Protein 2EL5 (pdb70)

GO terms:
  GO:0001934 positive regulation of protein phosphorylation (P, IDA)
  GO:0005634 nucleus (C, IDA)
  GO:0005737 cytoplasm (C, IDA)
  GO:0045732 positive regulation of protein catabolic process (P, IDA)
  GO:0045944 positive regulation of transcription by RNA polymerase II (P, IDA)
  GO:1901224 positive regulation of non-canonical NF-kappaB signal transduction (P, IDA)
  GO:0071356 cellular response to tumor necrosis factor (P, IDA)
  GO:0005515 protein binding (F, IPI)
  GO:0000122 negative regulation of transcription by RNA polymerase II (P, IDA)
  GO:0005737 cytoplasm (C, EXP)
  GO:0043065 positive regulation of apoptotic process (P, IMP)
  GO:0043066 negative regulation of apoptotic process (P, IMP)
  GO:0045597 positive regulation of cell differentiation (P, IMP)
  GO:0045944 positive regulation of transcription by RNA polymerase II (P, IMP)
  GO:0030335 positive regulation of cell migration (P, IMP)
  GO:0051726 regulation of cell cycle (P, IMP)
  GO:0007346 regulation of mitotic cell cycle (P, IMP)
  GO:0008284 positive regulation of cell population proliferation (P, IMP)
  GO:0008285 negative regulation of cell population proliferation (P, IMP)

Organism: Homo sapiens (NCBI:txid9606)

Radius of gyration: 15.39 Å; Cα contacts (8 Å, |Δi|>4): 29; chains: 1; bounding box: 22×54×11 Å

Secondary structure (DSSP, 8-state):
--SSSSS--SEE-SSS--EESSHHHHHHHHGGG----S----

Solvent-accessible surface area: 3841 Å² total; per-residue (Å²): 105,113,120,52,96,108,62,146,85,94,64,118,6,103,105,71,42,115,54,32,92,140,117,108,82,20,85,66,27,77,176,101,78,73,80,173,116,57,129,118,115,121

Nearest PDB structures (foldseek):
  2el5-assembly1_A  TM=7.042E-01  e=4.968E-06  Homo sapiens
  2eoe-assembly1_A  TM=6.084E-01  e=1.693E-03  Homo sapiens
  2emg-assembly1_A  TM=5.871E-01  e=1.956E-03  Homo sapiens
  2epw-assembly1_A  TM=5.918E-01  e=2.259E-03  Homo sapiens
  2eme-assembly1_A  TM=6.074E-01  e=4.317E-03  Homo sapiens

Sequence (42 aa):
GSSGSSGENPYECSECGKAFNRKDQLISHQRTHAGESGPSSGGSSGSSGENPYECSECGKAFNRKDQLISHQRTHAGESGPSSGGSSGSSGENPYECSECGKAFNRKDQLISHQRTHAGESGPSSGGSSGSSGENPYECSECGKAFNRKDQLISHQRTHAGESGPSSGGSSGSSGENPYECSECGKAFNRKDQLISHQRTHAGESGPSSGGSSGSSGENPYECSECGKAFNRKDQLISHQRTHAGESGPSSGGSSGSSGENPYECSECGKAFNRKDQLISHQRTHAGESGPSSGGSSGSSGENPYECSECGKAFNRKDQLISHQRTHAGESGPSSGGSSGSSGENPYECSECGKAFNRKDQLISHQRTHAGESGPSSGGSSGSSGENPYECSECGKAFNRKDQLISHQRTHAGESGPSSGGSSGSSGENPYECSECGKAFNRKDQLISHQRTHAGESGPSSGGSSGSSGENPYECSECGKAFNRKDQLISHQRTHAGESGPSSGGSSGSSGENPYECSECGKAFNRKDQLISHQRTHAGESGPSSGGSSGSSGENPYECSECGKAFNRKDQLISHQRTHAGESGPSSGGSSGSSGENPYECSECGKAFNRKDQLISHQRTHAGESGPSSGGSSGSSGENPYECSECGKAFNRKDQLISHQRTHAGESGPSSGGSSGSSGENPYECSECGKAFNRKDQLISHQRTHAGESGPSSGGSSGSSGENPYECSECGKAFNRKDQLISHQRTHAGESGPSSGGSSGSSGENPYECSECGKAFNRKDQLISHQRTHAGESGPSSGGSSGSSGENPYECSECGKAFNRKDQLISHQRTHAGESGPSSG

Structure (mmCIF, N/CA/C/O backbone):
data_2EL5
#
_entry.id   2EL5
#
loop_
_entity.id
_entity.type
_entity.pdbx_description
1 polymer 'Zinc finger protein 268'
2 non-polymer 'ZINC ION'
#
loop_
_atom_site.group_PDB
_atom_site.id
_atom_site.type_symbol
_atom_site.label_atom_id
_atom_site.label_alt_id
_atom_site.label_comp_id
_atom_site.label_asym_id
_atom_site.label_entity_id
_atom_site.label_seq_id
_atom_site.pdbx_PDB_ins_code
_atom_site.Cartn_x
_atom_site.Cartn_y
_atom_site.Cartn_z
_atom_site.occupancy
_atom_site.B_iso_or_equiv
_atom_site.auth_seq_id
_atom_site.auth_comp_id
_atom_site.auth_asym_id
_atom_site.auth_atom_id
_atom_site.pdbx_PDB_model_num
ATOM 1 N N . GLY A 1 1 ? -11.424 22.862 8.665 1.00 0.00 1 GLY A N 1
ATOM 2 C CA . GLY A 1 1 ? -10.104 22.314 8.413 1.00 0.00 1 GLY A CA 1
ATOM 3 C C . GLY A 1 1 ? -9.222 23.265 7.629 1.00 0.00 1 GLY A C 1
ATOM 4 O O . GLY A 1 1 ? -8.948 23.039 6.450 1.00 0.00 1 GLY A O 1
ATOM 8 N N . SER A 1 2 ? -8.777 24.333 8.284 1.00 0.00 2 SER A N 1
ATOM 9 C CA . SER A 1 2 ? -7.925 25.325 7.639 1.00 0.00 2 SER A CA 1
ATOM 10 C C . SER A 1 2 ? -6.511 24.785 7.448 1.00 0.00 2 SER A C 1
ATOM 11 O O . SER A 1 2 ? -6.070 23.896 8.176 1.00 0.00 2 SER A O 1
ATOM 19 N N . SER A 1 3 ? -5.804 25.330 6.462 1.00 0.00 3 SER A N 1
ATOM 20 C CA . SER A 1 3 ? -4.441 24.901 6.172 1.00 0.00 3 SER A CA 1
ATOM 21 C C . SER A 1 3 ? -4.400 23.415 5.829 1.00 0.00 3 SER A C 1
ATOM 22 O O . SER A 1 3 ? -3.515 22.688 6.277 1.00 0.00 3 SER A O 1
ATOM 30 N N . GLY A 1 4 ? -5.367 22.971 5.031 1.00 0.00 4 GLY A N 1
ATOM 31 C CA . GLY A 1 4 ? -5.424 21.574 4.642 1.00 0.00 4 GLY A CA 1
ATOM 32 C C . GLY A 1 4 ? -6.303 20.751 5.562 1.00 0.00 4 GLY A C 1
ATOM 33 O O . GLY A 1 4 ? -7.173 21.290 6.246 1.00 0.00 4 GLY A O 1
ATOM 37 N N . SER A 1 5 ? -6.076 19.442 5.579 1.00 0.00 5 SER A N 1
ATOM 38 C CA . SER A 1 5 ? -6.858 18.542 6.419 1.00 0.00 5 SER A CA 1
ATOM 39 C C . SER A 1 5 ? -6.092 18.179 7.687 1.00 0.00 5 SER A C 1
ATOM 40 O O . SER A 1 5 ? -4.861 18.200 7.710 1.00 0.00 5 SER A O 1
ATOM 48 N N . SER A 1 6 ? -6.830 17.847 8.742 1.00 0.00 6 SER A N 1
ATOM 49 C CA . SER A 1 6 ? -6.221 17.483 10.017 1.00 0.00 6 SER A CA 1
ATOM 50 C C . SER A 1 6 ? -5.311 16.269 9.857 1.00 0.00 6 SER A C 1
ATOM 51 O O . SER A 1 6 ? -5.657 15.305 9.176 1.00 0.00 6 SER A O 1
ATOM 59 N N . GLY A 1 7 ? -4.143 16.325 10.491 1.00 0.00 7 GLY A N 1
ATOM 60 C CA . GLY A 1 7 ? -3.200 15.225 10.407 1.00 0.00 7 GLY A CA 1
ATOM 61 C C . GLY A 1 7 ? -2.592 15.087 9.026 1.00 0.00 7 GLY A C 1
ATOM 62 O O . GLY A 1 7 ? -3.261 15.323 8.020 1.00 0.00 7 GLY A O 1
ATOM 66 N N . GLU A 1 8 ? -1.320 14.704 8.976 1.00 0.00 8 GLU A N 1
ATOM 67 C CA . GLU A 1 8 ? -0.622 14.538 7.707 1.00 0.00 8 GLU A CA 1
ATOM 68 C C . GLU A 1 8 ? 0.043 13.166 7.628 1.00 0.00 8 GLU A C 1
ATOM 69 O O . GLU A 1 8 ? 1.177 12.989 8.071 1.00 0.00 8 GLU A O 1
ATOM 81 N N . ASN A 1 9 ? -0.672 12.200 7.061 1.00 0.00 9 ASN A N 1
ATOM 82 C CA . ASN A 1 9 ? -0.152 10.844 6.925 1.00 0.00 9 ASN A CA 1
ATOM 83 C C . ASN A 1 9 ? 0.072 10.493 5.457 1.00 0.00 9 ASN A C 1
ATOM 84 O O . ASN A 1 9 ? -0.742 9.821 4.823 1.00 0.00 9 ASN A O 1
ATOM 95 N N . PRO A 1 10 ? 1.202 10.956 4.903 1.00 0.00 10 PRO A N 1
ATOM 96 C CA . PRO A 1 10 ? 1.560 10.702 3.505 1.00 0.00 10 PRO A CA 1
ATOM 97 C C . PRO A 1 10 ? 1.921 9.242 3.255 1.00 0.00 10 PRO A C 1
ATOM 98 O O . PRO A 1 10 ? 2.220 8.851 2.126 1.00 0.00 10 PRO A O 1
ATOM 109 N N . TYR A 1 11 ? 1.890 8.440 4.313 1.00 0.00 11 TYR A N 1
ATOM 110 C CA . TYR A 1 11 ? 2.216 7.023 4.208 1.00 0.00 11 TYR A CA 1
ATOM 111 C C . TYR A 1 11 ? 1.209 6.174 4.979 1.00 0.00 11 TYR A C 1
ATOM 112 O O . TYR A 1 11 ? 1.056 6.322 6.191 1.00 0.00 11 TYR A O 1
ATOM 130 N N . GLU A 1 12 ? 0.526 5.284 4.266 1.00 0.00 12 GLU A N 1
ATOM 131 C CA . GLU A 1 12 ? -0.466 4.411 4.882 1.00 0.00 12 GLU A CA 1
ATOM 132 C C . GLU A 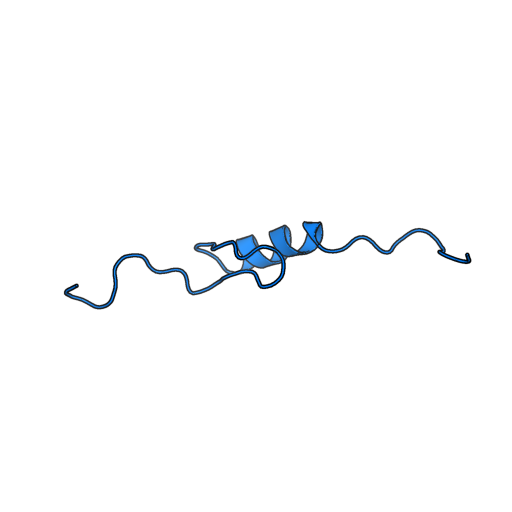1 12 ? -0.365 2.994 4.325 1.00 0.00 12 GLU A C 1
ATOM 133 O O . GLU A 1 12 ? -0.240 2.798 3.116 1.00 0.00 12 GLU A O 1
ATOM 145 N N . CYS A 1 13 ? -0.419 2.010 5.216 1.00 0.00 13 CYS A N 1
ATOM 146 C CA . CYS A 1 13 ? -0.333 0.611 4.816 1.00 0.00 13 CYS A CA 1
ATOM 147 C C . CYS A 1 13 ? -1.592 0.180 4.068 1.00 0.00 13 CYS A C 1
ATOM 148 O O . CYS A 1 13 ? -2.638 0.820 4.172 1.00 0.00 13 CYS A O 1
ATOM 155 N N . SER A 1 14 ? -1.482 -0.909 3.315 1.00 0.00 14 SER A N 1
ATOM 156 C CA . SER A 1 14 ? -2.610 -1.424 2.546 1.00 0.00 14 SER A CA 1
ATOM 157 C C . SER A 1 14 ? -3.107 -2.743 3.129 1.00 0.00 14 SER A C 1
ATOM 158 O O . SER A 1 14 ? -4.268 -3.112 2.954 1.00 0.00 14 SER A O 1
ATOM 166 N N . GLU A 1 15 ? -2.219 -3.449 3.823 1.00 0.00 15 GLU A N 1
ATOM 167 C CA . GLU A 1 15 ? -2.568 -4.728 4.431 1.00 0.00 15 GLU A CA 1
ATOM 168 C C . GLU A 1 15 ? -3.493 -4.527 5.628 1.00 0.00 15 GLU A C 1
ATOM 169 O O . GLU A 1 15 ? -4.613 -5.036 5.654 1.00 0.00 15 GLU A O 1
ATOM 181 N N . CYS A 1 16 ? -3.014 -3.781 6.619 1.00 0.00 16 CYS A N 1
ATOM 182 C CA . CYS A 1 16 ? -3.796 -3.513 7.820 1.00 0.00 16 CYS A CA 1
ATOM 183 C C . CYS A 1 16 ? -4.525 -2.177 7.707 1.00 0.00 16 CYS A C 1
ATOM 184 O O . CYS A 1 16 ? -5.699 -2.067 8.057 1.00 0.00 16 CYS A O 1
ATOM 191 N N . GLY A 1 17 ? -3.818 -1.163 7.216 1.00 0.00 17 GLY A N 1
ATOM 192 C CA . GLY A 1 17 ? -4.414 0.152 7.065 1.00 0.00 17 GLY A CA 1
ATOM 193 C C . GLY A 1 17 ? -3.844 1.162 8.042 1.00 0.00 17 GLY A C 1
ATOM 194 O O . GLY A 1 17 ? -4.500 2.146 8.382 1.00 0.00 17 GLY A O 1
ATOM 198 N N . LYS A 1 18 ? -2.620 0.918 8.495 1.00 0.00 18 LYS A N 1
ATOM 199 C CA . LYS A 1 18 ? -1.960 1.812 9.439 1.00 0.00 18 LYS A CA 1
ATOM 200 C C . LYS A 1 18 ? -1.457 3.069 8.737 1.00 0.00 18 LYS A C 1
ATOM 201 O O . LYS A 1 18 ? -1.440 3.140 7.508 1.00 0.00 18 LYS A O 1
ATOM 220 N N . ALA A 1 19 ? -1.047 4.058 9.524 1.00 0.00 19 ALA A N 1
ATOM 221 C CA . ALA A 1 19 ? -0.540 5.310 8.977 1.00 0.00 19 ALA A CA 1
ATOM 222 C C . ALA A 1 19 ? 0.671 5.802 9.763 1.00 0.00 19 ALA A C 1
ATOM 223 O O . ALA A 1 19 ? 0.627 5.909 10.989 1.00 0.00 19 ALA A O 1
ATOM 230 N N . PHE A 1 20 ? 1.752 6.099 9.050 1.00 0.00 20 PHE A N 1
ATOM 231 C CA . PHE A 1 20 ? 2.977 6.577 9.681 1.00 0.00 20 PHE A CA 1
ATOM 232 C C . PHE A 1 20 ? 3.303 7.997 9.227 1.00 0.00 20 PHE A C 1
ATOM 233 O O . PHE A 1 20 ? 2.748 8.490 8.246 1.00 0.00 20 PHE A O 1
ATOM 250 N N . ASN A 1 21 ? 4.207 8.650 9.950 1.00 0.00 21 ASN A N 1
ATOM 251 C CA . ASN A 1 21 ? 4.607 10.014 9.623 1.00 0.00 21 ASN A CA 1
ATOM 252 C C . ASN A 1 21 ? 5.760 10.018 8.624 1.00 0.00 21 ASN A C 1
ATOM 253 O O . ASN A 1 21 ? 5.837 10.884 7.753 1.00 0.00 21 ASN A O 1
ATOM 264 N N . ARG A 1 22 ? 6.655 9.044 8.757 1.00 0.00 22 ARG A N 1
ATOM 265 C CA . ARG A 1 22 ? 7.804 8.936 7.867 1.00 0.00 22 ARG A CA 1
ATOM 266 C C . ARG A 1 22 ? 7.676 7.715 6.960 1.00 0.00 22 ARG A C 1
ATOM 267 O O . ARG A 1 22 ? 7.004 6.742 7.302 1.00 0.00 22 ARG A O 1
ATOM 288 N N . LYS A 1 23 ? 8.324 7.775 5.802 1.00 0.00 23 LYS A N 1
ATOM 289 C CA . LYS A 1 23 ? 8.285 6.676 4.845 1.00 0.00 23 LYS A CA 1
ATOM 290 C C . LYS A 1 23 ? 8.971 5.437 5.410 1.00 0.00 23 LYS A C 1
ATOM 291 O O . LYS A 1 23 ? 8.371 4.365 5.490 1.00 0.00 23 LYS A O 1
ATOM 310 N N . ASP A 1 24 ? 10.230 5.591 5.804 1.00 0.00 24 ASP A N 1
ATOM 311 C CA . ASP A 1 24 ? 10.997 4.485 6.365 1.00 0.00 24 ASP A CA 1
ATOM 312 C C . ASP A 1 24 ? 10.175 3.724 7.401 1.00 0.00 24 ASP A C 1
ATOM 313 O O . ASP A 1 24 ? 10.168 2.493 7.418 1.00 0.00 24 ASP A O 1
ATOM 322 N N . GLN A 1 25 ? 9.484 4.465 8.261 1.00 0.00 25 GLN A N 1
ATOM 323 C CA . GLN A 1 25 ? 8.661 3.859 9.301 1.00 0.00 25 GLN A CA 1
ATOM 324 C C . GLN A 1 25 ? 7.687 2.848 8.704 1.00 0.00 25 GLN A C 1
ATOM 325 O O . GLN A 1 25 ? 7.585 1.715 9.175 1.00 0.00 25 GLN A O 1
ATOM 339 N N . LEU A 1 26 ? 6.972 3.266 7.665 1.00 0.00 26 LEU A N 1
ATOM 340 C CA . LEU A 1 26 ? 6.005 2.397 7.002 1.00 0.00 26 LEU A CA 1
ATOM 341 C C . LEU A 1 26 ? 6.698 1.197 6.365 1.00 0.00 26 LEU A C 1
ATOM 342 O O . LEU A 1 26 ? 6.238 0.062 6.493 1.00 0.00 26 LEU A O 1
ATOM 358 N N . ILE A 1 27 ? 7.807 1.456 5.680 1.00 0.00 27 ILE A N 1
ATOM 359 C CA . ILE A 1 27 ? 8.565 0.397 5.025 1.00 0.00 27 ILE A CA 1
ATOM 360 C C . ILE A 1 27 ? 8.958 -0.691 6.018 1.00 0.00 27 ILE A C 1
ATOM 361 O O . ILE A 1 27 ? 8.678 -1.871 5.805 1.00 0.00 27 ILE A O 1
ATOM 377 N N . SER A 1 28 ? 9.607 -0.287 7.105 1.00 0.00 28 SER A N 1
ATOM 378 C CA . SER A 1 28 ? 10.041 -1.228 8.131 1.00 0.00 28 SER A CA 1
ATOM 379 C C . SER A 1 28 ? 8.849 -1.980 8.717 1.00 0.00 28 SER A C 1
ATOM 380 O O . SER A 1 28 ? 8.974 -3.129 9.144 1.00 0.00 28 SER A O 1
ATOM 388 N N . HIS A 1 29 ? 7.694 -1.323 8.735 1.00 0.00 29 HIS A N 1
ATOM 389 C CA . HIS A 1 29 ? 6.478 -1.929 9.268 1.00 0.00 29 HIS A CA 1
ATOM 390 C C . HIS A 1 29 ? 5.937 -2.989 8.314 1.00 0.00 29 HIS A C 1
ATOM 391 O O . HIS A 1 29 ? 5.595 -4.096 8.732 1.00 0.00 29 HIS A O 1
ATOM 405 N N . GLN A 1 30 ? 5.860 -2.643 7.033 1.00 0.00 30 GLN A N 1
ATOM 406 C CA . GLN A 1 30 ? 5.359 -3.566 6.021 1.00 0.00 30 GLN A CA 1
ATOM 407 C C . GLN A 1 30 ? 5.976 -4.950 6.193 1.00 0.00 30 GLN A C 1
ATOM 408 O O . GLN A 1 30 ? 5.339 -5.964 5.907 1.00 0.00 30 GLN A O 1
ATOM 422 N N . ARG A 1 31 ? 7.219 -4.984 6.662 1.00 0.00 31 ARG A N 1
ATOM 423 C CA . ARG A 1 31 ? 7.922 -6.244 6.870 1.00 0.00 31 ARG A CA 1
ATOM 424 C C . ARG A 1 31 ? 7.041 -7.242 7.615 1.00 0.00 31 ARG A C 1
ATOM 425 O O . ARG A 1 31 ? 7.080 -8.444 7.348 1.00 0.00 31 ARG A O 1
ATOM 446 N N . THR A 1 32 ? 6.245 -6.737 8.553 1.00 0.00 32 THR A N 1
ATOM 447 C CA . THR A 1 32 ? 5.356 -7.583 9.338 1.00 0.00 32 THR A CA 1
ATOM 448 C C . THR A 1 32 ? 4.445 -8.409 8.437 1.00 0.00 32 THR A C 1
ATOM 449 O O . THR A 1 32 ? 4.171 -9.576 8.716 1.00 0.00 32 THR A O 1
ATOM 460 N N . HIS A 1 33 ? 3.978 -7.795 7.354 1.00 0.00 33 HIS A N 1
ATOM 461 C CA . HIS A 1 33 ? 3.097 -8.475 6.410 1.00 0.00 33 HIS A CA 1
ATOM 462 C C . HIS A 1 33 ? 3.906 -9.270 5.390 1.00 0.00 33 HIS A C 1
ATOM 463 O O . HIS A 1 33 ? 3.455 -9.498 4.268 1.00 0.00 33 HIS A O 1
ATOM 477 N N . ALA A 1 34 ? 5.103 -9.689 5.787 1.00 0.00 34 ALA A N 1
ATOM 478 C CA . ALA A 1 34 ? 5.973 -10.460 4.908 1.00 0.00 34 ALA A CA 1
ATOM 479 C C . ALA A 1 34 ? 6.854 -11.415 5.706 1.00 0.00 34 ALA A C 1
ATOM 480 O O . ALA A 1 34 ? 7.449 -11.031 6.712 1.00 0.00 34 ALA A O 1
ATOM 487 N N . GLY A 1 35 ? 6.932 -12.662 5.251 1.00 0.00 35 GLY A N 1
ATOM 488 C CA . GLY A 1 35 ? 7.742 -13.652 5.936 1.00 0.00 35 GLY A CA 1
ATOM 489 C C . GLY A 1 35 ? 7.922 -14.918 5.122 1.00 0.00 35 GLY A C 1
ATOM 490 O O . GLY A 1 35 ? 7.400 -15.973 5.480 1.00 0.00 35 GLY A O 1
ATOM 494 N N . GLU A 1 36 ? 8.662 -14.812 4.022 1.00 0.00 36 GLU A N 1
ATOM 495 C CA . GLU A 1 36 ? 8.906 -15.958 3.154 1.00 0.00 36 GLU A CA 1
ATOM 496 C C . GLU A 1 36 ? 10.387 -16.328 3.146 1.00 0.00 36 GLU A C 1
ATOM 497 O O . GLU A 1 36 ? 11.140 -15.899 2.273 1.00 0.00 36 GLU A O 1
ATOM 509 N N . SER A 1 37 ? 10.795 -17.128 4.126 1.00 0.00 37 SER A N 1
ATOM 510 C CA . SER A 1 37 ? 12.186 -17.554 4.235 1.00 0.00 37 SER A CA 1
ATOM 511 C C . SER A 1 37 ? 12.307 -19.065 4.064 1.00 0.00 37 SER A C 1
ATOM 512 O O . SER A 1 37 ? 12.947 -19.545 3.129 1.00 0.00 37 SER A O 1
ATOM 520 N N . GLY A 1 38 ? 11.686 -19.809 4.974 1.00 0.00 38 GLY A N 1
ATOM 521 C CA . GLY A 1 38 ? 11.736 -21.258 4.906 1.00 0.00 38 GLY A CA 1
ATOM 522 C C . GLY A 1 38 ? 11.204 -21.796 3.592 1.00 0.00 38 GLY A C 1
ATOM 523 O O . GLY A 1 38 ? 10.286 -21.235 2.994 1.00 0.00 38 GLY A O 1
ATOM 527 N N . PRO A 1 39 ? 11.789 -22.908 3.123 1.00 0.00 39 PRO A N 1
ATOM 528 C CA . PRO A 1 39 ? 11.386 -23.545 1.866 1.00 0.00 39 PRO A CA 1
ATOM 529 C C . PRO A 1 39 ? 10.008 -24.192 1.960 1.00 0.00 39 PRO A C 1
ATOM 530 O O . PRO A 1 39 ? 9.877 -25.333 2.401 1.00 0.00 39 PRO A O 1
ATOM 541 N N . SER A 1 40 ? 8.984 -23.455 1.542 1.00 0.00 40 SER A N 1
ATOM 542 C CA . SER A 1 40 ? 7.615 -23.956 1.583 1.00 0.00 40 SER A CA 1
ATOM 543 C C . SER A 1 40 ? 7.352 -24.912 0.423 1.00 0.00 40 SER A C 1
ATOM 544 O O . SER A 1 40 ? 7.192 -24.487 -0.721 1.00 0.00 40 SER A O 1
ATOM 552 N N . SER A 1 41 ? 7.309 -26.205 0.728 1.00 0.00 41 SER A N 1
ATOM 553 C CA . SER A 1 41 ? 7.069 -27.222 -0.289 1.00 0.00 41 SER A CA 1
ATOM 554 C C . SER A 1 41 ? 5.588 -27.581 -0.360 1.00 0.00 41 SER A C 1
ATOM 555 O O . SER A 1 41 ? 4.964 -27.484 -1.416 1.00 0.00 41 SER A O 1
ATOM 563 N N . GLY A 1 42 ? 5.031 -27.997 0.774 1.00 0.00 42 GLY A N 1
ATOM 564 C CA . GLY A 1 42 ? 3.628 -28.365 0.820 1.00 0.00 42 GLY A CA 1
ATOM 565 C C . GLY A 1 42 ? 3.380 -29.771 0.313 1.00 0.00 42 GLY A C 1
ATOM 566 O O . GLY A 1 42 ? 2.932 -30.617 1.086 1.00 0.00 42 GLY A O 1
ATOM 571 N N . GLY A 1 1 ? -18.142 6.257 14.191 1.00 0.00 1 GLY A N 2
ATOM 572 C CA . GLY A 1 1 ? -17.214 6.225 15.306 1.00 0.00 1 GLY A CA 2
ATOM 573 C C . GLY A 1 1 ? -15.999 7.101 15.075 1.00 0.00 1 GLY A C 2
ATOM 574 O O . GLY A 1 1 ? -15.942 7.850 14.099 1.00 0.00 1 GLY A O 2
ATOM 578 N N . SER A 1 2 ? -15.026 7.011 15.975 1.00 0.00 2 SER A N 2
ATOM 579 C CA . SER A 1 2 ? -13.808 7.806 15.867 1.00 0.00 2 SER A CA 2
ATOM 580 C C . SER A 1 2 ? -13.093 7.528 14.549 1.00 0.00 2 SER A C 2
ATOM 581 O O . SER A 1 2 ? -13.520 6.682 13.764 1.00 0.00 2 SER A O 2
ATOM 589 N N . SER A 1 3 ? -12.000 8.248 14.312 1.00 0.00 3 SER A N 2
ATOM 590 C CA . SER A 1 3 ? -11.226 8.082 13.088 1.00 0.00 3 SER A CA 2
ATOM 591 C C . SER A 1 3 ? -9.731 8.185 13.372 1.00 0.00 3 SER A C 2
ATOM 592 O O . SER A 1 3 ? -9.215 9.264 13.661 1.00 0.00 3 SER A O 2
ATOM 600 N N . GLY A 1 4 ? -9.039 7.052 13.288 1.00 0.00 4 GLY A N 2
ATOM 601 C CA . GLY A 1 4 ? -7.610 7.035 13.539 1.00 0.00 4 GLY A CA 2
ATOM 602 C C . GLY A 1 4 ? -6.833 7.846 12.521 1.00 0.00 4 GLY A C 2
ATOM 603 O O . GLY A 1 4 ? -6.525 7.358 11.433 1.00 0.00 4 GLY A O 2
ATOM 607 N N . SER A 1 5 ? -6.516 9.087 12.873 1.00 0.00 5 SER A N 2
ATOM 608 C CA . SER A 1 5 ? -5.775 9.970 11.979 1.00 0.00 5 SER A CA 2
ATOM 609 C C . SER A 1 5 ? -4.847 10.888 12.769 1.00 0.00 5 SER A C 2
ATOM 610 O O . SER A 1 5 ? -5.301 11.753 13.517 1.00 0.00 5 SER A O 2
ATOM 618 N N . SER A 1 6 ? -3.543 10.691 12.597 1.00 0.00 6 SER A N 2
ATOM 619 C CA . SER A 1 6 ? -2.550 11.498 13.296 1.00 0.00 6 SER A CA 2
ATOM 620 C C . SER A 1 6 ? -1.888 12.490 12.344 1.00 0.00 6 SER A C 2
ATOM 621 O O . SER A 1 6 ? -0.863 12.191 11.732 1.00 0.00 6 SER A O 2
ATOM 629 N N . GLY A 1 7 ? -2.483 13.673 12.223 1.00 0.00 7 GLY A N 2
ATOM 630 C CA . GLY A 1 7 ? -1.939 14.691 11.344 1.00 0.00 7 GLY A CA 2
ATOM 631 C C . GLY A 1 7 ? -1.687 14.173 9.943 1.00 0.00 7 GLY A C 2
ATOM 632 O O . GLY A 1 7 ? -2.198 13.120 9.562 1.00 0.00 7 GLY A O 2
ATOM 636 N N . GLU A 1 8 ? -0.897 14.914 9.172 1.00 0.00 8 GLU A N 2
ATOM 637 C CA . GLU A 1 8 ? -0.581 14.524 7.803 1.00 0.00 8 GLU A CA 2
ATOM 638 C C . GLU A 1 8 ? 0.092 13.155 7.770 1.00 0.00 8 GLU A C 2
ATOM 639 O O . GLU A 1 8 ? 1.103 12.932 8.434 1.00 0.00 8 GLU A O 2
ATOM 651 N N . ASN A 1 9 ? -0.478 12.241 6.991 1.00 0.00 9 ASN A N 2
ATOM 652 C CA . ASN A 1 9 ? 0.066 10.892 6.871 1.00 0.00 9 ASN A CA 2
ATOM 653 C C . ASN A 1 9 ? 0.240 10.504 5.406 1.00 0.00 9 ASN A C 2
ATOM 654 O O . ASN A 1 9 ? -0.588 9.806 4.821 1.00 0.00 9 ASN A O 2
ATOM 665 N N . PRO A 1 10 ? 1.342 10.967 4.798 1.00 0.00 10 PRO A N 2
ATOM 666 C CA . PRO A 1 10 ? 1.652 10.680 3.394 1.00 0.00 10 PRO A CA 2
ATOM 667 C C . PRO A 1 10 ? 2.023 9.218 3.170 1.00 0.00 10 PRO A C 2
ATOM 668 O O . PRO A 1 10 ? 2.345 8.814 2.052 1.00 0.00 10 PRO A O 2
ATOM 679 N N . TYR A 1 11 ? 1.975 8.430 4.238 1.00 0.00 11 TYR A N 2
ATOM 680 C CA . TYR A 1 11 ? 2.308 7.013 4.157 1.00 0.00 11 TYR A CA 2
ATOM 681 C C . TYR A 1 11 ? 1.334 6.176 4.981 1.00 0.00 11 TYR A C 2
ATOM 682 O O . TYR A 1 11 ? 1.226 6.347 6.195 1.00 0.00 11 TYR A O 2
ATOM 700 N N . GLU A 1 12 ? 0.627 5.271 4.311 1.00 0.00 12 GLU A N 2
ATOM 701 C CA . GLU A 1 12 ? -0.338 4.408 4.980 1.00 0.00 12 GLU A CA 2
ATOM 702 C C . GLU A 1 12 ? -0.290 2.993 4.411 1.00 0.00 12 GLU A C 2
ATOM 703 O O . GLU A 1 12 ? -0.139 2.802 3.204 1.00 0.00 12 GLU A O 2
ATOM 715 N N . CYS A 1 13 ? -0.417 2.004 5.289 1.00 0.00 13 CYS A N 2
ATOM 716 C CA . CYS A 1 13 ? -0.387 0.606 4.876 1.00 0.00 13 CYS A CA 2
ATOM 717 C C . CYS A 1 13 ? -1.675 0.225 4.151 1.00 0.00 13 CYS A C 2
ATOM 718 O O . CYS A 1 13 ? -2.694 0.904 4.275 1.00 0.00 13 CYS A O 2
ATOM 725 N N . SER A 1 14 ? -1.620 -0.866 3.393 1.00 0.00 14 SER A N 2
ATOM 726 C CA . SER A 1 14 ? -2.780 -1.336 2.645 1.00 0.00 14 SER A CA 2
ATOM 727 C C . SER A 1 14 ? -3.352 -2.604 3.270 1.00 0.00 14 SER A C 2
ATOM 728 O O . SER A 1 14 ? -4.547 -2.877 3.162 1.00 0.00 14 SER A O 2
ATOM 736 N N . GLU A 1 15 ? -2.489 -3.376 3.924 1.00 0.00 15 GLU A N 2
ATOM 737 C CA . GLU A 1 15 ? -2.909 -4.616 4.566 1.00 0.00 15 GLU A CA 2
ATOM 738 C C . GLU A 1 15 ? -3.767 -4.329 5.795 1.00 0.00 15 GLU A C 2
ATOM 739 O O . GLU A 1 15 ? -4.919 -4.756 5.875 1.00 0.00 15 GLU A O 2
ATOM 751 N N . CYS A 1 16 ? -3.197 -3.604 6.751 1.00 0.00 16 CYS A N 2
ATOM 752 C CA . CYS A 1 16 ? -3.907 -3.261 7.977 1.00 0.00 16 CYS A CA 2
ATOM 753 C C . CYS A 1 16 ? -4.520 -1.866 7.878 1.00 0.00 16 CYS A C 2
ATOM 754 O O . CYS A 1 16 ? -5.655 -1.644 8.298 1.00 0.00 16 CYS A O 2
ATOM 761 N N . GLY A 1 17 ? -3.759 -0.930 7.319 1.00 0.00 17 GLY A N 2
ATOM 762 C CA . GLY A 1 17 ? -4.244 0.430 7.174 1.00 0.00 17 GLY A CA 2
ATOM 763 C C . GLY A 1 17 ? -3.633 1.374 8.191 1.00 0.00 17 GLY A C 2
ATOM 764 O O . GLY A 1 17 ? -4.237 2.384 8.554 1.00 0.00 17 GLY A O 2
ATOM 768 N N . LYS A 1 18 ? -2.432 1.046 8.654 1.00 0.00 18 LYS A N 2
ATOM 769 C CA . LYS A 1 18 ? -1.738 1.871 9.636 1.00 0.00 18 LYS A CA 2
ATOM 770 C C . LYS A 1 18 ? -1.036 3.045 8.961 1.00 0.00 18 LYS A C 2
ATOM 771 O O . LYS A 1 18 ? -0.175 2.855 8.103 1.00 0.00 18 LYS A O 2
ATOM 790 N N . ALA A 1 19 ? -1.410 4.258 9.356 1.00 0.00 19 ALA A N 2
ATOM 791 C CA . ALA A 1 19 ? -0.813 5.462 8.792 1.00 0.00 19 ALA A CA 2
ATOM 792 C C . ALA A 1 19 ? 0.407 5.898 9.595 1.00 0.00 19 ALA A C 2
ATOM 793 O O . ALA A 1 19 ? 0.338 6.051 10.815 1.00 0.00 19 ALA A O 2
ATOM 800 N N . PHE A 1 20 ? 1.525 6.097 8.903 1.00 0.00 20 PHE A N 2
ATOM 801 C CA . PHE A 1 20 ? 2.762 6.514 9.553 1.00 0.00 20 PHE A CA 2
ATOM 802 C C . PHE A 1 20 ? 3.121 7.947 9.170 1.00 0.00 20 PHE A C 2
ATOM 803 O O . PHE A 1 20 ? 2.545 8.516 8.244 1.00 0.00 20 PHE A O 2
ATOM 820 N N . ASN A 1 21 ? 4.078 8.523 9.891 1.00 0.00 21 ASN A N 2
ATOM 821 C CA . ASN A 1 21 ? 4.514 9.890 9.628 1.00 0.00 21 ASN A CA 2
ATOM 822 C C . ASN A 1 21 ? 5.568 9.922 8.526 1.00 0.00 21 ASN A C 2
ATOM 823 O O . ASN A 1 21 ? 5.486 10.727 7.597 1.00 0.00 21 ASN A O 2
ATOM 834 N N . ARG A 1 22 ? 6.557 9.041 8.634 1.00 0.00 22 ARG A N 2
ATOM 835 C CA . ARG A 1 22 ? 7.628 8.969 7.648 1.00 0.00 22 ARG A CA 2
ATOM 836 C C . ARG A 1 22 ? 7.480 7.726 6.775 1.00 0.00 22 ARG A C 2
ATOM 837 O O . ARG A 1 22 ? 6.731 6.807 7.107 1.00 0.00 22 ARG A O 2
ATOM 858 N N . LYS A 1 23 ? 8.200 7.704 5.659 1.00 0.00 23 LYS A N 2
ATOM 859 C CA . LYS A 1 23 ? 8.151 6.575 4.738 1.00 0.00 23 LYS A CA 2
ATOM 860 C C . LYS A 1 23 ? 8.857 5.359 5.330 1.00 0.00 23 LYS A C 2
ATOM 861 O O . LYS A 1 23 ? 8.316 4.254 5.330 1.00 0.00 23 LYS A O 2
ATOM 880 N N . ASP A 1 24 ? 10.067 5.572 5.835 1.00 0.00 24 ASP A N 2
ATOM 881 C CA . ASP A 1 24 ? 10.847 4.494 6.433 1.00 0.00 24 ASP A CA 2
ATOM 882 C C . ASP A 1 24 ? 10.029 3.751 7.485 1.00 0.00 24 ASP A C 2
ATOM 883 O O . ASP A 1 24 ? 10.032 2.522 7.532 1.00 0.00 24 ASP A O 2
ATOM 892 N N . GLN A 1 25 ? 9.332 4.507 8.327 1.00 0.00 25 GLN A N 2
ATOM 893 C CA . GLN A 1 25 ? 8.511 3.919 9.380 1.00 0.00 25 GLN A CA 2
ATOM 894 C C . GLN A 1 25 ? 7.529 2.906 8.802 1.00 0.00 25 GLN A C 2
ATOM 895 O O . GLN A 1 25 ? 7.351 1.816 9.349 1.00 0.00 25 GLN A O 2
ATOM 909 N N . LEU A 1 26 ? 6.893 3.270 7.694 1.00 0.00 26 LEU A N 2
ATOM 910 C CA . LEU A 1 26 ? 5.928 2.392 7.042 1.00 0.00 26 LEU A CA 2
ATOM 911 C C . LEU A 1 26 ? 6.626 1.202 6.393 1.00 0.00 26 LEU A C 2
ATOM 912 O O . LEU A 1 26 ? 6.155 0.068 6.486 1.00 0.00 26 LEU A O 2
ATOM 928 N N . ILE A 1 27 ? 7.752 1.467 5.739 1.00 0.00 27 ILE A N 2
ATOM 929 C CA . ILE A 1 27 ? 8.516 0.417 5.078 1.00 0.00 27 ILE A CA 2
ATOM 930 C C . ILE A 1 27 ? 8.888 -0.691 6.057 1.00 0.00 27 ILE A C 2
ATOM 931 O O . ILE A 1 27 ? 8.598 -1.864 5.823 1.00 0.00 27 ILE A O 2
ATOM 947 N N . SER A 1 28 ? 9.532 -0.311 7.156 1.00 0.00 28 SER A N 2
ATOM 948 C CA . SER A 1 28 ? 9.946 -1.272 8.171 1.00 0.00 28 SER A CA 2
ATOM 949 C C . SER A 1 28 ? 8.750 -2.066 8.687 1.00 0.00 28 SER A C 2
ATOM 950 O O . SER A 1 28 ? 8.858 -3.259 8.974 1.00 0.00 28 SER A O 2
ATOM 958 N N . HIS A 1 29 ? 7.608 -1.395 8.803 1.00 0.00 29 HIS A N 2
ATOM 959 C CA . HIS A 1 29 ? 6.390 -2.037 9.285 1.00 0.00 29 HIS A CA 2
ATOM 960 C C . HIS A 1 29 ? 5.931 -3.125 8.319 1.00 0.00 29 HIS A C 2
ATOM 961 O O . HIS A 1 29 ? 5.610 -4.239 8.732 1.00 0.00 29 HIS A O 2
ATOM 975 N N . GLN A 1 30 ? 5.901 -2.793 7.032 1.00 0.00 30 GLN A N 2
ATOM 976 C CA . GLN A 1 30 ? 5.480 -3.742 6.008 1.00 0.00 30 GLN A CA 2
ATOM 977 C C . GLN A 1 30 ? 6.163 -5.092 6.203 1.00 0.00 30 GLN A C 2
ATOM 978 O O . GLN A 1 30 ? 5.551 -6.142 6.005 1.00 0.00 30 GLN A O 2
ATOM 992 N N . ARG A 1 31 ? 7.433 -5.056 6.591 1.00 0.00 31 ARG A N 2
ATOM 993 C CA . ARG A 1 31 ? 8.199 -6.277 6.811 1.00 0.00 31 ARG A CA 2
ATOM 994 C C . ARG A 1 31 ? 7.335 -7.351 7.465 1.00 0.00 31 ARG A C 2
ATOM 995 O O . ARG A 1 31 ? 7.448 -8.535 7.146 1.00 0.00 31 ARG A O 2
ATOM 1016 N N . THR A 1 32 ? 6.472 -6.930 8.385 1.00 0.00 32 THR A N 2
ATOM 1017 C CA . THR A 1 32 ? 5.591 -7.854 9.086 1.00 0.00 32 THR A CA 2
ATOM 1018 C C . THR A 1 32 ? 4.636 -8.544 8.118 1.00 0.00 32 THR A C 2
ATOM 1019 O O . THR A 1 32 ? 4.549 -9.772 8.086 1.00 0.00 32 THR A O 2
ATOM 1030 N N . HIS A 1 33 ? 3.922 -7.748 7.330 1.00 0.00 33 HIS A N 2
ATOM 1031 C CA . HIS A 1 33 ? 2.974 -8.283 6.359 1.00 0.00 33 HIS A CA 2
ATOM 1032 C C . HIS A 1 33 ? 3.683 -9.165 5.336 1.00 0.00 33 HIS A C 2
ATOM 1033 O O . HIS A 1 33 ? 3.221 -10.260 5.020 1.00 0.00 33 HIS A O 2
ATOM 1047 N N . ALA A 1 34 ? 4.808 -8.678 4.822 1.00 0.00 34 ALA A N 2
ATOM 1048 C CA . ALA A 1 34 ? 5.582 -9.423 3.835 1.00 0.00 34 ALA A CA 2
ATOM 1049 C C . ALA A 1 34 ? 5.515 -10.922 4.104 1.00 0.00 34 ALA A C 2
ATOM 1050 O O . ALA A 1 34 ? 5.192 -11.708 3.214 1.00 0.00 34 ALA A O 2
ATOM 1057 N N . GLY A 1 35 ? 5.824 -11.313 5.337 1.00 0.00 35 GLY A N 2
ATOM 1058 C CA . GLY A 1 35 ? 5.795 -12.718 5.699 1.00 0.00 35 GLY A CA 2
ATOM 1059 C C . GLY A 1 35 ? 7.123 -13.204 6.243 1.00 0.00 35 GLY A C 2
ATOM 1060 O O . GLY A 1 35 ? 8.173 -12.650 5.920 1.00 0.00 35 GLY A O 2
ATOM 1064 N N . GLU A 1 36 ? 7.077 -14.243 7.071 1.00 0.00 36 GLU A N 2
ATOM 1065 C CA . GLU A 1 36 ? 8.287 -14.802 7.662 1.00 0.00 36 GLU A CA 2
ATOM 1066 C C . GLU A 1 36 ? 8.554 -16.207 7.130 1.00 0.00 36 GLU A C 2
ATOM 1067 O O . GLU A 1 36 ? 7.624 -16.954 6.825 1.00 0.00 36 GLU A O 2
ATOM 1079 N N . SER A 1 37 ? 9.831 -16.560 7.021 1.00 0.00 37 SER A N 2
ATOM 1080 C CA . SER A 1 37 ? 10.221 -17.873 6.521 1.00 0.00 37 SER A CA 2
ATOM 1081 C C . SER A 1 37 ? 10.255 -18.896 7.652 1.00 0.00 37 SER A C 2
ATOM 1082 O O . SER A 1 37 ? 11.009 -18.752 8.613 1.00 0.00 37 SER A O 2
ATOM 1090 N N . GLY A 1 38 ? 9.430 -19.932 7.529 1.00 0.00 38 GLY A N 2
ATOM 1091 C CA . GLY A 1 38 ? 9.380 -20.966 8.547 1.00 0.00 38 GLY A CA 2
ATOM 1092 C C . GLY A 1 38 ? 8.138 -21.82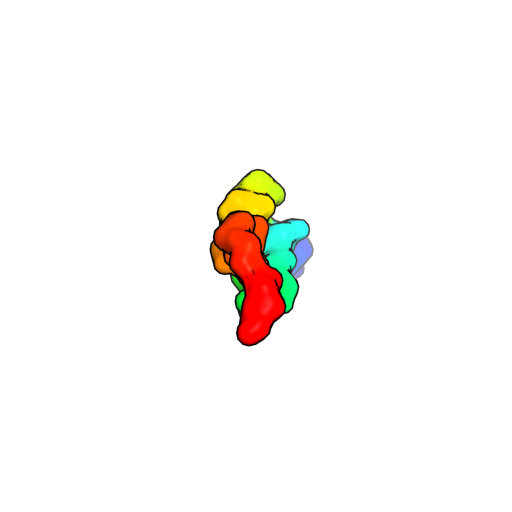7 8.437 1.00 0.00 38 GLY A C 2
ATOM 1093 O O . GLY A 1 38 ? 7.214 -21.530 7.679 1.00 0.00 38 GLY A O 2
ATOM 1097 N N . PRO A 1 39 ? 8.105 -22.926 9.207 1.00 0.00 39 PRO A N 2
ATOM 1098 C CA . PRO A 1 39 ? 6.973 -23.857 9.210 1.00 0.00 39 PRO A CA 2
ATOM 1099 C C . PRO A 1 39 ? 5.727 -23.253 9.849 1.00 0.00 39 PRO A C 2
ATOM 1100 O O . PRO A 1 39 ? 5.559 -23.298 11.067 1.00 0.00 39 PRO A O 2
ATOM 1111 N N . SER A 1 40 ? 4.856 -22.688 9.019 1.00 0.00 40 SER A N 2
ATOM 1112 C CA . SER A 1 40 ? 3.627 -22.072 9.503 1.00 0.00 40 SER A CA 2
ATOM 1113 C C . SER A 1 40 ? 2.410 -22.656 8.793 1.00 0.00 40 SER A C 2
ATOM 1114 O O . SER A 1 40 ? 2.477 -23.020 7.620 1.00 0.00 40 SER A O 2
ATOM 1122 N N . SER A 1 41 ? 1.296 -22.742 9.515 1.00 0.00 41 SER A N 2
ATOM 1123 C CA . SER A 1 41 ? 0.064 -23.285 8.956 1.00 0.00 41 SER A CA 2
ATOM 1124 C C . SER A 1 41 ? -0.263 -22.628 7.619 1.00 0.00 41 SER A C 2
ATOM 1125 O O . SER A 1 41 ? -0.378 -23.301 6.595 1.00 0.00 41 SER A O 2
ATOM 1133 N N . GLY A 1 42 ? -0.410 -21.306 7.636 1.00 0.00 42 GLY A N 2
ATOM 1134 C CA . GLY A 1 42 ? -0.722 -20.579 6.420 1.00 0.00 42 GLY A CA 2
ATOM 1135 C C . GLY A 1 42 ? -1.026 -19.117 6.681 1.00 0.00 42 GLY A C 2
ATOM 1136 O O . GLY A 1 42 ? -0.535 -18.262 5.945 1.00 0.00 42 GLY A O 2
ATOM 1141 N N . GLY A 1 1 ? -15.990 9.744 22.769 1.00 0.00 1 GLY A N 3
ATOM 1142 C CA . GLY A 1 1 ? -14.579 9.409 22.783 1.00 0.00 1 GLY A CA 3
ATOM 1143 C C . GLY A 1 1 ? -14.048 9.074 21.403 1.00 0.00 1 GLY A C 3
ATOM 1144 O O . GLY A 1 1 ? -14.615 9.494 20.395 1.00 0.00 1 GLY A O 3
ATOM 1148 N N . SER A 1 2 ? -12.957 8.317 21.358 1.00 0.00 2 SER A N 3
ATOM 1149 C CA . SER A 1 2 ? -12.346 7.931 20.091 1.00 0.00 2 SER A CA 3
ATOM 1150 C C . SER A 1 2 ? -12.477 9.050 19.062 1.00 0.00 2 SER A C 3
ATOM 1151 O O . SER A 1 2 ? -12.768 8.801 17.892 1.00 0.00 2 SER A O 3
ATOM 1159 N N . SER A 1 3 ? -12.259 10.283 19.507 1.00 0.00 3 SER A N 3
ATOM 1160 C CA . SER A 1 3 ? -12.355 11.441 18.627 1.00 0.00 3 SER A CA 3
ATOM 1161 C C . SER A 1 3 ? -11.146 12.356 18.799 1.00 0.00 3 SER A C 3
ATOM 1162 O O . SER A 1 3 ? -10.988 13.007 19.831 1.00 0.00 3 SER A O 3
ATOM 1170 N N . GLY A 1 4 ? -10.295 12.401 17.778 1.00 0.00 4 GLY A N 3
ATOM 1171 C CA . GLY A 1 4 ? -9.111 13.238 17.836 1.00 0.00 4 GLY A CA 3
ATOM 1172 C C . GLY A 1 4 ? -8.669 13.711 16.465 1.00 0.00 4 GLY A C 3
ATOM 1173 O O . GLY A 1 4 ? -9.400 13.566 15.485 1.00 0.00 4 GLY A O 3
ATOM 1177 N N . SER A 1 5 ? -7.470 14.280 16.396 1.00 0.00 5 SER A N 3
ATOM 1178 C CA . SER A 1 5 ? -6.933 14.781 15.136 1.00 0.00 5 SER A CA 3
ATOM 1179 C C . SER A 1 5 ? -6.400 13.637 14.279 1.00 0.00 5 SER A C 3
ATOM 1180 O O . SER A 1 5 ? -6.171 12.533 14.771 1.00 0.00 5 SER A O 3
ATOM 1188 N N . SER A 1 6 ? -6.206 13.910 12.992 1.00 0.00 6 SER A N 3
ATOM 1189 C CA . SER A 1 6 ? -5.704 12.904 12.064 1.00 0.00 6 SER A CA 3
ATOM 1190 C C . SER A 1 6 ? -4.186 12.987 11.941 1.00 0.00 6 SER A C 3
ATOM 1191 O O . SER A 1 6 ? -3.481 11.998 12.131 1.00 0.00 6 SER A O 3
ATOM 1199 N N . GLY A 1 7 ? -3.689 14.179 11.621 1.00 0.00 7 GLY A N 3
ATOM 1200 C CA . GLY A 1 7 ? -2.258 14.371 11.477 1.00 0.00 7 GLY A CA 3
ATOM 1201 C C . GLY A 1 7 ? -1.817 14.378 10.027 1.00 0.00 7 GLY A C 3
ATOM 1202 O O . GLY A 1 7 ? -2.634 14.552 9.124 1.00 0.00 7 GLY A O 3
ATOM 1206 N N . GLU A 1 8 ? -0.520 14.191 9.804 1.00 0.00 8 GLU A N 3
ATOM 1207 C CA . GLU A 1 8 ? 0.028 14.179 8.453 1.00 0.00 8 GLU A CA 3
ATOM 1208 C C . GLU A 1 8 ? 0.796 12.887 8.188 1.00 0.00 8 GLU A C 3
ATOM 1209 O O . GLU A 1 8 ? 2.013 12.830 8.358 1.00 0.00 8 GLU A O 3
ATOM 1221 N N . ASN A 1 9 ? 0.074 11.852 7.771 1.00 0.00 9 ASN A N 3
ATOM 1222 C CA . ASN A 1 9 ? 0.686 10.560 7.483 1.00 0.00 9 ASN A CA 3
ATOM 1223 C C . ASN A 1 9 ? 0.462 10.164 6.027 1.00 0.00 9 ASN A C 3
ATOM 1224 O O . ASN A 1 9 ? -0.429 9.380 5.701 1.00 0.00 9 ASN A O 3
ATOM 1235 N N . PRO A 1 10 ? 1.291 10.718 5.130 1.00 0.00 10 PRO A N 3
ATOM 1236 C CA . PRO A 1 10 ? 1.204 10.437 3.693 1.00 0.00 10 PRO A CA 3
ATOM 1237 C C . PRO A 1 10 ? 1.632 9.013 3.355 1.00 0.00 10 PRO A C 3
ATOM 1238 O O . PRO A 1 10 ? 1.642 8.619 2.188 1.00 0.00 10 PRO A O 3
ATOM 1249 N N . TYR A 1 11 ? 1.985 8.247 4.380 1.00 0.00 11 TYR A N 3
ATOM 1250 C CA . TYR A 1 11 ? 2.416 6.867 4.191 1.00 0.00 11 TYR A CA 3
ATOM 1251 C C . TYR A 1 11 ? 1.560 5.911 5.016 1.00 0.00 11 TYR A C 3
ATOM 1252 O O . TYR A 1 11 ? 1.797 5.722 6.209 1.00 0.00 11 TYR A O 3
ATOM 1270 N N . GLU A 1 12 ? 0.565 5.310 4.370 1.00 0.00 12 GLU A N 3
ATOM 1271 C CA . GLU A 1 12 ? -0.326 4.374 5.044 1.00 0.00 12 GLU A CA 3
ATOM 1272 C C . GLU A 1 12 ? -0.188 2.972 4.456 1.00 0.00 12 GLU A C 3
ATOM 1273 O O . GLU A 1 12 ? 0.133 2.810 3.278 1.00 0.00 12 GLU A O 3
ATOM 1285 N N . CYS A 1 13 ? -0.433 1.963 5.284 1.00 0.00 13 CYS A N 3
ATOM 1286 C CA . CYS A 1 13 ? -0.335 0.575 4.849 1.00 0.00 13 CYS A CA 3
ATOM 1287 C C . CYS A 1 13 ? -1.590 0.154 4.089 1.00 0.00 13 CYS A C 3
ATOM 1288 O O . CYS A 1 13 ? -2.638 0.789 4.200 1.00 0.00 13 CYS A O 3
ATOM 1295 N N . SER A 1 14 ? -1.475 -0.922 3.317 1.00 0.00 14 SER A N 3
ATOM 1296 C CA . SER A 1 14 ? -2.598 -1.426 2.535 1.00 0.00 14 SER A CA 3
ATOM 1297 C C . SER A 1 14 ? -3.172 -2.692 3.164 1.00 0.00 14 SER A C 3
ATOM 1298 O O . SER A 1 14 ? -4.359 -2.983 3.026 1.00 0.00 14 SER A O 3
ATOM 1306 N N . GLU A 1 15 ? -2.318 -3.442 3.855 1.00 0.00 15 GLU A N 3
ATOM 1307 C CA . GLU A 1 15 ? -2.740 -4.677 4.504 1.00 0.00 15 GLU A CA 3
ATOM 1308 C C . GLU A 1 15 ? -3.613 -4.382 5.721 1.00 0.00 15 GLU A C 3
ATOM 1309 O O . GLU A 1 15 ? -4.757 -4.829 5.801 1.00 0.00 15 GLU A O 3
ATOM 1321 N N . CYS A 1 16 ? -3.064 -3.627 6.666 1.00 0.00 16 CYS A N 3
ATOM 1322 C CA . CYS A 1 16 ? -3.789 -3.273 7.880 1.00 0.00 16 CYS A CA 3
ATOM 1323 C C . CYS A 1 16 ? -4.445 -1.902 7.740 1.00 0.00 16 CYS A C 3
ATOM 1324 O O . CYS A 1 16 ? -5.604 -1.716 8.109 1.00 0.00 16 CYS A O 3
ATOM 1331 N N . GLY A 1 17 ? -3.694 -0.944 7.204 1.00 0.00 17 GLY A N 3
ATOM 1332 C CA . GLY A 1 17 ? -4.219 0.397 7.025 1.00 0.00 17 GLY A CA 3
ATOM 1333 C C . GLY A 1 17 ? -3.663 1.377 8.039 1.00 0.00 17 GLY A C 3
ATOM 1334 O O . GLY A 1 17 ? -4.316 2.362 8.384 1.00 0.00 17 GLY A O 3
ATOM 1338 N N . LYS A 1 18 ? -2.454 1.107 8.519 1.00 0.00 18 LYS A N 3
ATOM 1339 C CA . LYS A 1 18 ? -1.809 1.972 9.500 1.00 0.00 18 LYS A CA 3
ATOM 1340 C C . LYS A 1 18 ? -1.115 3.147 8.817 1.00 0.00 18 LYS A C 3
ATOM 1341 O O . LYS A 1 18 ? -0.411 2.972 7.824 1.00 0.00 18 LYS A O 3
ATOM 1360 N N . ALA A 1 19 ? -1.319 4.344 9.358 1.00 0.00 19 ALA A N 3
ATOM 1361 C CA . ALA A 1 19 ? -0.711 5.546 8.802 1.00 0.00 19 ALA A CA 3
ATOM 1362 C C . ALA A 1 19 ? 0.516 5.963 9.607 1.00 0.00 19 ALA A C 3
ATOM 1363 O O . ALA A 1 19 ? 0.482 5.993 10.838 1.00 0.00 19 ALA A O 3
ATOM 1370 N N . PHE A 1 20 ? 1.598 6.283 8.905 1.00 0.00 20 PHE A N 3
ATOM 1371 C CA . PHE A 1 20 ? 2.836 6.696 9.555 1.00 0.00 20 PHE A CA 3
ATOM 1372 C C . PHE A 1 20 ? 3.280 8.068 9.057 1.00 0.00 20 PHE A C 3
ATOM 1373 O O . PHE A 1 20 ? 2.976 8.460 7.931 1.00 0.00 20 PHE A O 3
ATOM 1390 N N . ASN A 1 21 ? 4.001 8.794 9.905 1.00 0.00 21 ASN A N 3
ATOM 1391 C CA . ASN A 1 21 ? 4.487 10.123 9.552 1.00 0.00 21 ASN A CA 3
ATOM 1392 C C . ASN A 1 21 ? 5.654 10.034 8.574 1.00 0.00 21 ASN A C 3
ATOM 1393 O O . ASN A 1 21 ? 5.711 10.773 7.591 1.00 0.00 21 ASN A O 3
ATOM 1404 N N . ARG A 1 22 ? 6.582 9.124 8.851 1.00 0.00 22 ARG A N 3
ATOM 1405 C CA . ARG A 1 22 ? 7.749 8.939 7.996 1.00 0.00 22 ARG A CA 3
ATOM 1406 C C . ARG A 1 22 ? 7.600 7.685 7.138 1.00 0.00 22 ARG A C 3
ATOM 1407 O O . ARG A 1 22 ? 7.115 6.654 7.604 1.00 0.00 22 ARG A O 3
ATOM 1428 N N . LYS A 1 23 ? 8.020 7.782 5.881 1.00 0.00 23 LYS A N 3
ATOM 1429 C CA . LYS A 1 23 ? 7.935 6.657 4.957 1.00 0.00 23 LYS A CA 3
ATOM 1430 C C . LYS A 1 23 ? 8.692 5.449 5.499 1.00 0.00 23 LYS A C 3
ATOM 1431 O O . LYS A 1 23 ? 8.136 4.357 5.614 1.00 0.00 23 LYS A O 3
ATOM 1450 N N . ASP A 1 24 ? 9.961 5.653 5.832 1.00 0.00 24 ASP A N 3
ATOM 1451 C CA . ASP A 1 24 ? 10.794 4.581 6.365 1.00 0.00 24 ASP A CA 3
ATOM 1452 C C . ASP A 1 24 ? 10.036 3.775 7.415 1.00 0.00 24 ASP A C 3
ATOM 1453 O O . ASP A 1 24 ? 10.074 2.545 7.413 1.00 0.00 24 ASP A O 3
ATOM 1462 N N . GLN A 1 25 ? 9.348 4.477 8.310 1.00 0.00 25 GLN A N 3
ATOM 1463 C CA . GLN A 1 25 ? 8.583 3.826 9.367 1.00 0.00 25 GLN A CA 3
ATOM 1464 C C . GLN A 1 25 ? 7.594 2.822 8.783 1.00 0.00 25 GLN A C 3
ATOM 1465 O O . GLN A 1 25 ? 7.440 1.714 9.299 1.00 0.00 25 GLN A O 3
ATOM 1479 N N . LEU A 1 26 ? 6.926 3.216 7.705 1.00 0.00 26 LEU A N 3
ATOM 1480 C CA . LEU A 1 26 ? 5.951 2.351 7.050 1.00 0.00 26 LEU A CA 3
ATOM 1481 C C . LEU A 1 26 ? 6.640 1.177 6.362 1.00 0.00 26 LEU A C 3
ATOM 1482 O O . LEU A 1 26 ? 6.143 0.051 6.389 1.00 0.00 26 LEU A O 3
ATOM 1498 N N . ILE A 1 27 ? 7.787 1.448 5.748 1.00 0.00 27 ILE A N 3
ATOM 1499 C CA . ILE A 1 27 ? 8.545 0.413 5.056 1.00 0.00 27 ILE A CA 3
ATOM 1500 C C . ILE A 1 27 ? 8.950 -0.704 6.012 1.00 0.00 27 ILE A C 3
ATOM 1501 O O . ILE A 1 27 ? 8.700 -1.880 5.749 1.00 0.00 27 ILE A O 3
ATOM 1517 N N . SER A 1 28 ? 9.574 -0.327 7.123 1.00 0.00 28 SER A N 3
ATOM 1518 C CA . SER A 1 28 ? 10.015 -1.298 8.118 1.00 0.00 28 SER A CA 3
ATOM 1519 C C . SER A 1 28 ? 8.832 -2.090 8.667 1.00 0.00 28 SER A C 3
ATOM 1520 O O . SER A 1 28 ? 8.950 -3.279 8.963 1.00 0.00 28 SER A O 3
ATOM 1528 N N . HIS A 1 29 ? 7.691 -1.421 8.799 1.00 0.00 29 HIS A N 3
ATOM 1529 C CA . HIS A 1 29 ? 6.485 -2.062 9.311 1.00 0.00 29 HIS A CA 3
ATOM 1530 C C . HIS A 1 29 ? 5.984 -3.130 8.343 1.00 0.00 29 HIS A C 3
ATOM 1531 O O . HIS A 1 29 ? 5.692 -4.256 8.745 1.00 0.00 29 HIS A O 3
ATOM 1545 N N . GLN A 1 30 ? 5.888 -2.768 7.068 1.00 0.00 30 GLN A N 3
ATOM 1546 C CA . GLN A 1 30 ? 5.422 -3.696 6.044 1.00 0.00 30 GLN A CA 3
ATOM 1547 C C . GLN A 1 30 ? 6.053 -5.072 6.228 1.00 0.00 30 GLN A C 3
ATOM 1548 O O . GLN A 1 30 ? 5.395 -6.097 6.050 1.00 0.00 30 GLN A O 3
ATOM 1562 N N . ARG A 1 31 ? 7.333 -5.087 6.586 1.00 0.00 31 ARG A N 3
ATOM 1563 C CA . ARG A 1 31 ? 8.054 -6.338 6.792 1.00 0.00 31 ARG A CA 3
ATOM 1564 C C . ARG A 1 31 ? 7.169 -7.366 7.491 1.00 0.00 31 ARG A C 3
ATOM 1565 O O . ARG A 1 31 ? 7.218 -8.557 7.181 1.00 0.00 31 ARG A O 3
ATOM 1586 N N . THR A 1 32 ? 6.361 -6.898 8.437 1.00 0.00 32 THR A N 3
ATOM 1587 C CA . THR A 1 32 ? 5.467 -7.776 9.181 1.00 0.00 32 THR A CA 3
ATOM 1588 C C . THR A 1 32 ? 4.531 -8.531 8.244 1.00 0.00 32 THR A C 3
ATOM 1589 O O . THR A 1 32 ? 4.425 -9.756 8.310 1.00 0.00 32 THR A O 3
ATOM 1600 N N . HIS A 1 33 ? 3.855 -7.792 7.370 1.00 0.00 33 HIS A N 3
ATOM 1601 C CA . HIS A 1 33 ? 2.928 -8.393 6.417 1.00 0.00 33 HIS A CA 3
ATOM 1602 C C . HIS A 1 33 ? 3.672 -9.268 5.413 1.00 0.00 33 HIS A C 3
ATOM 1603 O O . HIS A 1 33 ? 3.415 -10.467 5.311 1.00 0.00 33 HIS A O 3
ATOM 1617 N N . ALA A 1 34 ? 4.595 -8.661 4.675 1.00 0.00 34 ALA A N 3
ATOM 1618 C CA . ALA A 1 34 ? 5.377 -9.385 3.681 1.00 0.00 34 ALA A CA 3
ATOM 1619 C C . ALA A 1 34 ? 5.714 -10.791 4.166 1.00 0.00 34 ALA A C 3
ATOM 1620 O O . ALA A 1 34 ? 6.559 -10.971 5.041 1.00 0.00 34 ALA A O 3
ATOM 1627 N N . GLY A 1 35 ? 5.046 -11.787 3.590 1.00 0.00 35 GLY A N 3
ATOM 1628 C CA . GLY A 1 35 ? 5.288 -13.164 3.978 1.00 0.00 35 GLY A CA 3
ATOM 1629 C C . GLY A 1 35 ? 4.101 -14.063 3.694 1.00 0.00 35 GLY A C 3
ATOM 1630 O O . GLY A 1 35 ? 3.841 -14.412 2.543 1.00 0.00 35 GLY A O 3
ATOM 1634 N N . GLU A 1 36 ? 3.381 -14.440 4.745 1.00 0.00 36 GLU A N 3
ATOM 1635 C CA . GLU A 1 36 ? 2.217 -15.307 4.603 1.00 0.00 36 GLU A CA 3
ATOM 1636 C C . GLU A 1 36 ? 1.166 -14.663 3.703 1.00 0.00 36 GLU A C 3
ATOM 1637 O O . GLU A 1 36 ? 0.837 -15.189 2.640 1.00 0.00 36 GLU A O 3
ATOM 1649 N N . SER A 1 37 ? 0.643 -13.521 4.138 1.00 0.00 37 SER A N 3
ATOM 1650 C CA . SER A 1 37 ? -0.373 -12.806 3.375 1.00 0.00 37 SER A CA 3
ATOM 1651 C C . SER A 1 37 ? 0.114 -12.516 1.959 1.00 0.00 37 SER A C 3
ATOM 1652 O O . SER A 1 37 ? 1.074 -11.773 1.761 1.00 0.00 37 SER A O 3
ATOM 1660 N N . GLY A 1 38 ? -0.557 -13.108 0.976 1.00 0.00 38 GLY A N 3
ATOM 1661 C CA . GLY A 1 38 ? -0.179 -12.902 -0.410 1.00 0.00 38 GLY A CA 3
ATOM 1662 C C . GLY A 1 38 ? 0.200 -14.194 -1.106 1.00 0.00 38 GLY A C 3
ATOM 1663 O O . GLY A 1 38 ? -0.179 -15.287 -0.682 1.00 0.00 38 GLY A O 3
ATOM 1667 N N . PRO A 1 39 ? 0.964 -14.079 -2.202 1.00 0.00 39 PRO A N 3
ATOM 1668 C CA . PRO A 1 39 ? 1.410 -15.237 -2.983 1.00 0.00 39 PRO A CA 3
ATOM 1669 C C . PRO A 1 39 ? 2.438 -16.078 -2.235 1.00 0.00 39 PRO A C 3
ATOM 1670 O O . PRO A 1 39 ? 3.324 -15.544 -1.567 1.00 0.00 39 PRO A O 3
ATOM 1681 N N . SER A 1 40 ? 2.316 -17.397 -2.353 1.00 0.00 40 SER A N 3
ATOM 1682 C CA . SER A 1 40 ? 3.234 -18.312 -1.685 1.00 0.00 40 SER A CA 3
ATOM 1683 C C . SER A 1 40 ? 4.510 -18.494 -2.502 1.00 0.00 40 SER A C 3
ATOM 1684 O O . SER A 1 40 ? 5.011 -19.608 -2.651 1.00 0.00 40 SER A O 3
ATOM 1692 N N . SER A 1 41 ? 5.030 -17.390 -3.029 1.00 0.00 41 SER A N 3
ATOM 1693 C CA . SER A 1 41 ? 6.245 -17.427 -3.834 1.00 0.00 41 SER A CA 3
ATOM 1694 C C . SER A 1 41 ? 7.465 -17.064 -2.993 1.00 0.00 41 SER A C 3
ATOM 1695 O O . SER A 1 41 ? 8.401 -17.852 -2.863 1.00 0.00 41 SER A O 3
ATOM 1703 N N . GLY A 1 42 ? 7.447 -15.862 -2.423 1.00 0.00 42 GLY A N 3
ATOM 1704 C CA . GLY A 1 42 ? 8.557 -15.414 -1.602 1.00 0.00 42 GLY A CA 3
ATOM 1705 C C . GLY A 1 42 ? 8.153 -14.330 -0.623 1.00 0.00 42 GLY A C 3
ATOM 1706 O O . GLY A 1 42 ? 7.067 -14.414 -0.050 1.00 0.00 42 GLY A O 3
ATOM 1711 N N . GLY A 1 1 ? -19.209 12.794 9.256 1.00 0.00 1 GLY A N 4
ATOM 1712 C CA . GLY A 1 1 ? -18.947 14.180 8.915 1.00 0.00 1 GLY A CA 4
ATOM 1713 C C . GLY A 1 1 ? -17.796 14.765 9.710 1.00 0.00 1 GLY A C 4
ATOM 1714 O O . GLY A 1 1 ? -17.997 15.308 10.797 1.00 0.00 1 GLY A O 4
ATOM 1718 N N . SER A 1 2 ? -16.587 14.652 9.170 1.00 0.00 2 SER A N 4
ATOM 1719 C CA . SER A 1 2 ? -15.400 15.170 9.839 1.00 0.00 2 SER A CA 4
ATOM 1720 C C . SER A 1 2 ? -15.195 16.647 9.517 1.00 0.00 2 SER A C 4
ATOM 1721 O O . SER A 1 2 ? -15.026 17.471 10.415 1.00 0.00 2 SER A O 4
ATOM 1729 N N . SER A 1 3 ? -15.211 16.973 8.229 1.00 0.00 3 SER A N 4
ATOM 1730 C CA . SER A 1 3 ? -15.023 18.350 7.786 1.00 0.00 3 SER A CA 4
ATOM 1731 C C . SER A 1 3 ? -13.651 18.871 8.202 1.00 0.00 3 SER A C 4
ATOM 1732 O O . SER A 1 3 ? -13.517 20.009 8.651 1.00 0.00 3 SER A O 4
ATOM 1740 N N . GLY A 1 4 ? -12.633 18.030 8.049 1.00 0.00 4 GLY A N 4
ATOM 1741 C CA . GLY A 1 4 ? -11.284 18.423 8.413 1.00 0.00 4 GLY A CA 4
ATOM 1742 C C . GLY A 1 4 ? -10.283 17.300 8.225 1.00 0.00 4 GLY A C 4
ATOM 1743 O O . GLY A 1 4 ? -10.634 16.218 7.755 1.00 0.00 4 GLY A O 4
ATOM 1747 N N . SER A 1 5 ? -9.031 17.559 8.591 1.00 0.00 5 SER A N 4
ATOM 1748 C CA . SER A 1 5 ? -7.974 16.563 8.455 1.00 0.00 5 SER A CA 4
ATOM 1749 C C . SER A 1 5 ? -7.046 16.587 9.666 1.00 0.00 5 SER A C 4
ATOM 1750 O O . SER A 1 5 ? -6.397 17.595 9.944 1.00 0.00 5 SER A O 4
ATOM 1758 N N . SER A 1 6 ? -6.990 15.469 10.382 1.00 0.00 6 SER A N 4
ATOM 1759 C CA . SER A 1 6 ? -6.145 15.362 11.566 1.00 0.00 6 SER A CA 4
ATOM 1760 C C . SER A 1 6 ? -4.721 14.972 11.183 1.00 0.00 6 SER A C 4
ATOM 1761 O O . SER A 1 6 ? -4.365 13.794 11.190 1.00 0.00 6 SER A O 4
ATOM 1769 N N . GLY A 1 7 ? -3.910 15.971 10.848 1.00 0.00 7 GLY A N 4
ATOM 1770 C CA . GLY A 1 7 ? -2.534 15.713 10.467 1.00 0.00 7 GLY A CA 4
ATOM 1771 C C . GLY A 1 7 ? -2.415 15.170 9.056 1.00 0.00 7 GLY A C 4
ATOM 1772 O O . GLY A 1 7 ? -3.421 14.897 8.403 1.00 0.00 7 GLY A O 4
ATOM 1776 N N . GLU A 1 8 ? -1.181 15.016 8.585 1.00 0.00 8 GLU A N 4
ATOM 1777 C CA . GLU A 1 8 ? -0.936 14.505 7.241 1.00 0.00 8 GLU A CA 4
ATOM 1778 C C . GLU A 1 8 ? -0.272 13.132 7.294 1.00 0.00 8 GLU A C 4
ATOM 1779 O O . GLU A 1 8 ? 0.707 12.932 8.013 1.00 0.00 8 GLU A O 4
ATOM 1791 N N . ASN A 1 9 ? -0.811 12.190 6.528 1.00 0.00 9 ASN A N 4
ATOM 1792 C CA . ASN A 1 9 ? -0.272 10.836 6.487 1.00 0.00 9 ASN A CA 4
ATOM 1793 C C . ASN A 1 9 ? 0.103 10.441 5.062 1.00 0.00 9 ASN A C 4
ATOM 1794 O O . ASN A 1 9 ? -0.624 9.719 4.380 1.00 0.00 9 ASN A O 4
ATOM 1805 N N . PRO A 1 10 ? 1.266 10.925 4.601 1.00 0.00 10 PRO A N 4
ATOM 1806 C CA . PRO A 1 10 ? 1.764 10.636 3.253 1.00 0.00 10 PRO A CA 4
ATOM 1807 C C . PRO A 1 10 ? 2.194 9.181 3.094 1.00 0.00 10 PRO A C 4
ATOM 1808 O O . PRO A 1 10 ? 2.619 8.764 2.016 1.00 0.00 10 PRO A O 4
ATOM 1819 N N . TYR A 1 11 ? 2.080 8.414 4.172 1.00 0.00 11 TYR A N 4
ATOM 1820 C CA . TYR A 1 11 ? 2.459 7.006 4.152 1.00 0.00 11 TYR A CA 4
ATOM 1821 C C . TYR A 1 11 ? 1.500 6.173 4.997 1.00 0.00 11 TYR A C 4
ATOM 1822 O O . TYR A 1 11 ? 1.321 6.430 6.187 1.00 0.00 11 TYR A O 4
ATOM 1840 N N . GLU A 1 12 ? 0.888 5.172 4.372 1.00 0.00 12 GLU A N 4
ATOM 1841 C CA . GLU A 1 12 ? -0.052 4.300 5.066 1.00 0.00 12 GLU A CA 4
ATOM 1842 C C . GLU A 1 12 ? 0.007 2.881 4.507 1.00 0.00 12 GLU A C 4
ATOM 1843 O O . GLU A 1 12 ? 0.312 2.677 3.332 1.00 0.00 12 GLU A O 4
ATOM 1855 N N . CYS A 1 13 ? -0.286 1.904 5.358 1.00 0.00 13 CYS A N 4
ATOM 1856 C CA . CYS A 1 13 ? -0.266 0.504 4.952 1.00 0.00 13 CYS A CA 4
ATOM 1857 C C . CYS A 1 13 ? -1.537 0.140 4.190 1.00 0.00 13 CYS A C 4
ATOM 1858 O O . CYS A 1 13 ? -2.555 0.823 4.298 1.00 0.00 13 CYS A O 4
ATOM 1865 N N . SER A 1 14 ? -1.469 -0.941 3.419 1.00 0.00 14 SER A N 4
ATOM 1866 C CA . SER A 1 14 ? -2.612 -1.394 2.636 1.00 0.00 14 SER A CA 4
ATOM 1867 C C . SER A 1 14 ? -3.217 -2.658 3.239 1.00 0.00 14 SER A C 4
ATOM 1868 O O . SER A 1 14 ? -4.401 -2.941 3.055 1.00 0.00 14 SER A O 4
ATOM 1876 N N . GLU A 1 15 ? -2.395 -3.415 3.960 1.00 0.00 15 GLU A N 4
ATOM 1877 C CA . GLU A 1 15 ? -2.848 -4.649 4.589 1.00 0.00 15 GLU A CA 4
ATOM 1878 C C . GLU A 1 15 ? -3.741 -4.351 5.791 1.00 0.00 15 GLU A C 4
ATOM 1879 O O . GLU A 1 15 ? -4.902 -4.760 5.833 1.00 0.00 15 GLU A O 4
ATOM 1891 N N . CYS A 1 16 ? -3.190 -3.637 6.766 1.00 0.00 16 CYS A N 4
ATOM 1892 C CA . CYS A 1 16 ? -3.934 -3.284 7.970 1.00 0.00 16 CYS A CA 4
ATOM 1893 C C . CYS A 1 16 ? -4.520 -1.880 7.855 1.00 0.00 16 CYS A C 4
ATOM 1894 O O . CYS A 1 16 ? -5.654 -1.634 8.265 1.00 0.00 16 CYS A O 4
ATOM 1901 N N . GLY A 1 17 ? -3.739 -0.962 7.294 1.00 0.00 17 GLY A N 4
ATOM 1902 C CA . GLY A 1 17 ? -4.197 0.406 7.134 1.00 0.00 17 GLY A CA 4
ATOM 1903 C C . GLY A 1 17 ? -3.560 1.351 8.134 1.00 0.00 17 GLY A C 4
ATOM 1904 O O . GLY A 1 17 ? -4.111 2.409 8.437 1.00 0.00 17 GLY A O 4
ATOM 1908 N N . LYS A 1 18 ? -2.397 0.968 8.650 1.00 0.00 18 LYS A N 4
ATOM 1909 C CA . LYS A 1 18 ? -1.684 1.787 9.622 1.00 0.00 18 LYS A CA 4
ATOM 1910 C C . LYS A 1 18 ? -0.979 2.954 8.938 1.00 0.00 18 LYS A C 4
ATOM 1911 O O . LYS A 1 18 ? -0.267 2.768 7.951 1.00 0.00 18 LYS A O 4
ATOM 1930 N N . ALA A 1 19 ? -1.181 4.155 9.468 1.00 0.00 19 ALA A N 4
ATOM 1931 C CA . ALA A 1 19 ? -0.561 5.351 8.910 1.00 0.00 19 ALA A CA 4
ATOM 1932 C C . ALA A 1 19 ? 0.702 5.725 9.678 1.00 0.00 19 ALA A C 4
ATOM 1933 O O . ALA A 1 19 ? 0.730 5.672 10.908 1.00 0.00 19 ALA A O 4
ATOM 1940 N N . PHE A 1 20 ? 1.745 6.102 8.946 1.00 0.00 20 PHE A N 4
ATOM 1941 C CA . PHE A 1 20 ? 3.012 6.483 9.560 1.00 0.00 20 PHE A CA 4
ATOM 1942 C C . PHE A 1 20 ? 3.460 7.858 9.073 1.00 0.00 20 PHE A C 4
ATOM 1943 O O . PHE A 1 20 ? 3.509 8.117 7.871 1.00 0.00 20 PHE A O 4
ATOM 1960 N N . ASN A 1 21 ? 3.786 8.735 10.016 1.00 0.00 21 ASN A N 4
ATOM 1961 C CA . ASN A 1 21 ? 4.229 10.085 9.684 1.00 0.00 21 ASN A CA 4
ATOM 1962 C C . ASN A 1 21 ? 5.378 10.049 8.682 1.00 0.00 21 ASN A C 4
ATOM 1963 O O . ASN A 1 21 ? 5.410 10.828 7.730 1.00 0.00 21 ASN A O 4
ATOM 1974 N N . ARG A 1 22 ? 6.320 9.138 8.903 1.00 0.00 22 ARG A N 4
ATOM 1975 C CA . ARG A 1 22 ? 7.472 9.000 8.020 1.00 0.00 22 ARG A CA 4
ATOM 1976 C C . ARG A 1 22 ? 7.305 7.801 7.092 1.00 0.00 22 ARG A C 4
ATOM 1977 O O . ARG A 1 22 ? 6.533 6.884 7.376 1.00 0.00 22 ARG A O 4
ATOM 1998 N N . LYS A 1 23 ? 8.033 7.813 5.980 1.00 0.00 23 LYS A N 4
ATOM 1999 C CA . LYS A 1 23 ? 7.968 6.728 5.009 1.00 0.00 23 LYS A CA 4
ATOM 2000 C C . LYS A 1 23 ? 8.654 5.476 5.546 1.00 0.00 23 LYS A C 4
ATOM 2001 O O . LYS A 1 23 ? 8.068 4.393 5.562 1.00 0.00 23 LYS A O 4
ATOM 2020 N N . ASP A 1 24 ? 9.898 5.631 5.985 1.00 0.00 24 ASP A N 4
ATOM 2021 C CA . ASP A 1 24 ? 10.664 4.514 6.525 1.00 0.00 24 ASP A CA 4
ATOM 2022 C C . ASP A 1 24 ? 9.841 3.734 7.547 1.00 0.00 24 ASP A C 4
ATOM 2023 O O . ASP A 1 24 ? 9.816 2.504 7.529 1.00 0.00 24 ASP A O 4
ATOM 2032 N N . GLN A 1 25 ? 9.170 4.460 8.436 1.00 0.00 25 GLN A N 4
ATOM 2033 C CA . GLN A 1 25 ? 8.348 3.835 9.466 1.00 0.00 25 GLN A CA 4
ATOM 2034 C C . GLN A 1 25 ? 7.360 2.849 8.850 1.00 0.00 25 GLN A C 4
ATOM 2035 O O . GLN A 1 25 ? 7.134 1.764 9.387 1.00 0.00 25 GLN A O 4
ATOM 2049 N N . LEU A 1 26 ? 6.774 3.233 7.722 1.00 0.00 26 LEU A N 4
ATOM 2050 C CA . LEU A 1 26 ? 5.810 2.382 7.033 1.00 0.00 26 LEU A CA 4
ATOM 2051 C C . LEU A 1 26 ? 6.508 1.212 6.348 1.00 0.00 26 LEU A C 4
ATOM 2052 O O . LEU A 1 26 ? 6.084 0.063 6.477 1.00 0.00 26 LEU A O 4
ATOM 2068 N N . ILE A 1 27 ? 7.580 1.511 5.623 1.00 0.00 27 ILE A N 4
ATOM 2069 C CA . ILE A 1 27 ? 8.338 0.483 4.921 1.00 0.00 27 ILE A CA 4
ATOM 2070 C C . ILE A 1 27 ? 8.804 -0.607 5.880 1.00 0.00 27 ILE A C 4
ATOM 2071 O O . ILE A 1 27 ? 8.601 -1.795 5.631 1.00 0.00 27 ILE A O 4
ATOM 2087 N N . SER A 1 28 ? 9.429 -0.194 6.978 1.00 0.00 28 SER A N 4
ATOM 2088 C CA . SER A 1 28 ? 9.926 -1.136 7.974 1.00 0.00 28 SER A CA 4
ATOM 2089 C C . SER A 1 28 ? 8.785 -1.963 8.557 1.00 0.00 28 SER A C 4
ATOM 2090 O O . SER A 1 28 ? 8.947 -3.149 8.847 1.00 0.00 28 SER A O 4
ATOM 2098 N N . HIS A 1 29 ? 7.628 -1.330 8.724 1.00 0.00 29 HIS A N 4
ATOM 2099 C CA . HIS A 1 29 ? 6.458 -2.007 9.272 1.00 0.00 29 HIS A CA 4
ATOM 2100 C C . HIS A 1 29 ? 5.970 -3.099 8.325 1.00 0.00 29 HIS A C 4
ATOM 2101 O O . HIS A 1 29 ? 5.729 -4.232 8.741 1.00 0.00 29 HIS A O 4
ATOM 2115 N N . GLN A 1 30 ? 5.826 -2.750 7.050 1.00 0.00 30 GLN A N 4
ATOM 2116 C CA . GLN A 1 30 ? 5.365 -3.700 6.046 1.00 0.00 30 GLN A CA 4
ATOM 2117 C C . GLN A 1 30 ? 6.029 -5.060 6.238 1.00 0.00 30 GLN A C 4
ATOM 2118 O O . GLN A 1 30 ? 5.383 -6.100 6.108 1.00 0.00 30 GLN A O 4
ATOM 2132 N N . ARG A 1 31 ? 7.321 -5.044 6.548 1.00 0.00 31 ARG A N 4
ATOM 2133 C CA . ARG A 1 31 ? 8.072 -6.276 6.757 1.00 0.00 31 ARG A CA 4
ATOM 2134 C C . ARG A 1 31 ? 7.218 -7.319 7.472 1.00 0.00 31 ARG A C 4
ATOM 2135 O O . ARG A 1 31 ? 7.277 -8.508 7.157 1.00 0.00 31 ARG A O 4
ATOM 2156 N N . THR A 1 32 ? 6.424 -6.866 8.437 1.00 0.00 32 THR A N 4
ATOM 2157 C CA . THR A 1 32 ? 5.559 -7.759 9.198 1.00 0.00 32 THR A CA 4
ATOM 2158 C C . THR A 1 32 ? 4.626 -8.537 8.277 1.00 0.00 32 THR A C 4
ATOM 2159 O O . THR A 1 32 ? 4.591 -9.767 8.307 1.00 0.00 32 THR A O 4
ATOM 2170 N N . HIS A 1 33 ? 3.870 -7.812 7.458 1.00 0.00 33 HIS A N 4
ATOM 2171 C CA . HIS A 1 33 ? 2.937 -8.435 6.527 1.00 0.00 33 HIS A CA 4
ATOM 2172 C C . HIS A 1 33 ? 3.677 -9.307 5.517 1.00 0.00 33 HIS A C 4
ATOM 2173 O O . HIS A 1 33 ? 3.428 -10.508 5.419 1.00 0.00 33 HIS A O 4
ATOM 2187 N N . ALA A 1 34 ? 4.589 -8.694 4.769 1.00 0.00 34 ALA A N 4
ATOM 2188 C CA . ALA A 1 34 ? 5.366 -9.415 3.768 1.00 0.00 34 ALA A CA 4
ATOM 2189 C C . ALA A 1 34 ? 5.658 -10.841 4.222 1.00 0.00 34 ALA A C 4
ATOM 2190 O O . ALA A 1 34 ? 6.418 -11.059 5.164 1.00 0.00 34 ALA A O 4
ATOM 2197 N N . GLY A 1 35 ? 5.047 -11.809 3.546 1.00 0.00 35 GLY A N 4
ATOM 2198 C CA . GLY A 1 35 ? 5.254 -13.202 3.896 1.00 0.00 35 GLY A CA 4
ATOM 2199 C C . GLY A 1 35 ? 4.304 -14.131 3.165 1.00 0.00 35 GLY A C 4
ATOM 2200 O O . GLY A 1 35 ? 4.737 -15.046 2.465 1.00 0.00 35 GLY A O 4
ATOM 2204 N N . GLU A 1 36 ? 3.006 -13.895 3.328 1.00 0.00 36 GLU A N 4
ATOM 2205 C CA . GLU A 1 36 ? 1.993 -14.720 2.680 1.00 0.00 36 GLU A CA 4
ATOM 2206 C C . GLU A 1 36 ? 1.839 -14.337 1.211 1.00 0.00 36 GLU A C 4
ATOM 2207 O O . GLU A 1 36 ? 2.303 -13.281 0.781 1.00 0.00 36 GLU A O 4
ATOM 2219 N N . SER A 1 37 ? 1.184 -15.204 0.445 1.00 0.00 37 SER A N 4
ATOM 2220 C CA . SER A 1 37 ? 0.972 -14.960 -0.977 1.00 0.00 37 SER A CA 4
ATOM 2221 C C . SER A 1 37 ? -0.135 -13.932 -1.192 1.00 0.00 37 SER A C 4
ATOM 2222 O O . SER A 1 37 ? -1.193 -14.002 -0.567 1.00 0.00 37 SER A O 4
ATOM 2230 N N . GLY A 1 38 ? 0.117 -12.978 -2.082 1.00 0.00 38 GLY A N 4
ATOM 2231 C CA . GLY A 1 38 ? -0.866 -11.948 -2.365 1.00 0.00 38 GLY A CA 4
ATOM 2232 C C . GLY A 1 38 ? -1.232 -11.885 -3.835 1.00 0.00 38 GLY A C 4
ATOM 2233 O O . GLY A 1 38 ? -2.289 -12.356 -4.254 1.00 0.00 38 GLY A O 4
ATOM 2237 N N . PRO A 1 39 ? -0.345 -11.288 -4.644 1.00 0.00 39 PRO A N 4
ATOM 2238 C CA . PRO A 1 39 ? -0.559 -11.148 -6.088 1.00 0.00 39 PRO A CA 4
ATOM 2239 C C . PRO A 1 39 ? -0.474 -12.484 -6.818 1.00 0.00 39 PRO A C 4
ATOM 2240 O O . PRO A 1 39 ? -0.595 -12.543 -8.042 1.00 0.00 39 PRO A O 4
ATOM 2251 N N . SER A 1 40 ? -0.265 -13.556 -6.060 1.00 0.00 40 SER A N 4
ATOM 2252 C CA . SER A 1 40 ? -0.160 -14.891 -6.635 1.00 0.00 40 SER A CA 4
ATOM 2253 C C . SER A 1 40 ? -1.086 -15.038 -7.839 1.00 0.00 40 SER A C 4
ATOM 2254 O O . SER A 1 40 ? -2.307 -14.947 -7.712 1.00 0.00 40 SER A O 4
ATOM 2262 N N . SER A 1 41 ? -0.495 -15.266 -9.008 1.00 0.00 41 SER A N 4
ATOM 2263 C CA . SER A 1 41 ? -1.265 -15.422 -10.236 1.00 0.00 41 SER A CA 4
ATOM 2264 C C . SER A 1 41 ? -1.235 -16.870 -10.717 1.00 0.00 41 SER A C 4
ATOM 2265 O O . SER A 1 41 ? -0.167 -17.460 -10.878 1.00 0.00 41 SER A O 4
ATOM 2273 N N . GLY A 1 42 ? -2.416 -17.436 -10.944 1.00 0.00 42 GLY A N 4
ATOM 2274 C CA . GLY A 1 42 ? -2.503 -18.810 -11.403 1.00 0.00 42 GLY A CA 4
ATOM 2275 C C . GLY A 1 42 ? -3.131 -19.727 -10.372 1.00 0.00 42 GLY A C 4
ATOM 2276 O O . GLY A 1 42 ? -2.436 -20.164 -9.457 1.00 0.00 42 GLY A O 4
ATOM 2281 N N . GLY A 1 1 ? -13.956 10.498 26.452 1.00 0.00 1 GLY A N 5
ATOM 2282 C CA . GLY A 1 1 ? -12.598 10.071 26.170 1.00 0.00 1 GLY A CA 5
ATOM 2283 C C . GLY A 1 1 ? -11.914 10.953 25.145 1.00 0.00 1 GLY A C 5
ATOM 2284 O O . GLY A 1 1 ? -12.575 11.588 24.323 1.00 0.00 1 GLY A O 5
ATOM 2288 N N . SER A 1 2 ? -10.586 10.995 25.193 1.00 0.00 2 SER A N 5
ATOM 2289 C CA . SER A 1 2 ? -9.813 11.811 24.265 1.00 0.00 2 SER A CA 5
ATOM 2290 C C . SER A 1 2 ? -8.970 10.934 23.343 1.00 0.00 2 SER A C 5
ATOM 2291 O O . SER A 1 2 ? -8.404 9.928 23.772 1.00 0.00 2 SER A O 5
ATOM 2299 N N . SER A 1 3 ? -8.893 11.323 22.075 1.00 0.00 3 SER A N 5
ATOM 2300 C CA . SER A 1 3 ? -8.123 10.571 21.090 1.00 0.00 3 SER A CA 5
ATOM 2301 C C . SER A 1 3 ? -7.723 11.462 19.918 1.00 0.00 3 SER A C 5
ATOM 2302 O O . SER A 1 3 ? -8.389 12.453 19.622 1.00 0.00 3 SER A O 5
ATOM 2310 N N . GLY A 1 4 ? -6.630 11.099 19.253 1.00 0.00 4 GLY A N 5
ATOM 2311 C CA . GLY A 1 4 ? -6.159 11.875 18.121 1.00 0.00 4 GLY A CA 5
ATOM 2312 C C . GLY A 1 4 ? -5.397 11.033 17.118 1.00 0.00 4 GLY A C 5
ATOM 2313 O O . GLY A 1 4 ? -4.170 11.103 17.042 1.00 0.00 4 GLY A O 5
ATOM 2317 N N . SER A 1 5 ? -6.125 10.231 16.346 1.00 0.00 5 SER A N 5
ATOM 2318 C CA . SER A 1 5 ? -5.509 9.367 15.346 1.00 0.00 5 SER A CA 5
ATOM 2319 C C . SER A 1 5 ? -5.688 9.944 13.945 1.00 0.00 5 SER A C 5
ATOM 2320 O O . SER A 1 5 ? -5.997 9.220 12.999 1.00 0.00 5 SER A O 5
ATOM 2328 N N . SER A 1 6 ? -5.492 11.253 13.821 1.00 0.00 6 SER A N 5
ATOM 2329 C CA . SER A 1 6 ? -5.635 11.929 12.538 1.00 0.00 6 SER A CA 5
ATOM 2330 C C . SER A 1 6 ? -4.536 12.970 12.346 1.00 0.00 6 SER A C 5
ATOM 2331 O O . SER A 1 6 ? -3.993 13.501 13.314 1.00 0.00 6 SER A O 5
ATOM 2339 N N . GLY A 1 7 ? -4.213 13.256 11.088 1.00 0.00 7 GLY A N 5
ATOM 2340 C CA . GLY A 1 7 ? -3.181 14.231 10.791 1.00 0.00 7 GLY A CA 5
ATOM 2341 C C . GLY A 1 7 ? -2.513 13.979 9.453 1.00 0.00 7 GLY A C 5
ATOM 2342 O O . GLY A 1 7 ? -3.062 13.282 8.601 1.00 0.00 7 GLY A O 5
ATOM 2346 N N . GLU A 1 8 ? -1.327 14.550 9.269 1.00 0.00 8 GLU A N 5
ATOM 2347 C CA . GLU A 1 8 ? -0.586 14.386 8.023 1.00 0.00 8 GLU A CA 5
ATOM 2348 C C . GLU A 1 8 ? 0.056 13.003 7.951 1.00 0.00 8 GLU A C 5
ATOM 2349 O O . GLU A 1 8 ? 1.053 12.734 8.620 1.00 0.00 8 GLU A O 5
ATOM 2361 N N . ASN A 1 9 ? -0.525 12.130 7.134 1.00 0.00 9 ASN A N 5
ATOM 2362 C CA . ASN A 1 9 ? -0.011 10.774 6.975 1.00 0.00 9 ASN A CA 5
ATOM 2363 C C . ASN A 1 9 ? 0.170 10.431 5.499 1.00 0.00 9 ASN A C 5
ATOM 2364 O O . ASN A 1 9 ? -0.648 9.738 4.893 1.00 0.00 9 ASN A O 5
ATOM 2375 N N . PRO A 1 10 ? 1.266 10.926 4.906 1.00 0.00 10 PRO A N 5
ATOM 2376 C CA . PRO A 1 10 ? 1.580 10.685 3.495 1.00 0.00 10 PRO A CA 5
ATOM 2377 C C . PRO A 1 10 ? 1.972 9.235 3.228 1.00 0.00 10 PRO A C 5
ATOM 2378 O O . PRO A 1 10 ? 2.261 8.859 2.092 1.00 0.00 10 PRO A O 5
ATOM 2389 N N . TYR A 1 11 ? 1.979 8.426 4.282 1.00 0.00 11 TYR A N 5
ATOM 2390 C CA . TYR A 1 11 ? 2.337 7.018 4.161 1.00 0.00 11 TYR A CA 5
ATOM 2391 C C . TYR A 1 11 ? 1.408 6.146 5.000 1.00 0.00 11 TYR A C 5
ATOM 2392 O O . TYR A 1 11 ? 1.310 6.315 6.215 1.00 0.00 11 TYR A O 5
ATOM 2410 N N . GLU A 1 12 ? 0.728 5.212 4.341 1.00 0.00 12 GLU A N 5
ATOM 2411 C CA . GLU A 1 12 ? -0.193 4.313 5.026 1.00 0.00 12 GLU A CA 5
ATOM 2412 C C . GLU A 1 12 ? -0.077 2.894 4.477 1.00 0.00 12 GLU A C 5
ATOM 2413 O O . GLU A 1 12 ? 0.231 2.694 3.302 1.00 0.00 12 GLU A O 5
ATOM 2425 N N . CYS A 1 13 ? -0.326 1.912 5.337 1.00 0.00 13 CYS A N 5
ATOM 2426 C CA . CYS A 1 13 ? -0.250 0.511 4.940 1.00 0.00 13 CYS A CA 5
ATOM 2427 C C . CYS A 1 13 ? -1.511 0.087 4.193 1.00 0.00 13 CYS A C 5
ATOM 2428 O O . CYS A 1 13 ? -2.561 0.715 4.321 1.00 0.00 13 CYS A O 5
ATOM 2435 N N . SER A 1 14 ? -1.398 -0.983 3.413 1.00 0.00 14 SER A N 5
ATOM 2436 C CA . SER A 1 14 ? -2.527 -1.490 2.642 1.00 0.00 14 SER A CA 5
ATOM 2437 C C . SER A 1 14 ? -3.095 -2.755 3.278 1.00 0.00 14 SER A C 5
ATOM 2438 O O . SER A 1 14 ? -4.289 -3.033 3.170 1.00 0.00 14 SER A O 5
ATOM 2446 N N . GLU A 1 15 ? -2.230 -3.517 3.940 1.00 0.00 15 GLU A N 5
ATOM 2447 C CA . GLU A 1 15 ? -2.645 -4.753 4.592 1.00 0.00 15 GLU A CA 5
ATOM 2448 C C . GLU A 1 15 ? -3.547 -4.461 5.789 1.00 0.00 15 GLU A C 5
ATOM 2449 O O . GLU A 1 15 ? -4.668 -4.962 5.873 1.00 0.00 15 GLU A O 5
ATOM 2461 N N . CYS A 1 16 ? -3.047 -3.647 6.713 1.00 0.00 16 CYS A N 5
ATOM 2462 C CA . CYS A 1 16 ? -3.805 -3.287 7.905 1.00 0.00 16 CYS A CA 5
ATOM 2463 C C . CYS A 1 16 ? -4.447 -1.912 7.748 1.00 0.00 16 CYS A C 5
ATOM 2464 O O . CYS A 1 16 ? -5.624 -1.726 8.056 1.00 0.00 16 CYS A O 5
ATOM 2471 N N . GLY A 1 17 ? -3.666 -0.951 7.264 1.00 0.00 17 GLY A N 5
ATOM 2472 C CA . GLY A 1 17 ? -4.176 0.394 7.074 1.00 0.00 17 GLY A CA 5
ATOM 2473 C C . GLY A 1 17 ? -3.654 1.365 8.115 1.00 0.00 17 GLY A C 5
ATOM 2474 O O . GLY A 1 17 ? -4.335 2.325 8.476 1.00 0.00 17 GLY A O 5
ATOM 2478 N N . LYS A 1 18 ? -2.443 1.114 8.601 1.00 0.00 18 LYS A N 5
ATOM 2479 C CA . LYS A 1 18 ? -1.829 1.972 9.607 1.00 0.00 18 LYS A CA 5
ATOM 2480 C C . LYS A 1 18 ? -1.069 3.121 8.952 1.00 0.00 18 LYS A C 5
ATOM 2481 O O . LYS A 1 18 ? -0.149 2.900 8.165 1.00 0.00 18 LYS A O 5
ATOM 2500 N N . ALA A 1 19 ? -1.459 4.348 9.284 1.00 0.00 19 ALA A N 5
ATOM 2501 C CA . ALA A 1 19 ? -0.811 5.531 8.731 1.00 0.00 19 ALA A CA 5
ATOM 2502 C C . ALA A 1 19 ? 0.376 5.958 9.587 1.00 0.00 19 ALA A C 5
ATOM 2503 O O . ALA A 1 19 ? 0.256 6.106 10.803 1.00 0.00 19 ALA A O 5
ATOM 2510 N N . PHE A 1 20 ? 1.523 6.154 8.944 1.00 0.00 20 PHE A N 5
ATOM 2511 C CA . PHE A 1 20 ? 2.733 6.562 9.647 1.00 0.00 20 PHE A CA 5
ATOM 2512 C C . PHE A 1 20 ? 3.119 7.992 9.280 1.00 0.00 20 PHE A C 5
ATOM 2513 O O . PHE A 1 20 ? 2.475 8.625 8.445 1.00 0.00 20 PHE A O 5
ATOM 2530 N N . ASN A 1 21 ? 4.176 8.494 9.911 1.00 0.00 21 ASN A N 5
ATOM 2531 C CA . ASN A 1 21 ? 4.648 9.849 9.652 1.00 0.00 21 ASN A CA 5
ATOM 2532 C C . ASN A 1 21 ? 5.785 9.844 8.635 1.00 0.00 21 ASN A C 5
ATOM 2533 O O . ASN A 1 21 ? 5.795 10.640 7.695 1.00 0.00 21 ASN A O 5
ATOM 2544 N N . ARG A 1 22 ? 6.741 8.941 8.828 1.00 0.00 22 ARG A N 5
ATOM 2545 C CA . ARG A 1 22 ? 7.883 8.832 7.928 1.00 0.00 22 ARG A CA 5
ATOM 2546 C C . ARG A 1 22 ? 7.740 7.619 7.014 1.00 0.00 22 ARG A C 5
ATOM 2547 O O . ARG A 1 22 ? 7.092 6.634 7.367 1.00 0.00 22 ARG A O 5
ATOM 2568 N N . LYS A 1 23 ? 8.350 7.698 5.836 1.00 0.00 23 LYS A N 5
ATOM 2569 C CA . LYS A 1 23 ? 8.293 6.608 4.869 1.00 0.00 23 LYS A CA 5
ATOM 2570 C C . LYS A 1 23 ? 8.908 5.337 5.446 1.00 0.00 23 LYS A C 5
ATOM 2571 O O . LYS A 1 23 ? 8.291 4.271 5.421 1.00 0.00 23 LYS A O 5
ATOM 2590 N N . ASP A 1 24 ? 10.124 5.456 5.966 1.00 0.00 24 ASP A N 5
ATOM 2591 C CA . ASP A 1 24 ? 10.821 4.317 6.552 1.00 0.00 24 ASP A CA 5
ATOM 2592 C C . ASP A 1 24 ? 9.941 3.612 7.579 1.00 0.00 24 ASP A C 5
ATOM 2593 O O . ASP A 1 24 ? 9.913 2.383 7.647 1.00 0.00 24 ASP A O 5
ATOM 2602 N N . GLN A 1 25 ? 9.225 4.398 8.377 1.00 0.00 25 GLN A N 5
ATOM 2603 C CA . GLN A 1 25 ? 8.346 3.848 9.402 1.00 0.00 25 GLN A CA 5
ATOM 2604 C C . GLN A 1 25 ? 7.351 2.865 8.796 1.00 0.00 25 GLN A C 5
ATOM 2605 O O . GLN A 1 25 ? 7.081 1.806 9.366 1.00 0.00 25 GLN A O 5
ATOM 2619 N N . LEU A 1 26 ? 6.807 3.220 7.637 1.00 0.00 26 LEU A N 5
ATOM 2620 C CA . LEU A 1 26 ? 5.840 2.369 6.952 1.00 0.00 26 LEU A CA 5
ATOM 2621 C C . LEU A 1 26 ? 6.532 1.181 6.292 1.00 0.00 26 LEU A C 5
ATOM 2622 O O . LEU A 1 26 ? 6.116 0.035 6.462 1.00 0.00 26 LEU A O 5
ATOM 2638 N N . ILE A 1 27 ? 7.592 1.462 5.541 1.00 0.00 27 ILE A N 5
ATOM 2639 C CA . ILE A 1 27 ? 8.343 0.417 4.858 1.00 0.00 27 ILE A CA 5
ATOM 2640 C C . ILE A 1 27 ? 8.792 -0.665 5.836 1.00 0.00 27 ILE A C 5
ATOM 2641 O O . ILE A 1 27 ? 8.550 -1.852 5.618 1.00 0.00 27 ILE A O 5
ATOM 2657 N N . SER A 1 28 ? 9.445 -0.245 6.914 1.00 0.00 28 SER A N 5
ATOM 2658 C CA . SER A 1 28 ? 9.930 -1.178 7.925 1.00 0.00 28 SER A CA 5
ATOM 2659 C C . SER A 1 28 ? 8.776 -1.973 8.529 1.00 0.00 28 SER A C 5
ATOM 2660 O O . SER A 1 28 ? 8.908 -3.165 8.809 1.00 0.00 28 SER A O 5
ATOM 2668 N N . HIS A 1 29 ? 7.645 -1.304 8.727 1.00 0.00 29 HIS A N 5
ATOM 2669 C CA . HIS A 1 29 ? 6.466 -1.947 9.297 1.00 0.00 29 HIS A CA 5
ATOM 2670 C C . HIS A 1 29 ? 5.966 -3.067 8.390 1.00 0.00 29 HIS A C 5
ATOM 2671 O O . HIS A 1 29 ? 5.675 -4.169 8.853 1.00 0.00 29 HIS A O 5
ATOM 2685 N N . GLN A 1 30 ? 5.870 -2.776 7.096 1.00 0.00 30 GLN A N 5
ATOM 2686 C CA . GLN A 1 30 ? 5.404 -3.759 6.125 1.00 0.00 30 GLN A CA 5
ATOM 2687 C C . GLN A 1 30 ? 6.104 -5.099 6.329 1.00 0.00 30 GLN A C 5
ATOM 2688 O O . GLN A 1 30 ? 5.479 -6.156 6.242 1.00 0.00 30 GLN A O 5
ATOM 2702 N N . ARG A 1 31 ? 7.404 -5.047 6.599 1.00 0.00 31 ARG A N 5
ATOM 2703 C CA . ARG A 1 31 ? 8.189 -6.257 6.813 1.00 0.00 31 ARG A CA 5
ATOM 2704 C C . ARG A 1 31 ? 7.372 -7.311 7.555 1.00 0.00 31 ARG A C 5
ATOM 2705 O O . ARG A 1 31 ? 7.495 -8.508 7.291 1.00 0.00 31 ARG A O 5
ATOM 2726 N N . THR A 1 32 ? 6.537 -6.858 8.486 1.00 0.00 32 THR A N 5
ATOM 2727 C CA . THR A 1 32 ? 5.701 -7.761 9.267 1.00 0.00 32 THR A CA 5
ATOM 2728 C C . THR A 1 32 ? 4.727 -8.520 8.374 1.00 0.00 32 THR A C 5
ATOM 2729 O O . THR A 1 32 ? 4.656 -9.749 8.418 1.00 0.00 32 THR A O 5
ATOM 2740 N N . HIS A 1 33 ? 3.977 -7.781 7.562 1.00 0.00 33 HIS A N 5
ATOM 2741 C CA . HIS A 1 33 ? 3.007 -8.386 6.656 1.00 0.00 33 HIS A CA 5
ATOM 2742 C C . HIS A 1 33 ? 3.698 -9.309 5.657 1.00 0.00 33 HIS A C 5
ATOM 2743 O O . HIS A 1 33 ? 3.278 -10.449 5.458 1.00 0.00 33 HIS A O 5
ATOM 2757 N N . ALA A 1 34 ? 4.758 -8.809 5.032 1.00 0.00 34 ALA A N 5
ATOM 2758 C CA . ALA A 1 34 ? 5.508 -9.589 4.055 1.00 0.00 34 ALA A CA 5
ATOM 2759 C C . ALA A 1 34 ? 6.020 -10.888 4.667 1.00 0.00 34 ALA A C 5
ATOM 2760 O O . ALA A 1 34 ? 7.011 -10.895 5.395 1.00 0.00 34 ALA A O 5
ATOM 2767 N N . GLY A 1 35 ? 5.336 -11.989 4.366 1.00 0.00 35 GLY A N 5
ATOM 2768 C CA . GLY A 1 35 ? 5.737 -13.279 4.896 1.00 0.00 35 GLY A CA 5
ATOM 2769 C C . GLY A 1 35 ? 5.060 -14.433 4.184 1.00 0.00 35 GLY A C 5
ATOM 2770 O O . GLY A 1 35 ? 5.697 -15.441 3.878 1.00 0.00 35 GLY A O 5
ATOM 2774 N N . GLU A 1 36 ? 3.765 -14.288 3.922 1.00 0.00 36 GLU A N 5
ATOM 2775 C CA . GLU A 1 36 ? 3.001 -15.329 3.245 1.00 0.00 36 GLU A CA 5
ATOM 2776 C C . GLU A 1 36 ? 2.321 -14.778 1.994 1.00 0.00 36 GLU A C 5
ATOM 2777 O O . GLU A 1 36 ? 1.137 -14.444 2.016 1.00 0.00 36 GLU A O 5
ATOM 2789 N N . SER A 1 37 ? 3.080 -14.686 0.907 1.00 0.00 37 SER A N 5
ATOM 2790 C CA . SER A 1 37 ? 2.553 -14.172 -0.352 1.00 0.00 37 SER A CA 5
ATOM 2791 C C . SER A 1 37 ? 1.453 -15.082 -0.892 1.00 0.00 37 SER A C 5
ATOM 2792 O O . SER A 1 37 ? 1.279 -16.207 -0.427 1.00 0.00 37 SER A O 5
ATOM 2800 N N . GLY A 1 38 ? 0.714 -14.584 -1.879 1.00 0.00 38 GLY A N 5
ATOM 2801 C CA . GLY A 1 38 ? -0.359 -15.364 -2.467 1.00 0.00 38 GLY A CA 5
ATOM 2802 C C . GLY A 1 38 ? -0.211 -15.514 -3.968 1.00 0.00 38 GLY A C 5
ATOM 2803 O O . GLY A 1 38 ? 0.668 -14.917 -4.590 1.00 0.00 38 GLY A O 5
ATOM 2807 N N . PRO A 1 39 ? -1.086 -16.331 -4.574 1.00 0.00 39 PRO A N 5
ATOM 2808 C CA . PRO A 1 39 ? -1.068 -16.578 -6.019 1.00 0.00 39 PRO A CA 5
ATOM 2809 C C . PRO A 1 39 ? -1.503 -15.357 -6.822 1.00 0.00 39 PRO A C 5
ATOM 2810 O O . PRO A 1 39 ? -1.587 -15.406 -8.049 1.00 0.00 39 PRO A O 5
ATOM 2821 N N . SER A 1 40 ? -1.777 -14.261 -6.121 1.00 0.00 40 SER A N 5
ATOM 2822 C CA . SER A 1 40 ? -2.207 -13.027 -6.769 1.00 0.00 40 SER A CA 5
ATOM 2823 C C . SER A 1 40 ? -1.584 -11.811 -6.089 1.00 0.00 40 SER A C 5
ATOM 2824 O O . SER A 1 40 ? -1.975 -11.436 -4.984 1.00 0.00 40 SER A O 5
ATOM 2832 N N . SER A 1 41 ? -0.612 -11.200 -6.759 1.00 0.00 41 SER A N 5
ATOM 2833 C CA . SER A 1 41 ? 0.069 -10.029 -6.219 1.00 0.00 41 SER A CA 5
ATOM 2834 C C . SER A 1 41 ? -0.823 -8.795 -6.304 1.00 0.00 41 SER A C 5
ATOM 2835 O O . SER A 1 41 ? -1.084 -8.133 -5.300 1.00 0.00 41 SER A O 5
ATOM 2843 N N . GLY A 1 42 ? -1.289 -8.491 -7.512 1.00 0.00 42 GLY A N 5
ATOM 2844 C CA . GLY A 1 42 ? -2.147 -7.337 -7.707 1.00 0.00 42 GLY A CA 5
ATOM 2845 C C . GLY A 1 42 ? -1.420 -6.177 -8.356 1.00 0.00 42 GLY A C 5
ATOM 2846 O O . GLY A 1 42 ? -0.506 -5.625 -7.744 1.00 0.00 42 GLY A O 5
ATOM 2851 N N . GLY A 1 1 ? -17.492 24.711 8.812 1.00 0.00 1 GLY A N 6
ATOM 2852 C CA . GLY A 1 1 ? -16.300 23.885 8.765 1.00 0.00 1 GLY A CA 6
ATOM 2853 C C . GLY A 1 1 ? -16.148 23.016 9.998 1.00 0.00 1 GLY A C 6
ATOM 2854 O O . GLY A 1 1 ? -15.779 23.502 11.067 1.00 0.00 1 GLY A O 6
ATOM 2858 N N . SER A 1 2 ? -16.435 21.727 9.850 1.00 0.00 2 SER A N 6
ATOM 2859 C CA . SER A 1 2 ? -16.333 20.788 10.961 1.00 0.00 2 SER A CA 6
ATOM 2860 C C . SER A 1 2 ? -15.536 19.552 10.558 1.00 0.00 2 SER A C 6
ATOM 2861 O O . SER A 1 2 ? -15.964 18.774 9.705 1.00 0.00 2 SER A O 6
ATOM 2869 N N . SER A 1 3 ? -14.372 19.378 11.177 1.00 0.00 3 SER A N 6
ATOM 2870 C CA . SER A 1 3 ? -13.512 18.239 10.880 1.00 0.00 3 SER A CA 6
ATOM 2871 C C . SER A 1 3 ? -12.387 18.126 11.905 1.00 0.00 3 SER A C 6
ATOM 2872 O O . SER A 1 3 ? -12.243 18.978 12.781 1.00 0.00 3 SER A O 6
ATOM 2880 N N . GLY A 1 4 ? -11.592 17.066 11.789 1.00 0.00 4 GLY A N 6
ATOM 2881 C CA . GLY A 1 4 ? -10.491 16.860 12.711 1.00 0.00 4 GLY A CA 6
ATOM 2882 C C . GLY A 1 4 ? -9.549 15.764 12.254 1.00 0.00 4 GLY A C 6
ATOM 2883 O O . GLY A 1 4 ? -9.254 14.835 13.006 1.00 0.00 4 GLY A O 6
ATOM 2887 N N . SER A 1 5 ? -9.077 15.870 11.016 1.00 0.00 5 SER A N 6
ATOM 2888 C CA . SER A 1 5 ? -8.168 14.876 10.457 1.00 0.00 5 SER A CA 6
ATOM 2889 C C . SER A 1 5 ? -6.721 15.353 10.547 1.00 0.00 5 SER A C 6
ATOM 2890 O O . SER A 1 5 ? -5.944 15.194 9.606 1.00 0.00 5 SER A O 6
ATOM 2898 N N . SER A 1 6 ? -6.368 15.937 11.688 1.00 0.00 6 SER A N 6
ATOM 2899 C CA . SER A 1 6 ? -5.016 16.441 11.901 1.00 0.00 6 SER A CA 6
ATOM 2900 C C . SER A 1 6 ? -4.000 15.303 11.861 1.00 0.00 6 SER A C 6
ATOM 2901 O O . SER A 1 6 ? -4.336 14.146 12.110 1.00 0.00 6 SER A O 6
ATOM 2909 N N . GLY A 1 7 ? -2.753 15.642 11.545 1.00 0.00 7 GLY A N 6
ATOM 2910 C CA . GLY A 1 7 ? -1.707 14.639 11.477 1.00 0.00 7 GLY A CA 6
ATOM 2911 C C . GLY A 1 7 ? -1.593 14.012 10.102 1.00 0.00 7 GLY A C 6
ATOM 2912 O O . GLY A 1 7 ? -1.928 12.843 9.917 1.00 0.00 7 GLY A O 6
ATOM 2916 N N . GLU A 1 8 ? -1.120 14.792 9.134 1.00 0.00 8 GLU A N 6
ATOM 2917 C CA . GLU A 1 8 ? -0.967 14.305 7.768 1.00 0.00 8 GLU A CA 6
ATOM 2918 C C . GLU A 1 8 ? -0.214 12.978 7.745 1.00 0.00 8 GLU A C 6
ATOM 2919 O O . GLU A 1 8 ? 0.815 12.824 8.402 1.00 0.00 8 GLU A O 6
ATOM 2931 N N . ASN A 1 9 ? -0.736 12.021 6.984 1.00 0.00 9 ASN A N 6
ATOM 2932 C CA . ASN A 1 9 ? -0.115 10.706 6.876 1.00 0.00 9 ASN A CA 6
ATOM 2933 C C . ASN A 1 9 ? 0.183 10.364 5.419 1.00 0.00 9 ASN A C 6
ATOM 2934 O O . ASN A 1 9 ? -0.559 9.633 4.763 1.00 0.00 9 ASN A O 6
ATOM 2945 N N . PRO A 1 10 ? 1.297 10.903 4.900 1.00 0.00 10 PRO A N 6
ATOM 2946 C CA . PRO A 1 10 ? 1.720 10.668 3.517 1.00 0.00 10 PRO A CA 6
ATOM 2947 C C . PRO A 1 10 ? 2.190 9.235 3.290 1.00 0.00 10 PRO A C 6
ATOM 2948 O O . PRO A 1 10 ? 2.629 8.882 2.195 1.00 0.00 10 PRO A O 6
ATOM 2959 N N . TYR A 1 11 ? 2.095 8.414 4.330 1.00 0.00 11 TYR A N 6
ATOM 2960 C CA . TYR A 1 11 ? 2.512 7.020 4.244 1.00 0.00 11 TYR A CA 6
ATOM 2961 C C . TYR A 1 11 ? 1.630 6.132 5.116 1.00 0.00 11 TYR A C 6
ATOM 2962 O O . TYR A 1 11 ? 1.444 6.398 6.303 1.00 0.00 11 TYR A O 6
ATOM 2980 N N . GLU A 1 12 ? 1.089 5.076 4.517 1.00 0.00 12 GLU A N 6
ATOM 2981 C CA . GLU A 1 12 ? 0.226 4.148 5.239 1.00 0.00 12 GLU A CA 6
ATOM 2982 C C . GLU A 1 12 ? 0.307 2.748 4.637 1.00 0.00 12 GLU A C 6
ATOM 2983 O O . GLU A 1 12 ? 0.772 2.571 3.511 1.00 0.00 12 GLU A O 6
ATOM 2995 N N . CYS A 1 13 ? -0.148 1.757 5.396 1.00 0.00 13 CYS A N 6
ATOM 2996 C CA . CYS A 1 13 ? -0.126 0.373 4.940 1.00 0.00 13 CYS A CA 6
ATOM 2997 C C . CYS A 1 13 ? -1.415 0.023 4.200 1.00 0.00 13 CYS A C 6
ATOM 2998 O O . CYS A 1 13 ? -2.437 0.690 4.364 1.00 0.00 13 CYS A O 6
ATOM 3005 N N . SER A 1 14 ? -1.358 -1.026 3.387 1.00 0.00 14 SER A N 6
ATOM 3006 C CA . SER A 1 14 ? -2.518 -1.462 2.619 1.00 0.00 14 SER A CA 6
ATOM 3007 C C . SER A 1 14 ? -3.092 -2.756 3.190 1.00 0.00 14 SER A C 6
ATOM 3008 O O . SER A 1 14 ? -4.275 -3.049 3.023 1.00 0.00 14 SER A O 6
ATOM 3016 N N . GLU A 1 15 ? -2.243 -3.526 3.863 1.00 0.00 15 GLU A N 6
ATOM 3017 C CA . GLU A 1 15 ? -2.665 -4.789 4.458 1.00 0.00 15 GLU A CA 6
ATOM 3018 C C . GLU A 1 15 ? -3.574 -4.547 5.659 1.00 0.00 15 GLU A C 6
ATOM 3019 O O . GLU A 1 15 ? -4.701 -5.043 5.710 1.00 0.00 15 GLU A O 6
ATOM 3031 N N . CYS A 1 16 ? -3.077 -3.784 6.626 1.00 0.00 16 CYS A N 6
ATOM 3032 C CA . CYS A 1 16 ? -3.842 -3.476 7.829 1.00 0.00 16 CYS A CA 6
ATOM 3033 C C . CYS A 1 16 ? -4.514 -2.111 7.712 1.00 0.00 16 CYS A C 6
ATOM 3034 O O . CYS A 1 16 ? -5.703 -1.967 7.990 1.00 0.00 16 CYS A O 6
ATOM 3041 N N . GLY A 1 17 ? -3.742 -1.111 7.298 1.00 0.00 17 GLY A N 6
ATOM 3042 C CA . GLY A 1 17 ? -4.279 0.229 7.151 1.00 0.00 17 GLY A CA 6
ATOM 3043 C C . GLY A 1 17 ? -3.707 1.197 8.168 1.00 0.00 17 GLY A C 6
ATOM 3044 O O . GLY A 1 17 ? -4.364 2.166 8.552 1.00 0.00 17 GLY A O 6
ATOM 3048 N N . LYS A 1 18 ? -2.481 0.936 8.607 1.00 0.00 18 LYS A N 6
ATOM 3049 C CA . LYS A 1 18 ? -1.820 1.790 9.586 1.00 0.00 18 LYS A CA 6
ATOM 3050 C C . LYS A 1 18 ? -1.090 2.940 8.900 1.00 0.00 18 LYS A C 6
ATOM 3051 O O . LYS A 1 18 ? -0.232 2.721 8.044 1.00 0.00 18 LYS A O 6
ATOM 3070 N N . ALA A 1 19 ? -1.434 4.166 9.281 1.00 0.00 19 ALA A N 6
ATOM 3071 C CA . ALA A 1 19 ? -0.808 5.349 8.705 1.00 0.00 19 ALA A CA 6
ATOM 3072 C C . ALA A 1 19 ? 0.320 5.861 9.593 1.00 0.00 19 ALA A C 6
ATOM 3073 O O . ALA A 1 19 ? 0.139 6.055 10.795 1.00 0.00 19 ALA A O 6
ATOM 3080 N N . PHE A 1 20 ? 1.487 6.078 8.993 1.00 0.00 20 PHE A N 6
ATOM 3081 C CA . PHE A 1 20 ? 2.646 6.566 9.731 1.00 0.00 20 PHE A CA 6
ATOM 3082 C C . PHE A 1 20 ? 2.994 7.993 9.316 1.00 0.00 20 PHE A C 6
ATOM 3083 O O . PHE A 1 20 ? 2.372 8.558 8.417 1.00 0.00 20 PHE A O 6
ATOM 3100 N N . ASN A 1 21 ? 3.992 8.569 9.978 1.00 0.00 21 ASN A N 6
ATOM 3101 C CA . ASN A 1 21 ? 4.422 9.930 9.680 1.00 0.00 21 ASN A CA 6
ATOM 3102 C C . ASN A 1 21 ? 5.562 9.930 8.666 1.00 0.00 21 ASN A C 6
ATOM 3103 O O . ASN A 1 21 ? 5.550 10.697 7.703 1.00 0.00 21 ASN A O 6
ATOM 3114 N N . ARG A 1 22 ? 6.545 9.064 8.889 1.00 0.00 22 ARG A N 6
ATOM 3115 C CA . ARG A 1 22 ? 7.693 8.964 7.995 1.00 0.00 22 ARG A CA 6
ATOM 3116 C C . ARG A 1 22 ? 7.520 7.807 7.016 1.00 0.00 22 ARG A C 6
ATOM 3117 O O . ARG A 1 22 ? 6.711 6.906 7.238 1.00 0.00 22 ARG A O 6
ATOM 3138 N N . LYS A 1 23 ? 8.286 7.838 5.931 1.00 0.00 23 LYS A N 6
ATOM 3139 C CA . LYS A 1 23 ? 8.220 6.793 4.917 1.00 0.00 23 LYS A CA 6
ATOM 3140 C C . LYS A 1 23 ? 8.904 5.519 5.403 1.00 0.00 23 LYS A C 6
ATOM 3141 O O . LYS A 1 23 ? 8.327 4.433 5.346 1.00 0.00 23 LYS A O 6
ATOM 3160 N N . ASP A 1 24 ? 10.135 5.660 5.882 1.00 0.00 24 ASP A N 6
ATOM 3161 C CA . ASP A 1 24 ? 10.897 4.521 6.381 1.00 0.00 24 ASP A CA 6
ATOM 3162 C C . ASP A 1 24 ? 10.094 3.743 7.419 1.00 0.00 24 ASP A C 6
ATOM 3163 O O . ASP A 1 24 ? 10.130 2.514 7.452 1.00 0.00 24 ASP A O 6
ATOM 3172 N N . GLN A 1 25 ? 9.372 4.470 8.267 1.00 0.00 25 GLN A N 6
ATOM 3173 C CA . GLN A 1 25 ? 8.563 3.848 9.308 1.00 0.00 25 GLN A CA 6
ATOM 3174 C C . GLN A 1 25 ? 7.565 2.863 8.706 1.00 0.00 25 GLN A C 6
ATOM 3175 O O . GLN A 1 25 ? 7.381 1.758 9.219 1.00 0.00 25 GLN A O 6
ATOM 3189 N N . LEU A 1 26 ? 6.923 3.271 7.617 1.00 0.00 26 LEU A N 6
ATOM 3190 C CA . LEU A 1 26 ? 5.943 2.425 6.945 1.00 0.00 26 LEU A CA 6
ATOM 3191 C C . LEU A 1 26 ? 6.620 1.233 6.275 1.00 0.00 26 LEU A C 6
ATOM 3192 O O . LEU A 1 26 ? 6.202 0.089 6.453 1.00 0.00 26 LEU A O 6
ATOM 3208 N N . ILE A 1 27 ? 7.669 1.510 5.508 1.00 0.00 27 ILE A N 6
ATOM 3209 C CA . ILE A 1 27 ? 8.406 0.461 4.814 1.00 0.00 27 ILE A CA 6
ATOM 3210 C C . ILE A 1 27 ? 8.808 -0.654 5.774 1.00 0.00 27 ILE A C 6
ATOM 3211 O O . ILE A 1 27 ? 8.485 -1.821 5.556 1.00 0.00 27 ILE A O 6
ATOM 3227 N N . SER A 1 28 ? 9.515 -0.285 6.837 1.00 0.00 28 SER A N 6
ATOM 3228 C CA . SER A 1 28 ? 9.964 -1.254 7.830 1.00 0.00 28 SER A CA 6
ATOM 3229 C C . SER A 1 28 ? 8.778 -1.992 8.444 1.00 0.00 28 SER A C 6
ATOM 3230 O O . SER A 1 28 ? 8.871 -3.175 8.772 1.00 0.00 28 SER A O 6
ATOM 3238 N N . HIS A 1 29 ? 7.663 -1.284 8.597 1.00 0.00 29 HIS A N 6
ATOM 3239 C CA . HIS A 1 29 ? 6.458 -1.871 9.171 1.00 0.00 29 HIS A CA 6
ATOM 3240 C C . HIS A 1 29 ? 5.884 -2.943 8.250 1.00 0.00 29 HIS A C 6
ATOM 3241 O O . HIS A 1 29 ? 5.473 -4.010 8.706 1.00 0.00 29 HIS A O 6
ATOM 3255 N N . GLN A 1 30 ? 5.858 -2.651 6.953 1.00 0.00 30 GLN A N 6
ATOM 3256 C CA . GLN A 1 30 ? 5.333 -3.591 5.970 1.00 0.00 30 GLN A CA 6
ATOM 3257 C C . GLN A 1 30 ? 5.968 -4.967 6.138 1.00 0.00 30 GLN A C 6
ATOM 3258 O O . GLN A 1 30 ? 5.373 -5.984 5.782 1.00 0.00 30 GLN A O 6
ATOM 3272 N N . ARG A 1 31 ? 7.180 -4.992 6.682 1.00 0.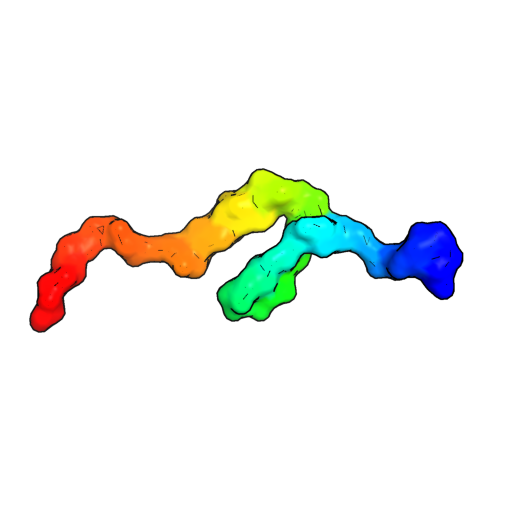00 31 ARG A N 6
ATOM 3273 C CA . ARG A 1 31 ? 7.897 -6.243 6.896 1.00 0.00 31 ARG A CA 6
ATOM 3274 C C . ARG A 1 31 ? 7.065 -7.210 7.734 1.00 0.00 31 ARG A C 6
ATOM 3275 O O . ARG A 1 31 ? 7.168 -8.427 7.584 1.00 0.00 31 ARG A O 6
ATOM 3296 N N . THR A 1 32 ? 6.239 -6.658 8.618 1.00 0.00 32 THR A N 6
ATOM 3297 C CA . THR A 1 32 ? 5.390 -7.471 9.481 1.00 0.00 32 THR A CA 6
ATOM 3298 C C . THR A 1 32 ? 4.324 -8.202 8.673 1.00 0.00 32 THR A C 6
ATOM 3299 O O . THR A 1 32 ? 3.663 -9.110 9.177 1.00 0.00 32 THR A O 6
ATOM 3310 N N . HIS A 1 33 ? 4.163 -7.802 7.415 1.00 0.00 33 HIS A N 6
ATOM 3311 C CA . HIS A 1 33 ? 3.178 -8.422 6.536 1.00 0.00 33 HIS A CA 6
ATOM 3312 C C . HIS A 1 33 ? 3.860 -9.280 5.475 1.00 0.00 33 HIS A C 6
ATOM 3313 O O . HIS A 1 33 ? 3.326 -9.477 4.384 1.00 0.00 33 HIS A O 6
ATOM 3327 N N . ALA A 1 34 ? 5.044 -9.788 5.803 1.00 0.00 34 ALA A N 6
ATOM 3328 C CA . ALA A 1 34 ? 5.798 -10.626 4.879 1.00 0.00 34 ALA A CA 6
ATOM 3329 C C . ALA A 1 34 ? 6.154 -11.965 5.517 1.00 0.00 34 ALA A C 6
ATOM 3330 O O . ALA A 1 34 ? 7.252 -12.140 6.044 1.00 0.00 34 ALA A O 6
ATOM 3337 N N . GLY A 1 35 ? 5.217 -12.907 5.467 1.00 0.00 35 GLY A N 6
ATOM 3338 C CA . GLY A 1 35 ? 5.452 -14.218 6.044 1.00 0.00 35 GLY A CA 6
ATOM 3339 C C . GLY A 1 35 ? 5.517 -14.180 7.558 1.00 0.00 35 GLY A C 6
ATOM 3340 O O . GLY A 1 35 ? 4.490 -14.073 8.227 1.00 0.00 35 GLY A O 6
ATOM 3344 N N . GLU A 1 36 ? 6.728 -14.271 8.100 1.00 0.00 36 GLU A N 6
ATOM 3345 C CA . GLU A 1 36 ? 6.921 -14.250 9.545 1.00 0.00 36 GLU A CA 6
ATOM 3346 C C . GLU A 1 36 ? 5.835 -15.056 10.251 1.00 0.00 36 GLU A C 6
ATOM 3347 O O . GLU A 1 36 ? 5.304 -14.635 11.279 1.00 0.00 36 GLU A O 6
ATOM 3359 N N . SER A 1 37 ? 5.510 -16.217 9.692 1.00 0.00 37 SER A N 6
ATOM 3360 C CA . SER A 1 37 ? 4.484 -17.080 10.265 1.00 0.00 37 SER A CA 6
ATOM 3361 C C . SER A 1 37 ? 5.096 -18.071 11.250 1.00 0.00 37 SER A C 6
ATOM 3362 O O . SER A 1 37 ? 4.572 -18.281 12.343 1.00 0.00 37 SER A O 6
ATOM 3370 N N . GLY A 1 38 ? 6.210 -18.678 10.854 1.00 0.00 38 GLY A N 6
ATOM 3371 C CA . GLY A 1 38 ? 6.877 -19.640 11.712 1.00 0.00 38 GLY A CA 6
ATOM 3372 C C . GLY A 1 38 ? 7.424 -20.825 10.941 1.00 0.00 38 GLY A C 6
ATOM 3373 O O . GLY A 1 38 ? 8.564 -20.818 10.477 1.00 0.00 38 GLY A O 6
ATOM 3377 N N . PRO A 1 39 ? 6.599 -21.873 10.796 1.00 0.00 39 PRO A N 6
ATOM 3378 C CA . PRO A 1 39 ? 6.986 -23.091 10.077 1.00 0.00 39 PRO A CA 6
ATOM 3379 C C . PRO A 1 39 ? 7.116 -22.860 8.575 1.00 0.00 39 PRO A C 6
ATOM 3380 O O . PRO A 1 39 ? 6.827 -21.772 8.077 1.00 0.00 39 PRO A O 6
ATOM 3391 N N . SER A 1 40 ? 7.551 -23.892 7.858 1.00 0.00 40 SER A N 6
ATOM 3392 C CA . SER A 1 40 ? 7.722 -23.800 6.413 1.00 0.00 40 SER A CA 6
ATOM 3393 C C . SER A 1 40 ? 6.584 -23.004 5.781 1.00 0.00 40 SER A C 6
ATOM 3394 O O . SER A 1 40 ? 5.420 -23.397 5.856 1.00 0.00 40 SER A O 6
ATOM 3402 N N . SER A 1 41 ? 6.930 -21.882 5.158 1.00 0.00 41 SER A N 6
ATOM 3403 C CA . SER A 1 41 ? 5.938 -21.027 4.515 1.00 0.00 41 SER A CA 6
ATOM 3404 C C . SER A 1 41 ? 5.741 -21.427 3.056 1.00 0.00 41 SER A C 6
ATOM 3405 O O . SER A 1 41 ? 5.641 -20.573 2.175 1.00 0.00 41 SER A O 6
ATOM 3413 N N . GLY A 1 42 ? 5.687 -22.732 2.808 1.00 0.00 42 GLY A N 6
ATOM 3414 C CA . GLY A 1 42 ? 5.502 -23.223 1.455 1.00 0.00 42 GLY A CA 6
ATOM 3415 C C . GLY A 1 42 ? 6.674 -22.889 0.552 1.00 0.00 42 GLY A C 6
ATOM 3416 O O . GLY A 1 42 ? 7.054 -23.723 -0.268 1.00 0.00 42 GLY A O 6
ATOM 3421 N N . GLY A 1 1 ? -10.103 2.600 18.745 1.00 0.00 1 GLY A N 7
ATOM 3422 C CA . GLY A 1 1 ? -9.839 3.763 17.918 1.00 0.00 1 GLY A CA 7
ATOM 3423 C C . GLY A 1 1 ? -10.650 3.760 16.637 1.00 0.00 1 GLY A C 7
ATOM 3424 O O . GLY A 1 1 ? -11.616 3.008 16.508 1.00 0.00 1 GLY A O 7
ATOM 3428 N N . SER A 1 2 ? -10.257 4.604 15.688 1.00 0.00 2 SER A N 7
ATOM 3429 C CA . SER A 1 2 ? -10.958 4.700 14.413 1.00 0.00 2 SER A CA 7
ATOM 3430 C C . SER A 1 2 ? -10.084 4.186 13.273 1.00 0.00 2 SER A C 7
ATOM 3431 O O . SER A 1 2 ? -8.892 3.934 13.454 1.00 0.00 2 SER A O 7
ATOM 3439 N N . SER A 1 3 ? -10.685 4.032 12.098 1.00 0.00 3 SER A N 7
ATOM 3440 C CA . SER A 1 3 ? -9.964 3.544 10.928 1.00 0.00 3 SER A CA 7
ATOM 3441 C C . SER A 1 3 ? -9.002 4.604 10.402 1.00 0.00 3 SER A C 7
ATOM 3442 O O . SER A 1 3 ? -9.052 5.763 10.812 1.00 0.00 3 SER A O 7
ATOM 3450 N N . GLY A 1 4 ? -8.124 4.198 9.490 1.00 0.00 4 GLY A N 7
ATOM 3451 C CA . GLY A 1 4 ? -7.161 5.124 8.922 1.00 0.00 4 GLY A CA 7
ATOM 3452 C C . GLY A 1 4 ? -7.788 6.451 8.543 1.00 0.00 4 GLY A C 7
ATOM 3453 O O . GLY A 1 4 ? -8.577 6.526 7.601 1.00 0.00 4 GLY A O 7
ATOM 3457 N N . SER A 1 5 ? -7.437 7.501 9.279 1.00 0.00 5 SER A N 7
ATOM 3458 C CA . SER A 1 5 ? -7.975 8.831 9.018 1.00 0.00 5 SER A CA 7
ATOM 3459 C C . SER A 1 5 ? -6.946 9.702 8.303 1.00 0.00 5 SER A C 7
ATOM 3460 O O . SER A 1 5 ? -5.917 10.061 8.873 1.00 0.00 5 SER A O 7
ATOM 3468 N N . SER A 1 6 ? -7.234 10.037 7.049 1.00 0.00 6 SER A N 7
ATOM 3469 C CA . SER A 1 6 ? -6.333 10.863 6.253 1.00 0.00 6 SER A CA 7
ATOM 3470 C C . SER A 1 6 ? -5.857 12.073 7.051 1.00 0.00 6 SER A C 7
ATOM 3471 O O . SER A 1 6 ? -6.366 12.355 8.135 1.00 0.00 6 SER A O 7
ATOM 3479 N N . GLY A 1 7 ? -4.876 12.785 6.506 1.00 0.00 7 GLY A N 7
ATOM 3480 C CA . GLY A 1 7 ? -4.346 13.956 7.179 1.00 0.00 7 GLY A CA 7
ATOM 3481 C C . GLY A 1 7 ? -2.853 14.116 6.977 1.00 0.00 7 GLY A C 7
ATOM 3482 O O . GLY A 1 7 ? -2.378 14.178 5.843 1.00 0.00 7 GLY A O 7
ATOM 3486 N N . GLU A 1 8 ? -2.111 14.184 8.078 1.00 0.00 8 GLU A N 7
ATOM 3487 C CA . GLU A 1 8 ? -0.663 14.341 8.014 1.00 0.00 8 GLU A CA 7
ATOM 3488 C C . GLU A 1 8 ? 0.030 12.982 7.972 1.00 0.00 8 GLU A C 7
ATOM 3489 O O . GLU A 1 8 ? 0.978 12.733 8.715 1.00 0.00 8 GLU A O 7
ATOM 3501 N N . ASN A 1 9 ? -0.452 12.105 7.096 1.00 0.00 9 ASN A N 7
ATOM 3502 C CA . ASN A 1 9 ? 0.119 10.771 6.957 1.00 0.00 9 ASN A CA 7
ATOM 3503 C C . ASN A 1 9 ? 0.307 10.411 5.486 1.00 0.00 9 ASN A C 7
ATOM 3504 O O . ASN A 1 9 ? -0.502 9.703 4.886 1.00 0.00 9 ASN A O 7
ATOM 3515 N N . PRO A 1 10 ? 1.402 10.908 4.891 1.00 0.00 10 PRO A N 7
ATOM 3516 C CA . PRO A 1 10 ? 1.723 10.651 3.484 1.00 0.00 10 PRO A CA 7
ATOM 3517 C C . PRO A 1 10 ? 2.128 9.202 3.237 1.00 0.00 10 PRO A C 7
ATOM 3518 O O . PRO A 1 10 ? 2.479 8.828 2.118 1.00 0.00 10 PRO A O 7
ATOM 3529 N N . TYR A 1 11 ? 2.076 8.391 4.288 1.00 0.00 11 TYR A N 7
ATOM 3530 C CA . TYR A 1 11 ? 2.440 6.983 4.185 1.00 0.00 11 TYR A CA 7
ATOM 3531 C C . TYR A 1 11 ? 1.535 6.121 5.060 1.00 0.00 11 TYR A C 7
ATOM 3532 O O . TYR A 1 11 ? 1.397 6.366 6.258 1.00 0.00 11 TYR A O 7
ATOM 3550 N N . GLU A 1 12 ? 0.920 5.112 4.451 1.00 0.00 12 GLU A N 7
ATOM 3551 C CA . GLU A 1 12 ? 0.027 4.214 5.175 1.00 0.00 12 GLU A CA 7
ATOM 3552 C C . GLU A 1 12 ? 0.025 2.825 4.543 1.00 0.00 12 GLU A C 7
ATOM 3553 O O . GLU A 1 12 ? 0.225 2.678 3.337 1.00 0.00 12 GLU A O 7
ATOM 3565 N N . CYS A 1 13 ? -0.202 1.807 5.367 1.00 0.00 13 CYS A N 7
ATOM 3566 C CA . CYS A 1 13 ? -0.230 0.429 4.892 1.00 0.00 13 CYS A CA 7
ATOM 3567 C C . CYS A 1 13 ? -1.547 0.125 4.184 1.00 0.00 13 CYS A C 7
ATOM 3568 O O . CYS A 1 13 ? -2.544 0.819 4.380 1.00 0.00 13 CYS A O 7
ATOM 3575 N N . SER A 1 14 ? -1.541 -0.918 3.360 1.00 0.00 14 SER A N 7
ATOM 3576 C CA . SER A 1 14 ? -2.734 -1.313 2.619 1.00 0.00 14 SER A CA 7
ATOM 3577 C C . SER A 1 14 ? -3.347 -2.579 3.211 1.00 0.00 14 SER A C 7
ATOM 3578 O O . SER A 1 14 ? -4.545 -2.822 3.077 1.00 0.00 14 SER A O 7
ATOM 3586 N N . GLU A 1 15 ? -2.514 -3.381 3.867 1.00 0.00 15 GLU A N 7
ATOM 3587 C CA . GLU A 1 15 ? -2.973 -4.623 4.479 1.00 0.00 15 GLU A CA 7
ATOM 3588 C C . GLU A 1 15 ? -3.821 -4.338 5.716 1.00 0.00 15 GLU A C 7
ATOM 3589 O O . GLU A 1 15 ? -4.979 -4.747 5.796 1.00 0.00 15 GLU A O 7
ATOM 3601 N N . CYS A 1 16 ? -3.234 -3.635 6.678 1.00 0.00 16 CYS A N 7
ATOM 3602 C CA . CYS A 1 16 ? -3.932 -3.296 7.912 1.00 0.00 16 CYS A CA 7
ATOM 3603 C C . CYS A 1 16 ? -4.575 -1.916 7.812 1.00 0.00 16 CYS A C 7
ATOM 3604 O O . CYS A 1 16 ? -5.743 -1.737 8.156 1.00 0.00 16 CYS A O 7
ATOM 3611 N N . GLY A 1 17 ? -3.803 -0.942 7.337 1.00 0.00 17 GLY A N 7
ATOM 3612 C CA . GLY A 1 17 ? -4.314 0.409 7.199 1.00 0.00 17 GLY A CA 7
ATOM 3613 C C . GLY A 1 17 ? -3.715 1.362 8.214 1.00 0.00 17 GLY A C 7
ATOM 3614 O O . GLY A 1 17 ? -4.349 2.340 8.610 1.00 0.00 17 GLY A O 7
ATOM 3618 N N . LYS A 1 18 ? -2.488 1.076 8.638 1.00 0.00 18 LYS A N 7
ATOM 3619 C CA . LYS A 1 18 ? -1.801 1.915 9.614 1.00 0.00 18 LYS A CA 7
ATOM 3620 C C . LYS A 1 18 ? -1.064 3.058 8.925 1.00 0.00 18 LYS A C 7
ATOM 3621 O O . LYS A 1 18 ? -0.173 2.832 8.107 1.00 0.00 18 LYS A O 7
ATOM 3640 N N . ALA A 1 19 ? -1.440 4.287 9.263 1.00 0.00 19 ALA A N 7
ATOM 3641 C CA . ALA A 1 19 ? -0.812 5.466 8.679 1.00 0.00 19 ALA A CA 7
ATOM 3642 C C . ALA A 1 19 ? 0.343 5.958 9.545 1.00 0.00 19 ALA A C 7
ATOM 3643 O O . ALA A 1 19 ? 0.174 6.212 10.738 1.00 0.00 19 ALA A O 7
ATOM 3650 N N . PHE A 1 20 ? 1.517 6.090 8.937 1.00 0.00 20 PHE A N 7
ATOM 3651 C CA . PHE A 1 20 ? 2.702 6.550 9.653 1.00 0.00 20 PHE A CA 7
ATOM 3652 C C . PHE A 1 20 ? 3.055 7.981 9.258 1.00 0.00 20 PHE A C 7
ATOM 3653 O O . PHE A 1 20 ? 2.434 8.561 8.369 1.00 0.00 20 PHE A O 7
ATOM 3670 N N . ASN A 1 21 ? 4.056 8.543 9.927 1.00 0.00 21 ASN A N 7
ATOM 3671 C CA . ASN A 1 21 ? 4.492 9.906 9.648 1.00 0.00 21 ASN A CA 7
ATOM 3672 C C . ASN A 1 21 ? 5.634 9.916 8.636 1.00 0.00 21 ASN A C 7
ATOM 3673 O O . ASN A 1 21 ? 5.650 10.727 7.711 1.00 0.00 21 ASN A O 7
ATOM 3684 N N . ARG A 1 22 ? 6.586 9.007 8.819 1.00 0.00 22 ARG A N 7
ATOM 3685 C CA . ARG A 1 22 ? 7.733 8.911 7.923 1.00 0.00 22 ARG A CA 7
ATOM 3686 C C . ARG A 1 22 ? 7.608 7.695 7.010 1.00 0.00 22 ARG A C 7
ATOM 3687 O O . ARG A 1 22 ? 7.089 6.654 7.411 1.00 0.00 22 ARG A O 7
ATOM 3708 N N . LYS A 1 23 ? 8.088 7.835 5.779 1.00 0.00 23 LYS A N 7
ATOM 3709 C CA . LYS A 1 23 ? 8.032 6.749 4.807 1.00 0.00 23 LYS A CA 7
ATOM 3710 C C . LYS A 1 23 ? 8.705 5.495 5.354 1.00 0.00 23 LYS A C 7
ATOM 3711 O O . LYS A 1 23 ? 8.110 4.417 5.372 1.00 0.00 23 LYS A O 7
ATOM 3730 N N . ASP A 1 24 ? 9.948 5.642 5.801 1.00 0.00 24 ASP A N 7
ATOM 3731 C CA . ASP A 1 24 ? 10.701 4.521 6.352 1.00 0.00 24 ASP A CA 7
ATOM 3732 C C . ASP A 1 24 ? 9.865 3.754 7.371 1.00 0.00 24 ASP A C 7
ATOM 3733 O O . ASP A 1 24 ? 9.784 2.527 7.323 1.00 0.00 24 ASP A O 7
ATOM 3742 N N . GLN A 1 25 ? 9.247 4.485 8.293 1.00 0.00 25 GLN A N 7
ATOM 3743 C CA . GLN A 1 25 ? 8.419 3.872 9.325 1.00 0.00 25 GLN A CA 7
ATOM 3744 C C . GLN A 1 25 ? 7.440 2.875 8.716 1.00 0.00 25 GLN A C 7
ATOM 3745 O O . GLN A 1 25 ? 7.216 1.794 9.264 1.00 0.00 25 GLN A O 7
ATOM 3759 N N . LEU A 1 26 ? 6.857 3.244 7.581 1.00 0.00 26 LEU A N 7
ATOM 3760 C CA . LEU A 1 26 ? 5.899 2.382 6.897 1.00 0.00 26 LEU A CA 7
ATOM 3761 C C . LEU A 1 26 ? 6.600 1.180 6.271 1.00 0.00 26 LEU A C 7
ATOM 3762 O O . LEU A 1 26 ? 6.128 0.047 6.382 1.00 0.00 26 LEU A O 7
ATOM 3778 N N . ILE A 1 27 ? 7.728 1.434 5.616 1.00 0.00 27 ILE A N 7
ATOM 3779 C CA . ILE A 1 27 ? 8.494 0.372 4.976 1.00 0.00 27 ILE A CA 7
ATOM 3780 C C . ILE A 1 27 ? 8.893 -0.702 5.983 1.00 0.00 27 ILE A C 7
ATOM 3781 O O . ILE A 1 27 ? 8.644 -1.889 5.772 1.00 0.00 27 ILE A O 7
ATOM 3797 N N . SER A 1 28 ? 9.512 -0.276 7.079 1.00 0.00 28 SER A N 7
ATOM 3798 C CA . SER A 1 28 ? 9.948 -1.202 8.119 1.00 0.00 28 SER A CA 7
ATOM 3799 C C . SER A 1 28 ? 8.763 -1.979 8.685 1.00 0.00 28 SER A C 7
ATOM 3800 O O . SER A 1 28 ? 8.887 -3.153 9.037 1.00 0.00 28 SER A O 7
ATOM 3808 N N . HIS A 1 29 ? 7.615 -1.316 8.771 1.00 0.00 29 HIS A N 7
ATOM 3809 C CA . HIS A 1 29 ? 6.406 -1.943 9.294 1.00 0.00 29 HIS A CA 7
ATOM 3810 C C . HIS A 1 29 ? 5.922 -3.049 8.361 1.00 0.00 29 HIS A C 7
ATOM 3811 O O . HIS A 1 29 ? 5.619 -4.157 8.804 1.00 0.00 29 HIS A O 7
ATOM 3825 N N . GLN A 1 30 ? 5.851 -2.740 7.071 1.00 0.00 30 GLN A N 7
ATOM 3826 C CA . GLN A 1 30 ? 5.401 -3.708 6.077 1.00 0.00 30 GLN A CA 7
ATOM 3827 C C . GLN A 1 30 ? 6.093 -5.053 6.276 1.00 0.00 30 GLN A C 7
ATOM 3828 O O . GLN A 1 30 ? 5.469 -6.107 6.150 1.00 0.00 30 GLN A O 7
ATOM 3842 N N . ARG A 1 31 ? 7.384 -5.009 6.587 1.00 0.00 31 ARG A N 7
ATOM 3843 C CA . ARG A 1 31 ? 8.160 -6.224 6.801 1.00 0.00 31 ARG A CA 7
ATOM 3844 C C . ARG A 1 31 ? 7.313 -7.299 7.475 1.00 0.00 31 ARG A C 7
ATOM 3845 O O . ARG A 1 31 ? 7.397 -8.478 7.131 1.00 0.00 31 ARG A O 7
ATOM 3866 N N . THR A 1 32 ? 6.496 -6.883 8.438 1.00 0.00 32 THR A N 7
ATOM 3867 C CA . THR A 1 32 ? 5.634 -7.810 9.162 1.00 0.00 32 THR A CA 7
ATOM 3868 C C . THR A 1 32 ? 4.721 -8.571 8.208 1.00 0.00 32 THR A C 7
ATOM 3869 O O . THR A 1 32 ? 4.727 -9.802 8.177 1.00 0.00 32 THR A O 7
ATOM 3880 N N . HIS A 1 33 ? 3.938 -7.832 7.429 1.00 0.00 33 HIS A N 7
ATOM 3881 C CA . HIS A 1 33 ? 3.020 -8.438 6.472 1.00 0.00 33 HIS A CA 7
ATOM 3882 C C . HIS A 1 33 ? 3.775 -9.301 5.465 1.00 0.00 33 HIS A C 7
ATOM 3883 O O . HIS A 1 33 ? 3.577 -10.513 5.400 1.00 0.00 33 HIS A O 7
ATOM 3897 N N . ALA A 1 34 ? 4.641 -8.666 4.682 1.00 0.00 34 ALA A N 7
ATOM 3898 C CA . ALA A 1 34 ? 5.427 -9.376 3.680 1.00 0.00 34 ALA A CA 7
ATOM 3899 C C . ALA A 1 34 ? 5.888 -10.732 4.204 1.00 0.00 34 ALA A C 7
ATOM 3900 O O . ALA A 1 34 ? 5.770 -11.746 3.517 1.00 0.00 34 ALA A O 7
ATOM 3907 N N . GLY A 1 35 ? 6.415 -10.742 5.424 1.00 0.00 35 GLY A N 7
ATOM 3908 C CA . GLY A 1 35 ? 6.887 -11.980 6.018 1.00 0.00 35 GLY A CA 7
ATOM 3909 C C . GLY A 1 35 ? 5.851 -12.622 6.919 1.00 0.00 35 GLY A C 7
ATOM 3910 O O . GLY A 1 35 ? 5.947 -12.540 8.143 1.00 0.00 35 GLY A O 7
ATOM 3914 N N . GLU A 1 36 ? 4.856 -13.263 6.312 1.00 0.00 36 GLU A N 7
ATOM 3915 C CA . GLU A 1 36 ? 3.797 -13.919 7.068 1.00 0.00 36 GLU A CA 7
ATOM 3916 C C . GLU A 1 36 ? 3.210 -15.088 6.282 1.00 0.00 36 GLU A C 7
ATOM 3917 O O . GLU A 1 36 ? 2.797 -14.932 5.132 1.00 0.00 36 GLU A O 7
ATOM 3929 N N . SER A 1 37 ? 3.178 -16.259 6.909 1.00 0.00 37 SER A N 7
ATOM 3930 C CA . SER A 1 37 ? 2.647 -17.456 6.267 1.00 0.00 37 SER A CA 7
ATOM 3931 C C . SER A 1 37 ? 1.320 -17.867 6.898 1.00 0.00 37 SER A C 7
ATOM 3932 O O . SER A 1 37 ? 1.032 -17.525 8.044 1.00 0.00 37 SER A O 7
ATOM 3940 N N . GLY A 1 38 ? 0.514 -18.603 6.139 1.00 0.00 38 GLY A N 7
ATOM 3941 C CA . GLY A 1 38 ? -0.773 -19.049 6.638 1.00 0.00 38 GLY A CA 7
ATOM 3942 C C . GLY A 1 38 ? -1.885 -18.863 5.625 1.00 0.00 38 GLY A C 7
ATOM 3943 O O . GLY A 1 38 ? -2.314 -19.808 4.962 1.00 0.00 38 GLY A O 7
ATOM 3947 N N . PRO A 1 39 ? -2.371 -17.620 5.495 1.00 0.00 39 PRO A N 7
ATOM 3948 C CA . PRO A 1 39 ? -3.447 -17.284 4.558 1.00 0.00 39 PRO A CA 7
ATOM 3949 C C . PRO A 1 39 ? -2.995 -17.364 3.104 1.00 0.00 39 PRO A C 7
ATOM 3950 O O . PRO A 1 39 ? -1.984 -16.773 2.724 1.00 0.00 39 PRO A O 7
ATOM 3961 N N . SER A 1 40 ? -3.750 -18.099 2.294 1.00 0.00 40 SER A N 7
ATOM 3962 C CA . SER A 1 40 ? -3.425 -18.259 0.882 1.00 0.00 40 SER A CA 7
ATOM 3963 C C . SER A 1 40 ? -3.081 -16.915 0.248 1.00 0.00 40 SER A C 7
ATOM 3964 O O . SER A 1 40 ? -1.969 -16.714 -0.242 1.00 0.00 40 SER A O 7
ATOM 3972 N N . SER A 1 41 ? -4.043 -15.998 0.260 1.00 0.00 41 SER A N 7
ATOM 3973 C CA . SER A 1 41 ? -3.844 -14.673 -0.317 1.00 0.00 41 SER A CA 7
ATOM 3974 C C . SER A 1 41 ? -3.170 -13.740 0.685 1.00 0.00 41 SER A C 7
ATOM 3975 O O . SER A 1 41 ? -3.838 -13.041 1.445 1.00 0.00 41 SER A O 7
ATOM 3983 N N . GLY A 1 42 ? -1.841 -13.736 0.679 1.00 0.00 42 GLY A N 7
ATOM 3984 C CA . GLY A 1 42 ? -1.097 -12.886 1.590 1.00 0.00 42 GLY A CA 7
ATOM 3985 C C . GLY A 1 42 ? 0.348 -13.317 1.737 1.00 0.00 42 GLY A C 7
ATOM 3986 O O . GLY A 1 42 ? 1.242 -12.520 1.456 1.00 0.00 42 GLY A O 7
ATOM 3991 N N . GLY A 1 1 ? -13.077 26.910 20.947 1.00 0.00 1 GLY A N 8
ATOM 3992 C CA . GLY A 1 1 ? -13.403 25.503 21.094 1.00 0.00 1 GLY A CA 8
ATOM 3993 C C . GLY A 1 1 ? -12.190 24.659 21.428 1.00 0.00 1 GLY A C 8
ATOM 3994 O O . GLY A 1 1 ? -11.233 25.145 22.030 1.00 0.00 1 GLY A O 8
ATOM 3998 N N . SER A 1 2 ? -12.229 23.389 21.037 1.00 0.00 2 SER A N 8
ATOM 3999 C CA . SER A 1 2 ? -11.126 22.472 21.304 1.00 0.00 2 SER A CA 8
ATOM 4000 C C . SER A 1 2 ? -10.087 22.535 20.189 1.00 0.00 2 SER A C 8
ATOM 4001 O O . SER A 1 2 ? -10.413 22.819 19.036 1.00 0.00 2 SER A O 8
ATOM 4009 N N . SER A 1 3 ? -8.833 22.268 20.541 1.00 0.00 3 SER A N 8
ATOM 4010 C CA . SER A 1 3 ? -7.744 22.297 19.572 1.00 0.00 3 SER A CA 8
ATOM 4011 C C . SER A 1 3 ? -8.048 21.388 18.386 1.00 0.00 3 SER A C 8
ATOM 4012 O O . SER A 1 3 ? -8.829 20.444 18.497 1.00 0.00 3 SER A O 8
ATOM 4020 N N . GLY A 1 4 ? -7.423 21.680 17.249 1.00 0.00 4 GLY A N 8
ATOM 4021 C CA . GLY A 1 4 ? -7.639 20.880 16.057 1.00 0.00 4 GLY A CA 8
ATOM 4022 C C . GLY A 1 4 ? -6.349 20.309 15.501 1.00 0.00 4 GLY A C 8
ATOM 4023 O O . GLY A 1 4 ? -5.571 21.020 14.865 1.00 0.00 4 GLY A O 8
ATOM 4027 N N . SER A 1 5 ? -6.122 19.022 15.742 1.00 0.00 5 SER A N 8
ATOM 4028 C CA . SER A 1 5 ? -4.915 18.357 15.265 1.00 0.00 5 SER A CA 8
ATOM 4029 C C . SER A 1 5 ? -5.023 18.036 13.778 1.00 0.00 5 SER A C 8
ATOM 4030 O O . SER A 1 5 ? -6.040 17.520 13.315 1.00 0.00 5 SER A O 8
ATOM 4038 N N . SER A 1 6 ? -3.966 18.347 13.034 1.00 0.00 6 SER A N 8
ATOM 4039 C CA . SER A 1 6 ? -3.942 18.096 11.597 1.00 0.00 6 SER A CA 8
ATOM 4040 C C . SER A 1 6 ? -3.589 16.640 11.306 1.00 0.00 6 SER A C 8
ATOM 4041 O O . SER A 1 6 ? -3.020 15.947 12.148 1.00 0.00 6 SER A O 8
ATOM 4049 N N . GLY A 1 7 ? -3.933 16.184 10.105 1.00 0.00 7 GLY A N 8
ATOM 4050 C CA . GLY A 1 7 ? -3.646 14.814 9.723 1.00 0.00 7 GLY A CA 8
ATOM 4051 C C . GLY A 1 7 ? -2.818 14.727 8.456 1.00 0.00 7 GLY A C 8
ATOM 4052 O O . GLY A 1 7 ? -3.355 14.791 7.351 1.00 0.00 7 GLY A O 8
ATOM 4056 N N . GLU A 1 8 ? -1.506 14.581 8.617 1.00 0.00 8 GLU A N 8
ATOM 4057 C CA . GLU A 1 8 ? -0.603 14.488 7.476 1.00 0.00 8 GLU A CA 8
ATOM 4058 C C . GLU A 1 8 ? 0.107 13.138 7.453 1.00 0.00 8 GLU A C 8
ATOM 4059 O O . GLU A 1 8 ? 1.218 13.000 7.962 1.00 0.00 8 GLU A O 8
ATOM 4071 N N . ASN A 1 9 ? -0.545 12.143 6.859 1.00 0.00 9 ASN A N 8
ATOM 4072 C CA . ASN A 1 9 ? 0.022 10.803 6.770 1.00 0.00 9 ASN A CA 8
ATOM 4073 C C . ASN A 1 9 ? 0.170 10.370 5.314 1.00 0.00 9 ASN A C 8
ATOM 4074 O O . ASN A 1 9 ? -0.650 9.625 4.776 1.00 0.00 9 ASN A O 8
ATOM 4085 N N . PRO A 1 10 ? 1.240 10.847 4.661 1.00 0.00 10 PRO A N 8
ATOM 4086 C CA . PRO A 1 10 ? 1.521 10.522 3.259 1.00 0.00 10 PRO A CA 8
ATOM 4087 C C . PRO A 1 10 ? 1.934 9.066 3.074 1.00 0.00 10 PRO A C 8
ATOM 4088 O O . PRO A 1 10 ? 2.198 8.623 1.955 1.00 0.00 10 PRO A O 8
ATOM 4099 N N . TYR A 1 11 ? 1.987 8.326 4.175 1.00 0.00 11 TYR A N 8
ATOM 4100 C CA . TYR A 1 11 ? 2.369 6.919 4.134 1.00 0.00 11 TYR A CA 8
ATOM 4101 C C . TYR A 1 11 ? 1.427 6.073 4.985 1.00 0.00 11 TYR A C 8
ATOM 4102 O O . TYR A 1 11 ? 1.387 6.209 6.207 1.00 0.00 11 TYR A O 8
ATOM 4120 N N . GLU A 1 12 ? 0.672 5.198 4.328 1.00 0.00 12 GLU A N 8
ATOM 4121 C CA . GLU A 1 12 ? -0.270 4.329 5.024 1.00 0.00 12 GLU A CA 8
ATOM 4122 C C . GLU A 1 12 ? -0.257 2.925 4.428 1.00 0.00 12 GLU A C 8
ATOM 4123 O O . GLU A 1 12 ? -0.199 2.755 3.209 1.00 0.00 12 GLU A O 8
ATOM 4135 N N . CYS A 1 13 ? -0.310 1.920 5.295 1.00 0.00 13 CYS A N 8
ATOM 4136 C CA . CYS A 1 13 ? -0.303 0.529 4.857 1.00 0.00 13 CYS A CA 8
ATOM 4137 C C . CYS A 1 13 ? -1.609 0.176 4.150 1.00 0.00 13 CYS A C 8
ATOM 4138 O O . CYS A 1 13 ? -2.623 0.851 4.323 1.00 0.00 13 CYS A O 8
ATOM 4145 N N . SER A 1 14 ? -1.574 -0.888 3.353 1.00 0.00 14 SER A N 8
ATOM 4146 C CA . SER A 1 14 ? -2.752 -1.330 2.616 1.00 0.00 14 SER A CA 8
ATOM 4147 C C . SER A 1 14 ? -3.313 -2.618 3.210 1.00 0.00 14 SER A C 8
ATOM 4148 O O . SER A 1 14 ? -4.493 -2.926 3.049 1.00 0.00 14 SER A O 8
ATOM 4156 N N . GLU A 1 15 ? -2.456 -3.367 3.899 1.00 0.00 15 GLU A N 8
ATOM 4157 C CA . GLU A 1 15 ? -2.866 -4.622 4.516 1.00 0.00 15 GLU A CA 8
ATOM 4158 C C . GLU A 1 15 ? -3.710 -4.367 5.762 1.00 0.00 15 GLU A C 8
ATOM 4159 O O . GLU A 1 15 ? -4.851 -4.818 5.855 1.00 0.00 15 GLU A O 8
ATOM 4171 N N . CYS A 1 16 ? -3.140 -3.639 6.716 1.00 0.00 16 CYS A N 8
ATOM 4172 C CA . CYS A 1 16 ? -3.837 -3.323 7.957 1.00 0.00 16 CYS A CA 8
ATOM 4173 C C . CYS A 1 16 ? -4.506 -1.954 7.871 1.00 0.00 16 CYS A C 8
ATOM 4174 O O . CYS A 1 16 ? -5.661 -1.790 8.260 1.00 0.00 16 CYS A O 8
ATOM 4181 N N . GLY A 1 17 ? -3.769 -0.972 7.359 1.00 0.00 17 GLY A N 8
ATOM 4182 C CA . GLY A 1 17 ? -4.307 0.369 7.231 1.00 0.00 17 GLY A CA 8
ATOM 4183 C C . GLY A 1 17 ? -3.690 1.338 8.220 1.00 0.00 17 GLY A C 8
ATOM 4184 O O . GLY A 1 17 ? -4.302 2.344 8.581 1.00 0.00 17 GLY A O 8
ATOM 4188 N N . LYS A 1 18 ? -2.474 1.035 8.662 1.00 0.00 18 LYS A N 8
ATOM 4189 C CA . LYS A 1 18 ? -1.772 1.886 9.616 1.00 0.00 18 LYS A CA 8
ATOM 4190 C C . LYS A 1 18 ? -1.088 3.050 8.907 1.00 0.00 18 LYS A C 8
ATOM 4191 O O . LYS A 1 18 ? -0.376 2.857 7.922 1.00 0.00 18 LYS A O 8
ATOM 4210 N N . ALA A 1 19 ? -1.308 4.258 9.415 1.00 0.00 19 ALA A N 8
ATOM 4211 C CA . ALA A 1 19 ? -0.710 5.453 8.831 1.00 0.00 19 ALA A CA 8
ATOM 4212 C C . ALA A 1 19 ? 0.492 5.919 9.646 1.00 0.00 19 ALA A C 8
ATOM 4213 O O . ALA A 1 19 ? 0.415 6.045 10.868 1.00 0.00 19 ALA A O 8
ATOM 4220 N N . PHE A 1 20 ? 1.602 6.172 8.962 1.00 0.00 20 PHE A N 8
ATOM 4221 C CA . PHE A 1 20 ? 2.822 6.623 9.622 1.00 0.00 20 PHE A CA 8
ATOM 4222 C C . PHE A 1 20 ? 3.219 8.015 9.140 1.00 0.00 20 PHE A C 8
ATOM 4223 O O . PHE A 1 20 ? 2.871 8.422 8.033 1.00 0.00 20 PHE A O 8
ATOM 4240 N N . ASN A 1 21 ? 3.951 8.739 9.980 1.00 0.00 21 ASN A N 8
ATOM 4241 C CA . ASN A 1 21 ? 4.396 10.086 9.641 1.00 0.00 21 ASN A CA 8
ATOM 4242 C C . ASN A 1 21 ? 5.545 10.043 8.638 1.00 0.00 21 ASN A C 8
ATOM 4243 O O . ASN A 1 21 ? 5.572 10.812 7.677 1.00 0.00 21 ASN A O 8
ATOM 4254 N N . ARG A 1 22 ? 6.491 9.138 8.868 1.00 0.00 22 ARG A N 8
ATOM 4255 C CA . ARG A 1 22 ? 7.642 8.995 7.984 1.00 0.00 22 ARG A CA 8
ATOM 4256 C C . ARG A 1 22 ? 7.492 7.766 7.092 1.00 0.00 22 ARG A C 8
ATOM 4257 O O . ARG A 1 22 ? 6.774 6.824 7.428 1.00 0.00 22 ARG A O 8
ATOM 4278 N N . LYS A 1 23 ? 8.176 7.783 5.952 1.00 0.00 23 LYS A N 8
ATOM 4279 C CA . LYS A 1 23 ? 8.121 6.672 5.010 1.00 0.00 23 LYS A CA 8
ATOM 4280 C C . LYS A 1 23 ? 8.826 5.443 5.576 1.00 0.00 23 LYS A C 8
ATOM 4281 O O . LYS A 1 23 ? 8.240 4.363 5.660 1.00 0.00 23 LYS A O 8
ATOM 4300 N N . ASP A 1 24 ? 10.084 5.616 5.965 1.00 0.00 24 ASP A N 8
ATOM 4301 C CA . ASP A 1 24 ? 10.868 4.522 6.526 1.00 0.00 24 ASP A CA 8
ATOM 4302 C C . ASP A 1 24 ? 10.059 3.751 7.565 1.00 0.00 24 ASP A C 8
ATOM 4303 O O . ASP A 1 24 ? 10.068 2.520 7.582 1.00 0.00 24 ASP A O 8
ATOM 4312 N N . GLN A 1 25 ? 9.363 4.483 8.428 1.00 0.00 25 GLN A N 8
ATOM 4313 C CA . GLN A 1 25 ? 8.551 3.867 9.471 1.00 0.00 25 GLN A CA 8
ATOM 4314 C C . GLN A 1 25 ? 7.574 2.859 8.875 1.00 0.00 25 GLN A C 8
ATOM 4315 O O . GLN A 1 25 ? 7.378 1.771 9.419 1.00 0.00 25 GLN A O 8
ATOM 4329 N N . LEU A 1 26 ? 6.962 3.226 7.754 1.00 0.00 26 LEU A N 8
ATOM 4330 C CA . LEU A 1 26 ? 6.004 2.354 7.084 1.00 0.00 26 LEU A CA 8
ATOM 4331 C C . LEU A 1 26 ? 6.712 1.180 6.415 1.00 0.00 26 LEU A C 8
ATOM 4332 O O . LEU A 1 26 ? 6.273 0.035 6.522 1.00 0.00 26 LEU A O 8
ATOM 4348 N N . ILE A 1 27 ? 7.810 1.473 5.727 1.00 0.00 27 ILE A N 8
ATOM 4349 C CA . ILE A 1 27 ? 8.581 0.441 5.043 1.00 0.00 27 ILE A CA 8
ATOM 4350 C C . ILE A 1 27 ? 8.960 -0.685 5.999 1.00 0.00 27 ILE A C 8
ATOM 4351 O O . ILE A 1 27 ? 8.673 -1.855 5.741 1.00 0.00 27 ILE A O 8
ATOM 4367 N N . SER A 1 28 ? 9.604 -0.325 7.104 1.00 0.00 28 SER A N 8
ATOM 4368 C CA . SER A 1 28 ? 10.024 -1.306 8.098 1.00 0.00 28 SER A CA 8
ATOM 4369 C C . SER A 1 28 ? 8.824 -2.069 8.649 1.00 0.00 28 SER A C 8
ATOM 4370 O O . SER A 1 28 ? 8.925 -3.250 8.984 1.00 0.00 28 SER A O 8
ATOM 4378 N N . HIS A 1 29 ? 7.687 -1.386 8.741 1.00 0.00 29 HIS A N 8
ATOM 4379 C CA . HIS A 1 29 ? 6.466 -1.998 9.252 1.00 0.00 29 HIS A CA 8
ATOM 4380 C C . HIS A 1 29 ? 5.949 -3.063 8.289 1.00 0.00 29 HIS A C 8
ATOM 4381 O O . HIS A 1 29 ? 5.631 -4.180 8.697 1.00 0.00 29 HIS A O 8
ATOM 4395 N N . GLN A 1 30 ? 5.867 -2.708 7.010 1.00 0.00 30 GLN A N 8
ATOM 4396 C CA . GLN A 1 30 ? 5.387 -3.634 5.991 1.00 0.00 30 GLN A CA 8
ATOM 4397 C C . GLN A 1 30 ? 6.016 -5.012 6.167 1.00 0.00 30 GLN A C 8
ATOM 4398 O O . GLN A 1 30 ? 5.350 -6.034 6.006 1.00 0.00 30 GLN A O 8
ATOM 4412 N N . ARG A 1 31 ? 7.304 -5.031 6.497 1.00 0.00 31 ARG A N 8
ATOM 4413 C CA . ARG A 1 31 ? 8.023 -6.284 6.693 1.00 0.00 31 ARG A CA 8
ATOM 4414 C C . ARG A 1 31 ? 7.139 -7.316 7.385 1.00 0.00 31 ARG A C 8
ATOM 4415 O O . ARG A 1 31 ? 7.177 -8.503 7.058 1.00 0.00 31 ARG A O 8
ATOM 4436 N N . THR A 1 32 ? 6.342 -6.857 8.345 1.00 0.00 32 THR A N 8
ATOM 4437 C CA . THR A 1 32 ? 5.449 -7.740 9.085 1.00 0.00 32 THR A CA 8
ATOM 4438 C C . THR A 1 32 ? 4.547 -8.526 8.141 1.00 0.00 32 THR A C 8
ATOM 4439 O O . THR A 1 32 ? 4.488 -9.755 8.202 1.00 0.00 32 THR A O 8
ATOM 4450 N N . HIS A 1 33 ? 3.845 -7.811 7.268 1.00 0.00 33 HIS A N 8
ATOM 4451 C CA . HIS A 1 33 ? 2.945 -8.443 6.309 1.00 0.00 33 HIS A CA 8
ATOM 4452 C C . HIS A 1 33 ? 3.731 -9.219 5.257 1.00 0.00 33 HIS A C 8
ATOM 4453 O O . HIS A 1 33 ? 3.482 -10.403 5.030 1.00 0.00 33 HIS A O 8
ATOM 4467 N N . ALA A 1 34 ? 4.681 -8.544 4.618 1.00 0.00 34 ALA A N 8
ATOM 4468 C CA . ALA A 1 34 ? 5.504 -9.171 3.591 1.00 0.00 34 ALA A CA 8
ATOM 4469 C C . ALA A 1 34 ? 6.498 -10.150 4.206 1.00 0.00 34 ALA A C 8
ATOM 4470 O O . ALA A 1 34 ? 7.613 -9.773 4.565 1.00 0.00 34 ALA A O 8
ATOM 4477 N N . GLY A 1 35 ? 6.087 -11.409 4.324 1.00 0.00 35 GLY A N 8
ATOM 4478 C CA . GLY A 1 35 ? 6.954 -12.421 4.897 1.00 0.00 35 GLY A CA 8
ATOM 4479 C C . GLY A 1 35 ? 6.290 -13.179 6.030 1.00 0.00 35 GLY A C 8
ATOM 4480 O O . GLY A 1 35 ? 6.928 -13.487 7.036 1.00 0.00 35 GLY A O 8
ATOM 4484 N N . GLU A 1 36 ? 5.005 -13.478 5.868 1.00 0.00 36 GLU A N 8
ATOM 4485 C CA . GLU A 1 36 ? 4.255 -14.202 6.887 1.00 0.00 36 GLU A CA 8
ATOM 4486 C C . GLU A 1 36 ? 2.845 -14.522 6.400 1.00 0.00 36 GLU A C 8
ATOM 4487 O O . GLU A 1 36 ? 2.161 -13.666 5.839 1.00 0.00 36 GLU A O 8
ATOM 4499 N N . SER A 1 37 ? 2.416 -15.761 6.619 1.00 0.00 37 SER A N 8
ATOM 4500 C CA . SER A 1 37 ? 1.089 -16.197 6.199 1.00 0.00 37 SER A CA 8
ATOM 4501 C C . SER A 1 37 ? 0.271 -16.674 7.395 1.00 0.00 37 SER A C 8
ATOM 4502 O O . SER A 1 37 ? 0.803 -17.277 8.326 1.00 0.00 37 SER A O 8
ATOM 4510 N N . GLY A 1 38 ? -1.030 -16.399 7.362 1.00 0.00 38 GLY A N 8
ATOM 4511 C CA . GLY A 1 38 ? -1.902 -16.806 8.448 1.00 0.00 38 GLY A CA 8
ATOM 4512 C C . GLY A 1 38 ? -2.320 -18.259 8.341 1.00 0.00 38 GLY A C 8
ATOM 4513 O O . GLY A 1 38 ? -1.615 -19.165 8.787 1.00 0.00 38 GLY A O 8
ATOM 4517 N N . PRO A 1 39 ? -3.495 -18.499 7.739 1.00 0.00 39 PRO A N 8
ATOM 4518 C CA . PRO A 1 39 ? -4.033 -19.851 7.562 1.00 0.00 39 PRO A CA 8
ATOM 4519 C C . PRO A 1 39 ? -3.235 -20.664 6.548 1.00 0.00 39 PRO A C 8
ATOM 4520 O O . PRO A 1 39 ? -3.582 -21.805 6.243 1.00 0.00 39 PRO A O 8
ATOM 4531 N N . SER A 1 40 ? -2.165 -20.070 6.030 1.00 0.00 40 SER A N 8
ATOM 4532 C CA . SER A 1 40 ? -1.321 -20.738 5.047 1.00 0.00 40 SER A CA 8
ATOM 4533 C C . SER A 1 40 ? -2.105 -21.043 3.774 1.00 0.00 40 SER A C 8
ATOM 4534 O O . SER A 1 40 ? -2.048 -22.155 3.248 1.00 0.00 40 SER A O 8
ATOM 4542 N N . SER A 1 41 ? -2.836 -20.047 3.284 1.00 0.00 41 SER A N 8
ATOM 4543 C CA . SER A 1 41 ? -3.635 -20.209 2.075 1.00 0.00 41 SER A CA 8
ATOM 4544 C C . SER A 1 41 ? -2.998 -19.471 0.901 1.00 0.00 41 SER A C 8
ATOM 4545 O O . SER A 1 41 ? -2.072 -18.681 1.078 1.00 0.00 41 SER A O 8
ATOM 4553 N N . GLY A 1 42 ? -3.503 -19.737 -0.300 1.00 0.00 42 GLY A N 8
ATOM 4554 C CA . GLY A 1 42 ? -2.973 -19.092 -1.487 1.00 0.00 42 GLY A CA 8
ATOM 4555 C C . GLY A 1 42 ? -3.643 -19.574 -2.758 1.00 0.00 42 GLY A C 8
ATOM 4556 O O . GLY A 1 42 ? -4.860 -19.751 -2.763 1.00 0.00 42 GLY A O 8
ATOM 4561 N N . GLY A 1 1 ? -21.302 15.478 16.876 1.00 0.00 1 GLY A N 9
ATOM 4562 C CA . GLY A 1 1 ? -20.028 15.070 16.312 1.00 0.00 1 GLY A CA 9
ATOM 4563 C C . GLY A 1 1 ? -19.580 15.973 15.180 1.00 0.00 1 GLY A C 9
ATOM 4564 O O . GLY A 1 1 ? -19.906 15.730 14.018 1.00 0.00 1 GLY A O 9
ATOM 4568 N N . SER A 1 2 ? -18.833 17.018 15.519 1.00 0.00 2 SER A N 9
ATOM 4569 C CA . SER A 1 2 ? -18.344 17.964 14.522 1.00 0.00 2 SER A CA 9
ATOM 4570 C C . SER A 1 2 ? -17.431 17.269 13.516 1.00 0.00 2 SER A C 9
ATOM 4571 O O . SER A 1 2 ? -16.941 16.167 13.763 1.00 0.00 2 SER A O 9
ATOM 4579 N N . SER A 1 3 ? -17.208 17.922 12.379 1.00 0.00 3 SER A N 9
ATOM 4580 C CA . SER A 1 3 ? -16.358 17.366 11.333 1.00 0.00 3 SER A CA 9
ATOM 4581 C C . SER A 1 3 ? -15.200 18.308 11.017 1.00 0.00 3 SER A C 9
ATOM 4582 O O . SER A 1 3 ? -15.193 19.464 11.437 1.00 0.00 3 SER A O 9
ATOM 4590 N N . GLY A 1 4 ? -14.221 17.802 10.273 1.00 0.00 4 GLY A N 9
ATOM 4591 C CA . GLY A 1 4 ? -13.070 18.610 9.913 1.00 0.00 4 GLY A CA 9
ATOM 4592 C C . GLY A 1 4 ? -11.816 18.197 10.657 1.00 0.00 4 GLY A C 9
ATOM 4593 O O . GLY A 1 4 ? -11.178 19.018 11.316 1.00 0.00 4 GLY A O 9
ATOM 4597 N N . SER A 1 5 ? -11.462 16.920 10.554 1.00 0.00 5 SER A N 9
ATOM 4598 C CA . SER A 1 5 ? -10.279 16.398 11.228 1.00 0.00 5 SER A CA 9
ATOM 4599 C C . SER A 1 5 ? -9.122 16.236 10.246 1.00 0.00 5 SER A C 9
ATOM 4600 O O . SER A 1 5 ? -9.263 15.598 9.203 1.00 0.00 5 SER A O 9
ATOM 4608 N N . SER A 1 6 ? -7.977 16.819 10.588 1.00 0.00 6 SER A N 9
ATOM 4609 C CA . SER A 1 6 ? -6.796 16.744 9.737 1.00 0.00 6 SER A CA 9
ATOM 4610 C C . SER A 1 6 ? -5.929 15.547 10.116 1.00 0.00 6 SER A C 9
ATOM 4611 O O . SER A 1 6 ? -5.963 15.077 11.252 1.00 0.00 6 SER A O 9
ATOM 4619 N N . GLY A 1 7 ? -5.150 15.060 9.154 1.00 0.00 7 GLY A N 9
ATOM 4620 C CA . GLY A 1 7 ? -4.284 13.923 9.405 1.00 0.00 7 GLY A CA 9
ATOM 4621 C C . GLY A 1 7 ? -3.156 13.820 8.399 1.00 0.00 7 GLY A C 9
ATOM 4622 O O . GLY A 1 7 ? -3.278 13.128 7.389 1.00 0.00 7 GLY A O 9
ATOM 4626 N N . GLU A 1 8 ? -2.055 14.512 8.674 1.00 0.00 8 GLU A N 9
ATOM 4627 C CA . GLU A 1 8 ? -0.901 14.497 7.783 1.00 0.00 8 GLU A CA 9
ATOM 4628 C C . GLU A 1 8 ? -0.269 13.109 7.733 1.00 0.00 8 GLU A C 9
ATOM 4629 O O . GLU A 1 8 ? 0.722 12.842 8.411 1.00 0.00 8 GLU A O 9
ATOM 4641 N N . ASN A 1 9 ? -0.853 12.228 6.927 1.00 0.00 9 ASN A N 9
ATOM 4642 C CA . ASN A 1 9 ? -0.349 10.866 6.790 1.00 0.00 9 ASN A CA 9
ATOM 4643 C C . ASN A 1 9 ? 0.045 10.575 5.345 1.00 0.00 9 ASN A C 9
ATOM 4644 O O . ASN A 1 9 ? -0.687 9.931 4.594 1.00 0.00 9 ASN A O 9
ATOM 4655 N N . PRO A 1 10 ? 1.230 11.060 4.945 1.00 0.00 10 PRO A N 9
ATOM 4656 C CA . PRO A 1 10 ? 1.749 10.864 3.588 1.00 0.00 10 PRO A CA 9
ATOM 4657 C C . PRO A 1 10 ? 2.142 9.415 3.322 1.00 0.00 10 PRO A C 9
ATOM 4658 O O . PRO A 1 10 ? 2.574 9.071 2.222 1.00 0.00 10 PRO A O 9
ATOM 4669 N N . TYR A 1 11 ? 1.989 8.570 4.336 1.00 0.00 11 TYR A N 9
ATOM 4670 C CA . TYR A 1 11 ? 2.330 7.157 4.211 1.00 0.00 11 TYR A CA 9
ATOM 4671 C C . TYR A 1 11 ? 1.375 6.292 5.029 1.00 0.00 11 TYR A C 9
ATOM 4672 O O . TYR A 1 11 ? 1.244 6.469 6.240 1.00 0.00 11 TYR A O 9
ATOM 4690 N N . GLU A 1 12 ? 0.712 5.356 4.357 1.00 0.00 12 GLU A N 9
ATOM 4691 C CA . GLU A 1 12 ? -0.230 4.464 5.021 1.00 0.00 12 GLU A CA 9
ATOM 4692 C C . GLU A 1 12 ? -0.145 3.054 4.442 1.00 0.00 12 GLU A C 9
ATOM 4693 O O . GLU A 1 12 ? 0.001 2.875 3.232 1.00 0.00 12 GLU A O 9
ATOM 4705 N N . CYS A 1 13 ? -0.236 2.056 5.314 1.00 0.00 13 CYS A N 9
ATOM 4706 C CA . CYS A 1 13 ? -0.169 0.662 4.892 1.00 0.00 13 CYS A CA 9
ATOM 4707 C C . CYS A 1 13 ? -1.435 0.259 4.143 1.00 0.00 13 CYS A C 9
ATOM 4708 O O . CYS A 1 13 ? -2.496 0.854 4.331 1.00 0.00 13 CYS A O 9
ATOM 4715 N N . SER A 1 14 ? -1.315 -0.756 3.293 1.00 0.00 14 SER A N 9
ATOM 4716 C CA . SER A 1 14 ? -2.449 -1.237 2.512 1.00 0.00 14 SER A CA 9
ATOM 4717 C C . SER A 1 14 ? -2.950 -2.575 3.049 1.00 0.00 14 SER A C 9
ATOM 4718 O O . SER A 1 14 ? -4.116 -2.926 2.878 1.00 0.00 14 SER A O 9
ATOM 4726 N N . GLU A 1 15 ? -2.057 -3.316 3.698 1.00 0.00 15 GLU A N 9
ATOM 4727 C CA . GLU A 1 15 ? -2.408 -4.615 4.260 1.00 0.00 15 GLU A CA 9
ATOM 4728 C C . GLU A 1 15 ? -3.363 -4.458 5.440 1.00 0.00 15 GLU A C 9
ATOM 4729 O O . GLU A 1 15 ? -4.431 -5.071 5.475 1.00 0.00 15 GLU A O 9
ATOM 4741 N N . CYS A 1 16 ? -2.970 -3.633 6.405 1.00 0.00 16 CYS A N 9
ATOM 4742 C CA . CYS A 1 16 ? -3.789 -3.395 7.588 1.00 0.00 16 CYS A CA 9
ATOM 4743 C C . CYS A 1 16 ? -4.453 -2.022 7.522 1.00 0.00 16 CYS A C 9
ATOM 4744 O O . CYS A 1 16 ? -5.643 -1.883 7.802 1.00 0.00 16 CYS A O 9
ATOM 4751 N N . GLY A 1 17 ? -3.674 -1.011 7.150 1.00 0.00 17 GLY A N 9
ATOM 4752 C CA . GLY A 1 17 ? -4.203 0.337 7.054 1.00 0.00 17 GLY A CA 9
ATOM 4753 C C . GLY A 1 17 ? -3.624 1.263 8.105 1.00 0.00 17 GLY A C 9
ATOM 4754 O O . GLY A 1 17 ? -4.247 2.257 8.479 1.00 0.00 17 GLY A O 9
ATOM 4758 N N . LYS A 1 18 ? -2.428 0.937 8.584 1.00 0.00 18 LYS A N 9
ATOM 4759 C CA . LYS A 1 18 ? -1.764 1.746 9.599 1.00 0.00 18 LYS A CA 9
ATOM 4760 C C . LYS A 1 18 ? -1.055 2.939 8.965 1.00 0.00 18 LYS A C 9
ATOM 4761 O O . LYS A 1 18 ? -0.186 2.774 8.110 1.00 0.00 18 LYS A O 9
ATOM 4780 N N . ALA A 1 19 ? -1.433 4.141 9.391 1.00 0.00 19 ALA A N 9
ATOM 4781 C CA . ALA A 1 19 ? -0.831 5.361 8.867 1.00 0.00 19 ALA A CA 9
ATOM 4782 C C . ALA A 1 19 ? 0.389 5.767 9.687 1.00 0.00 19 ALA A C 9
ATOM 4783 O O . ALA A 1 19 ? 0.339 5.801 10.917 1.00 0.00 19 ALA A O 9
ATOM 4790 N N . PHE A 1 20 ? 1.483 6.073 8.999 1.00 0.00 20 PHE A N 9
ATOM 4791 C CA . PHE A 1 20 ? 2.717 6.475 9.664 1.00 0.00 20 PHE A CA 9
ATOM 4792 C C . PHE A 1 20 ? 3.071 7.920 9.326 1.00 0.00 20 PHE A C 9
ATOM 4793 O O . PHE A 1 20 ? 2.435 8.544 8.478 1.00 0.00 20 PHE A O 9
ATOM 4810 N N . ASN A 1 21 ? 4.091 8.446 9.997 1.00 0.00 21 ASN A N 9
ATOM 4811 C CA . ASN A 1 21 ? 4.530 9.818 9.769 1.00 0.00 21 ASN A CA 9
ATOM 4812 C C . ASN A 1 21 ? 5.581 9.877 8.665 1.00 0.00 21 ASN A C 9
ATOM 4813 O O . ASN A 1 21 ? 5.506 10.716 7.767 1.00 0.00 21 ASN A O 9
ATOM 4824 N N . ARG A 1 22 ? 6.559 8.980 8.738 1.00 0.00 22 ARG A N 9
ATOM 4825 C CA . ARG A 1 22 ? 7.625 8.930 7.745 1.00 0.00 22 ARG A CA 9
ATOM 4826 C C . ARG A 1 22 ? 7.428 7.753 6.795 1.00 0.00 22 ARG A C 9
ATOM 4827 O O . ARG A 1 22 ? 6.646 6.842 7.070 1.00 0.00 22 ARG A O 9
ATOM 4848 N N . LYS A 1 23 ? 8.143 7.777 5.675 1.00 0.00 23 LYS A N 9
ATOM 4849 C CA . LYS A 1 23 ? 8.048 6.713 4.683 1.00 0.00 23 LYS A CA 9
ATOM 4850 C C . LYS A 1 23 ? 8.777 5.460 5.159 1.00 0.00 23 LYS A C 9
ATOM 4851 O O . LYS A 1 23 ? 8.230 4.358 5.114 1.00 0.00 23 LYS A O 9
ATOM 4870 N N . ASP A 1 24 ? 10.012 5.636 5.615 1.00 0.00 24 ASP A N 9
ATOM 4871 C CA . ASP A 1 24 ? 10.814 4.520 6.102 1.00 0.00 24 ASP A CA 9
ATOM 4872 C C . ASP A 1 24 ? 10.055 3.727 7.162 1.00 0.00 24 ASP A C 9
ATOM 4873 O O . ASP A 1 24 ? 9.995 2.499 7.107 1.00 0.00 24 ASP A O 9
ATOM 4882 N N . GLN A 1 25 ? 9.478 4.438 8.125 1.00 0.00 25 GLN A N 9
ATOM 4883 C CA . GLN A 1 25 ? 8.725 3.800 9.198 1.00 0.00 25 GLN A CA 9
ATOM 4884 C C . GLN A 1 25 ? 7.715 2.804 8.637 1.00 0.00 25 GLN A C 9
ATOM 4885 O O . GLN A 1 25 ? 7.670 1.647 9.057 1.00 0.00 25 GLN A O 9
ATOM 4899 N N . LEU A 1 26 ? 6.907 3.260 7.687 1.00 0.00 26 LEU A N 9
ATOM 4900 C CA . LEU A 1 26 ? 5.897 2.409 7.068 1.00 0.00 26 LEU A CA 9
ATOM 4901 C C . LEU A 1 26 ? 6.541 1.206 6.386 1.00 0.00 26 LEU A C 9
ATOM 4902 O O . LEU A 1 26 ? 6.080 0.075 6.537 1.00 0.00 26 LEU A O 9
ATOM 4918 N N . ILE A 1 27 ? 7.611 1.459 5.640 1.00 0.00 27 ILE A N 9
ATOM 4919 C CA . ILE A 1 27 ? 8.321 0.396 4.939 1.00 0.00 27 ILE A CA 9
ATOM 4920 C C . ILE A 1 27 ? 8.771 -0.695 5.905 1.00 0.00 27 ILE A C 9
ATOM 4921 O O . ILE A 1 27 ? 8.514 -1.878 5.684 1.00 0.00 27 ILE A O 9
ATOM 4937 N N . SER A 1 28 ? 9.442 -0.287 6.977 1.00 0.00 28 SER A N 9
ATOM 4938 C CA . SER A 1 28 ? 9.929 -1.230 7.977 1.00 0.00 28 SER A CA 9
ATOM 4939 C C . SER A 1 28 ? 8.775 -2.013 8.595 1.00 0.00 28 SER A C 9
ATOM 4940 O O . SER A 1 28 ? 8.938 -3.162 9.006 1.00 0.00 28 SER A O 9
ATOM 4948 N N . HIS A 1 29 ? 7.606 -1.382 8.656 1.00 0.00 29 HIS A N 9
ATOM 4949 C CA . HIS A 1 29 ? 6.423 -2.018 9.223 1.00 0.00 29 HIS A CA 9
ATOM 4950 C C . HIS A 1 29 ? 5.891 -3.103 8.292 1.00 0.00 29 HIS A C 9
ATOM 4951 O O . HIS A 1 29 ? 5.491 -4.177 8.741 1.00 0.00 29 HIS A O 9
ATOM 4965 N N . GLN A 1 30 ? 5.888 -2.814 6.995 1.00 0.00 30 GLN A N 9
ATOM 4966 C CA . GLN A 1 30 ? 5.404 -3.765 6.001 1.00 0.00 30 GLN A CA 9
ATOM 4967 C C . GLN A 1 30 ? 6.093 -5.116 6.160 1.00 0.00 30 GLN A C 9
ATOM 4968 O O . GLN A 1 30 ? 5.564 -6.147 5.742 1.00 0.00 30 GLN A O 9
ATOM 4982 N N . ARG A 1 31 ? 7.276 -5.104 6.765 1.00 0.00 31 ARG A N 9
ATOM 4983 C CA . ARG A 1 31 ? 8.039 -6.328 6.977 1.00 0.00 31 ARG A CA 9
ATOM 4984 C C . ARG A 1 31 ? 7.267 -7.303 7.861 1.00 0.00 31 ARG A C 9
ATOM 4985 O O . ARG A 1 31 ? 7.435 -8.519 7.759 1.00 0.00 31 ARG A O 9
ATOM 5006 N N . THR A 1 32 ? 6.419 -6.762 8.730 1.00 0.00 32 THR A N 9
ATOM 5007 C CA . THR A 1 32 ? 5.623 -7.583 9.634 1.00 0.00 32 THR A CA 9
ATOM 5008 C C . THR A 1 32 ? 4.498 -8.290 8.886 1.00 0.00 32 THR A C 9
ATOM 5009 O O . THR A 1 32 ? 3.871 -9.210 9.413 1.00 0.00 32 THR A O 9
ATOM 5020 N N . HIS A 1 33 ? 4.247 -7.857 7.655 1.00 0.00 33 HIS A N 9
ATOM 5021 C CA . HIS A 1 33 ? 3.198 -8.451 6.834 1.00 0.00 33 HIS A CA 9
ATOM 5022 C C . HIS A 1 33 ? 3.757 -9.578 5.970 1.00 0.00 33 HIS A C 9
ATOM 5023 O O . HIS A 1 33 ? 3.146 -10.639 5.848 1.00 0.00 33 HIS A O 9
ATOM 5037 N N . ALA A 1 34 ? 4.920 -9.339 5.374 1.00 0.00 34 ALA A N 9
ATOM 5038 C CA . ALA A 1 34 ? 5.561 -10.334 4.523 1.00 0.00 34 ALA A CA 9
ATOM 5039 C C . ALA A 1 34 ? 5.807 -11.631 5.285 1.00 0.00 34 ALA A C 9
ATOM 5040 O O . ALA A 1 34 ? 6.436 -11.632 6.342 1.00 0.00 34 ALA A O 9
ATOM 5047 N N . GLY A 1 35 ? 5.305 -12.736 4.742 1.00 0.00 35 GLY A N 9
ATOM 5048 C CA . GLY A 1 35 ? 5.480 -14.025 5.385 1.00 0.00 35 GLY A CA 9
ATOM 5049 C C . GLY A 1 35 ? 6.797 -14.681 5.020 1.00 0.00 35 GLY A C 9
ATOM 5050 O O . GLY A 1 35 ? 7.387 -14.369 3.987 1.00 0.00 35 GLY A O 9
ATOM 5054 N N . GLU A 1 36 ? 7.260 -15.591 5.872 1.00 0.00 36 GLU A N 9
ATOM 5055 C CA . GLU A 1 36 ? 8.517 -16.290 5.634 1.00 0.00 36 GLU A CA 9
ATOM 5056 C C . GLU A 1 36 ? 8.666 -17.478 6.579 1.00 0.00 36 GLU A C 9
ATOM 5057 O O . GLU A 1 36 ? 8.524 -17.341 7.794 1.00 0.00 36 GLU A O 9
ATOM 5069 N N . SER A 1 37 ? 8.953 -18.645 6.012 1.00 0.00 37 SER A N 9
ATOM 5070 C CA . SER A 1 37 ? 9.118 -19.860 6.803 1.00 0.00 37 SER A CA 9
ATOM 5071 C C . SER A 1 37 ? 10.549 -20.380 6.708 1.00 0.00 37 SER A C 9
ATOM 5072 O O . SER A 1 37 ? 11.080 -20.575 5.616 1.00 0.00 37 SER A O 9
ATOM 5080 N N . GLY A 1 38 ? 11.168 -20.603 7.864 1.00 0.00 38 GLY A N 9
ATOM 5081 C CA . GLY A 1 38 ? 12.532 -21.098 7.891 1.00 0.00 38 GLY A CA 9
ATOM 5082 C C . GLY A 1 38 ? 13.032 -21.343 9.301 1.00 0.00 38 GLY A C 9
ATOM 5083 O O . GLY A 1 38 ? 12.621 -20.678 10.252 1.00 0.00 38 GLY A O 9
ATOM 5087 N N . PRO A 1 39 ? 13.940 -22.319 9.450 1.00 0.00 39 PRO A N 9
ATOM 5088 C CA . PRO A 1 39 ? 14.515 -22.673 10.751 1.00 0.00 39 PRO A CA 9
ATOM 5089 C C . PRO A 1 39 ? 15.446 -21.591 11.287 1.00 0.00 39 PRO A C 9
ATOM 5090 O O . PRO A 1 39 ? 15.627 -21.458 12.497 1.00 0.00 39 PRO A O 9
ATOM 5101 N N . SER A 1 40 ? 16.035 -20.821 10.378 1.00 0.00 40 SER A N 9
ATOM 5102 C CA . SER A 1 40 ? 16.951 -19.752 10.760 1.00 0.00 40 SER A CA 9
ATOM 5103 C C . SER A 1 40 ? 16.289 -18.387 10.604 1.00 0.00 40 SER A C 9
ATOM 5104 O O . SER A 1 40 ? 16.903 -17.438 10.116 1.00 0.00 40 SER A O 9
ATOM 5112 N N . SER A 1 41 ? 15.030 -18.296 11.021 1.00 0.00 41 SER A N 9
ATOM 5113 C CA . SER A 1 41 ? 14.281 -17.048 10.925 1.00 0.00 41 SER A CA 9
ATOM 5114 C C . SER A 1 41 ? 13.834 -16.574 12.305 1.00 0.00 41 SER A C 9
ATOM 5115 O O . SER A 1 41 ? 14.130 -15.453 12.714 1.00 0.00 41 SER A O 9
ATOM 5123 N N . GLY A 1 42 ? 13.119 -17.439 13.018 1.00 0.00 42 GLY A N 9
ATOM 5124 C CA . GLY A 1 42 ? 12.642 -17.092 14.344 1.00 0.00 42 GLY A CA 9
ATOM 5125 C C . GLY A 1 42 ? 12.544 -18.297 15.258 1.00 0.00 42 GLY A C 9
ATOM 5126 O O . GLY A 1 42 ? 12.128 -19.362 14.804 1.00 0.00 42 GLY A O 9
ATOM 5131 N N . GLY A 1 1 ? -13.870 6.380 11.925 1.00 0.00 1 GLY A N 10
ATOM 5132 C CA . GLY A 1 1 ? -12.976 7.515 12.067 1.00 0.00 1 GLY A CA 10
ATOM 5133 C C . GLY A 1 1 ? -13.526 8.770 11.419 1.00 0.00 1 GLY A C 10
ATOM 5134 O O . GLY A 1 1 ? -12.815 9.463 10.691 1.00 0.00 1 GLY A O 10
ATOM 5138 N N . SER A 1 2 ? -14.795 9.063 11.682 1.00 0.00 2 SER A N 10
ATOM 5139 C CA . SER A 1 2 ? -15.442 10.241 11.115 1.00 0.00 2 SER A CA 10
ATOM 5140 C C . SER A 1 2 ? -14.558 11.474 11.273 1.00 0.00 2 SER A C 10
ATOM 5141 O O . SER A 1 2 ? -14.368 12.240 10.328 1.00 0.00 2 SER A O 10
ATOM 5149 N N . SER A 1 3 ? -14.020 11.659 12.474 1.00 0.00 3 SER A N 10
ATOM 5150 C CA . SER A 1 3 ? -13.160 12.802 12.759 1.00 0.00 3 SER A CA 10
ATOM 5151 C C . SER A 1 3 ? -12.216 13.075 11.592 1.00 0.00 3 SER A C 10
ATOM 5152 O O . SER A 1 3 ? -11.612 12.156 11.039 1.00 0.00 3 SER A O 10
ATOM 5160 N N . GLY A 1 4 ? -12.093 14.346 11.222 1.00 0.00 4 GLY A N 10
ATOM 5161 C CA . GLY A 1 4 ? -11.222 14.719 10.123 1.00 0.00 4 GLY A CA 10
ATOM 5162 C C . GLY A 1 4 ? -9.758 14.486 10.440 1.00 0.00 4 GLY A C 10
ATOM 5163 O O . GLY A 1 4 ? -9.334 14.624 11.587 1.00 0.00 4 GLY A O 10
ATOM 5167 N N . SER A 1 5 ? -8.983 14.130 9.420 1.00 0.00 5 SER A N 10
ATOM 5168 C CA . SER A 1 5 ? -7.559 13.871 9.597 1.00 0.00 5 SER A CA 10
ATOM 5169 C C . SER A 1 5 ? -6.818 15.150 9.976 1.00 0.00 5 SER A C 10
ATOM 5170 O O . SER A 1 5 ? -6.890 16.155 9.269 1.00 0.00 5 SER A O 10
ATOM 5178 N N . SER A 1 6 ? -6.105 15.103 11.097 1.00 0.00 6 SER A N 10
ATOM 5179 C CA . SER A 1 6 ? -5.354 16.258 11.574 1.00 0.00 6 SER A CA 10
ATOM 5180 C C . SER A 1 6 ? -3.910 16.208 11.081 1.00 0.00 6 SER A C 10
ATOM 5181 O O . SER A 1 6 ? -3.390 17.187 10.549 1.00 0.00 6 SER A O 10
ATOM 5189 N N . GLY A 1 7 ? -3.269 15.057 11.264 1.00 0.00 7 GLY A N 10
ATOM 5190 C CA . GLY A 1 7 ? -1.892 14.900 10.833 1.00 0.00 7 GLY A CA 10
ATOM 5191 C C . GLY A 1 7 ? -1.778 14.156 9.517 1.00 0.00 7 GLY A C 10
ATOM 5192 O O . GLY A 1 7 ? -1.887 12.931 9.478 1.00 0.00 7 GLY A O 10
ATOM 5196 N N . GLU A 1 8 ? -1.559 14.899 8.436 1.00 0.00 8 GLU A N 10
ATOM 5197 C CA . GLU A 1 8 ? -1.433 14.302 7.112 1.00 0.00 8 GLU A CA 10
ATOM 5198 C C . GLU A 1 8 ? -0.677 12.978 7.182 1.00 0.00 8 GLU A C 10
ATOM 5199 O O . GLU A 1 8 ? 0.337 12.866 7.871 1.00 0.00 8 GLU A O 10
ATOM 5211 N N . ASN A 1 9 ? -1.178 11.979 6.464 1.00 0.00 9 ASN A N 10
ATOM 5212 C CA . ASN A 1 9 ? -0.551 10.662 6.446 1.00 0.00 9 ASN A CA 10
ATOM 5213 C C . ASN A 1 9 ? -0.113 10.288 5.033 1.00 0.00 9 ASN A C 10
ATOM 5214 O O . ASN A 1 9 ? -0.791 9.547 4.321 1.00 0.00 9 ASN A O 10
ATOM 5225 N N . PRO A 1 10 ? 1.049 10.813 4.615 1.00 0.00 10 PRO A N 10
ATOM 5226 C CA . PRO A 1 10 ? 1.605 10.547 3.285 1.00 0.00 10 PRO A CA 10
ATOM 5227 C C . PRO A 1 10 ? 2.087 9.109 3.135 1.00 0.00 10 PRO A C 10
ATOM 5228 O O . PRO A 1 10 ? 2.555 8.709 2.068 1.00 0.00 10 PRO A O 10
ATOM 5239 N N . TYR A 1 11 ? 1.971 8.335 4.208 1.00 0.00 11 TYR A N 10
ATOM 5240 C CA . TYR A 1 11 ? 2.397 6.941 4.196 1.00 0.00 11 TYR A CA 10
ATOM 5241 C C . TYR A 1 11 ? 1.417 6.065 4.970 1.00 0.00 11 TYR A C 10
ATOM 5242 O O . TYR A 1 11 ? 1.389 6.083 6.200 1.00 0.00 11 TYR A O 10
ATOM 5260 N N . GLU A 1 12 ? 0.614 5.298 4.238 1.00 0.00 12 GLU A N 10
ATOM 5261 C CA . GLU A 1 12 ? -0.369 4.415 4.855 1.00 0.00 12 GLU A CA 10
ATOM 5262 C C . GLU A 1 12 ? -0.186 2.978 4.374 1.00 0.00 12 GLU A C 10
ATOM 5263 O O . GLU A 1 12 ? -0.023 2.727 3.180 1.00 0.00 12 GLU A O 10
ATOM 5275 N N . CYS A 1 13 ? -0.214 2.038 5.313 1.00 0.00 13 CYS A N 10
ATOM 5276 C CA . CYS A 1 13 ? -0.051 0.627 4.988 1.00 0.00 13 CYS A CA 10
ATOM 5277 C C . CYS A 1 13 ? -1.315 0.068 4.341 1.00 0.00 13 CYS A C 10
ATOM 5278 O O . CYS A 1 13 ? -2.385 0.061 4.949 1.00 0.00 13 CYS A O 10
ATOM 5285 N N . SER A 1 14 ? -1.182 -0.400 3.104 1.00 0.00 14 SER A N 10
ATOM 5286 C CA . SER A 1 14 ? -2.314 -0.958 2.372 1.00 0.00 14 SER A CA 10
ATOM 5287 C C . SER A 1 14 ? -2.474 -2.445 2.672 1.00 0.00 14 SER A C 10
ATOM 5288 O O . SER A 1 14 ? -3.000 -3.200 1.855 1.00 0.00 14 SER A O 10
ATOM 5296 N N . GLU A 1 15 ? -2.017 -2.858 3.850 1.00 0.00 15 GLU A N 10
ATOM 5297 C CA . GLU A 1 15 ? -2.109 -4.255 4.257 1.00 0.00 15 GLU A CA 10
ATOM 5298 C C . GLU A 1 15 ? -2.975 -4.402 5.505 1.00 0.00 15 GLU A C 10
ATOM 5299 O O . GLU A 1 15 ? -3.738 -5.360 5.635 1.00 0.00 15 GLU A O 10
ATOM 5311 N N . CYS A 1 16 ? -2.852 -3.447 6.420 1.00 0.00 16 CYS A N 10
ATOM 5312 C CA . CYS A 1 16 ? -3.622 -3.469 7.658 1.00 0.00 16 CYS A CA 10
ATOM 5313 C C . CYS A 1 16 ? -4.513 -2.235 7.765 1.00 0.00 16 CYS A C 10
ATOM 5314 O O . CYS A 1 16 ? -5.675 -2.328 8.160 1.00 0.00 16 CYS A O 10
ATOM 5321 N N . GLY A 1 17 ? -3.961 -1.079 7.411 1.00 0.00 17 GLY A N 10
ATOM 5322 C CA . GLY A 1 17 ? -4.719 0.157 7.474 1.00 0.00 17 GLY A CA 10
ATOM 5323 C C . GLY A 1 17 ? -4.117 1.158 8.439 1.00 0.00 17 GLY A C 10
ATOM 5324 O O . GLY A 1 17 ? -4.821 2.009 8.983 1.00 0.00 17 GLY A O 10
ATOM 5328 N N . LYS A 1 18 ? -2.810 1.057 8.655 1.00 0.00 18 LYS A N 10
ATOM 5329 C CA . LYS A 1 18 ? -2.111 1.960 9.561 1.00 0.00 18 LYS A CA 10
ATOM 5330 C C . LYS A 1 18 ? -1.512 3.139 8.800 1.00 0.00 18 LYS A C 10
ATOM 5331 O O . LYS A 1 18 ? -1.411 3.111 7.574 1.00 0.00 18 LYS A O 10
ATOM 5350 N N . ALA A 1 19 ? -1.115 4.172 9.536 1.00 0.00 19 ALA A N 10
ATOM 5351 C CA . ALA A 1 19 ? -0.523 5.358 8.930 1.00 0.00 19 ALA A CA 10
ATOM 5352 C C . ALA A 1 19 ? 0.685 5.838 9.729 1.00 0.00 19 ALA A C 10
ATOM 5353 O O . ALA A 1 19 ? 0.643 5.902 10.958 1.00 0.00 19 ALA A O 10
ATOM 5360 N N . PHE A 1 20 ? 1.760 6.172 9.023 1.00 0.00 20 PHE A N 10
ATOM 5361 C CA . PHE A 1 20 ? 2.980 6.644 9.666 1.00 0.00 20 PHE A CA 10
ATOM 5362 C C . PHE A 1 20 ? 3.369 8.026 9.149 1.00 0.00 20 PHE A C 10
ATOM 5363 O O . PHE A 1 20 ? 3.035 8.395 8.024 1.00 0.00 20 PHE A O 10
ATOM 5380 N N . ASN A 1 21 ? 4.077 8.785 9.979 1.00 0.00 21 ASN A N 10
ATOM 5381 C CA . ASN A 1 21 ? 4.510 10.127 9.606 1.00 0.00 21 ASN A CA 10
ATOM 5382 C C . ASN A 1 21 ? 5.633 10.069 8.576 1.00 0.00 21 ASN A C 10
ATOM 5383 O O . ASN A 1 21 ? 5.639 10.826 7.605 1.00 0.00 21 ASN A O 10
ATOM 5394 N N . ARG A 1 22 ? 6.583 9.165 8.794 1.00 0.00 22 ARG A N 10
ATOM 5395 C CA . ARG A 1 22 ? 7.712 9.008 7.884 1.00 0.00 22 ARG A CA 10
ATOM 5396 C C . ARG A 1 22 ? 7.513 7.800 6.974 1.00 0.00 22 ARG A C 10
ATOM 5397 O O . ARG A 1 22 ? 6.771 6.874 7.305 1.00 0.00 22 ARG A O 10
ATOM 5418 N N . LYS A 1 23 ? 8.180 7.815 5.824 1.00 0.00 23 LYS A N 10
ATOM 5419 C CA . LYS A 1 23 ? 8.078 6.722 4.865 1.00 0.00 23 LYS A CA 10
ATOM 5420 C C . LYS A 1 23 ? 8.798 5.479 5.378 1.00 0.00 23 LYS A C 10
ATOM 5421 O O . LYS A 1 23 ? 8.254 4.375 5.341 1.00 0.00 23 LYS A O 10
ATOM 5440 N N . ASP A 1 24 ? 10.022 5.667 5.859 1.00 0.00 24 ASP A N 10
ATOM 5441 C CA . ASP A 1 24 ? 10.816 4.561 6.382 1.00 0.00 24 ASP A CA 10
ATOM 5442 C C . ASP A 1 24 ? 10.036 3.784 7.438 1.00 0.00 24 ASP A C 10
ATOM 5443 O O . ASP A 1 24 ? 9.988 2.555 7.408 1.00 0.00 24 ASP A O 10
ATOM 5452 N N . GLN A 1 25 ? 9.427 4.510 8.370 1.00 0.00 25 GLN A N 10
ATOM 5453 C CA . GLN A 1 25 ? 8.650 3.888 9.436 1.00 0.00 25 GLN A CA 10
ATOM 5454 C C . GLN A 1 25 ? 7.672 2.864 8.870 1.00 0.00 25 GLN A C 10
ATOM 5455 O O . GLN A 1 25 ? 7.535 1.761 9.401 1.00 0.00 25 GLN A O 10
ATOM 5469 N N . LEU A 1 26 ? 6.992 3.236 7.791 1.00 0.00 26 LEU A N 10
ATOM 5470 C CA . LEU A 1 26 ? 6.025 2.349 7.153 1.00 0.00 26 LEU A CA 10
ATOM 5471 C C . LEU A 1 26 ? 6.725 1.165 6.493 1.00 0.00 26 LEU A C 10
ATOM 5472 O O . LEU A 1 26 ? 6.311 0.017 6.658 1.00 0.00 26 LEU A O 10
ATOM 5488 N N . ILE A 1 27 ? 7.787 1.452 5.748 1.00 0.00 27 ILE A N 10
ATOM 5489 C CA . ILE A 1 27 ? 8.545 0.410 5.067 1.00 0.00 27 ILE A CA 10
ATOM 5490 C C . ILE A 1 27 ? 8.936 -0.705 6.031 1.00 0.00 27 ILE A C 10
ATOM 5491 O O . ILE A 1 27 ? 8.624 -1.874 5.804 1.00 0.00 27 ILE A O 10
ATOM 5507 N N . SER A 1 28 ? 9.620 -0.335 7.109 1.00 0.00 28 SER A N 10
ATOM 5508 C CA . SER A 1 28 ? 10.056 -1.304 8.108 1.00 0.00 28 SER A CA 10
ATOM 5509 C C . SER A 1 28 ? 8.871 -2.103 8.643 1.00 0.00 28 SER A C 10
ATOM 5510 O O . SER A 1 28 ? 8.985 -3.299 8.911 1.00 0.00 28 SER A O 10
ATOM 5518 N N . HIS A 1 29 ? 7.733 -1.432 8.795 1.00 0.00 29 HIS A N 10
ATOM 5519 C CA . HIS A 1 29 ? 6.526 -2.079 9.298 1.00 0.00 29 HIS A CA 10
ATOM 5520 C C . HIS A 1 29 ? 5.986 -3.082 8.284 1.00 0.00 29 HIS A C 10
ATOM 5521 O O . HIS A 1 29 ? 5.586 -4.189 8.645 1.00 0.00 29 HIS A O 10
ATOM 5535 N N . GLN A 1 30 ? 5.976 -2.687 7.015 1.00 0.00 30 GLN A N 10
ATOM 5536 C CA . GLN A 1 30 ? 5.483 -3.552 5.950 1.00 0.00 30 GLN A CA 10
ATOM 5537 C C . GLN A 1 30 ? 6.123 -4.934 6.030 1.00 0.00 30 GLN A C 10
ATOM 5538 O O . GLN A 1 30 ? 5.565 -5.917 5.542 1.00 0.00 30 GLN A O 10
ATOM 5552 N N . ARG A 1 31 ? 7.297 -5.002 6.650 1.00 0.00 31 ARG A N 10
ATOM 5553 C CA . ARG A 1 31 ? 8.014 -6.263 6.793 1.00 0.00 31 ARG A CA 10
ATOM 5554 C C . ARG A 1 31 ? 7.148 -7.304 7.498 1.00 0.00 31 ARG A C 10
ATOM 5555 O O . ARG A 1 31 ? 7.271 -8.503 7.247 1.00 0.00 31 ARG A O 10
ATOM 5576 N N . THR A 1 32 ? 6.273 -6.836 8.382 1.00 0.00 32 THR A N 10
ATOM 5577 C CA . THR A 1 32 ? 5.388 -7.725 9.125 1.00 0.00 32 THR A CA 10
ATOM 5578 C C . THR A 1 32 ? 4.337 -8.344 8.211 1.00 0.00 32 THR A C 10
ATOM 5579 O O . THR A 1 32 ? 3.724 -9.357 8.550 1.00 0.00 32 THR A O 10
ATOM 5590 N N . HIS A 1 33 ? 4.133 -7.729 7.050 1.00 0.00 33 HIS A N 10
ATOM 5591 C CA . HIS A 1 33 ? 3.155 -8.221 6.086 1.00 0.00 33 HIS A CA 10
ATOM 5592 C C . HIS A 1 33 ? 3.835 -9.037 4.991 1.00 0.00 33 HIS A C 10
ATOM 5593 O O . HIS A 1 33 ? 3.530 -10.213 4.799 1.00 0.00 33 HIS A O 10
ATOM 5607 N N . ALA A 1 34 ? 4.758 -8.403 4.275 1.00 0.00 34 ALA A N 10
ATOM 5608 C CA . ALA A 1 34 ? 5.482 -9.070 3.200 1.00 0.00 34 ALA A CA 10
ATOM 5609 C C . ALA A 1 34 ? 4.587 -10.065 2.470 1.00 0.00 34 ALA A C 10
ATOM 5610 O O . ALA A 1 34 ? 5.016 -11.167 2.128 1.00 0.00 34 ALA A O 10
ATOM 5617 N N . GLY A 1 35 ? 3.339 -9.671 2.235 1.00 0.00 35 GLY A N 10
ATOM 5618 C CA . GLY A 1 35 ? 2.403 -10.541 1.548 1.00 0.00 35 GLY A CA 10
ATOM 5619 C C . GLY A 1 35 ? 2.342 -10.266 0.058 1.00 0.00 35 GLY A C 10
ATOM 5620 O O . GLY A 1 35 ? 3.327 -9.834 -0.540 1.00 0.00 35 GLY A O 10
ATOM 5624 N N . GLU A 1 36 ? 1.183 -10.519 -0.542 1.00 0.00 36 GLU A N 10
ATOM 5625 C CA . GLU A 1 36 ? 1.000 -10.299 -1.972 1.00 0.00 36 GLU A CA 10
ATOM 5626 C C . GLU A 1 36 ? 0.584 -8.857 -2.251 1.00 0.00 36 GLU A C 10
ATOM 5627 O O . GLU A 1 36 ? -0.410 -8.371 -1.712 1.00 0.00 36 GLU A O 10
ATOM 5639 N N . SER A 1 37 ? 1.353 -8.179 -3.097 1.00 0.00 37 SER A N 10
ATOM 5640 C CA . SER A 1 37 ? 1.068 -6.792 -3.446 1.00 0.00 37 SER A CA 10
ATOM 5641 C C . SER A 1 37 ? -0.112 -6.705 -4.410 1.00 0.00 37 SER A C 10
ATOM 5642 O O . SER A 1 37 ? -0.434 -7.670 -5.102 1.00 0.00 37 SER A O 10
ATOM 5650 N N . GLY A 1 38 ? -0.752 -5.541 -4.448 1.00 0.00 38 GLY A N 10
ATOM 5651 C CA . GLY A 1 38 ? -1.889 -5.348 -5.330 1.00 0.00 38 GLY A CA 10
ATOM 5652 C C . GLY A 1 38 ? -3.104 -4.810 -4.600 1.00 0.00 38 GLY A C 10
ATOM 5653 O O . GLY A 1 38 ? -3.192 -4.864 -3.373 1.00 0.00 38 GLY A O 10
ATOM 5657 N N . PRO A 1 39 ? -4.067 -4.274 -5.363 1.00 0.00 39 PRO A N 10
ATOM 5658 C CA . PRO A 1 39 ? -5.300 -3.711 -4.803 1.00 0.00 39 PRO A CA 10
ATOM 5659 C C . PRO A 1 39 ? -6.217 -4.785 -4.227 1.00 0.00 39 PRO A C 10
ATOM 5660 O O . PRO A 1 39 ? -6.719 -5.642 -4.954 1.00 0.00 39 PRO A O 10
ATOM 5671 N N . SER A 1 40 ? -6.433 -4.731 -2.917 1.00 0.00 40 SER A N 10
ATOM 5672 C CA . SER A 1 40 ? -7.287 -5.701 -2.242 1.00 0.00 40 SER A CA 10
ATOM 5673 C C . SER A 1 40 ? -8.751 -5.277 -2.312 1.00 0.00 40 SER A C 10
ATOM 5674 O O . SER A 1 40 ? -9.614 -6.051 -2.725 1.00 0.00 40 SER A O 10
ATOM 5682 N N . SER A 1 41 ? -9.022 -4.041 -1.905 1.00 0.00 41 SER A N 10
ATOM 5683 C CA . SER A 1 41 ? -10.382 -3.513 -1.917 1.00 0.00 41 SER A CA 10
ATOM 5684 C C . SER A 1 41 ? -10.385 -2.031 -2.277 1.00 0.00 41 SER A C 10
ATOM 5685 O O . SER A 1 41 ? -9.463 -1.294 -1.931 1.00 0.00 41 SER A O 10
ATOM 5693 N N . GLY A 1 42 ? -11.432 -1.600 -2.976 1.00 0.00 42 GLY A N 10
ATOM 5694 C CA . GLY A 1 42 ? -11.537 -0.208 -3.373 1.00 0.00 42 GLY A CA 10
ATOM 5695 C C . GLY A 1 42 ? -11.265 0.744 -2.225 1.00 0.00 42 GLY A C 10
ATOM 5696 O O . GLY A 1 42 ? -11.638 0.440 -1.093 1.00 0.00 42 GLY A O 10
ATOM 5701 N N . GLY A 1 1 ? -11.449 10.193 18.352 1.00 0.00 1 GLY A N 11
ATOM 5702 C CA . GLY A 1 1 ? -11.335 10.336 16.913 1.00 0.00 1 GLY A CA 11
ATOM 5703 C C . GLY A 1 1 ? -9.989 10.891 16.490 1.00 0.00 1 GLY A C 11
ATOM 5704 O O . GLY A 1 1 ? -9.487 11.843 17.087 1.00 0.00 1 GLY A O 11
ATOM 5708 N N . SER A 1 2 ? -9.401 10.292 15.459 1.00 0.00 2 SER A N 11
ATOM 5709 C CA . SER A 1 2 ? -8.102 10.729 14.961 1.00 0.00 2 SER A CA 11
ATOM 5710 C C . SER A 1 2 ? -8.266 11.727 13.818 1.00 0.00 2 SER A C 11
ATOM 5711 O O . SER A 1 2 ? -8.568 11.347 12.686 1.00 0.00 2 SER A O 11
ATOM 5719 N N . SER A 1 3 ? -8.064 13.005 14.123 1.00 0.00 3 SER A N 11
ATOM 5720 C CA . SER A 1 3 ? -8.193 14.059 13.124 1.00 0.00 3 SER A CA 11
ATOM 5721 C C . SER A 1 3 ? -6.822 14.587 12.712 1.00 0.00 3 SER A C 11
ATOM 5722 O O . SER A 1 3 ? -5.796 14.163 13.241 1.00 0.00 3 SER A O 11
ATOM 5730 N N . GLY A 1 4 ? -6.815 15.517 11.761 1.00 0.00 4 GLY A N 11
ATOM 5731 C CA . GLY A 1 4 ? -5.566 16.088 11.293 1.00 0.00 4 GLY A CA 11
ATOM 5732 C C . GLY A 1 4 ? -5.163 17.322 12.076 1.00 0.00 4 GLY A C 11
ATOM 5733 O O . GLY A 1 4 ? -5.471 18.445 11.680 1.00 0.00 4 GLY A O 11
ATOM 5737 N N . SER A 1 5 ? -4.472 17.112 13.192 1.00 0.00 5 SER A N 11
ATOM 5738 C CA . SER A 1 5 ? -4.031 18.216 14.037 1.00 0.00 5 SER A CA 11
ATOM 5739 C C . SER A 1 5 ? -2.533 18.457 13.878 1.00 0.00 5 SER A C 11
ATOM 5740 O O . SER A 1 5 ? -2.103 19.557 13.531 1.00 0.00 5 SER A O 11
ATOM 5748 N N . SER A 1 6 ? -1.743 17.420 14.134 1.00 0.00 6 SER A N 11
ATOM 5749 C CA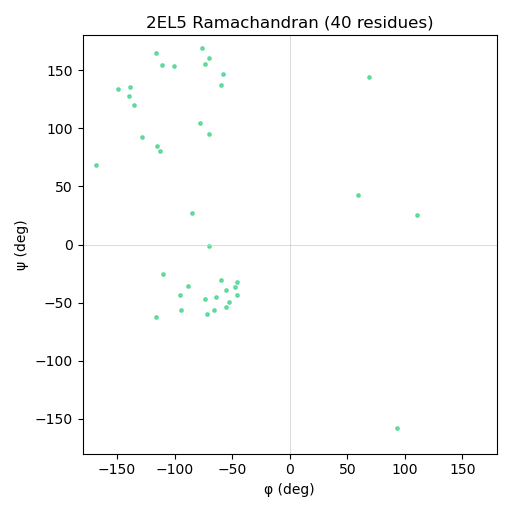 . SER A 1 6 ? -0.292 17.518 14.024 1.00 0.00 6 SER A CA 11
ATOM 5750 C C . SER A 1 6 ? 0.197 16.895 12.720 1.00 0.00 6 SER A C 11
ATOM 5751 O O . SER A 1 6 ? 0.180 15.675 12.557 1.00 0.00 6 SER A O 11
ATOM 5759 N N . GLY A 1 7 ? 0.632 17.743 11.793 1.00 0.00 7 GLY A N 11
ATOM 5760 C CA . GLY A 1 7 ? 1.120 17.258 10.515 1.00 0.00 7 GLY A CA 11
ATOM 5761 C C . GLY A 1 7 ? 0.135 16.328 9.833 1.00 0.00 7 GLY A C 11
ATOM 5762 O O . GLY A 1 7 ? -1.065 16.600 9.803 1.00 0.00 7 GLY A O 11
ATOM 5766 N N . GLU A 1 8 ? 0.644 15.230 9.284 1.00 0.00 8 GLU A N 11
ATOM 5767 C CA . GLU A 1 8 ? -0.200 14.258 8.598 1.00 0.00 8 GLU A CA 11
ATOM 5768 C C . GLU A 1 8 ? 0.583 12.989 8.276 1.00 0.00 8 GLU A C 11
ATOM 5769 O O . GLU A 1 8 ? 1.813 12.982 8.302 1.00 0.00 8 GLU A O 11
ATOM 5781 N N . ASN A 1 9 ? -0.140 11.916 7.973 1.00 0.00 9 ASN A N 11
ATOM 5782 C CA . ASN A 1 9 ? 0.486 10.639 7.647 1.00 0.00 9 ASN A CA 11
ATOM 5783 C C . ASN A 1 9 ? 0.313 10.311 6.168 1.00 0.00 9 ASN A C 11
ATOM 5784 O O . ASN A 1 9 ? -0.552 9.527 5.777 1.00 0.00 9 ASN A O 11
ATOM 5795 N N . PRO A 1 10 ? 1.156 10.923 5.323 1.00 0.00 10 PRO A N 11
ATOM 5796 C CA . PRO A 1 10 ? 1.117 10.711 3.873 1.00 0.00 10 PRO A CA 11
ATOM 5797 C C . PRO A 1 10 ? 1.583 9.314 3.479 1.00 0.00 10 PRO A C 11
ATOM 5798 O O . PRO A 1 10 ? 1.653 8.982 2.296 1.00 0.00 10 PRO A O 11
ATOM 5809 N N . TYR A 1 11 ? 1.901 8.498 4.478 1.00 0.00 11 TYR A N 11
ATOM 5810 C CA . TYR A 1 11 ? 2.362 7.136 4.236 1.00 0.00 11 TYR A CA 11
ATOM 5811 C C . TYR A 1 11 ? 1.464 6.123 4.939 1.00 0.00 11 TYR A C 11
ATOM 5812 O O . TYR A 1 11 ? 1.675 5.796 6.107 1.00 0.00 11 TYR A O 11
ATOM 5830 N N . GLU A 1 12 ? 0.462 5.629 4.218 1.00 0.00 12 GLU A N 11
ATOM 5831 C CA . GLU A 1 12 ? -0.469 4.654 4.773 1.00 0.00 12 GLU A CA 11
ATOM 5832 C C . GLU A 1 12 ? -0.085 3.237 4.355 1.00 0.00 12 GLU A C 11
ATOM 5833 O O . GLU A 1 12 ? 0.325 3.003 3.217 1.00 0.00 12 GLU A O 11
ATOM 5845 N N . CYS A 1 13 ? -0.222 2.295 5.282 1.00 0.00 13 CYS A N 11
ATOM 5846 C CA . CYS A 1 13 ? 0.111 0.902 5.012 1.00 0.00 13 CYS A CA 11
ATOM 5847 C C . CYS A 1 13 ? -1.023 0.207 4.263 1.00 0.00 13 CYS A C 11
ATOM 5848 O O . CYS A 1 13 ? -2.123 0.047 4.791 1.00 0.00 13 CYS A O 11
ATOM 5855 N N . SER A 1 14 ? -0.745 -0.203 3.029 1.00 0.00 14 SER A N 11
ATOM 5856 C CA . SER A 1 14 ? -1.742 -0.877 2.206 1.00 0.00 14 SER A CA 11
ATOM 5857 C C . SER A 1 14 ? -1.758 -2.376 2.490 1.00 0.00 14 SER A C 11
ATOM 5858 O O . SER A 1 14 ? -1.930 -3.188 1.582 1.00 0.00 14 SER A O 11
ATOM 5866 N N . GLU A 1 15 ? -1.578 -2.733 3.758 1.00 0.00 15 GLU A N 11
ATOM 5867 C CA . GLU A 1 15 ? -1.571 -4.134 4.162 1.00 0.00 15 GLU A CA 11
ATOM 5868 C C . GLU A 1 15 ? -2.527 -4.369 5.328 1.00 0.00 15 GLU A C 11
ATOM 5869 O O . GLU A 1 15 ? -3.213 -5.390 5.387 1.00 0.00 15 GLU A O 11
ATOM 5881 N N . CYS A 1 16 ? -2.568 -3.416 6.253 1.00 0.00 16 CYS A N 11
ATOM 5882 C CA . CYS A 1 16 ? -3.438 -3.518 7.418 1.00 0.00 16 CYS A CA 11
ATOM 5883 C C . CYS A 1 16 ? -4.373 -2.314 7.505 1.00 0.00 16 CYS A C 11
ATOM 5884 O O . CYS A 1 16 ? -5.537 -2.445 7.880 1.00 0.00 16 CYS A O 11
ATOM 5891 N N . GLY A 1 17 ? -3.852 -1.141 7.156 1.00 0.00 17 GLY A N 11
ATOM 5892 C CA . GLY A 1 17 ? -4.653 0.068 7.201 1.00 0.00 17 GLY A CA 11
ATOM 5893 C C . GLY A 1 17 ? -4.112 1.085 8.187 1.00 0.00 17 GLY A C 11
ATOM 5894 O O . GLY A 1 17 ? -4.851 1.937 8.681 1.00 0.00 17 GLY A O 11
ATOM 5898 N N . LYS A 1 18 ? -2.818 0.997 8.475 1.00 0.00 18 LYS A N 11
ATOM 5899 C CA . LYS A 1 18 ? -2.177 1.915 9.408 1.00 0.00 18 LYS A CA 11
ATOM 5900 C C . LYS A 1 18 ? -1.617 3.131 8.677 1.00 0.00 18 LYS A C 11
ATOM 5901 O O . LYS A 1 18 ? -1.652 3.199 7.448 1.00 0.00 18 LYS A O 11
ATOM 5920 N N . ALA A 1 19 ? -1.099 4.088 9.439 1.00 0.00 19 ALA A N 11
ATOM 5921 C CA . ALA A 1 19 ? -0.528 5.299 8.863 1.00 0.00 19 ALA A CA 11
ATOM 5922 C C . ALA A 1 19 ? 0.661 5.790 9.682 1.00 0.00 19 ALA A C 11
ATOM 5923 O O . ALA A 1 19 ? 0.601 5.844 10.911 1.00 0.00 19 ALA A O 11
ATOM 5930 N N . PHE A 1 20 ? 1.741 6.145 8.995 1.00 0.00 20 PHE A N 11
ATOM 5931 C CA . PHE A 1 20 ? 2.945 6.629 9.659 1.00 0.00 20 PHE A CA 11
ATOM 5932 C C . PHE A 1 20 ? 3.316 8.024 9.165 1.00 0.00 20 PHE A C 11
ATOM 5933 O O . PHE A 1 20 ? 2.694 8.554 8.245 1.00 0.00 20 PHE A O 11
ATOM 5950 N N . ASN A 1 21 ? 4.333 8.614 9.784 1.00 0.00 21 ASN A N 11
ATOM 5951 C CA . ASN A 1 21 ? 4.787 9.949 9.408 1.00 0.00 21 ASN A CA 11
ATOM 5952 C C . ASN A 1 21 ? 5.965 9.871 8.442 1.00 0.00 21 ASN A C 11
ATOM 5953 O O . ASN A 1 21 ? 6.005 10.582 7.438 1.00 0.00 21 ASN A O 11
ATOM 5964 N N . ARG A 1 22 ? 6.921 9.002 8.752 1.00 0.00 22 ARG A N 11
ATOM 5965 C CA . ARG A 1 22 ? 8.100 8.831 7.912 1.00 0.00 22 ARG A CA 11
ATOM 5966 C C . ARG A 1 22 ? 7.966 7.592 7.032 1.00 0.00 22 ARG A C 11
ATOM 5967 O O . ARG A 1 22 ? 7.673 6.500 7.520 1.00 0.00 22 ARG A O 11
ATOM 5988 N N . LYS A 1 23 ? 8.183 7.768 5.733 1.00 0.00 23 LYS A N 11
ATOM 5989 C CA . LYS A 1 23 ? 8.087 6.666 4.784 1.00 0.00 23 LYS A CA 11
ATOM 5990 C C . LYS A 1 23 ? 8.792 5.424 5.321 1.00 0.00 23 LYS A C 11
ATOM 5991 O O . LYS A 1 23 ? 8.197 4.350 5.409 1.00 0.00 23 LYS A O 11
ATOM 6010 N N . ASP A 1 24 ? 10.062 5.578 5.679 1.00 0.00 24 ASP A N 11
ATOM 6011 C CA . ASP A 1 24 ? 10.847 4.470 6.209 1.00 0.00 24 ASP A CA 11
ATOM 6012 C C . ASP A 1 24 ? 10.046 3.681 7.241 1.00 0.00 24 ASP A C 11
ATOM 6013 O O . ASP A 1 24 ? 9.916 2.462 7.139 1.00 0.00 24 ASP A O 11
ATOM 6022 N N . GLN A 1 25 ? 9.513 4.387 8.233 1.00 0.00 25 GLN A N 11
ATOM 6023 C CA . GLN A 1 25 ? 8.727 3.752 9.284 1.00 0.00 25 GLN A CA 11
ATOM 6024 C C . GLN A 1 25 ? 7.740 2.749 8.696 1.00 0.00 25 GLN A C 11
ATOM 6025 O O . GLN A 1 25 ? 7.657 1.606 9.146 1.00 0.00 25 GLN A O 11
ATOM 6039 N N . LEU A 1 26 ? 6.992 3.185 7.688 1.00 0.00 26 LEU A N 11
ATOM 6040 C CA . LEU A 1 26 ? 6.009 2.326 7.037 1.00 0.00 26 LEU A CA 11
ATOM 6041 C C . LEU A 1 26 ? 6.684 1.123 6.385 1.00 0.00 26 LEU A C 11
ATOM 6042 O O . LEU A 1 26 ? 6.238 -0.014 6.546 1.00 0.00 26 LEU A O 11
ATOM 6058 N N . ILE A 1 27 ? 7.762 1.381 5.652 1.00 0.00 27 ILE A N 11
ATOM 6059 C CA . ILE A 1 27 ? 8.500 0.319 4.980 1.00 0.00 27 ILE A CA 11
ATOM 6060 C C . ILE A 1 27 ? 8.895 -0.782 5.959 1.00 0.00 27 ILE A C 11
ATOM 6061 O O . ILE A 1 27 ? 8.601 -1.957 5.740 1.00 0.00 27 ILE A O 11
ATOM 6077 N N . SER A 1 28 ? 9.561 -0.392 7.042 1.00 0.00 28 SER A N 11
ATOM 6078 C CA . SER A 1 28 ? 9.997 -1.346 8.055 1.00 0.00 28 SER A CA 11
ATOM 6079 C C . SER A 1 28 ? 8.806 -2.096 8.644 1.00 0.00 28 SER A C 11
ATOM 6080 O O . SER A 1 28 ? 8.887 -3.293 8.921 1.00 0.00 28 SER A O 11
ATOM 6088 N N . HIS A 1 29 ? 7.701 -1.383 8.833 1.00 0.00 29 HIS A N 11
ATOM 6089 C CA . HIS A 1 29 ? 6.491 -1.980 9.389 1.00 0.00 29 HIS A CA 11
ATOM 6090 C C . HIS A 1 29 ? 5.920 -3.031 8.442 1.00 0.00 29 HIS A C 11
ATOM 6091 O O . HIS A 1 29 ? 5.588 -4.140 8.859 1.00 0.00 29 HIS A O 11
ATOM 6105 N N . GLN A 1 30 ? 5.807 -2.673 7.167 1.00 0.00 30 GLN A N 11
ATOM 6106 C CA . GLN A 1 30 ? 5.274 -3.585 6.162 1.00 0.00 30 GLN A CA 11
ATOM 6107 C C . GLN A 1 30 ? 5.964 -4.942 6.238 1.00 0.00 30 GLN A C 11
ATOM 6108 O O . GLN A 1 30 ? 5.403 -5.958 5.826 1.00 0.00 30 GLN A O 11
ATOM 6122 N N . ARG A 1 31 ? 7.183 -4.952 6.767 1.00 0.00 31 ARG A N 11
ATOM 6123 C CA . ARG A 1 31 ? 7.950 -6.185 6.896 1.00 0.00 31 ARG A CA 11
ATOM 6124 C C . ARG A 1 31 ? 7.185 -7.218 7.718 1.00 0.00 31 ARG A C 11
ATOM 6125 O O . ARG A 1 31 ? 7.292 -8.422 7.479 1.00 0.00 31 ARG A O 11
ATOM 6146 N N . THR A 1 32 ? 6.413 -6.740 8.689 1.00 0.00 32 THR A N 11
ATOM 6147 C CA . THR A 1 32 ? 5.632 -7.621 9.548 1.00 0.00 32 THR A CA 11
ATOM 6148 C C . THR A 1 32 ? 4.538 -8.331 8.758 1.00 0.00 32 THR A C 11
ATOM 6149 O O . THR A 1 32 ? 3.993 -9.342 9.203 1.00 0.00 32 THR A O 11
ATOM 6160 N N . HIS A 1 33 ? 4.221 -7.796 7.583 1.00 0.00 33 HIS A N 11
ATOM 6161 C CA . HIS A 1 33 ? 3.192 -8.380 6.730 1.00 0.00 33 HIS A CA 11
ATOM 6162 C C . HIS A 1 33 ? 3.804 -9.360 5.734 1.00 0.00 33 HIS A C 11
ATOM 6163 O O . HIS A 1 33 ? 3.325 -10.484 5.580 1.00 0.00 33 HIS A O 11
ATOM 6177 N N . ALA A 1 34 ? 4.864 -8.927 5.060 1.00 0.00 34 ALA A N 11
ATOM 6178 C CA . ALA A 1 34 ? 5.542 -9.767 4.080 1.00 0.00 34 ALA A CA 11
ATOM 6179 C C . ALA A 1 34 ? 6.279 -10.917 4.759 1.00 0.00 34 ALA A C 11
ATOM 6180 O O . ALA A 1 34 ? 7.303 -10.712 5.410 1.00 0.00 34 ALA A O 11
ATOM 6187 N N . GLY A 1 35 ? 5.751 -12.127 4.603 1.00 0.00 35 GLY A N 11
ATOM 6188 C CA . GLY A 1 35 ? 6.373 -13.291 5.207 1.00 0.00 35 GLY A CA 11
ATOM 6189 C C . GLY A 1 35 ? 5.590 -14.564 4.953 1.00 0.00 35 GLY A C 11
ATOM 6190 O O . GLY A 1 35 ? 5.082 -15.184 5.886 1.00 0.00 35 GLY A O 11
ATOM 6194 N N . GLU A 1 36 ? 5.491 -14.953 3.686 1.00 0.00 36 GLU A N 11
ATOM 6195 C CA . GLU A 1 36 ? 4.762 -16.159 3.312 1.00 0.00 36 GLU A CA 11
ATOM 6196 C C . GLU A 1 36 ? 5.445 -16.869 2.147 1.00 0.00 36 GLU A C 11
ATOM 6197 O O . GLU A 1 36 ? 5.989 -16.228 1.248 1.00 0.00 36 GLU A O 11
ATOM 6209 N N . SER A 1 37 ? 5.414 -18.198 2.171 1.00 0.00 37 SER A N 11
ATOM 6210 C CA . SER A 1 37 ? 6.034 -18.996 1.121 1.00 0.00 37 SER A CA 11
ATOM 6211 C C . SER A 1 37 ? 5.503 -18.594 -0.252 1.00 0.00 37 SER A C 11
ATOM 6212 O O . SER A 1 37 ? 4.294 -18.530 -0.468 1.00 0.00 37 SER A O 11
ATOM 6220 N N . GLY A 1 38 ? 6.418 -18.325 -1.178 1.00 0.00 38 GLY A N 11
ATOM 6221 C CA . GLY A 1 38 ? 6.024 -17.932 -2.518 1.00 0.00 38 GLY A CA 11
ATOM 6222 C C . GLY A 1 38 ? 6.302 -19.013 -3.544 1.00 0.00 38 GLY A C 11
ATOM 6223 O O . GLY A 1 38 ? 7.305 -18.978 -4.257 1.00 0.00 38 GLY A O 11
ATOM 6227 N N . PRO A 1 39 ? 5.399 -20.001 -3.628 1.00 0.00 39 PRO A N 11
ATOM 6228 C CA . PRO A 1 39 ? 5.531 -21.116 -4.571 1.00 0.00 39 PRO A CA 11
ATOM 6229 C C . PRO A 1 39 ? 5.331 -20.678 -6.018 1.00 0.00 39 PRO A C 11
ATOM 6230 O O . PRO A 1 39 ? 5.441 -21.485 -6.941 1.00 0.00 39 PRO A O 11
ATOM 6241 N N . SER A 1 40 ? 5.037 -19.396 -6.208 1.00 0.00 40 SER A N 11
ATOM 6242 C CA . SER A 1 40 ? 4.819 -18.852 -7.544 1.00 0.00 40 SER A CA 11
ATOM 6243 C C . SER A 1 40 ? 5.893 -17.827 -7.895 1.00 0.00 40 SER A C 11
ATOM 6244 O O . SER A 1 40 ? 6.508 -17.229 -7.013 1.00 0.00 40 SER A O 11
ATOM 6252 N N . SER A 1 41 ? 6.113 -17.631 -9.191 1.00 0.00 41 SER A N 11
ATOM 6253 C CA . SER A 1 41 ? 7.116 -16.682 -9.661 1.00 0.00 41 SER A CA 11
ATOM 6254 C C . SER A 1 41 ? 6.617 -15.248 -9.515 1.00 0.00 41 SER A C 11
ATOM 6255 O O . SER A 1 41 ? 5.415 -14.989 -9.563 1.00 0.00 41 SER A O 11
ATOM 6263 N N . GLY A 1 42 ? 7.550 -14.318 -9.336 1.00 0.00 42 GLY A N 11
ATOM 6264 C CA . GLY A 1 42 ? 7.187 -12.921 -9.186 1.00 0.00 42 GLY A CA 11
ATOM 6265 C C . GLY A 1 42 ? 7.094 -12.500 -7.733 1.00 0.00 42 GLY A C 11
ATOM 6266 O O . GLY A 1 42 ? 6.231 -11.689 -7.398 1.00 0.00 42 GLY A O 11
ATOM 6271 N N . GLY A 1 1 ? -11.228 7.419 22.455 1.00 0.00 1 GLY A N 12
ATOM 6272 C CA . GLY A 1 1 ? -10.297 8.300 21.774 1.00 0.00 1 GLY A CA 12
ATOM 6273 C C . GLY A 1 1 ? -10.720 8.603 20.351 1.00 0.00 1 GLY A C 12
ATOM 6274 O O . GLY A 1 1 ? -10.946 7.691 19.555 1.00 0.00 1 GLY A O 12
ATOM 6278 N N . SER A 1 2 ? -10.831 9.888 20.029 1.00 0.00 2 SER A N 12
ATOM 6279 C CA . SER A 1 2 ? -11.236 10.309 18.693 1.00 0.00 2 SER A CA 12
ATOM 6280 C C . SER A 1 2 ? -10.018 10.640 17.835 1.00 0.00 2 SER A C 12
ATOM 6281 O O . SER A 1 2 ? -9.903 10.183 16.698 1.00 0.00 2 SER A O 12
ATOM 6289 N N . SER A 1 3 ? -9.111 11.439 18.389 1.00 0.00 3 SER A N 12
ATOM 6290 C CA . SER A 1 3 ? -7.904 11.835 17.675 1.00 0.00 3 SER A CA 12
ATOM 6291 C C . SER A 1 3 ? -6.833 10.753 17.775 1.00 0.00 3 SER A C 12
ATOM 6292 O O . SER A 1 3 ? -6.852 9.928 18.687 1.00 0.00 3 SER A O 12
ATOM 6300 N N . GLY A 1 4 ? -5.900 10.763 16.827 1.00 0.00 4 GLY A N 12
ATOM 6301 C CA . GLY A 1 4 ? -4.834 9.778 16.826 1.00 0.00 4 GLY A CA 12
ATOM 6302 C C . GLY A 1 4 ? -3.517 10.349 16.339 1.00 0.00 4 GLY A C 12
ATOM 6303 O O . GLY A 1 4 ? -2.473 10.133 16.955 1.00 0.00 4 GLY A O 12
ATOM 6307 N N . SER A 1 5 ? -3.565 11.080 15.230 1.00 0.00 5 SER A N 12
ATOM 6308 C CA . SER A 1 5 ? -2.365 11.680 14.658 1.00 0.00 5 SER A CA 12
ATOM 6309 C C . SER A 1 5 ? -2.674 13.051 14.063 1.00 0.00 5 SER A C 12
ATOM 6310 O O . SER A 1 5 ? -3.832 13.382 13.806 1.00 0.00 5 SER A O 12
ATOM 6318 N N . SER A 1 6 ? -1.630 13.844 13.848 1.00 0.00 6 SER A N 12
ATOM 6319 C CA . SER A 1 6 ? -1.788 15.181 13.287 1.00 0.00 6 SER A CA 12
ATOM 6320 C C . SER A 1 6 ? -2.792 15.173 12.138 1.00 0.00 6 SER A C 12
ATOM 6321 O O . SER A 1 6 ? -3.679 16.022 12.067 1.00 0.00 6 SER A O 12
ATOM 6329 N N . GLY A 1 7 ? -2.644 14.205 11.238 1.00 0.00 7 GLY A N 12
ATOM 6330 C CA . GLY A 1 7 ? -3.543 14.103 10.103 1.00 0.00 7 GLY A CA 12
ATOM 6331 C C . GLY A 1 7 ? -2.808 13.842 8.803 1.00 0.00 7 GLY A C 12
ATOM 6332 O O . GLY A 1 7 ? -3.166 12.934 8.054 1.00 0.00 7 GLY A O 12
ATOM 6336 N N . GLU A 1 8 ? -1.780 14.640 8.535 1.00 0.00 8 GLU A N 12
ATOM 6337 C CA . GLU A 1 8 ? -0.996 14.491 7.315 1.00 0.00 8 GLU A CA 12
ATOM 6338 C C . GLU A 1 8 ? -0.226 13.173 7.321 1.00 0.00 8 GLU A C 12
ATOM 6339 O O . GLU A 1 8 ? 0.906 13.106 7.798 1.00 0.00 8 GLU A O 12
ATOM 6351 N N . ASN A 1 9 ? -0.850 12.128 6.787 1.00 0.00 9 ASN A N 12
ATOM 6352 C CA . ASN A 1 9 ? -0.225 10.811 6.731 1.00 0.00 9 ASN A CA 12
ATOM 6353 C C . ASN A 1 9 ? 0.047 10.399 5.288 1.00 0.00 9 ASN A C 12
ATOM 6354 O O . ASN A 1 9 ? -0.712 9.647 4.677 1.00 0.00 9 ASN A O 12
ATOM 6365 N N . PRO A 1 10 ? 1.158 10.902 4.728 1.00 0.00 10 PRO A N 12
ATOM 6366 C CA . PRO A 1 10 ? 1.557 10.599 3.350 1.00 0.00 10 PRO A CA 12
ATOM 6367 C C . PRO A 1 10 ? 2.010 9.152 3.183 1.00 0.00 10 PRO A C 12
ATOM 6368 O O . PRO A 1 10 ? 2.428 8.744 2.099 1.00 0.00 10 PRO A O 12
ATOM 6379 N N . TYR A 1 11 ? 1.923 8.382 4.261 1.00 0.00 11 TYR A N 12
ATOM 6380 C CA . TYR A 1 11 ? 2.326 6.981 4.234 1.00 0.00 11 TYR A CA 12
ATOM 6381 C C . TYR A 1 11 ? 1.383 6.126 5.075 1.00 0.00 11 TYR A C 12
ATOM 6382 O O . TYR A 1 11 ? 1.163 6.403 6.254 1.00 0.00 11 TYR A O 12
ATOM 6400 N N . GLU A 1 12 ? 0.830 5.086 4.460 1.00 0.00 12 GLU A N 12
ATOM 6401 C CA . GLU A 1 12 ? -0.090 4.190 5.152 1.00 0.00 12 GLU A CA 12
ATOM 6402 C C . GLU A 1 12 ? -0.029 2.785 4.560 1.00 0.00 12 GLU A C 12
ATOM 6403 O O . GLU A 1 12 ? 0.232 2.611 3.369 1.00 0.00 12 GLU A O 12
ATOM 6415 N N . CYS A 1 13 ? -0.271 1.785 5.401 1.00 0.00 13 CYS A N 12
ATOM 6416 C CA . CYS A 1 13 ? -0.244 0.394 4.963 1.00 0.00 13 CYS A CA 12
ATOM 6417 C C . CYS A 1 13 ? -1.510 0.043 4.187 1.00 0.00 13 CYS A C 12
ATOM 6418 O O . CYS A 1 13 ? -2.526 0.729 4.293 1.00 0.00 13 CYS A O 12
ATOM 6425 N N . SER A 1 14 ? -1.439 -1.030 3.405 1.00 0.00 14 SER A N 12
ATOM 6426 C CA . SER A 1 14 ? -2.578 -1.471 2.608 1.00 0.00 14 SER A CA 12
ATOM 6427 C C . SER A 1 14 ? -3.196 -2.735 3.197 1.00 0.00 14 SER A C 12
ATOM 6428 O O . SER A 1 14 ? -4.374 -3.019 2.983 1.00 0.00 14 SER A O 12
ATOM 6436 N N . GLU A 1 15 ? -2.392 -3.490 3.939 1.00 0.00 15 GLU A N 12
ATOM 6437 C CA . GLU A 1 15 ? -2.860 -4.724 4.559 1.00 0.00 15 GLU A CA 12
ATOM 6438 C C . GLU A 1 15 ? -3.700 -4.427 5.797 1.00 0.00 15 GLU A C 12
ATOM 6439 O O . GLU A 1 15 ? -4.861 -4.830 5.887 1.00 0.00 15 GLU A O 12
ATOM 6451 N N . CYS A 1 16 ? -3.106 -3.719 6.752 1.00 0.00 16 CYS A N 12
ATOM 6452 C CA . CYS A 1 16 ? -3.797 -3.367 7.987 1.00 0.00 16 CYS A CA 12
ATOM 6453 C C . CYS A 1 16 ? -4.435 -1.985 7.878 1.00 0.00 16 CYS A C 12
ATOM 6454 O O . CYS A 1 16 ? -5.556 -1.770 8.337 1.00 0.00 16 CYS A O 12
ATOM 6461 N N . GLY A 1 17 ? -3.712 -1.051 7.268 1.00 0.00 17 GLY A N 12
ATOM 6462 C CA . GLY A 1 17 ? -4.223 0.298 7.110 1.00 0.00 17 GLY A CA 12
ATOM 6463 C C . GLY A 1 17 ? -3.664 1.254 8.144 1.00 0.00 17 GLY A C 12
ATOM 6464 O O . GLY A 1 17 ? -4.339 2.197 8.558 1.00 0.00 17 GLY A O 12
ATOM 6468 N N . LYS A 1 18 ? -2.428 1.011 8.566 1.00 0.00 18 LYS A N 12
ATOM 6469 C CA . LYS A 1 18 ? -1.777 1.857 9.559 1.00 0.00 18 LYS A CA 12
ATOM 6470 C C . LYS A 1 18 ? -1.066 3.031 8.893 1.00 0.00 18 LYS A C 12
ATOM 6471 O O . LYS A 1 18 ? -0.205 2.840 8.034 1.00 0.00 18 LYS A O 12
ATOM 6490 N N . ALA A 1 19 ? -1.431 4.244 9.294 1.00 0.00 19 ALA A N 12
ATOM 6491 C CA . ALA A 1 19 ? -0.826 5.447 8.738 1.00 0.00 19 ALA A CA 12
ATOM 6492 C C . ALA A 1 19 ? 0.367 5.898 9.575 1.00 0.00 19 ALA A C 12
ATOM 6493 O O . ALA A 1 19 ? 0.256 6.074 10.788 1.00 0.00 19 ALA A O 12
ATOM 6500 N N . PHE A 1 20 ? 1.508 6.083 8.918 1.00 0.00 20 PHE A N 12
ATOM 6501 C CA . PHE A 1 20 ? 2.722 6.512 9.602 1.00 0.00 20 PHE A CA 12
ATOM 6502 C C . PHE A 1 20 ? 3.089 7.942 9.214 1.00 0.00 20 PHE A C 12
ATOM 6503 O O . PHE A 1 20 ? 2.508 8.514 8.294 1.00 0.00 20 PHE A O 12
ATOM 6520 N N . ASN A 1 21 ? 4.057 8.511 9.924 1.00 0.00 21 ASN A N 12
ATOM 6521 C CA . ASN A 1 21 ? 4.502 9.874 9.656 1.00 0.00 21 ASN A CA 12
ATOM 6522 C C . ASN A 1 21 ? 5.675 9.881 8.681 1.00 0.00 21 ASN A C 12
ATOM 6523 O O . ASN A 1 21 ? 5.758 10.737 7.799 1.00 0.00 21 ASN A O 12
ATOM 6534 N N . ARG A 1 22 ? 6.580 8.922 8.845 1.00 0.00 22 ARG A N 12
ATOM 6535 C CA . ARG A 1 22 ? 7.750 8.819 7.981 1.00 0.00 22 ARG A CA 12
ATOM 6536 C C . ARG A 1 22 ? 7.618 7.633 7.029 1.00 0.00 22 ARG A C 12
ATOM 6537 O O . ARG A 1 22 ? 7.014 6.615 7.367 1.00 0.00 22 ARG A O 12
ATOM 6558 N N . LYS A 1 23 ? 8.188 7.773 5.836 1.00 0.00 23 LYS A N 12
ATOM 6559 C CA . LYS A 1 23 ? 8.136 6.715 4.835 1.00 0.00 23 LYS A CA 12
ATOM 6560 C C . LYS A 1 23 ? 8.876 5.472 5.317 1.00 0.00 23 LYS A C 12
ATOM 6561 O O . LYS A 1 23 ? 8.409 4.348 5.130 1.00 0.00 23 LYS A O 12
ATOM 6580 N N . ASP A 1 24 ? 10.030 5.681 5.941 1.00 0.00 24 ASP A N 12
ATOM 6581 C CA . ASP A 1 24 ? 10.833 4.576 6.453 1.00 0.00 24 ASP A CA 12
ATOM 6582 C C . ASP A 1 24 ? 10.061 3.785 7.504 1.00 0.00 24 ASP A C 12
ATOM 6583 O O . ASP A 1 24 ? 10.037 2.555 7.473 1.00 0.00 24 ASP A O 12
ATOM 6592 N N . GLN A 1 25 ? 9.434 4.499 8.433 1.00 0.00 25 GLN A N 12
ATOM 6593 C CA . GLN A 1 25 ? 8.663 3.862 9.494 1.00 0.00 25 GLN A CA 12
ATOM 6594 C C . GLN A 1 25 ? 7.618 2.915 8.914 1.00 0.00 25 GLN A C 12
ATOM 6595 O O . GLN A 1 25 ? 7.302 1.883 9.509 1.00 0.00 25 GLN A O 12
ATOM 6609 N N . LEU A 1 26 ? 7.085 3.271 7.751 1.00 0.00 26 LEU A N 12
ATOM 6610 C CA . LEU A 1 26 ? 6.075 2.452 7.090 1.00 0.00 26 LEU A CA 12
ATOM 6611 C C . LEU A 1 26 ? 6.713 1.252 6.398 1.00 0.00 26 LEU A C 12
ATOM 6612 O O . LEU A 1 26 ? 6.242 0.122 6.532 1.00 0.00 26 LEU A O 12
ATOM 6628 N N . ILE A 1 27 ? 7.788 1.505 5.659 1.00 0.00 27 ILE A N 12
ATOM 6629 C CA . ILE A 1 27 ? 8.493 0.445 4.949 1.00 0.00 27 ILE A CA 12
ATOM 6630 C C . ILE A 1 27 ? 8.885 -0.685 5.895 1.00 0.00 27 ILE A C 12
ATOM 6631 O O . ILE A 1 27 ? 8.540 -1.844 5.670 1.00 0.00 27 ILE A O 12
ATOM 6647 N N . SER A 1 28 ? 9.607 -0.337 6.956 1.00 0.00 28 SER A N 12
ATOM 6648 C CA . SER A 1 28 ? 10.048 -1.322 7.937 1.00 0.00 28 SER A CA 12
ATOM 6649 C C . SER A 1 28 ? 8.855 -2.053 8.546 1.00 0.00 28 SER A C 12
ATOM 6650 O O . SER A 1 28 ? 8.959 -3.217 8.936 1.00 0.00 28 SER A O 12
ATOM 6658 N N . HIS A 1 29 ? 7.723 -1.362 8.625 1.00 0.00 29 HIS A N 12
ATOM 6659 C CA . HIS A 1 29 ? 6.509 -1.944 9.186 1.00 0.00 29 HIS A CA 12
ATOM 6660 C C . HIS A 1 29 ? 5.897 -2.957 8.224 1.00 0.00 29 HIS A C 12
ATOM 6661 O O . HIS A 1 29 ? 5.337 -3.969 8.646 1.00 0.00 29 HIS A O 12
ATOM 6675 N N . GLN A 1 30 ? 6.007 -2.678 6.929 1.00 0.00 30 GLN A N 12
ATOM 6676 C CA . GLN A 1 30 ? 5.463 -3.564 5.907 1.00 0.00 30 GLN A CA 12
ATOM 6677 C C . GLN A 1 30 ? 6.039 -4.970 6.043 1.00 0.00 30 GLN A C 12
ATOM 6678 O O . GLN A 1 30 ? 5.409 -5.950 5.647 1.00 0.00 30 GLN A O 12
ATOM 6692 N N . ARG A 1 31 ? 7.241 -5.059 6.604 1.00 0.00 31 ARG A N 12
ATOM 6693 C CA . ARG A 1 31 ? 7.903 -6.345 6.791 1.00 0.00 31 ARG A CA 12
ATOM 6694 C C . ARG A 1 31 ? 7.035 -7.288 7.619 1.00 0.00 31 ARG A C 12
ATOM 6695 O O . ARG A 1 31 ? 7.157 -8.510 7.521 1.00 0.00 31 ARG A O 12
ATOM 6716 N N . THR A 1 32 ? 6.159 -6.713 8.437 1.00 0.00 32 THR A N 12
ATOM 6717 C CA . THR A 1 32 ? 5.273 -7.501 9.284 1.00 0.00 32 THR A CA 12
ATOM 6718 C C . THR A 1 32 ? 4.243 -8.256 8.451 1.00 0.00 32 THR A C 12
ATOM 6719 O O . THR A 1 32 ? 3.706 -9.276 8.884 1.00 0.00 32 THR A O 12
ATOM 6730 N N . HIS A 1 33 ? 3.973 -7.749 7.252 1.00 0.00 33 HIS A N 12
ATOM 6731 C CA . HIS A 1 33 ? 3.008 -8.378 6.357 1.00 0.00 33 HIS A CA 12
ATOM 6732 C C . HIS A 1 33 ? 3.717 -9.129 5.234 1.00 0.00 33 HIS A C 12
ATOM 6733 O O . HIS A 1 33 ? 3.230 -9.184 4.106 1.00 0.00 33 HIS A O 12
ATOM 6747 N N . ALA A 1 34 ? 4.871 -9.706 5.552 1.00 0.00 34 ALA A N 12
ATOM 6748 C CA . ALA A 1 34 ? 5.647 -10.455 4.571 1.00 0.00 34 ALA A CA 12
ATOM 6749 C C . ALA A 1 34 ? 5.491 -11.958 4.779 1.00 0.00 34 ALA A C 12
ATOM 6750 O O . ALA A 1 34 ? 5.141 -12.689 3.854 1.00 0.00 34 ALA A O 12
ATOM 6757 N N . GLY A 1 35 ? 5.755 -12.412 6.001 1.00 0.00 35 GLY A N 12
ATOM 6758 C CA . GLY A 1 35 ? 5.639 -13.826 6.307 1.00 0.00 35 GLY A CA 12
ATOM 6759 C C . GLY A 1 35 ? 6.984 -14.524 6.342 1.00 0.00 35 GLY A C 12
ATOM 6760 O O . GLY A 1 35 ? 7.970 -14.010 5.815 1.00 0.00 35 GLY A O 12
ATOM 6764 N N . GLU A 1 36 ? 7.024 -15.697 6.966 1.00 0.00 36 GLU A N 12
ATOM 6765 C CA . GLU A 1 36 ? 8.260 -16.464 7.069 1.00 0.00 36 GLU A CA 12
ATOM 6766 C C . GLU A 1 36 ? 9.024 -16.446 5.748 1.00 0.00 36 GLU A C 12
ATOM 6767 O O . GLU A 1 36 ? 8.433 -16.570 4.675 1.00 0.00 36 GLU A O 12
ATOM 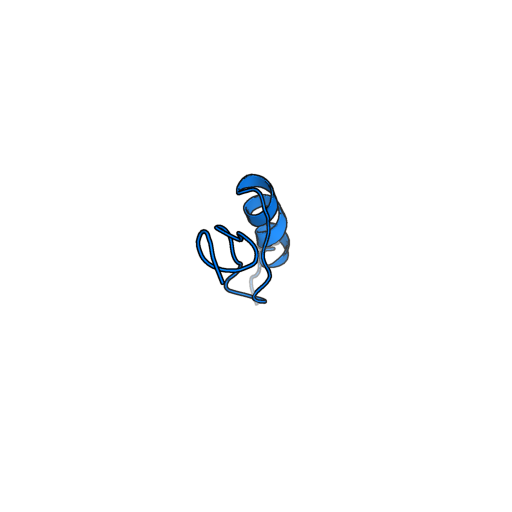6779 N N . SER A 1 37 ? 10.341 -16.290 5.835 1.00 0.00 37 SER A N 12
ATOM 6780 C CA . SER A 1 37 ? 11.186 -16.251 4.647 1.00 0.00 37 SER A CA 12
ATOM 6781 C C . SER A 1 37 ? 11.656 -17.652 4.269 1.00 0.00 37 SER A C 12
ATOM 6782 O O . SER A 1 37 ? 12.820 -17.857 3.928 1.00 0.00 37 SER A O 12
ATOM 6790 N N . GLY A 1 38 ? 10.741 -18.614 4.332 1.00 0.00 38 GLY A N 12
ATOM 6791 C CA . GLY A 1 38 ? 11.080 -19.984 3.994 1.00 0.00 38 GLY A CA 12
ATOM 6792 C C . GLY A 1 38 ? 10.697 -20.342 2.571 1.00 0.00 38 GLY A C 12
ATOM 6793 O O . GLY A 1 38 ? 11.547 -20.467 1.690 1.00 0.00 38 GLY A O 12
ATOM 6797 N N . PRO A 1 39 ? 9.389 -20.514 2.332 1.00 0.00 39 PRO A N 12
ATOM 6798 C CA . PRO A 1 39 ? 8.865 -20.864 1.008 1.00 0.00 39 PRO A CA 12
ATOM 6799 C C . PRO A 1 39 ? 8.996 -19.717 0.012 1.00 0.00 39 PRO A C 12
ATOM 6800 O O . PRO A 1 39 ? 8.600 -19.840 -1.147 1.00 0.00 39 PRO A O 12
ATOM 6811 N N . SER A 1 40 ? 9.555 -18.602 0.471 1.00 0.00 40 SER A N 12
ATOM 6812 C CA . SER A 1 40 ? 9.735 -17.431 -0.380 1.00 0.00 40 SER A CA 12
ATOM 6813 C C . SER A 1 40 ? 11.170 -16.919 -0.302 1.00 0.00 40 SER A C 12
ATOM 6814 O O . SER A 1 40 ? 11.805 -16.975 0.751 1.00 0.00 40 SER A O 12
ATOM 6822 N N . SER A 1 41 ? 11.676 -16.420 -1.426 1.00 0.00 41 SER A N 12
ATOM 6823 C CA . SER A 1 41 ? 13.037 -15.900 -1.488 1.00 0.00 41 SER A CA 12
ATOM 6824 C C . SER A 1 41 ? 14.053 -17.009 -1.235 1.00 0.00 41 SER A C 12
ATOM 6825 O O . SER A 1 41 ? 15.034 -16.817 -0.518 1.00 0.00 41 SER A O 12
ATOM 6833 N N . GLY A 1 42 ? 13.810 -18.173 -1.831 1.00 0.00 42 GLY A N 12
ATOM 6834 C CA . GLY A 1 42 ? 14.712 -19.297 -1.659 1.00 0.00 42 GLY A CA 12
ATOM 6835 C C . GLY A 1 42 ? 15.414 -19.680 -2.947 1.00 0.00 42 GLY A C 12
ATOM 6836 O O . GLY A 1 42 ? 16.588 -19.352 -3.109 1.00 0.00 42 GLY A O 12
ATOM 6841 N N . GLY A 1 1 ? -15.516 15.285 -2.534 1.00 0.00 1 GLY A N 13
ATOM 6842 C CA . GLY A 1 1 ? -14.666 14.124 -2.349 1.00 0.00 1 GLY A CA 13
ATOM 6843 C C . GLY A 1 1 ? -13.770 14.250 -1.133 1.00 0.00 1 GLY A C 13
ATOM 6844 O O . GLY A 1 1 ? -12.790 14.995 -1.150 1.00 0.00 1 GLY A O 13
ATOM 6848 N N . SER A 1 2 ? -14.106 13.521 -0.073 1.00 0.00 2 SER A N 13
ATOM 6849 C CA . SER A 1 2 ? -13.327 13.558 1.159 1.00 0.00 2 SER A CA 13
ATOM 6850 C C . SER A 1 2 ? -12.433 12.328 1.274 1.00 0.00 2 SER A C 13
ATOM 6851 O O . SER A 1 2 ? -12.841 11.217 0.934 1.00 0.00 2 SER A O 13
ATOM 6859 N N . SER A 1 3 ? -11.212 12.534 1.757 1.00 0.00 3 SER A N 13
ATOM 6860 C CA . SER A 1 3 ? -10.257 11.443 1.914 1.00 0.00 3 SER A CA 13
ATOM 6861 C C . SER A 1 3 ? -9.652 11.449 3.314 1.00 0.00 3 SER A C 13
ATOM 6862 O O . SER A 1 3 ? -9.693 10.445 4.025 1.00 0.00 3 SER A O 13
ATOM 6870 N N . GLY A 1 4 ? -9.089 12.588 3.704 1.00 0.00 4 GLY A N 13
ATOM 6871 C CA . GLY A 1 4 ? -8.482 12.704 5.017 1.00 0.00 4 GLY A CA 13
ATOM 6872 C C . GLY A 1 4 ? -8.124 14.136 5.366 1.00 0.00 4 GLY A C 13
ATOM 6873 O O . GLY A 1 4 ? -7.080 14.640 4.952 1.00 0.00 4 GLY A O 13
ATOM 6877 N N . SER A 1 5 ? -8.992 14.792 6.128 1.00 0.00 5 SER A N 13
ATOM 6878 C CA . SER A 1 5 ? -8.765 16.176 6.528 1.00 0.00 5 SER A CA 13
ATOM 6879 C C . SER A 1 5 ? -8.595 16.284 8.040 1.00 0.00 5 SER A C 13
ATOM 6880 O O . SER A 1 5 ? -9.124 17.199 8.672 1.00 0.00 5 SER A O 13
ATOM 6888 N N . SER A 1 6 ? -7.854 15.342 8.615 1.00 0.00 6 SER A N 13
ATOM 6889 C CA . SER A 1 6 ? -7.617 15.328 10.054 1.00 0.00 6 SER A CA 13
ATOM 6890 C C . SER A 1 6 ? -6.156 15.637 10.367 1.00 0.00 6 SER A C 13
ATOM 6891 O O . SER A 1 6 ? -5.854 16.522 11.166 1.00 0.00 6 SER A O 13
ATOM 6899 N N . GLY A 1 7 ? -5.252 14.899 9.730 1.00 0.00 7 GLY A N 13
ATOM 6900 C CA . GLY A 1 7 ? -3.833 15.108 9.952 1.00 0.00 7 GLY A CA 13
ATOM 6901 C C . GLY A 1 7 ? -3.026 15.020 8.672 1.00 0.00 7 GLY A C 13
ATOM 6902 O O . GLY A 1 7 ? -3.548 15.260 7.585 1.00 0.00 7 GLY A O 13
ATOM 6906 N N . GLU A 1 8 ? -1.748 14.677 8.803 1.00 0.00 8 GLU A N 13
ATOM 6907 C CA . GLU A 1 8 ? -0.868 14.561 7.646 1.00 0.00 8 GLU A CA 13
ATOM 6908 C C . GLU A 1 8 ? -0.114 13.234 7.667 1.00 0.00 8 GLU A C 13
ATOM 6909 O O . GLU A 1 8 ? 0.975 13.135 8.229 1.00 0.00 8 GLU A O 13
ATOM 6921 N N . ASN A 1 9 ? -0.705 12.215 7.050 1.00 0.00 9 ASN A N 13
ATOM 6922 C CA . ASN A 1 9 ? -0.092 10.893 6.999 1.00 0.00 9 ASN A CA 13
ATOM 6923 C C . ASN A 1 9 ? -0.060 10.364 5.568 1.00 0.00 9 ASN A C 13
ATOM 6924 O O . ASN A 1 9 ? -0.900 9.563 5.157 1.00 0.00 9 ASN A O 13
ATOM 6935 N N . PRO A 1 10 ? 0.933 10.820 4.790 1.00 0.00 10 PRO A N 13
ATOM 6936 C CA . PRO A 1 10 ? 1.099 10.405 3.394 1.00 0.00 10 PRO A CA 13
ATOM 6937 C C . PRO A 1 10 ? 1.539 8.951 3.270 1.00 0.00 10 PRO A C 13
ATOM 6938 O O . PRO A 1 10 ? 1.586 8.398 2.171 1.00 0.00 10 PRO A O 13
ATOM 6949 N N . TYR A 1 11 ? 1.859 8.336 4.403 1.00 0.00 11 TYR A N 13
ATOM 6950 C CA . TYR A 1 11 ? 2.297 6.945 4.421 1.00 0.00 11 TYR A CA 13
ATOM 6951 C C . TYR A 1 11 ? 1.279 6.062 5.136 1.00 0.00 11 TYR A C 13
ATOM 6952 O O . TYR A 1 11 ? 1.253 5.998 6.365 1.00 0.00 11 TYR A O 13
ATOM 6970 N N . GLU A 1 12 ? 0.442 5.384 4.357 1.00 0.00 12 GLU A N 13
ATOM 6971 C CA . GLU A 1 12 ? -0.578 4.505 4.916 1.00 0.00 12 GLU A CA 13
ATOM 6972 C C . GLU A 1 12 ? -0.461 3.098 4.337 1.00 0.00 12 GLU A C 13
ATOM 6973 O O . GLU A 1 12 ? -0.360 2.920 3.122 1.00 0.00 12 GLU A O 13
ATOM 6985 N N . CYS A 1 13 ? -0.474 2.100 5.214 1.00 0.00 13 CYS A N 13
ATOM 6986 C CA . CYS A 1 13 ? -0.368 0.708 4.793 1.00 0.00 13 CYS A CA 13
ATOM 6987 C C . CYS A 1 13 ? -1.620 0.272 4.039 1.00 0.00 13 CYS A C 13
ATOM 6988 O O . CYS A 1 13 ? -2.684 0.874 4.180 1.00 0.00 13 CYS A O 13
ATOM 6995 N N . SER A 1 14 ? -1.486 -0.780 3.238 1.00 0.00 14 SER A N 13
ATOM 6996 C CA . SER A 1 14 ? -2.605 -1.296 2.458 1.00 0.00 14 SER A CA 13
ATOM 6997 C C . SER A 1 14 ? -3.082 -2.635 3.013 1.00 0.00 14 SER A C 13
ATOM 6998 O O . SER A 1 14 ? -4.236 -3.019 2.828 1.00 0.00 14 SER A O 13
ATOM 7006 N N . GLU A 1 15 ? -2.184 -3.340 3.694 1.00 0.00 15 GLU A N 13
ATOM 7007 C CA . GLU A 1 15 ? -2.512 -4.637 4.275 1.00 0.00 15 GLU A CA 13
ATOM 7008 C C . GLU A 1 15 ? -3.460 -4.477 5.460 1.00 0.00 15 GLU A C 13
ATOM 7009 O O . GLU A 1 15 ? -4.580 -4.990 5.448 1.00 0.00 15 GLU A O 13
ATOM 7021 N N . CYS A 1 16 ? -3.003 -3.763 6.483 1.00 0.00 16 CYS A N 13
ATOM 7022 C CA . CYS A 1 16 ? -3.808 -3.535 7.678 1.00 0.00 16 CYS A CA 13
ATOM 7023 C C . CYS A 1 16 ? -4.491 -2.172 7.622 1.00 0.00 16 CYS A C 13
ATOM 7024 O O . CYS A 1 16 ? -5.656 -2.034 7.993 1.00 0.00 16 CYS A O 13
ATOM 7031 N N . GLY A 1 17 ? -3.756 -1.167 7.155 1.00 0.00 17 GLY A N 13
ATOM 7032 C CA . GLY A 1 17 ? -4.308 0.172 7.058 1.00 0.00 17 GLY A CA 13
ATOM 7033 C C . GLY A 1 17 ? -3.633 1.146 8.004 1.00 0.00 17 GLY A C 13
ATOM 7034 O O . GLY A 1 17 ? -4.168 2.218 8.290 1.00 0.00 17 GLY A O 13
ATOM 7038 N N . LYS A 1 18 ? -2.455 0.774 8.493 1.00 0.00 18 LYS A N 13
ATOM 7039 C CA . LYS A 1 18 ? -1.705 1.621 9.412 1.00 0.00 18 LYS A CA 13
ATOM 7040 C C . LYS A 1 18 ? -1.302 2.930 8.740 1.00 0.00 18 LYS A C 13
ATOM 7041 O O . LYS A 1 18 ? -1.478 3.099 7.534 1.00 0.00 18 LYS A O 13
ATOM 7060 N N . ALA A 1 19 ? -0.760 3.853 9.529 1.00 0.00 19 ALA A N 13
ATOM 7061 C CA . ALA A 1 19 ? -0.330 5.144 9.009 1.00 0.00 19 ALA A CA 13
ATOM 7062 C C . ALA A 1 19 ? 0.882 5.668 9.774 1.00 0.00 19 ALA A C 13
ATOM 7063 O O . ALA A 1 19 ? 0.880 5.713 11.004 1.00 0.00 19 ALA A O 13
ATOM 7070 N N . PHE A 1 20 ? 1.916 6.061 9.037 1.00 0.00 20 PHE A N 13
ATOM 7071 C CA . PHE A 1 20 ? 3.135 6.579 9.646 1.00 0.00 20 PHE A CA 13
ATOM 7072 C C . PHE A 1 20 ? 3.475 7.960 9.093 1.00 0.00 20 PHE A C 13
ATOM 7073 O O . PHE A 1 20 ? 2.974 8.360 8.043 1.00 0.00 20 PHE A O 13
ATOM 7090 N N . ASN A 1 21 ? 4.329 8.684 9.809 1.00 0.00 21 ASN A N 13
ATOM 7091 C CA . ASN A 1 21 ? 4.735 10.021 9.391 1.00 0.00 21 ASN A CA 13
ATOM 7092 C C . ASN A 1 21 ? 5.889 9.952 8.395 1.00 0.00 21 ASN A C 13
ATOM 7093 O O . ASN A 1 21 ? 5.885 10.643 7.376 1.00 0.00 21 ASN A O 13
ATOM 7104 N N . ARG A 1 22 ? 6.875 9.113 8.697 1.00 0.00 22 ARG A N 13
ATOM 7105 C CA . ARG A 1 22 ? 8.035 8.954 7.828 1.00 0.00 22 ARG A CA 13
ATOM 7106 C C . ARG A 1 22 ? 7.890 7.717 6.948 1.00 0.00 22 ARG A C 13
ATOM 7107 O O . ARG A 1 22 ? 7.261 6.733 7.339 1.00 0.00 22 ARG A O 13
ATOM 7128 N N . LYS A 1 23 ? 8.475 7.773 5.756 1.00 0.00 23 LYS A N 13
ATOM 7129 C CA . LYS A 1 23 ? 8.412 6.658 4.819 1.00 0.00 23 LYS A CA 13
ATOM 7130 C C . LYS A 1 23 ? 9.095 5.422 5.397 1.00 0.00 23 LYS A C 13
ATOM 7131 O O . LYS A 1 23 ? 8.544 4.322 5.358 1.00 0.00 23 LYS A O 13
ATOM 7150 N N . ASP A 1 24 ? 10.296 5.612 5.932 1.00 0.00 24 ASP A N 13
ATOM 7151 C CA . ASP A 1 24 ? 11.052 4.513 6.521 1.00 0.00 24 ASP A CA 13
ATOM 7152 C C . ASP A 1 24 ? 10.209 3.759 7.544 1.00 0.00 24 ASP A C 13
ATOM 7153 O O . ASP A 1 24 ? 10.180 2.529 7.552 1.00 0.00 24 ASP A O 13
ATOM 7162 N N . GLN A 1 25 ? 9.526 4.506 8.406 1.00 0.00 25 GLN A N 13
ATOM 7163 C CA . GLN A 1 25 ? 8.684 3.907 9.434 1.00 0.00 25 GLN A CA 13
ATOM 7164 C C . GLN A 1 25 ? 7.697 2.918 8.822 1.00 0.00 25 GLN A C 13
ATOM 7165 O O . GLN A 1 25 ? 7.531 1.803 9.319 1.00 0.00 25 GLN A O 13
ATOM 7179 N N . LEU A 1 26 ? 7.045 3.332 7.742 1.00 0.00 26 LEU A N 13
ATOM 7180 C CA . LEU A 1 26 ? 6.074 2.482 7.062 1.00 0.00 26 LEU A CA 13
ATOM 7181 C C . LEU A 1 26 ? 6.755 1.270 6.436 1.00 0.00 26 LEU A C 13
ATOM 7182 O O . LEU A 1 26 ? 6.310 0.135 6.613 1.00 0.00 26 LEU A O 13
ATOM 7198 N N . ILE A 1 27 ? 7.838 1.517 5.706 1.00 0.00 27 ILE A N 13
ATOM 7199 C CA . ILE A 1 27 ? 8.582 0.445 5.057 1.00 0.00 27 ILE A CA 13
ATOM 7200 C C . ILE A 1 27 ? 8.926 -0.663 6.047 1.00 0.00 27 ILE A C 13
ATOM 7201 O O . ILE A 1 27 ? 8.588 -1.827 5.834 1.00 0.00 27 ILE A O 13
ATOM 7217 N N . SER A 1 28 ? 9.599 -0.292 7.132 1.00 0.00 28 SER A N 13
ATOM 7218 C CA . SER A 1 28 ? 9.990 -1.255 8.155 1.00 0.00 28 SER A CA 13
ATOM 7219 C C . SER A 1 28 ? 8.769 -1.970 8.723 1.00 0.00 28 SER A C 13
ATOM 7220 O O . SER A 1 28 ? 8.854 -3.120 9.157 1.00 0.00 28 SER A O 13
ATOM 7228 N N . HIS A 1 29 ? 7.631 -1.282 8.718 1.00 0.00 29 HIS A N 13
ATOM 7229 C CA . HIS A 1 29 ? 6.391 -1.851 9.232 1.00 0.00 29 HIS A CA 13
ATOM 7230 C C . HIS A 1 29 ? 5.825 -2.885 8.264 1.00 0.00 29 HIS A C 13
ATOM 7231 O O . HIS A 1 29 ? 5.413 -3.971 8.672 1.00 0.00 29 HIS A O 13
ATOM 7245 N N . GLN A 1 30 ? 5.808 -2.540 6.980 1.00 0.00 30 GLN A N 13
ATOM 7246 C CA . GLN A 1 30 ? 5.291 -3.438 5.955 1.00 0.00 30 GLN A CA 13
ATOM 7247 C C . GLN A 1 30 ? 5.891 -4.833 6.100 1.00 0.00 30 GLN A C 13
ATOM 7248 O O . GLN A 1 30 ? 5.285 -5.825 5.695 1.00 0.00 30 GLN A O 13
ATOM 7262 N N . ARG A 1 31 ? 7.085 -4.900 6.680 1.00 0.00 31 ARG A N 13
ATOM 7263 C CA . ARG A 1 31 ? 7.767 -6.174 6.877 1.00 0.00 31 ARG A CA 13
ATOM 7264 C C . ARG A 1 31 ? 6.874 -7.159 7.625 1.00 0.00 31 ARG A C 13
ATOM 7265 O O . ARG A 1 31 ? 6.923 -8.366 7.383 1.00 0.00 31 ARG A O 13
ATOM 7286 N N . THR A 1 32 ? 6.058 -6.637 8.535 1.00 0.00 32 THR A N 13
ATOM 7287 C CA . THR A 1 32 ? 5.155 -7.470 9.320 1.00 0.00 32 THR A CA 13
ATOM 7288 C C . THR A 1 32 ? 4.173 -8.214 8.421 1.00 0.00 32 THR A C 13
ATOM 7289 O O . THR A 1 32 ? 3.502 -9.149 8.859 1.00 0.00 32 THR A O 13
ATOM 7300 N N . HIS A 1 33 ? 4.094 -7.793 7.163 1.00 0.00 33 HIS A N 13
ATOM 7301 C CA . HIS A 1 33 ? 3.194 -8.421 6.202 1.00 0.00 33 HIS A CA 13
ATOM 7302 C C . HIS A 1 33 ? 3.979 -9.194 5.147 1.00 0.00 33 HIS A C 13
ATOM 7303 O O . HIS A 1 33 ? 3.524 -9.355 4.015 1.00 0.00 33 HIS A O 13
ATOM 7317 N N . ALA A 1 34 ? 5.162 -9.669 5.526 1.00 0.00 34 ALA A N 13
ATOM 7318 C CA . ALA A 1 34 ? 6.009 -10.425 4.613 1.00 0.00 34 ALA A CA 13
ATOM 7319 C C . ALA A 1 34 ? 6.226 -11.848 5.117 1.00 0.00 34 ALA A C 13
ATOM 7320 O O . ALA A 1 34 ? 6.161 -12.109 6.317 1.00 0.00 34 ALA A O 13
ATOM 7327 N N . GLY A 1 35 ? 6.483 -12.767 4.190 1.00 0.00 35 GLY A N 13
ATOM 7328 C CA . GLY A 1 35 ? 6.704 -14.152 4.561 1.00 0.00 35 GLY A CA 13
ATOM 7329 C C . GLY A 1 35 ? 5.798 -15.105 3.807 1.00 0.00 35 GLY A C 13
ATOM 7330 O O . GLY A 1 35 ? 5.377 -16.128 4.347 1.00 0.00 35 GLY A O 13
ATOM 7334 N N . GLU A 1 36 ? 5.497 -14.770 2.556 1.00 0.00 36 GLU A N 13
ATOM 7335 C CA . GLU A 1 36 ? 4.633 -15.603 1.729 1.00 0.00 36 GLU A CA 13
ATOM 7336 C C . GLU A 1 36 ? 5.440 -16.325 0.654 1.00 0.00 36 GLU A C 13
ATOM 7337 O O . GLU A 1 36 ? 4.989 -16.472 -0.482 1.00 0.00 36 GLU A O 13
ATOM 7349 N N . SER A 1 37 ? 6.637 -16.771 1.021 1.00 0.00 37 SER A N 13
ATOM 7350 C CA . SER A 1 37 ? 7.510 -17.474 0.087 1.00 0.00 37 SER A CA 13
ATOM 7351 C C . SER A 1 37 ? 6.696 -18.327 -0.881 1.00 0.00 37 SER A C 13
ATOM 7352 O O . SER A 1 37 ? 6.953 -18.336 -2.084 1.00 0.00 37 SER A O 13
ATOM 7360 N N . GLY A 1 38 ? 5.712 -19.043 -0.346 1.00 0.00 38 GLY A N 13
ATOM 7361 C CA . GLY A 1 38 ? 4.875 -19.890 -1.175 1.00 0.00 38 GLY A CA 13
ATOM 7362 C C . GLY A 1 38 ? 3.793 -20.593 -0.379 1.00 0.00 38 GLY A C 13
ATOM 7363 O O . GLY A 1 38 ? 3.961 -20.900 0.801 1.00 0.00 38 GLY A O 13
ATOM 7367 N N . PRO A 1 39 ? 2.651 -20.857 -1.031 1.00 0.00 39 PRO A N 13
ATOM 7368 C CA . PRO A 1 39 ? 1.514 -21.530 -0.395 1.00 0.00 39 PRO A CA 13
ATOM 7369 C C . PRO A 1 39 ? 1.801 -22.999 -0.101 1.00 0.00 39 PRO A C 13
ATOM 7370 O O . PRO A 1 39 ? 1.686 -23.852 -0.981 1.00 0.00 39 PRO A O 13
ATOM 7381 N N . SER A 1 40 ? 2.174 -23.287 1.142 1.00 0.00 40 SER A N 13
ATOM 7382 C CA . SER A 1 40 ? 2.480 -24.653 1.551 1.00 0.00 40 SER A CA 13
ATOM 7383 C C . SER A 1 40 ? 1.340 -25.598 1.184 1.00 0.00 40 SER A C 13
ATOM 7384 O O . SER A 1 40 ? 0.174 -25.322 1.468 1.00 0.00 40 SER A O 13
ATOM 7392 N N . SER A 1 41 ? 1.686 -26.715 0.551 1.00 0.00 41 SER A N 13
ATOM 7393 C CA . SER A 1 41 ? 0.693 -27.700 0.141 1.00 0.00 41 SER A CA 13
ATOM 7394 C C . SER A 1 41 ? -0.605 -27.020 -0.284 1.00 0.00 41 SER A C 13
ATOM 7395 O O . SER A 1 41 ? -1.695 -27.443 0.098 1.00 0.00 41 SER A O 13
ATOM 7403 N N . GLY A 1 42 ? -0.478 -25.960 -1.077 1.00 0.00 42 GLY A N 13
ATOM 7404 C CA . GLY A 1 42 ? -1.647 -25.236 -1.541 1.00 0.00 42 GLY A CA 13
ATOM 7405 C C . GLY A 1 42 ? -1.291 -24.094 -2.471 1.00 0.00 42 GLY A C 13
ATOM 7406 O O . GLY A 1 42 ? -0.597 -24.321 -3.461 1.00 0.00 42 GLY A O 13
ATOM 7411 N N . GLY A 1 1 ? -10.665 30.503 10.848 1.00 0.00 1 GLY A N 14
ATOM 7412 C CA . GLY A 1 1 ? -10.205 29.325 10.137 1.00 0.00 1 GLY A CA 14
ATOM 7413 C C . GLY A 1 1 ? -10.421 28.050 10.927 1.00 0.00 1 GLY A C 14
ATOM 7414 O O . GLY A 1 1 ? -11.449 27.388 10.783 1.00 0.00 1 GLY A O 14
ATOM 7418 N N . SER A 1 2 ? -9.448 27.702 11.764 1.00 0.00 2 SER A N 14
ATOM 7419 C CA . SER A 1 2 ? -9.534 26.494 12.577 1.00 0.00 2 SER A CA 14
ATOM 7420 C C . SER A 1 2 ? -10.104 25.334 11.766 1.00 0.00 2 SER A C 14
ATOM 7421 O O . SER A 1 2 ? -10.932 24.567 12.258 1.00 0.00 2 SER A O 14
ATOM 7429 N N . SER A 1 3 ? -9.653 25.212 10.522 1.00 0.00 3 SER A N 14
ATOM 7430 C CA . SER A 1 3 ? -10.120 24.148 9.641 1.00 0.00 3 SER A CA 14
ATOM 7431 C C . SER A 1 3 ? -8.953 23.291 9.158 1.00 0.00 3 SER A C 14
ATOM 7432 O O . SER A 1 3 ? -8.008 23.795 8.553 1.00 0.00 3 SER A O 14
ATOM 7440 N N . GLY A 1 4 ? -9.028 21.992 9.431 1.00 0.00 4 GLY A N 14
ATOM 7441 C CA . GLY A 1 4 ? -7.973 21.085 9.018 1.00 0.00 4 GLY A CA 14
ATOM 7442 C C . GLY A 1 4 ? -7.732 19.979 10.026 1.00 0.00 4 GLY A C 14
ATOM 7443 O O . GLY A 1 4 ? -7.903 20.178 11.229 1.00 0.00 4 GLY A O 14
ATOM 7447 N N . SER A 1 5 ? -7.335 18.810 9.535 1.00 0.00 5 SER A N 14
ATOM 7448 C CA . SER A 1 5 ? -7.075 17.666 10.402 1.00 0.00 5 SER A CA 14
ATOM 7449 C C . SER A 1 5 ? -5.606 17.615 10.809 1.00 0.00 5 SER A C 14
ATOM 7450 O O . SER A 1 5 ? -4.728 18.041 10.059 1.00 0.00 5 SER A O 14
ATOM 7458 N N . SER A 1 6 ? -5.347 17.091 12.003 1.00 0.00 6 SER A N 14
ATOM 7459 C CA . SER A 1 6 ? -3.985 16.988 12.513 1.00 0.00 6 SER A CA 14
ATOM 7460 C C . SER A 1 6 ? -3.434 15.580 12.309 1.00 0.00 6 SER A C 14
ATOM 7461 O O . SER A 1 6 ? -2.786 15.020 13.193 1.00 0.00 6 SER A O 14
ATOM 7469 N N . GLY A 1 7 ? -3.697 15.011 11.136 1.00 0.00 7 GLY A N 14
ATOM 7470 C CA . GLY A 1 7 ? -3.221 13.674 10.837 1.00 0.00 7 GLY A CA 14
ATOM 7471 C C . GLY A 1 7 ? -2.556 13.585 9.477 1.00 0.00 7 GLY A C 14
ATOM 7472 O O . GLY A 1 7 ? -3.079 12.947 8.564 1.00 0.00 7 GLY A O 14
ATOM 7476 N N . GLU A 1 8 ? -1.401 14.229 9.343 1.00 0.00 8 GLU A N 14
ATOM 7477 C CA . GLU A 1 8 ? -0.666 14.222 8.083 1.00 0.00 8 GLU A CA 14
ATOM 7478 C C . GLU A 1 8 ? 0.119 12.923 7.919 1.00 0.00 8 GLU A C 14
ATOM 7479 O O . GLU A 1 8 ? 1.296 12.849 8.268 1.00 0.00 8 GLU A O 14
ATOM 7491 N N . ASN A 1 9 ? -0.543 11.902 7.385 1.00 0.00 9 ASN A N 14
ATOM 7492 C CA . ASN A 1 9 ? 0.091 10.606 7.175 1.00 0.00 9 ASN A CA 14
ATOM 7493 C C . ASN A 1 9 ? 0.040 10.207 5.703 1.00 0.00 9 ASN A C 14
ATOM 7494 O O . ASN A 1 9 ? -0.797 9.409 5.279 1.00 0.00 9 ASN A O 14
ATOM 7505 N N . PRO A 1 10 ? 0.955 10.774 4.904 1.00 0.00 10 PRO A N 14
ATOM 7506 C CA . PRO A 1 10 ? 1.036 10.492 3.468 1.00 0.00 10 PRO A CA 14
ATOM 7507 C C . PRO A 1 10 ? 1.521 9.075 3.181 1.00 0.00 10 PRO A C 14
ATOM 7508 O O . PRO A 1 10 ? 1.608 8.660 2.025 1.00 0.00 10 PRO A O 14
ATOM 7519 N N . TYR A 1 11 ? 1.835 8.337 4.240 1.00 0.00 11 TYR A N 14
ATOM 7520 C CA . TYR A 1 11 ? 2.313 6.967 4.102 1.00 0.00 11 TYR A CA 14
ATOM 7521 C C . TYR A 1 11 ? 1.432 6.001 4.888 1.00 0.00 11 TYR A C 14
ATOM 7522 O O . TYR A 1 11 ? 1.671 5.746 6.068 1.00 0.00 11 TYR A O 14
ATOM 7540 N N . GLU A 1 12 ? 0.413 5.465 4.223 1.00 0.00 12 GLU A N 14
ATOM 7541 C CA . GLU A 1 12 ? -0.505 4.527 4.859 1.00 0.00 12 GLU A CA 14
ATOM 7542 C C . GLU A 1 12 ? -0.150 3.088 4.495 1.00 0.00 12 GLU A C 14
ATOM 7543 O O . GLU A 1 12 ? 0.247 2.801 3.365 1.00 0.00 12 GLU A O 14
ATOM 7555 N N . CYS A 1 13 ? -0.296 2.187 5.460 1.00 0.00 13 CYS A N 14
ATOM 7556 C CA . CYS A 1 13 ? 0.009 0.778 5.244 1.00 0.00 13 CYS A CA 14
ATOM 7557 C C . CYS A 1 13 ? -1.076 0.109 4.405 1.00 0.00 13 CYS A C 14
ATOM 7558 O O . CYS A 1 13 ? -2.199 -0.091 4.868 1.00 0.00 13 CYS A O 14
ATOM 7565 N N . SER A 1 14 ? -0.733 -0.235 3.168 1.00 0.00 14 SER A N 14
ATOM 7566 C CA . SER A 1 14 ? -1.678 -0.878 2.262 1.00 0.00 14 SER A CA 14
ATOM 7567 C C . SER A 1 14 ? -1.894 -2.338 2.649 1.00 0.00 14 SER A C 14
ATOM 7568 O O . SER A 1 14 ? -2.597 -3.076 1.960 1.00 0.00 14 SER A O 14
ATOM 7576 N N . GLU A 1 15 ? -1.283 -2.746 3.757 1.00 0.00 15 GLU A N 14
ATOM 7577 C CA . GLU A 1 15 ? -1.408 -4.118 4.236 1.00 0.00 15 GLU A CA 14
ATOM 7578 C C . GLU A 1 15 ? -2.474 -4.220 5.323 1.00 0.00 15 GLU A C 14
ATOM 7579 O O . GLU A 1 15 ? -3.292 -5.140 5.321 1.00 0.00 15 GLU A O 14
ATOM 7591 N N . CYS A 1 16 ? -2.459 -3.268 6.250 1.00 0.00 16 CYS A N 14
ATOM 7592 C CA . CYS A 1 16 ? -3.423 -3.250 7.343 1.00 0.00 16 CYS A CA 14
ATOM 7593 C C . CYS A 1 16 ? -4.153 -1.912 7.402 1.00 0.00 16 CYS A C 14
ATOM 7594 O O . CYS A 1 16 ? -5.325 -1.848 7.770 1.00 0.00 16 CYS A O 14
ATOM 7601 N N . GLY A 1 17 ? -3.450 -0.843 7.037 1.00 0.00 17 GLY A N 14
ATOM 7602 C CA . GLY A 1 17 ? -4.047 0.479 7.055 1.00 0.00 17 GLY A CA 14
ATOM 7603 C C . GLY A 1 17 ? -3.283 1.448 7.935 1.00 0.00 17 GLY A C 14
ATOM 7604 O O . GLY A 1 17 ? -3.328 2.660 7.722 1.00 0.00 17 GLY A O 14
ATOM 7608 N N . LYS A 1 18 ? -2.579 0.915 8.927 1.00 0.00 18 LYS A N 14
ATOM 7609 C CA . LYS A 1 18 ? -1.801 1.740 9.844 1.00 0.00 18 LYS A CA 14
ATOM 7610 C C . LYS A 1 18 ? -1.092 2.864 9.095 1.00 0.00 18 LYS A C 14
ATOM 7611 O O . LYS A 1 18 ? -0.378 2.621 8.123 1.00 0.00 18 LYS A O 14
ATOM 7630 N N . ALA A 1 19 ? -1.292 4.095 9.556 1.00 0.00 19 ALA A N 14
ATOM 7631 C CA . ALA A 1 19 ? -0.669 5.255 8.932 1.00 0.00 19 ALA A CA 14
ATOM 7632 C C . ALA A 1 19 ? 0.557 5.709 9.718 1.00 0.00 19 ALA A C 14
ATOM 7633 O O . ALA A 1 19 ? 0.541 5.739 10.949 1.00 0.00 19 ALA A O 14
ATOM 7640 N N . PHE A 1 20 ? 1.618 6.061 8.999 1.00 0.00 20 PHE A N 14
ATOM 7641 C CA . PHE A 1 20 ? 2.853 6.512 9.630 1.00 0.00 20 PHE A CA 14
ATOM 7642 C C . PHE A 1 20 ? 3.218 7.919 9.167 1.00 0.00 20 PHE A C 14
ATOM 7643 O O . PHE A 1 20 ? 2.589 8.469 8.264 1.00 0.00 20 PHE A O 14
ATOM 7660 N N . ASN A 1 21 ? 4.238 8.496 9.793 1.00 0.00 21 ASN A N 14
ATOM 7661 C CA . ASN A 1 21 ? 4.687 9.840 9.447 1.00 0.00 21 ASN A CA 14
ATOM 7662 C C . ASN A 1 21 ? 5.914 9.787 8.542 1.00 0.00 21 ASN A C 14
ATOM 7663 O O . ASN A 1 21 ? 6.039 10.573 7.603 1.00 0.00 21 ASN A O 14
ATOM 7674 N N . ARG A 1 22 ? 6.816 8.856 8.832 1.00 0.00 22 ARG A N 14
ATOM 7675 C CA . ARG A 1 22 ? 8.034 8.701 8.045 1.00 0.00 22 ARG A CA 14
ATOM 7676 C C . ARG A 1 22 ? 7.944 7.476 7.139 1.00 0.00 22 ARG A C 14
ATOM 7677 O O . ARG A 1 22 ? 7.798 6.349 7.613 1.00 0.00 22 ARG A O 14
ATOM 7698 N N . LYS A 1 23 ? 8.030 7.705 5.833 1.00 0.00 23 LYS A N 14
ATOM 7699 C CA . LYS A 1 23 ? 7.959 6.621 4.860 1.00 0.00 23 LYS A CA 14
ATOM 7700 C C . LYS A 1 23 ? 8.773 5.418 5.325 1.00 0.00 23 LYS A C 14
ATOM 7701 O O . LYS A 1 23 ? 8.328 4.275 5.212 1.00 0.00 23 LYS A O 14
ATOM 7720 N N . ASP A 1 24 ? 9.964 5.682 5.849 1.00 0.00 24 ASP A N 14
ATOM 7721 C CA . ASP A 1 24 ? 10.839 4.620 6.334 1.00 0.00 24 ASP A CA 14
ATOM 7722 C C . ASP A 1 24 ? 10.137 3.781 7.397 1.00 0.00 24 ASP A C 14
ATOM 7723 O O . ASP A 1 24 ? 10.186 2.552 7.362 1.00 0.00 24 ASP A O 14
ATOM 7732 N N . GLN A 1 25 ? 9.485 4.454 8.340 1.00 0.00 25 GLN A N 14
ATOM 7733 C CA . GLN A 1 25 ? 8.775 3.769 9.414 1.00 0.00 25 GLN A CA 14
ATOM 7734 C C . GLN A 1 25 ? 7.756 2.784 8.850 1.00 0.00 25 GLN A C 14
ATOM 7735 O O . GLN A 1 25 ? 7.663 1.643 9.305 1.00 0.00 25 GLN A O 14
ATOM 7749 N N . LEU A 1 26 ? 6.993 3.232 7.859 1.00 0.00 26 LEU A N 14
ATOM 7750 C CA . LEU A 1 26 ? 5.980 2.390 7.233 1.00 0.00 26 LEU A CA 14
ATOM 7751 C C . LEU A 1 26 ? 6.620 1.192 6.539 1.00 0.00 26 LEU A C 14
ATOM 7752 O O . LEU A 1 26 ? 6.205 0.050 6.743 1.00 0.00 26 LEU A O 14
ATOM 7768 N N . ILE A 1 27 ? 7.632 1.459 5.722 1.00 0.00 27 ILE A N 14
ATOM 7769 C CA . ILE A 1 27 ? 8.331 0.403 5.001 1.00 0.00 27 ILE A CA 14
ATOM 7770 C C . ILE A 1 27 ? 8.772 -0.709 5.947 1.00 0.00 27 ILE A C 14
ATOM 7771 O O . ILE A 1 27 ? 8.442 -1.878 5.744 1.00 0.00 27 ILE A O 14
ATOM 7787 N N . SER A 1 28 ? 9.517 -0.337 6.983 1.00 0.00 28 SER A N 14
ATOM 7788 C CA . SER A 1 28 ? 10.005 -1.303 7.960 1.00 0.00 28 SER A CA 14
ATOM 7789 C C . SER A 1 28 ? 8.846 -2.062 8.598 1.00 0.00 28 SER A C 14
ATOM 7790 O O . SER A 1 28 ? 8.973 -3.238 8.942 1.00 0.00 28 SER A O 14
ATOM 7798 N N . HIS A 1 29 ? 7.716 -1.381 8.755 1.00 0.00 29 HIS A N 14
ATOM 7799 C CA . HIS A 1 29 ? 6.532 -1.990 9.353 1.00 0.00 29 HIS A CA 14
ATOM 7800 C C . HIS A 1 29 ? 5.921 -3.025 8.413 1.00 0.00 29 HIS A C 14
ATOM 7801 O O . HIS A 1 29 ? 5.610 -4.142 8.826 1.00 0.00 29 HIS A O 14
ATOM 7815 N N . GLN A 1 30 ? 5.753 -2.646 7.151 1.00 0.00 30 GLN A N 14
ATOM 7816 C CA . GLN A 1 30 ? 5.178 -3.541 6.154 1.00 0.00 30 GLN A CA 14
ATOM 7817 C C . GLN A 1 30 ? 5.838 -4.915 6.212 1.00 0.00 30 GLN A C 14
ATOM 7818 O O . GLN A 1 30 ? 5.247 -5.916 5.806 1.00 0.00 30 GLN A O 14
ATOM 7832 N N . ARG A 1 31 ? 7.066 -4.956 6.719 1.00 0.00 31 ARG A N 14
ATOM 7833 C CA . ARG A 1 31 ? 7.807 -6.207 6.828 1.00 0.00 31 ARG A CA 14
ATOM 7834 C C . ARG A 1 31 ? 7.000 -7.251 7.594 1.00 0.00 31 ARG A C 14
ATOM 7835 O O . ARG A 1 31 ? 7.060 -8.443 7.291 1.00 0.00 31 ARG A O 14
ATOM 7856 N N . THR A 1 32 ? 6.245 -6.795 8.589 1.00 0.00 32 THR A N 14
ATOM 7857 C CA . THR A 1 32 ? 5.428 -7.689 9.400 1.00 0.00 32 THR A CA 14
ATOM 7858 C C . THR A 1 32 ? 4.380 -8.398 8.550 1.00 0.00 32 THR A C 14
ATOM 7859 O O . THR A 1 32 ? 3.868 -9.452 8.929 1.00 0.00 32 THR A O 14
ATOM 7870 N N . HIS A 1 33 ? 4.065 -7.814 7.398 1.00 0.00 33 HIS A N 14
ATOM 7871 C CA . HIS A 1 33 ? 3.078 -8.392 6.493 1.00 0.00 33 HIS A CA 14
ATOM 7872 C C . HIS A 1 33 ? 3.758 -9.191 5.385 1.00 0.00 33 HIS A C 14
ATOM 7873 O O . HIS A 1 33 ? 3.416 -10.348 5.143 1.00 0.00 33 HIS A O 14
ATOM 7887 N N . ALA A 1 34 ? 4.721 -8.565 4.717 1.00 0.00 34 ALA A N 14
ATOM 7888 C CA . ALA A 1 34 ? 5.450 -9.218 3.637 1.00 0.00 34 ALA A CA 14
ATOM 7889 C C . ALA A 1 34 ? 5.904 -10.615 4.047 1.00 0.00 34 ALA A C 14
ATOM 7890 O O . ALA A 1 34 ? 6.587 -10.784 5.056 1.00 0.00 34 ALA A O 14
ATOM 7897 N N . GLY A 1 35 ? 5.520 -11.613 3.257 1.00 0.00 35 GLY A N 14
ATOM 7898 C CA . GLY A 1 35 ? 5.897 -12.983 3.556 1.00 0.00 35 GLY A CA 14
ATOM 7899 C C . GLY A 1 35 ? 5.242 -13.981 2.623 1.00 0.00 35 GLY A C 14
ATOM 7900 O O . GLY A 1 35 ? 5.844 -14.406 1.638 1.00 0.00 35 GLY A O 14
ATOM 7904 N N . GLU A 1 36 ? 4.005 -14.358 2.935 1.00 0.00 36 GLU A N 14
ATOM 7905 C CA . GLU A 1 36 ? 3.270 -15.315 2.117 1.00 0.00 36 GLU A CA 14
ATOM 7906 C C . GLU A 1 36 ? 2.322 -14.598 1.160 1.00 0.00 36 GLU A C 14
ATOM 7907 O O . GLU A 1 36 ? 1.134 -14.446 1.444 1.00 0.00 36 GLU A O 14
ATOM 7919 N N . SER A 1 37 ? 2.857 -14.158 0.025 1.00 0.00 37 SER A N 14
ATOM 7920 C CA . SER A 1 37 ? 2.060 -13.453 -0.972 1.00 0.00 37 SER A CA 14
ATOM 7921 C C . SER A 1 37 ? 1.157 -14.421 -1.730 1.00 0.00 37 SER A C 14
ATOM 7922 O O . SER A 1 37 ? 1.159 -15.624 -1.469 1.00 0.00 37 SER A O 14
ATOM 7930 N N . GLY A 1 38 ? 0.383 -13.887 -2.670 1.00 0.00 38 GLY A N 14
ATOM 7931 C CA . GLY A 1 38 ? -0.516 -14.716 -3.451 1.00 0.00 38 GLY A CA 14
ATOM 7932 C C . GLY A 1 38 ? 0.180 -15.381 -4.622 1.00 0.00 38 GLY A C 14
ATOM 7933 O O . GLY A 1 38 ? 1.398 -15.294 -4.779 1.00 0.00 38 GLY A O 14
ATOM 7937 N N . PRO A 1 39 ? -0.602 -16.067 -5.469 1.00 0.00 39 PRO A N 14
ATOM 7938 C CA . PRO A 1 39 ? -0.075 -16.764 -6.646 1.00 0.00 39 PRO A CA 14
ATOM 7939 C C . PRO A 1 39 ? 0.411 -15.799 -7.722 1.00 0.00 39 PRO A C 14
ATOM 7940 O O . PRO A 1 39 ? 0.838 -16.218 -8.798 1.00 0.00 39 PRO A O 14
ATOM 7951 N N . SER A 1 40 ? 0.345 -14.505 -7.424 1.00 0.00 40 SER A N 14
ATOM 7952 C CA . SER A 1 40 ? 0.776 -13.481 -8.367 1.00 0.00 40 SER A CA 14
ATOM 7953 C C . SER A 1 40 ? 2.291 -13.312 -8.332 1.00 0.00 40 SER A C 14
ATOM 7954 O O . SER A 1 40 ? 2.957 -13.365 -9.366 1.00 0.00 40 SER A O 14
ATOM 7962 N N . SER A 1 41 ? 2.830 -13.108 -7.134 1.00 0.00 41 SER A N 14
ATOM 7963 C CA . SER A 1 41 ? 4.267 -12.928 -6.962 1.00 0.00 41 SER A CA 14
ATOM 7964 C C . SER A 1 41 ? 4.842 -13.996 -6.037 1.00 0.00 41 SER A C 14
ATOM 7965 O O . SER A 1 41 ? 5.863 -14.611 -6.340 1.00 0.00 41 SER A O 14
ATOM 7973 N N . GLY A 1 42 ? 4.177 -14.210 -4.906 1.00 0.00 42 GLY A N 14
ATOM 7974 C CA . GLY A 1 42 ? 4.636 -15.204 -3.952 1.00 0.00 42 GLY A CA 14
ATOM 7975 C C . GLY A 1 42 ? 4.720 -16.591 -4.556 1.00 0.00 42 GLY A C 14
ATOM 7976 O O . GLY A 1 42 ? 4.395 -16.754 -5.732 1.00 0.00 42 GLY A O 14
ATOM 7981 N N . GLY A 1 1 ? -1.315 22.457 3.361 1.00 0.00 1 GLY A N 15
ATOM 7982 C CA . GLY A 1 1 ? -1.349 21.616 4.543 1.00 0.00 1 GLY A CA 15
ATOM 7983 C C . GLY A 1 1 ? -2.762 21.332 5.012 1.00 0.00 1 GLY A C 15
ATOM 7984 O O . GLY A 1 1 ? -3.723 21.551 4.276 1.00 0.00 1 GLY A O 15
ATOM 7988 N N . SER A 1 2 ? -2.888 20.840 6.241 1.00 0.00 2 SER A N 15
ATOM 7989 C CA . SER A 1 2 ? -4.194 20.520 6.806 1.00 0.00 2 SER A CA 15
ATOM 7990 C C . SER A 1 2 ? -4.268 20.936 8.272 1.00 0.00 2 SER A C 15
ATOM 7991 O O . SER A 1 2 ? -3.375 20.629 9.061 1.00 0.00 2 SER A O 15
ATOM 7999 N N . SER A 1 3 ? -5.340 21.635 8.628 1.00 0.00 3 SER A N 15
ATOM 8000 C CA . SER A 1 3 ? -5.531 22.097 9.998 1.00 0.00 3 SER A CA 15
ATOM 8001 C C . SER A 1 3 ? -5.043 21.051 10.997 1.00 0.00 3 SER A C 15
ATOM 8002 O O . SER A 1 3 ? -5.435 19.887 10.935 1.00 0.00 3 SER A O 15
ATOM 8010 N N . GLY A 1 4 ? -4.184 21.477 11.918 1.00 0.00 4 GLY A N 15
ATOM 8011 C CA . GLY A 1 4 ? -3.655 20.567 12.917 1.00 0.00 4 GLY A CA 15
ATOM 8012 C C . GLY A 1 4 ? -2.219 20.170 12.638 1.00 0.00 4 GLY A C 15
ATOM 8013 O O . GLY A 1 4 ? -1.832 19.986 11.484 1.00 0.00 4 GLY A O 15
ATOM 8017 N N . SER A 1 5 ? -1.426 20.040 13.697 1.00 0.00 5 SER A N 15
ATOM 8018 C CA . SER A 1 5 ? -0.023 19.668 13.560 1.00 0.00 5 SER A CA 15
ATOM 8019 C C . SER A 1 5 ? 0.219 18.257 14.087 1.00 0.00 5 SER A C 15
ATOM 8020 O O . SER A 1 5 ? 1.212 17.998 14.767 1.00 0.00 5 SER A O 15
ATOM 8028 N N . SER A 1 6 ? -0.697 17.347 13.769 1.00 0.00 6 SER A N 15
ATOM 8029 C CA . SER A 1 6 ? -0.586 15.963 14.214 1.00 0.00 6 SER A CA 15
ATOM 8030 C C . SER A 1 6 ? 0.294 15.156 13.264 1.00 0.00 6 SER A C 15
ATOM 8031 O O . SER A 1 6 ? -0.023 14.017 12.923 1.00 0.00 6 SER A O 15
ATOM 8039 N N . GLY A 1 7 ? 1.403 15.756 12.841 1.00 0.00 7 GLY A N 15
ATOM 8040 C CA . GLY A 1 7 ? 2.312 15.080 11.934 1.00 0.00 7 GLY A CA 15
ATOM 8041 C C . GLY A 1 7 ? 1.587 14.217 10.921 1.00 0.00 7 GLY A C 15
ATOM 8042 O O . GLY A 1 7 ? 1.575 12.992 11.036 1.00 0.00 7 GLY A O 15
ATOM 8046 N N . GLU A 1 8 ? 0.978 14.857 9.928 1.00 0.00 8 GLU A N 15
ATOM 8047 C CA . GLU A 1 8 ? 0.245 14.139 8.893 1.00 0.00 8 GLU A CA 15
ATOM 8048 C C . GLU A 1 8 ? 0.955 12.839 8.525 1.00 0.00 8 GLU A C 15
ATOM 8049 O O . GLU A 1 8 ? 2.176 12.735 8.633 1.00 0.00 8 GLU A O 15
ATOM 8061 N N . ASN A 1 9 ? 0.180 11.850 8.091 1.00 0.00 9 ASN A N 15
ATOM 8062 C CA . ASN A 1 9 ? 0.733 10.556 7.709 1.00 0.00 9 ASN A CA 15
ATOM 8063 C C . ASN A 1 9 ? 0.489 10.276 6.230 1.00 0.00 9 ASN A C 15
ATOM 8064 O O . ASN A 1 9 ? -0.436 9.555 5.853 1.00 0.00 9 ASN A O 15
ATOM 8075 N N . PRO A 1 10 ? 1.338 10.857 5.369 1.00 0.00 10 PRO A N 15
ATOM 8076 C CA . PRO A 1 10 ? 1.236 10.684 3.917 1.00 0.00 10 PRO A CA 15
ATOM 8077 C C . PRO A 1 10 ? 1.601 9.271 3.475 1.00 0.00 10 PRO A C 15
ATOM 8078 O O . PRO A 1 10 ? 1.556 8.951 2.287 1.00 0.00 10 PRO A O 15
ATOM 8089 N N . TYR A 1 11 ? 1.963 8.430 4.437 1.00 0.00 11 TYR A N 15
ATOM 8090 C CA . TYR A 1 11 ? 2.338 7.052 4.147 1.00 0.00 11 TYR A CA 15
ATOM 8091 C C . TYR A 1 11 ? 1.400 6.073 4.846 1.00 0.00 11 TYR A C 15
ATOM 8092 O O . TYR A 1 11 ? 1.589 5.745 6.017 1.00 0.00 11 TYR A O 15
ATOM 8110 N N . GLU A 1 12 ? 0.389 5.609 4.118 1.00 0.00 12 GLU A N 15
ATOM 8111 C CA . GLU A 1 12 ? -0.579 4.667 4.668 1.00 0.00 12 GLU A CA 15
ATOM 8112 C C . GLU A 1 12 ? -0.292 3.248 4.185 1.00 0.00 12 GLU A C 15
ATOM 8113 O O . GLU A 1 12 ? -0.036 3.023 3.002 1.00 0.00 12 GLU A O 15
ATOM 8125 N N . CYS A 1 13 ? -0.337 2.295 5.110 1.00 0.00 13 CYS A N 15
ATOM 8126 C CA . CYS A 1 13 ? -0.081 0.898 4.781 1.00 0.00 13 CYS A CA 15
ATOM 8127 C C . CYS A 1 13 ? -1.305 0.260 4.131 1.00 0.00 13 CYS A C 15
ATOM 8128 O O . CYS A 1 13 ? -2.344 0.091 4.770 1.00 0.00 13 CYS A O 15
ATOM 8135 N N . SER A 1 14 ? -1.174 -0.094 2.856 1.00 0.00 14 SER A N 15
ATOM 8136 C CA . SER A 1 14 ? -2.270 -0.710 2.117 1.00 0.00 14 SER A CA 15
ATOM 8137 C C . SER A 1 14 ? -2.311 -2.215 2.363 1.00 0.00 14 SER A C 15
ATOM 8138 O O . SER A 1 14 ? -2.571 -2.997 1.449 1.00 0.00 14 SER A O 15
ATOM 8146 N N . GLU A 1 15 ? -2.054 -2.613 3.605 1.00 0.00 15 GLU A N 15
ATOM 8147 C CA . GLU A 1 15 ? -2.061 -4.025 3.971 1.00 0.00 15 GLU A CA 15
ATOM 8148 C C . GLU A 1 15 ? -2.852 -4.249 5.257 1.00 0.00 15 GLU A C 15
ATOM 8149 O O . GLU A 1 15 ? -3.497 -5.284 5.430 1.00 0.00 15 GLU A O 15
ATOM 8161 N N . CYS A 1 16 ? -2.798 -3.272 6.156 1.00 0.00 16 CYS A N 15
ATOM 8162 C CA . CYS A 1 16 ? -3.508 -3.362 7.426 1.00 0.00 16 CYS A CA 15
ATOM 8163 C C . CYS A 1 16 ? -4.381 -2.130 7.649 1.00 0.00 16 CYS A C 15
ATOM 8164 O O . CYS A 1 16 ? -5.499 -2.232 8.152 1.00 0.00 16 CYS A O 15
ATOM 8171 N N . GLY A 1 17 ? -3.861 -0.966 7.271 1.00 0.00 17 GLY A N 15
ATOM 8172 C CA . GLY A 1 17 ? -4.606 0.268 7.437 1.00 0.00 17 GLY A CA 15
ATOM 8173 C C . GLY A 1 17 ? -3.964 1.202 8.443 1.00 0.00 17 GLY A C 15
ATOM 8174 O O . GLY A 1 17 ? -4.640 2.031 9.052 1.00 0.00 17 GLY A O 15
ATOM 8178 N N . LYS A 1 18 ? -2.654 1.066 8.622 1.00 0.00 18 LYS A N 15
ATOM 8179 C CA . LYS A 1 18 ? -1.919 1.904 9.562 1.00 0.00 18 LYS A CA 15
ATOM 8180 C C . LYS A 1 18 ? -1.207 3.041 8.837 1.00 0.00 18 LYS A C 15
ATOM 8181 O O . LYS A 1 18 ? -0.556 2.826 7.814 1.00 0.00 18 LYS A O 15
ATOM 8200 N N . ALA A 1 19 ? -1.335 4.251 9.372 1.00 0.00 19 ALA A N 15
ATOM 8201 C CA . ALA A 1 19 ? -0.700 5.420 8.778 1.00 0.00 19 ALA A CA 15
ATOM 8202 C C . ALA A 1 19 ? 0.546 5.825 9.557 1.00 0.00 19 ALA A C 15
ATOM 8203 O O . ALA A 1 19 ? 0.530 5.882 10.787 1.00 0.00 19 ALA A O 15
ATOM 8210 N N . PHE A 1 20 ? 1.626 6.104 8.835 1.00 0.00 20 PHE A N 15
ATOM 8211 C CA . PHE A 1 20 ? 2.882 6.502 9.459 1.00 0.00 20 PHE A CA 15
ATOM 8212 C C . PHE A 1 20 ? 3.262 7.925 9.059 1.00 0.00 20 PHE A C 15
ATOM 8213 O O . PHE A 1 20 ? 2.757 8.459 8.072 1.00 0.00 20 PHE A O 15
ATOM 8230 N N . ASN A 1 21 ? 4.156 8.532 9.833 1.00 0.00 21 ASN A N 15
ATOM 8231 C CA . ASN A 1 21 ? 4.604 9.893 9.560 1.00 0.00 21 ASN A CA 15
ATOM 8232 C C . ASN A 1 21 ? 5.654 9.909 8.454 1.00 0.00 21 ASN A C 15
ATOM 8233 O O . ASN A 1 21 ? 5.601 10.737 7.545 1.00 0.00 21 ASN A O 15
ATOM 8244 N N . ARG A 1 22 ? 6.608 8.987 8.538 1.00 0.00 22 ARG A N 15
ATOM 8245 C CA . ARG A 1 22 ? 7.672 8.895 7.545 1.00 0.00 22 ARG A CA 15
ATOM 8246 C C . ARG A 1 22 ? 7.526 7.627 6.709 1.00 0.00 22 ARG A C 15
ATOM 8247 O O . ARG A 1 22 ? 6.868 6.671 7.120 1.00 0.00 22 ARG A O 15
ATOM 8268 N N . LYS A 1 23 ? 8.145 7.626 5.533 1.00 0.00 23 LYS A N 15
ATOM 8269 C CA . LYS A 1 23 ? 8.086 6.477 4.638 1.00 0.00 23 LYS A CA 15
ATOM 8270 C C . LYS A 1 23 ? 8.852 5.294 5.221 1.00 0.00 23 LYS A C 15
ATOM 8271 O O . LYS A 1 23 ? 8.360 4.165 5.226 1.00 0.00 23 LYS A O 15
ATOM 8290 N N . ASP A 1 24 ? 10.058 5.559 5.712 1.00 0.00 24 ASP A N 15
ATOM 8291 C CA . ASP A 1 24 ? 10.891 4.517 6.300 1.00 0.00 24 ASP A CA 15
ATOM 8292 C C . ASP A 1 24 ? 10.132 3.764 7.388 1.00 0.00 24 ASP A C 15
ATOM 8293 O O . ASP A 1 24 ? 10.205 2.539 7.474 1.00 0.00 24 ASP A O 15
ATOM 8302 N N . GLN A 1 25 ? 9.406 4.507 8.218 1.00 0.00 25 GLN A N 15
ATOM 8303 C CA . GLN A 1 25 ? 8.636 3.909 9.302 1.00 0.00 25 GLN A CA 15
ATOM 8304 C C . GLN A 1 25 ? 7.666 2.861 8.767 1.00 0.00 25 GLN A C 15
ATOM 8305 O O . GLN A 1 25 ? 7.518 1.784 9.347 1.00 0.00 25 GLN A O 15
ATOM 8319 N N . LEU A 1 26 ? 7.007 3.182 7.660 1.00 0.00 26 LEU A N 15
ATOM 8320 C CA . LEU A 1 26 ? 6.050 2.268 7.046 1.00 0.00 26 LEU A CA 15
ATOM 8321 C C . LEU A 1 26 ? 6.763 1.075 6.418 1.00 0.00 26 LEU A C 15
ATOM 8322 O O . LEU A 1 26 ? 6.360 -0.073 6.609 1.00 0.00 26 LEU A O 15
ATOM 8338 N N . ILE A 1 27 ? 7.825 1.354 5.669 1.00 0.00 27 ILE A N 15
ATOM 8339 C CA . ILE A 1 27 ? 8.595 0.304 5.015 1.00 0.00 27 ILE A CA 15
ATOM 8340 C C . ILE A 1 27 ? 8.966 -0.800 6.000 1.00 0.00 27 ILE A C 15
ATOM 8341 O O . ILE A 1 27 ? 8.675 -1.974 5.771 1.00 0.00 27 ILE A O 15
ATOM 8357 N N . SER A 1 28 ? 9.608 -0.415 7.098 1.00 0.00 28 SER A N 15
ATOM 8358 C CA . SER A 1 28 ? 10.021 -1.372 8.118 1.00 0.00 28 SER A CA 15
ATOM 8359 C C . SER A 1 28 ? 8.817 -2.129 8.671 1.00 0.00 28 SER A C 15
ATOM 8360 O O . SER A 1 28 ? 8.901 -3.322 8.966 1.00 0.00 28 SER A O 15
ATOM 8368 N N . HIS A 1 29 ? 7.697 -1.427 8.809 1.00 0.00 29 HIS A N 15
ATOM 8369 C CA . HIS A 1 29 ? 6.474 -2.032 9.326 1.00 0.00 29 HIS A CA 15
ATOM 8370 C C . HIS A 1 29 ? 5.950 -3.099 8.370 1.00 0.00 29 HIS A C 15
ATOM 8371 O O . HIS A 1 29 ? 5.635 -4.214 8.784 1.00 0.00 29 HIS A O 15
ATOM 8385 N N . GLN A 1 30 ? 5.858 -2.747 7.092 1.00 0.00 30 GLN A N 15
ATOM 8386 C CA . GLN A 1 30 ? 5.370 -3.675 6.078 1.00 0.00 30 GLN A CA 15
ATOM 8387 C C . GLN A 1 30 ? 6.065 -5.027 6.198 1.00 0.00 30 GLN A C 15
ATOM 8388 O O . GLN A 1 30 ? 5.516 -6.056 5.804 1.00 0.00 30 GLN A O 15
ATOM 8402 N N . ARG A 1 31 ? 7.277 -5.018 6.744 1.00 0.00 31 ARG A N 15
ATOM 8403 C CA . ARG A 1 31 ? 8.048 -6.244 6.914 1.00 0.00 31 ARG A CA 15
ATOM 8404 C C . ARG A 1 31 ? 7.247 -7.286 7.689 1.00 0.00 31 ARG A C 15
ATOM 8405 O O . ARG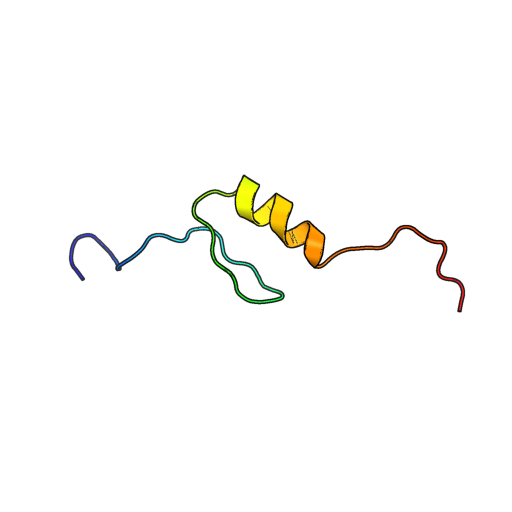 A 1 31 ? 7.358 -8.486 7.434 1.00 0.00 31 ARG A O 15
ATOM 8426 N N . THR A 1 32 ? 6.440 -6.821 8.638 1.00 0.00 32 THR A N 15
ATOM 8427 C CA . THR A 1 32 ? 5.622 -7.712 9.451 1.00 0.00 32 THR A CA 15
ATOM 8428 C C . THR A 1 32 ? 4.529 -8.369 8.616 1.00 0.00 32 THR A C 15
ATOM 8429 O O . THR A 1 32 ? 3.980 -9.403 8.997 1.00 0.00 32 THR A O 15
ATOM 8440 N N . HIS A 1 33 ? 4.216 -7.762 7.476 1.00 0.00 33 HIS A N 15
ATOM 8441 C CA . HIS A 1 33 ? 3.187 -8.289 6.586 1.00 0.00 33 HIS A CA 15
ATOM 8442 C C . HIS A 1 33 ? 3.777 -9.312 5.620 1.00 0.00 33 HIS A C 15
ATOM 8443 O O . HIS A 1 33 ? 3.235 -10.403 5.448 1.00 0.00 33 HIS A O 15
ATOM 8457 N N . ALA A 1 34 ? 4.891 -8.951 4.991 1.00 0.00 34 ALA A N 15
ATOM 8458 C CA . ALA A 1 34 ? 5.555 -9.837 4.043 1.00 0.00 34 ALA A CA 15
ATOM 8459 C C . ALA A 1 34 ? 6.357 -10.913 4.767 1.00 0.00 34 ALA A C 15
ATOM 8460 O O . ALA A 1 34 ? 7.400 -10.633 5.356 1.00 0.00 34 ALA A O 15
ATOM 8467 N N . GLY A 1 35 ? 5.862 -12.147 4.719 1.00 0.00 35 GLY A N 15
ATOM 8468 C CA . GLY A 1 35 ? 6.545 -13.246 5.376 1.00 0.00 35 GLY A CA 15
ATOM 8469 C C . GLY A 1 35 ? 7.290 -14.133 4.397 1.00 0.00 35 GLY A C 15
ATOM 8470 O O . GLY A 1 35 ? 6.762 -15.148 3.945 1.00 0.00 35 GLY A O 15
ATOM 8474 N N . GLU A 1 36 ? 8.519 -13.747 4.068 1.00 0.00 36 GLU A N 15
ATOM 8475 C CA . GLU A 1 36 ? 9.335 -14.514 3.135 1.00 0.00 36 GLU A CA 15
ATOM 8476 C C . GLU A 1 36 ? 10.814 -14.417 3.498 1.00 0.00 36 GLU A C 15
ATOM 8477 O O . GLU A 1 36 ? 11.197 -13.652 4.383 1.00 0.00 36 GLU A O 15
ATOM 8489 N N . SER A 1 37 ? 11.639 -15.199 2.810 1.00 0.00 37 SER A N 15
ATOM 8490 C CA . SER A 1 37 ? 13.075 -15.205 3.062 1.00 0.00 37 SER A CA 15
ATOM 8491 C C . SER A 1 37 ? 13.857 -15.089 1.757 1.00 0.00 37 SER A C 15
ATOM 8492 O O . SER A 1 37 ? 14.817 -14.326 1.662 1.00 0.00 37 SER A O 15
ATOM 8500 N N . GLY A 1 38 ? 13.437 -15.852 0.753 1.00 0.00 38 GLY A N 15
ATOM 8501 C CA . GLY A 1 38 ? 14.108 -15.821 -0.533 1.00 0.00 38 GLY A CA 15
ATOM 8502 C C . GLY A 1 38 ? 14.794 -17.132 -0.862 1.00 0.00 38 GLY A C 15
ATOM 8503 O O . GLY A 1 38 ? 16.020 -17.214 -0.936 1.00 0.00 38 GLY A O 15
ATOM 8507 N N . PRO A 1 39 ? 13.993 -18.189 -1.063 1.00 0.00 39 PRO A N 15
ATOM 8508 C CA . PRO A 1 39 ? 14.509 -19.522 -1.387 1.00 0.00 39 PRO A CA 15
ATOM 8509 C C . PRO A 1 39 ? 15.109 -19.587 -2.787 1.00 0.00 39 PRO A C 15
ATOM 8510 O O . PRO A 1 39 ? 15.594 -20.634 -3.217 1.00 0.00 39 PRO A O 15
ATOM 8521 N N . SER A 1 40 ? 15.074 -18.462 -3.493 1.00 0.00 40 SER A N 15
ATOM 8522 C CA . SER A 1 40 ? 15.613 -18.392 -4.847 1.00 0.00 40 SER A CA 15
ATOM 8523 C C . SER A 1 40 ? 16.960 -19.102 -4.933 1.00 0.00 40 SER A C 15
ATOM 8524 O O . SER A 1 40 ? 17.708 -19.159 -3.957 1.00 0.00 40 SER A O 15
ATOM 8532 N N . SER A 1 41 ? 17.264 -19.642 -6.109 1.00 0.00 41 SER A N 15
ATOM 8533 C CA . SER A 1 41 ? 18.519 -20.352 -6.323 1.00 0.00 41 SER A CA 15
ATOM 8534 C C . SER A 1 41 ? 19.700 -19.387 -6.296 1.00 0.00 41 SER A C 15
ATOM 8535 O O . SER A 1 41 ? 20.627 -19.545 -5.502 1.00 0.00 41 SER A O 15
ATOM 8543 N N . GLY A 1 42 ? 19.659 -18.386 -7.170 1.00 0.00 42 GLY A N 15
ATOM 8544 C CA . GLY A 1 42 ? 20.731 -17.409 -7.230 1.00 0.00 42 GLY A CA 15
ATOM 8545 C C . GLY A 1 42 ? 20.355 -16.185 -8.041 1.00 0.00 42 GLY A C 15
ATOM 8546 O O . GLY A 1 42 ? 19.217 -15.728 -7.942 1.00 0.00 42 GLY A O 15
ATOM 8551 N N . GLY A 1 1 ? -18.656 9.653 5.423 1.00 0.00 1 GLY A N 16
ATOM 8552 C CA . GLY A 1 1 ? -18.224 11.039 5.448 1.00 0.00 1 GLY A CA 16
ATOM 8553 C C . GLY A 1 1 ? -17.242 11.320 6.567 1.00 0.00 1 GLY A C 16
ATOM 8554 O O . GLY A 1 1 ? -17.082 10.510 7.480 1.00 0.00 1 GLY A O 16
ATOM 8558 N N . SER A 1 2 ? -16.580 12.470 6.496 1.00 0.00 2 SER A N 16
ATOM 8559 C CA . SER A 1 2 ? -15.603 12.854 7.508 1.00 0.00 2 SER A CA 16
ATOM 8560 C C . SER A 1 2 ? -15.328 14.354 7.458 1.00 0.00 2 SER A C 16
ATOM 8561 O O . SER A 1 2 ? -14.934 14.889 6.422 1.00 0.00 2 SER A O 16
ATOM 8569 N N . SER A 1 3 ? -15.540 15.026 8.585 1.00 0.00 3 SER A N 16
ATOM 8570 C CA . SER A 1 3 ? -15.319 16.465 8.669 1.00 0.00 3 SER A CA 16
ATOM 8571 C C . SER A 1 3 ? -14.615 16.831 9.972 1.00 0.00 3 SER A C 16
ATOM 8572 O O . SER A 1 3 ? -14.949 16.314 11.038 1.00 0.00 3 SER A O 16
ATOM 8580 N N . GLY A 1 4 ? -13.638 17.727 9.878 1.00 0.00 4 GLY A N 16
ATOM 8581 C CA . GLY A 1 4 ? -12.901 18.148 11.055 1.00 0.00 4 GLY A CA 16
ATOM 8582 C C . GLY A 1 4 ? -11.410 18.251 10.801 1.00 0.00 4 GLY A C 16
ATOM 8583 O O . GLY A 1 4 ? -10.912 19.306 10.409 1.00 0.00 4 GLY A O 16
ATOM 8587 N N . SER A 1 5 ? -10.696 17.153 11.025 1.00 0.00 5 SER A N 16
ATOM 8588 C CA . SER A 1 5 ? -9.252 17.125 10.822 1.00 0.00 5 SER A CA 16
ATOM 8589 C C . SER A 1 5 ? -8.898 16.375 9.542 1.00 0.00 5 SER A C 16
ATOM 8590 O O . SER A 1 5 ? -9.702 15.605 9.018 1.00 0.00 5 SER A O 16
ATOM 8598 N N . SER A 1 6 ? -7.687 16.605 9.045 1.00 0.00 6 SER A N 16
ATOM 8599 C CA . SER A 1 6 ? -7.226 15.955 7.824 1.00 0.00 6 SER A CA 16
ATOM 8600 C C . SER A 1 6 ? -6.111 14.958 8.127 1.00 0.00 6 SER A C 16
ATOM 8601 O O . SER A 1 6 ? -6.125 13.827 7.642 1.00 0.00 6 SER A O 16
ATOM 8609 N N . GLY A 1 7 ? -5.146 15.387 8.934 1.00 0.00 7 GLY A N 16
ATOM 8610 C CA . GLY A 1 7 ? -4.037 14.521 9.289 1.00 0.00 7 GLY A CA 16
ATOM 8611 C C . GLY A 1 7 ? -3.057 14.335 8.148 1.00 0.00 7 GLY A C 16
ATOM 8612 O O . GLY A 1 7 ? -3.449 13.972 7.039 1.00 0.00 7 GLY A O 16
ATOM 8616 N N . GLU A 1 8 ? -1.780 14.587 8.418 1.00 0.00 8 GLU A N 16
ATOM 8617 C CA . GLU A 1 8 ? -0.743 14.448 7.403 1.00 0.00 8 GLU A CA 16
ATOM 8618 C C . GLU A 1 8 ? -0.182 13.029 7.389 1.00 0.00 8 GLU A C 16
ATOM 8619 O O . GLU A 1 8 ? 0.803 12.732 8.064 1.00 0.00 8 GLU A O 16
ATOM 8631 N N . ASN A 1 9 ? -0.818 12.155 6.615 1.00 0.00 9 ASN A N 16
ATOM 8632 C CA . ASN A 1 9 ? -0.384 10.767 6.513 1.00 0.00 9 ASN A CA 16
ATOM 8633 C C . ASN A 1 9 ? 0.020 10.427 5.081 1.00 0.00 9 ASN A C 16
ATOM 8634 O O . ASN A 1 9 ? -0.701 9.746 4.351 1.00 0.00 9 ASN A O 16
ATOM 8645 N N . PRO A 1 10 ? 1.201 10.911 4.669 1.00 0.00 10 PRO A N 16
ATOM 8646 C CA . PRO A 1 10 ? 1.729 10.670 3.323 1.00 0.00 10 PRO A CA 16
ATOM 8647 C C . PRO A 1 10 ? 2.141 9.217 3.113 1.00 0.00 10 PRO A C 16
ATOM 8648 O O . PRO A 1 10 ? 2.468 8.810 1.998 1.00 0.00 10 PRO A O 16
ATOM 8659 N N . TYR A 1 11 ? 2.121 8.440 4.190 1.00 0.00 11 TYR A N 16
ATOM 8660 C CA . TYR A 1 11 ? 2.494 7.032 4.123 1.00 0.00 11 TYR A CA 16
ATOM 8661 C C . TYR A 1 11 ? 1.530 6.174 4.937 1.00 0.00 11 TYR A C 16
ATOM 8662 O O . TYR A 1 11 ? 1.465 6.286 6.161 1.00 0.00 11 TYR A O 16
ATOM 8680 N N . GLU A 1 12 ? 0.785 5.316 4.247 1.00 0.00 12 GLU A N 16
ATOM 8681 C CA . GLU A 1 12 ? -0.176 4.439 4.906 1.00 0.00 12 GLU A CA 16
ATOM 8682 C C . GLU A 1 12 ? -0.038 3.005 4.401 1.00 0.00 12 GLU A C 16
ATOM 8683 O O . GLU A 1 12 ? 0.120 2.769 3.203 1.00 0.00 12 GLU A O 16
ATOM 8695 N N . CYS A 1 13 ? -0.098 2.051 5.325 1.00 0.00 13 CYS A N 16
ATOM 8696 C CA . CYS A 1 13 ? 0.022 0.641 4.976 1.00 0.00 13 CYS A CA 16
ATOM 8697 C C . CYS A 1 13 ? -1.275 0.121 4.361 1.00 0.00 13 CYS A C 16
ATOM 8698 O O . CYS A 1 13 ? -2.316 0.088 5.017 1.00 0.00 13 CYS A O 16
ATOM 8705 N N . SER A 1 14 ? -1.202 -0.284 3.097 1.00 0.00 14 SER A N 16
ATOM 8706 C CA . SER A 1 14 ? -2.370 -0.799 2.392 1.00 0.00 14 SER A CA 16
ATOM 8707 C C . SER A 1 14 ? -2.564 -2.286 2.674 1.00 0.00 14 SER A C 16
ATOM 8708 O O . SER A 1 14 ? -3.088 -3.024 1.841 1.00 0.00 14 SER A O 16
ATOM 8716 N N . GLU A 1 15 ? -2.136 -2.718 3.857 1.00 0.00 15 GLU A N 16
ATOM 8717 C CA . GLU A 1 15 ? -2.261 -4.116 4.250 1.00 0.00 15 GLU A CA 16
ATOM 8718 C C . GLU A 1 15 ? -3.120 -4.254 5.503 1.00 0.00 15 GLU A C 16
ATOM 8719 O O . GLU A 1 15 ? -3.959 -5.151 5.600 1.00 0.00 15 GLU A O 16
ATOM 8731 N N . CYS A 1 16 ? -2.905 -3.360 6.462 1.00 0.00 16 CYS A N 16
ATOM 8732 C CA . CYS A 1 16 ? -3.658 -3.381 7.711 1.00 0.00 16 CYS A CA 16
ATOM 8733 C C . CYS A 1 16 ? -4.520 -2.130 7.847 1.00 0.00 16 CYS A C 16
ATOM 8734 O O . CYS A 1 16 ? -5.672 -2.200 8.275 1.00 0.00 16 CYS A O 16
ATOM 8741 N N . GLY A 1 17 ? -3.954 -0.984 7.479 1.00 0.00 17 GLY A N 16
ATOM 8742 C CA . GLY A 1 17 ? -4.686 0.267 7.567 1.00 0.00 17 GLY A CA 16
ATOM 8743 C C . GLY A 1 17 ? -4.073 1.227 8.567 1.00 0.00 17 GLY A C 16
ATOM 8744 O O . GLY A 1 17 ? -4.770 2.062 9.144 1.00 0.00 17 GLY A O 16
ATOM 8748 N N . LYS A 1 18 ? -2.766 1.108 8.776 1.00 0.00 18 LYS A N 16
ATOM 8749 C CA . LYS A 1 18 ? -2.059 1.971 9.714 1.00 0.00 18 LYS A CA 16
ATOM 8750 C C . LYS A 1 18 ? -1.298 3.068 8.976 1.00 0.00 18 LYS A C 16
ATOM 8751 O O . LYS A 1 18 ? -0.516 2.790 8.067 1.00 0.00 18 LYS A O 16
ATOM 8770 N N . ALA A 1 19 ? -1.531 4.314 9.373 1.00 0.00 19 ALA A N 16
ATOM 8771 C CA . ALA A 1 19 ? -0.864 5.452 8.752 1.00 0.00 19 ALA A CA 16
ATOM 8772 C C . ALA A 1 19 ? 0.328 5.911 9.584 1.00 0.00 19 ALA A C 16
ATOM 8773 O O . ALA A 1 19 ? 0.234 6.038 10.805 1.00 0.00 19 ALA A O 16
ATOM 8780 N N . PHE A 1 20 ? 1.450 6.159 8.916 1.00 0.00 20 PHE A N 16
ATOM 8781 C CA . PHE A 1 20 ? 2.662 6.603 9.595 1.00 0.00 20 PHE A CA 16
ATOM 8782 C C . PHE A 1 20 ? 3.061 8.002 9.136 1.00 0.00 20 PHE A C 16
ATOM 8783 O O . PHE A 1 20 ? 2.522 8.524 8.161 1.00 0.00 20 PHE A O 16
ATOM 8800 N N . ASN A 1 21 ? 4.010 8.603 9.846 1.00 0.00 21 ASN A N 16
ATOM 8801 C CA . ASN A 1 21 ? 4.481 9.943 9.513 1.00 0.00 21 ASN A CA 16
ATOM 8802 C C . ASN A 1 21 ? 5.673 9.879 8.563 1.00 0.00 21 ASN A C 16
ATOM 8803 O O . ASN A 1 21 ? 5.756 10.646 7.603 1.00 0.00 21 ASN A O 16
ATOM 8814 N N . ARG A 1 22 ? 6.593 8.961 8.837 1.00 0.00 22 ARG A N 16
ATOM 8815 C CA . ARG A 1 22 ? 7.781 8.797 8.008 1.00 0.00 22 ARG A CA 16
ATOM 8816 C C . ARG A 1 22 ? 7.646 7.579 7.099 1.00 0.00 22 ARG A C 16
ATOM 8817 O O . ARG A 1 22 ? 7.050 6.570 7.479 1.00 0.00 22 ARG A O 16
ATOM 8838 N N . LYS A 1 23 ? 8.203 7.679 5.897 1.00 0.00 23 LYS A N 16
ATOM 8839 C CA . LYS A 1 23 ? 8.147 6.586 4.934 1.00 0.00 23 LYS A CA 16
ATOM 8840 C C . LYS A 1 23 ? 8.882 5.358 5.461 1.00 0.00 23 LYS A C 16
ATOM 8841 O O . LYS A 1 23 ? 8.375 4.238 5.384 1.00 0.00 23 LYS A O 16
ATOM 8860 N N . ASP A 1 24 ? 10.079 5.575 5.996 1.00 0.00 24 ASP A N 16
ATOM 8861 C CA . ASP A 1 24 ? 10.883 4.486 6.538 1.00 0.00 24 ASP A CA 16
ATOM 8862 C C . ASP A 1 24 ? 10.089 3.681 7.562 1.00 0.00 24 ASP A C 16
ATOM 8863 O O . ASP A 1 24 ? 10.085 2.451 7.529 1.00 0.00 24 ASP A O 16
ATOM 8872 N N . GLN A 1 25 ? 9.418 4.384 8.469 1.00 0.00 25 GLN A N 16
ATOM 8873 C CA . GLN A 1 25 ? 8.622 3.734 9.503 1.00 0.00 25 GLN A CA 16
ATOM 8874 C C . GLN A 1 25 ? 7.606 2.778 8.887 1.00 0.00 25 GLN A C 16
ATOM 8875 O O . GLN A 1 25 ? 7.399 1.670 9.385 1.00 0.00 25 GLN A O 16
ATOM 8889 N N . LEU A 1 26 ? 6.974 3.213 7.802 1.00 0.00 26 LEU A N 16
ATOM 8890 C CA . LEU A 1 26 ? 5.978 2.395 7.118 1.00 0.00 26 LEU A CA 16
ATOM 8891 C C . LEU A 1 26 ? 6.635 1.210 6.418 1.00 0.00 26 LEU A C 16
ATOM 8892 O O . LEU A 1 26 ? 6.199 0.068 6.568 1.00 0.00 26 LEU A O 16
ATOM 8908 N N . ILE A 1 27 ? 7.686 1.489 5.653 1.00 0.00 27 ILE A N 16
ATOM 8909 C CA . ILE A 1 27 ? 8.404 0.445 4.933 1.00 0.00 27 ILE A CA 16
ATOM 8910 C C . ILE A 1 27 ? 8.861 -0.661 5.878 1.00 0.00 27 ILE A C 16
ATOM 8911 O O . ILE A 1 27 ? 8.596 -1.840 5.645 1.00 0.00 27 ILE A O 16
ATOM 8927 N N . SER A 1 28 ? 9.548 -0.271 6.948 1.00 0.00 28 SER A N 16
ATOM 8928 C CA . SER A 1 28 ? 10.043 -1.230 7.928 1.00 0.00 28 SER A CA 16
ATOM 8929 C C . SER A 1 28 ? 8.895 -2.037 8.528 1.00 0.00 28 SER A C 16
ATOM 8930 O O . SER A 1 28 ? 9.030 -3.233 8.785 1.00 0.00 28 SER A O 16
ATOM 8938 N N . HIS A 1 29 ? 7.766 -1.372 8.749 1.00 0.00 29 HIS A N 16
ATOM 8939 C CA . HIS A 1 29 ? 6.593 -2.026 9.318 1.00 0.00 29 HIS A CA 16
ATOM 8940 C C . HIS A 1 29 ? 6.059 -3.100 8.376 1.00 0.00 29 HIS A C 16
ATOM 8941 O O . HIS A 1 29 ? 5.783 -4.224 8.795 1.00 0.00 29 HIS A O 16
ATOM 8955 N N . GLN A 1 30 ? 5.915 -2.746 7.103 1.00 0.00 30 GLN A N 16
ATOM 8956 C CA . GLN A 1 30 ? 5.413 -3.680 6.102 1.00 0.00 30 GLN A CA 16
ATOM 8957 C C . GLN A 1 30 ? 6.057 -5.052 6.267 1.00 0.00 30 GLN A C 16
ATOM 8958 O O . GLN A 1 30 ? 5.383 -6.079 6.184 1.00 0.00 30 GLN A O 16
ATOM 8972 N N . ARG A 1 31 ? 7.365 -5.062 6.501 1.00 0.00 31 ARG A N 16
ATOM 8973 C CA . ARG A 1 31 ? 8.101 -6.309 6.675 1.00 0.00 31 ARG A CA 16
ATOM 8974 C C . ARG A 1 31 ? 7.251 -7.343 7.408 1.00 0.00 31 ARG A C 16
ATOM 8975 O O . ARG A 1 31 ? 7.287 -8.532 7.088 1.00 0.00 31 ARG A O 16
ATOM 8996 N N . THR A 1 32 ? 6.487 -6.883 8.394 1.00 0.00 32 THR A N 16
ATOM 8997 C CA . THR A 1 32 ? 5.630 -7.767 9.173 1.00 0.00 32 THR A CA 16
ATOM 8998 C C . THR A 1 32 ? 4.708 -8.576 8.269 1.00 0.00 32 THR A C 16
ATOM 8999 O O . THR A 1 32 ? 4.666 -9.805 8.347 1.00 0.00 32 THR A O 16
ATOM 9010 N N . HIS A 1 33 ? 3.969 -7.880 7.410 1.00 0.00 33 HIS A N 16
ATOM 9011 C CA . HIS A 1 33 ? 3.047 -8.535 6.489 1.00 0.00 33 HIS A CA 16
ATOM 9012 C C . HIS A 1 33 ? 3.802 -9.421 5.503 1.00 0.00 33 HIS A C 16
ATOM 9013 O O . HIS A 1 33 ? 3.512 -10.611 5.375 1.00 0.00 33 HIS A O 16
ATOM 9027 N N . ALA A 1 34 ? 4.770 -8.833 4.808 1.00 0.00 34 ALA A N 16
ATOM 9028 C CA . ALA A 1 34 ? 5.567 -9.570 3.835 1.00 0.00 34 ALA A CA 16
ATOM 9029 C C . ALA A 1 34 ? 6.451 -10.606 4.520 1.00 0.00 34 ALA A C 16
ATOM 9030 O O . ALA A 1 34 ? 7.422 -10.261 5.192 1.00 0.00 34 ALA A O 16
ATOM 9037 N N . GLY A 1 35 ? 6.107 -11.879 4.346 1.00 0.00 35 GLY A N 16
ATOM 9038 C CA . GLY A 1 35 ? 6.879 -12.946 4.955 1.00 0.00 35 GLY A CA 16
ATOM 9039 C C . GLY A 1 35 ? 6.776 -14.248 4.185 1.00 0.00 35 GLY A C 16
ATOM 9040 O O . GLY A 1 35 ? 7.766 -14.960 4.024 1.00 0.00 35 GLY A O 16
ATOM 9044 N N . GLU A 1 36 ? 5.574 -14.560 3.711 1.00 0.00 36 GLU A N 16
ATOM 9045 C CA . GLU A 1 36 ? 5.346 -15.787 2.956 1.00 0.00 36 GLU A CA 16
ATOM 9046 C C . GLU A 1 36 ? 6.526 -16.086 2.036 1.00 0.00 36 GLU A C 16
ATOM 9047 O O . GLU A 1 36 ? 6.938 -15.241 1.242 1.00 0.00 36 GLU A O 16
ATOM 9059 N N . SER A 1 37 ? 7.065 -17.296 2.150 1.00 0.00 37 SER A N 16
ATOM 9060 C CA . SER A 1 37 ? 8.200 -17.707 1.332 1.00 0.00 37 SER A CA 16
ATOM 9061 C C . SER A 1 37 ? 7.925 -19.046 0.654 1.00 0.00 37 SER A C 16
ATOM 9062 O O . SER A 1 37 ? 8.201 -19.222 -0.532 1.00 0.00 37 SER A O 16
ATOM 9070 N N . GLY A 1 38 ? 7.378 -19.987 1.417 1.00 0.00 38 GLY A N 16
ATOM 9071 C CA . GLY A 1 38 ? 7.074 -21.298 0.874 1.00 0.00 38 GLY A CA 16
ATOM 9072 C C . GLY A 1 38 ? 6.426 -22.212 1.895 1.00 0.00 38 GLY A C 16
ATOM 9073 O O . GLY A 1 38 ? 6.104 -21.803 3.011 1.00 0.00 38 GLY A O 16
ATOM 9077 N N . PRO A 1 39 ? 6.223 -23.482 1.514 1.00 0.00 39 PRO A N 16
ATOM 9078 C CA . PRO A 1 39 ? 5.605 -24.483 2.390 1.00 0.00 39 PRO A CA 16
ATOM 9079 C C . PRO A 1 39 ? 6.511 -24.873 3.552 1.00 0.00 39 PRO A C 16
ATOM 9080 O O . PRO A 1 39 ? 6.067 -24.954 4.698 1.00 0.00 39 PRO A O 16
ATOM 9091 N N . SER A 1 40 ? 7.783 -25.115 3.250 1.00 0.00 40 SER A N 16
ATOM 9092 C CA . SER A 1 40 ? 8.751 -25.501 4.270 1.00 0.00 40 SER A CA 16
ATOM 9093 C C . SER A 1 40 ? 8.643 -24.594 5.493 1.00 0.00 40 SER A C 16
ATOM 9094 O O . SER A 1 40 ? 8.588 -23.370 5.369 1.00 0.00 40 SER A O 16
ATOM 9102 N N . SER A 1 41 ? 8.612 -25.204 6.673 1.00 0.00 41 SER A N 16
ATOM 9103 C CA . SER A 1 41 ? 8.507 -24.453 7.919 1.00 0.00 41 SER A CA 16
ATOM 9104 C C . SER A 1 41 ? 9.531 -24.944 8.938 1.00 0.00 41 SER A C 16
ATOM 9105 O O . SER A 1 41 ? 9.233 -25.799 9.771 1.00 0.00 41 SER A O 16
ATOM 9113 N N . GLY A 1 42 ? 10.740 -24.397 8.864 1.00 0.00 42 GLY A N 16
ATOM 9114 C CA . GLY A 1 42 ? 11.790 -24.791 9.784 1.00 0.00 42 GLY A CA 16
ATOM 9115 C C . GLY A 1 42 ? 12.127 -26.265 9.683 1.00 0.00 42 GLY A C 16
ATOM 9116 O O . GLY A 1 42 ? 13.230 -26.656 10.063 1.00 0.00 42 GLY A O 16
ATOM 9121 N N . GLY A 1 1 ? -13.254 9.587 13.378 1.00 0.00 1 GLY A N 17
ATOM 9122 C CA . GLY A 1 1 ? -12.439 8.759 14.247 1.00 0.00 1 GLY A CA 17
ATOM 9123 C C . GLY A 1 1 ? -12.274 9.356 15.630 1.00 0.00 1 GLY A C 17
ATOM 9124 O O . GLY A 1 1 ? -11.803 10.485 15.774 1.00 0.00 1 GLY A O 17
ATOM 9128 N N . SER A 1 2 ? -12.664 8.600 16.650 1.00 0.00 2 SER A N 17
ATOM 9129 C CA . SER A 1 2 ? -12.562 9.063 18.029 1.00 0.00 2 SER A CA 17
ATOM 9130 C C . SER A 1 2 ? -11.126 8.958 18.533 1.00 0.00 2 SER A C 17
ATOM 9131 O O . SER A 1 2 ? -10.593 9.898 19.123 1.00 0.00 2 SER A O 17
ATOM 9139 N N . SER A 1 3 ? -10.505 7.807 18.296 1.00 0.00 3 SER A N 17
ATOM 9140 C CA . SER A 1 3 ? -9.132 7.575 18.728 1.00 0.00 3 SER A CA 17
ATOM 9141 C C . SER A 1 3 ? -8.168 7.669 17.549 1.00 0.00 3 SER A C 17
ATOM 9142 O O . SER A 1 3 ? -7.252 6.859 17.417 1.00 0.00 3 SER A O 17
ATOM 9150 N N . GLY A 1 4 ? -8.383 8.664 16.695 1.00 0.00 4 GLY A N 17
ATOM 9151 C CA . GLY A 1 4 ? -7.526 8.846 15.537 1.00 0.00 4 GLY A CA 17
ATOM 9152 C C . GLY A 1 4 ? -8.172 9.703 14.467 1.00 0.00 4 GLY A C 17
ATOM 9153 O O . GLY A 1 4 ? -9.392 9.864 14.443 1.00 0.00 4 GLY A O 17
ATOM 9157 N N . SER A 1 5 ? -7.352 10.256 13.579 1.00 0.00 5 SER A N 17
ATOM 9158 C CA . SER A 1 5 ? -7.850 11.106 12.504 1.00 0.00 5 SER A CA 17
ATOM 9159 C C . SER A 1 5 ? -6.885 11.110 11.323 1.00 0.00 5 SER A C 17
ATOM 9160 O O . SER A 1 5 ? -5.672 11.223 11.498 1.00 0.00 5 SER A O 17
ATOM 9168 N N . SER A 1 6 ? -7.433 10.985 10.118 1.00 0.00 6 SER A N 17
ATOM 9169 C CA . SER A 1 6 ? -6.622 10.969 8.907 1.00 0.00 6 SER A CA 17
ATOM 9170 C C . SER A 1 6 ? -6.235 12.386 8.494 1.00 0.00 6 SER A C 17
ATOM 9171 O O . SER A 1 6 ? -6.950 13.041 7.736 1.00 0.00 6 SER A O 17
ATOM 9179 N N . GLY A 1 7 ? -5.098 12.854 8.999 1.00 0.00 7 GLY A N 17
ATOM 9180 C CA . GLY A 1 7 ? -4.635 14.190 8.672 1.00 0.00 7 GLY A CA 17
ATOM 9181 C C . GLY A 1 7 ? -3.466 14.179 7.707 1.00 0.00 7 GLY A C 17
ATOM 9182 O O . GLY A 1 7 ? -3.649 13.997 6.504 1.00 0.00 7 GLY A O 17
ATOM 9186 N N . GLU A 1 8 ? -2.262 14.376 8.235 1.00 0.00 8 GLU A N 17
ATOM 9187 C CA . GLU A 1 8 ? -1.060 14.390 7.410 1.00 0.00 8 GLU A CA 17
ATOM 9188 C C . GLU A 1 8 ? -0.357 13.036 7.450 1.00 0.00 8 GLU A C 17
ATOM 9189 O O . GLU A 1 8 ? 0.570 12.829 8.232 1.00 0.00 8 GLU A O 17
ATOM 9201 N N . ASN A 1 9 ? -0.806 12.118 6.601 1.00 0.00 9 ASN A N 17
ATOM 9202 C CA . ASN A 1 9 ? -0.222 10.783 6.539 1.00 0.00 9 ASN A CA 17
ATOM 9203 C C . ASN A 1 9 ? 0.082 10.388 5.097 1.00 0.00 9 ASN A C 17
ATOM 9204 O O . ASN A 1 9 ? -0.677 9.664 4.452 1.00 0.00 9 ASN A O 17
ATOM 9215 N N . PRO A 1 10 ? 1.219 10.875 4.577 1.00 0.00 10 PRO A N 17
ATOM 9216 C CA . PRO A 1 10 ? 1.650 10.585 3.206 1.00 0.00 10 PRO A CA 17
ATOM 9217 C C . PRO A 1 10 ? 2.075 9.132 3.027 1.00 0.00 10 PRO A C 17
ATOM 9218 O O . PRO A 1 10 ? 2.427 8.709 1.925 1.00 0.00 10 PRO A O 17
ATOM 9229 N N . TYR A 1 11 ? 2.039 8.371 4.115 1.00 0.00 11 TYR A N 17
ATOM 9230 C CA . TYR A 1 11 ? 2.422 6.965 4.078 1.00 0.00 11 TYR A CA 17
ATOM 9231 C C . TYR A 1 11 ? 1.466 6.118 4.911 1.00 0.00 11 TYR A C 17
ATOM 9232 O O . TYR A 1 11 ? 1.398 6.259 6.132 1.00 0.00 11 TYR A O 17
ATOM 9250 N N . GLU A 1 12 ? 0.730 5.236 4.242 1.00 0.00 12 GLU A N 17
ATOM 9251 C CA . GLU A 1 12 ? -0.222 4.365 4.920 1.00 0.00 12 GLU A CA 17
ATOM 9252 C C . GLU A 1 12 ? -0.084 2.925 4.435 1.00 0.00 12 GLU A C 17
ATOM 9253 O O . GLU A 1 12 ? 0.173 2.676 3.257 1.00 0.00 12 GLU A O 17
ATOM 9265 N N . CYS A 1 13 ? -0.256 1.979 5.353 1.00 0.00 13 CYS A N 17
ATOM 9266 C CA . CYS A 1 13 ? -0.149 0.563 5.021 1.00 0.00 13 CYS A CA 17
ATOM 9267 C C . CYS A 1 13 ? -1.447 0.050 4.403 1.00 0.00 13 CYS A C 17
ATOM 9268 O O . CYS A 1 13 ? -2.513 0.136 5.013 1.00 0.00 13 CYS A O 17
ATOM 9275 N N . SER A 1 14 ? -1.348 -0.484 3.190 1.00 0.00 14 SER A N 17
ATOM 9276 C CA . SER A 1 14 ? -2.514 -1.007 2.488 1.00 0.00 14 SER A CA 17
ATOM 9277 C C . SER A 1 14 ? -2.730 -2.481 2.817 1.00 0.00 14 SER A C 17
ATOM 9278 O O . SER A 1 14 ? -3.371 -3.209 2.060 1.00 0.00 14 SER A O 17
ATOM 9286 N N . GLU A 1 15 ? -2.189 -2.913 3.953 1.00 0.00 15 GLU A N 17
ATOM 9287 C CA . GLU A 1 15 ? -2.322 -4.300 4.382 1.00 0.00 15 GLU A CA 17
ATOM 9288 C C . GLU A 1 15 ? -3.158 -4.398 5.655 1.00 0.00 15 GLU A C 17
ATOM 9289 O O . GLU A 1 15 ? -3.959 -5.319 5.815 1.00 0.00 15 GLU A O 17
ATOM 9301 N N . CYS A 1 16 ? -2.966 -3.441 6.557 1.00 0.00 16 CYS A N 17
ATOM 9302 C CA . CYS A 1 16 ? -3.701 -3.419 7.816 1.00 0.00 16 CYS A CA 17
ATOM 9303 C C . CYS A 1 16 ? -4.469 -2.110 7.974 1.00 0.00 16 CYS A C 17
ATOM 9304 O O . CYS A 1 16 ? -5.606 -2.098 8.444 1.00 0.00 16 CYS A O 17
ATOM 9311 N N . GLY A 1 17 ? -3.839 -1.008 7.576 1.00 0.00 17 GLY A N 17
ATOM 9312 C CA . GLY A 1 17 ? -4.478 0.290 7.681 1.00 0.00 17 GLY A CA 17
ATOM 9313 C C . GLY A 1 17 ? -3.765 1.211 8.651 1.00 0.00 17 GLY A C 17
ATOM 9314 O O . GLY A 1 17 ? -4.379 2.098 9.244 1.00 0.00 17 GLY A O 17
ATOM 9318 N N . LYS A 1 18 ? -2.463 1.001 8.815 1.00 0.00 18 LYS A N 17
ATOM 9319 C CA . LYS A 1 18 ? -1.663 1.818 9.720 1.00 0.00 18 LYS A CA 17
ATOM 9320 C C . LYS A 1 18 ? -1.061 3.012 8.986 1.00 0.00 18 LYS A C 17
ATOM 9321 O O . LYS A 1 18 ? -0.336 2.849 8.005 1.00 0.00 18 LYS A O 17
ATOM 9340 N N . ALA A 1 19 ? -1.366 4.213 9.468 1.00 0.00 19 ALA A N 17
ATOM 9341 C CA . ALA A 1 19 ? -0.852 5.433 8.860 1.00 0.00 19 ALA A CA 17
ATOM 9342 C C . ALA A 1 19 ? 0.356 5.961 9.626 1.00 0.00 19 ALA A C 17
ATOM 9343 O O . ALA A 1 19 ? 0.307 6.129 10.845 1.00 0.00 19 ALA A O 17
ATOM 9350 N N . PHE A 1 20 ? 1.441 6.222 8.903 1.00 0.00 20 PHE A N 17
ATOM 9351 C CA . PHE A 1 20 ? 2.664 6.729 9.515 1.00 0.00 20 PHE A CA 17
ATOM 9352 C C . PHE A 1 20 ? 3.068 8.064 8.897 1.00 0.00 20 PHE A C 17
ATOM 9353 O O . PHE A 1 20 ? 2.614 8.419 7.810 1.00 0.00 20 PHE A O 17
ATOM 9370 N N . ASN A 1 21 ? 3.924 8.799 9.598 1.00 0.00 21 ASN A N 17
ATOM 9371 C CA . ASN A 1 21 ? 4.390 10.096 9.119 1.00 0.00 21 ASN A CA 17
ATOM 9372 C C . ASN A 1 21 ? 5.666 9.946 8.297 1.00 0.00 21 ASN A C 17
ATOM 9373 O O . ASN A 1 21 ? 5.842 10.615 7.278 1.00 0.00 21 ASN A O 17
ATOM 9384 N N . ARG A 1 22 ? 6.553 9.064 8.746 1.00 0.00 22 ARG A N 17
ATOM 9385 C CA . ARG A 1 22 ? 7.813 8.826 8.052 1.00 0.00 22 ARG A CA 17
ATOM 9386 C C . ARG A 1 22 ? 7.747 7.542 7.230 1.00 0.00 22 ARG A C 17
ATOM 9387 O O . ARG A 1 22 ? 7.418 6.476 7.749 1.00 0.00 22 ARG A O 17
ATOM 9408 N N . LYS A 1 23 ? 8.062 7.653 5.944 1.00 0.00 23 LYS A N 17
ATOM 9409 C CA . LYS A 1 23 ? 8.039 6.503 5.048 1.00 0.00 23 LYS A CA 17
ATOM 9410 C C . LYS A 1 23 ? 8.807 5.330 5.650 1.00 0.00 23 LYS A C 17
ATOM 9411 O O . LYS A 1 23 ? 8.281 4.222 5.758 1.00 0.00 23 LYS A O 17
ATOM 9430 N N . ASP A 1 24 ? 10.051 5.582 6.042 1.00 0.00 24 ASP A N 17
ATOM 9431 C CA . ASP A 1 24 ? 10.890 4.547 6.636 1.00 0.00 24 ASP A CA 17
ATOM 9432 C C . ASP A 1 24 ? 10.119 3.765 7.695 1.00 0.00 24 ASP A C 17
ATOM 9433 O O . ASP A 1 24 ? 10.157 2.535 7.721 1.00 0.00 24 ASP A O 17
ATOM 9442 N N . GLN A 1 25 ? 9.423 4.487 8.567 1.00 0.00 25 GLN A N 17
ATOM 9443 C CA . GLN A 1 25 ? 8.646 3.860 9.630 1.00 0.00 25 GLN A CA 17
ATOM 9444 C C . GLN A 1 25 ? 7.650 2.857 9.056 1.00 0.00 25 GLN A C 17
ATOM 9445 O O . GLN A 1 25 ? 7.471 1.765 9.597 1.00 0.00 25 GLN A O 17
ATOM 9459 N N . LEU A 1 26 ? 7.003 3.235 7.959 1.00 0.00 26 LEU A N 17
ATOM 9460 C CA . LEU A 1 26 ? 6.024 2.369 7.312 1.00 0.00 26 LEU A CA 17
ATOM 9461 C C . LEU A 1 26 ? 6.708 1.191 6.625 1.00 0.00 26 LEU A C 17
ATOM 9462 O O . LEU A 1 26 ? 6.293 0.042 6.781 1.00 0.00 26 LEU A O 17
ATOM 9478 N N . ILE A 1 27 ? 7.760 1.484 5.868 1.00 0.00 27 ILE A N 17
ATOM 9479 C CA . ILE A 1 27 ? 8.504 0.449 5.161 1.00 0.00 27 ILE A CA 17
ATOM 9480 C C . ILE A 1 27 ? 8.878 -0.695 6.096 1.00 0.00 27 ILE A C 17
ATOM 9481 O O . ILE A 1 27 ? 8.530 -1.850 5.852 1.00 0.00 27 ILE A O 17
ATOM 9497 N N . SER A 1 28 ? 9.589 -0.366 7.170 1.00 0.00 28 SER A N 17
ATOM 9498 C CA . SER A 1 28 ? 10.013 -1.366 8.143 1.00 0.00 28 SER A CA 17
ATOM 9499 C C . SER A 1 28 ? 8.815 -2.147 8.676 1.00 0.00 28 SER A C 17
ATOM 9500 O O . SER A 1 28 ? 8.898 -3.355 8.903 1.00 0.00 28 SER A O 17
ATOM 9508 N N . HIS A 1 29 ? 7.702 -1.449 8.874 1.00 0.00 29 HIS A N 17
ATOM 9509 C CA . HIS A 1 29 ? 6.486 -2.076 9.380 1.00 0.00 29 HIS A CA 17
ATOM 9510 C C . HIS A 1 29 ? 5.937 -3.084 8.376 1.00 0.00 29 HIS A C 17
ATOM 9511 O O . HIS A 1 29 ? 5.616 -4.217 8.734 1.00 0.00 29 HIS A O 17
ATOM 9525 N N . GLN A 1 30 ? 5.830 -2.664 7.120 1.00 0.00 30 GLN A N 17
ATOM 9526 C CA . GLN A 1 30 ? 5.318 -3.531 6.065 1.00 0.00 30 GLN A CA 17
ATOM 9527 C C . GLN A 1 30 ? 5.963 -4.911 6.134 1.00 0.00 30 GLN A C 17
ATOM 9528 O O . GLN A 1 30 ? 5.296 -5.929 5.947 1.00 0.00 30 GLN A O 17
ATOM 9542 N N . ARG A 1 31 ? 7.264 -4.938 6.403 1.00 0.00 31 ARG A N 17
ATOM 9543 C CA . ARG A 1 31 ? 8.000 -6.193 6.495 1.00 0.00 31 ARG A CA 17
ATOM 9544 C C . ARG A 1 31 ? 7.128 -7.292 7.096 1.00 0.00 31 ARG A C 17
ATOM 9545 O O . ARG A 1 31 ? 7.169 -8.442 6.658 1.00 0.00 31 ARG A O 17
ATOM 9566 N N . THR A 1 32 ? 6.338 -6.929 8.102 1.00 0.00 32 THR A N 17
ATOM 9567 C CA . THR A 1 32 ? 5.458 -7.883 8.764 1.00 0.00 32 THR A CA 17
ATOM 9568 C C . THR A 1 32 ? 4.528 -8.560 7.764 1.00 0.00 32 THR A C 17
ATOM 9569 O O . THR A 1 32 ? 4.481 -9.787 7.675 1.00 0.00 32 THR A O 17
ATOM 9580 N N . HIS A 1 33 ? 3.788 -7.751 7.011 1.00 0.00 33 HIS A N 17
ATOM 9581 C CA . HIS A 1 33 ? 2.859 -8.273 6.014 1.00 0.00 33 HIS A CA 17
ATOM 9582 C C . HIS A 1 33 ? 3.613 -8.903 4.846 1.00 0.00 33 HIS A C 17
ATOM 9583 O O . HIS A 1 33 ? 3.446 -10.087 4.555 1.00 0.00 33 HIS A O 17
ATOM 9597 N N . ALA A 1 34 ? 4.440 -8.103 4.182 1.00 0.00 34 ALA A N 17
ATOM 9598 C CA . ALA A 1 34 ? 5.219 -8.584 3.047 1.00 0.00 34 ALA A CA 17
ATOM 9599 C C . ALA A 1 34 ? 6.127 -9.739 3.455 1.00 0.00 34 ALA A C 17
ATOM 9600 O O . ALA A 1 34 ? 6.860 -9.649 4.439 1.00 0.00 34 ALA A O 17
ATOM 9607 N N . GLY A 1 35 ? 6.073 -10.826 2.690 1.00 0.00 35 GLY A N 17
ATOM 9608 C CA . GLY A 1 35 ? 6.895 -11.984 2.989 1.00 0.00 35 GLY A CA 17
ATOM 9609 C C . GLY A 1 35 ? 6.070 -13.229 3.248 1.00 0.00 35 GLY A C 17
ATOM 9610 O O . GLY A 1 35 ? 4.854 -13.225 3.060 1.00 0.00 35 GLY A O 17
ATOM 9614 N N . GLU A 1 36 ? 6.733 -14.298 3.679 1.00 0.00 36 GLU A N 17
ATOM 9615 C CA . GLU A 1 36 ? 6.053 -15.556 3.961 1.00 0.00 36 GLU A CA 17
ATOM 9616 C C . GLU A 1 36 ? 4.816 -15.324 4.825 1.00 0.00 36 GLU A C 17
ATOM 9617 O O . GLU A 1 36 ? 4.919 -15.123 6.035 1.00 0.00 36 GLU A O 17
ATOM 9629 N N . SER A 1 37 ? 3.647 -15.352 4.193 1.00 0.00 37 SER A N 17
ATOM 9630 C CA . SER A 1 37 ? 2.390 -15.140 4.902 1.00 0.00 37 SER A CA 17
ATOM 9631 C C . SER A 1 37 ? 1.502 -16.378 4.815 1.00 0.00 37 SER A C 17
ATOM 9632 O O . SER A 1 37 ? 0.770 -16.564 3.844 1.00 0.00 37 SER A O 17
ATOM 9640 N N . GLY A 1 38 ? 1.574 -17.222 5.840 1.00 0.00 38 GLY A N 17
ATOM 9641 C CA . GLY A 1 38 ? 0.773 -18.433 5.861 1.00 0.00 38 GLY A CA 17
ATOM 9642 C C . GLY A 1 38 ? 1.008 -19.262 7.108 1.00 0.00 38 GLY A C 17
ATOM 9643 O O . GLY A 1 38 ? 2.006 -19.096 7.810 1.00 0.00 38 GLY A O 17
ATOM 9647 N N . PRO A 1 39 ? 0.073 -20.177 7.400 1.00 0.00 39 PRO A N 17
ATOM 9648 C CA . PRO A 1 39 ? 0.160 -21.053 8.572 1.00 0.00 39 PRO A CA 17
ATOM 9649 C C . PRO A 1 39 ? 1.272 -22.088 8.441 1.00 0.00 39 PRO A C 17
ATOM 9650 O O . PRO A 1 39 ? 1.596 -22.528 7.338 1.00 0.00 39 PRO A O 17
ATOM 9661 N N . SER A 1 40 ? 1.852 -22.473 9.573 1.00 0.00 40 SER A N 17
ATOM 9662 C CA . SER A 1 40 ? 2.930 -23.455 9.584 1.00 0.00 40 SER A CA 17
ATOM 9663 C C . SER A 1 40 ? 2.520 -24.721 8.839 1.00 0.00 40 SER A C 17
ATOM 9664 O O . SER A 1 40 ? 3.170 -25.126 7.875 1.00 0.00 40 SER A O 17
ATOM 9672 N N . SER A 1 41 ? 1.435 -25.342 9.292 1.00 0.00 41 SER A N 17
ATOM 9673 C CA . SER A 1 41 ? 0.939 -26.564 8.671 1.00 0.00 41 SER A CA 17
ATOM 9674 C C . SER A 1 41 ? 2.093 -27.423 8.163 1.00 0.00 41 SER A C 17
ATOM 9675 O O . SER A 1 41 ? 2.030 -27.982 7.069 1.00 0.00 41 SER A O 17
ATOM 9683 N N . GLY A 1 42 ? 3.147 -27.522 8.967 1.00 0.00 42 GLY A N 17
ATOM 9684 C CA . GLY A 1 42 ? 4.301 -28.314 8.582 1.00 0.00 42 GLY A CA 17
ATOM 9685 C C . GLY A 1 42 ? 4.580 -29.443 9.554 1.00 0.00 42 GLY A C 17
ATOM 9686 O O . GLY A 1 42 ? 4.222 -29.327 10.725 1.00 0.00 42 GLY A O 17
ATOM 9691 N N . GLY A 1 1 ? -16.811 16.723 20.965 1.00 0.00 1 GLY A N 18
ATOM 9692 C CA . GLY A 1 1 ? -15.975 17.782 20.432 1.00 0.00 1 GLY A CA 18
ATOM 9693 C C . GLY A 1 1 ? -14.552 17.324 20.176 1.00 0.00 1 GLY A C 18
ATOM 9694 O O . GLY A 1 1 ? -13.832 16.964 21.107 1.00 0.00 1 GLY A O 18
ATOM 9698 N N . SER A 1 2 ? -14.147 17.335 18.910 1.00 0.00 2 SER A N 18
ATOM 9699 C CA . SER A 1 2 ? -12.803 16.912 18.534 1.00 0.00 2 SER A CA 18
ATOM 9700 C C . SER A 1 2 ? -12.147 17.940 17.617 1.00 0.00 2 SER A C 18
ATOM 9701 O O . SER A 1 2 ? -12.758 18.412 16.658 1.00 0.00 2 SER A O 18
ATOM 9709 N N . SER A 1 3 ? -10.899 18.282 17.920 1.00 0.00 3 SER A N 18
ATOM 9710 C CA . SER A 1 3 ? -10.159 19.256 17.126 1.00 0.00 3 SER A CA 18
ATOM 9711 C C . SER A 1 3 ? -9.168 18.561 16.198 1.00 0.00 3 SER A C 18
ATOM 9712 O O . SER A 1 3 ? -8.577 17.543 16.553 1.00 0.00 3 SER A O 18
ATOM 9720 N N . GLY A 1 4 ? -8.992 19.121 15.004 1.00 0.00 4 GLY A N 18
ATOM 9721 C CA . GLY A 1 4 ? -8.072 18.542 14.043 1.00 0.00 4 GLY A CA 18
ATOM 9722 C C . GLY A 1 4 ? -8.412 17.104 13.707 1.00 0.00 4 GLY A C 18
ATOM 9723 O O . GLY A 1 4 ? -8.160 16.198 14.501 1.00 0.00 4 GLY A O 18
ATOM 9727 N N . SER A 1 5 ? -8.989 16.893 12.528 1.00 0.00 5 SER A N 18
ATOM 9728 C CA . SER A 1 5 ? -9.370 15.555 12.092 1.00 0.00 5 SER A CA 18
ATOM 9729 C C . SER A 1 5 ? -8.212 14.577 12.266 1.00 0.00 5 SER A C 18
ATOM 9730 O O . SER A 1 5 ? -8.329 13.581 12.980 1.00 0.00 5 SER A O 18
ATOM 9738 N N . SER A 1 6 ? -7.095 14.869 11.609 1.00 0.00 6 SER A N 18
ATOM 9739 C CA . SER A 1 6 ? -5.916 14.014 11.687 1.00 0.00 6 SER A CA 18
ATOM 9740 C C . SER A 1 6 ? -4.732 14.653 10.967 1.00 0.00 6 SER A C 18
ATOM 9741 O O . SER A 1 6 ? -4.908 15.426 10.026 1.00 0.00 6 SER A O 18
ATOM 9749 N N . GLY A 1 7 ? -3.526 14.323 11.417 1.00 0.00 7 GLY A N 18
ATOM 9750 C CA . GLY A 1 7 ? -2.330 14.873 10.805 1.00 0.00 7 GLY A CA 18
ATOM 9751 C C . GLY A 1 7 ? -2.055 14.282 9.436 1.00 0.00 7 GLY A C 18
ATOM 9752 O O . GLY A 1 7 ? -2.537 13.197 9.114 1.00 0.00 7 GLY A O 18
ATOM 9756 N N . GLU A 1 8 ? -1.280 15.000 8.629 1.00 0.00 8 GLU A N 18
ATOM 9757 C CA . GLU A 1 8 ? -0.944 14.540 7.286 1.00 0.00 8 GLU A CA 18
ATOM 9758 C C . GLU A 1 8 ? -0.324 13.147 7.327 1.00 0.00 8 GLU A C 18
ATOM 9759 O O . GLU A 1 8 ? 0.618 12.897 8.078 1.00 0.00 8 GLU A O 18
ATOM 9771 N N . ASN A 1 9 ? -0.860 12.243 6.514 1.00 0.00 9 ASN A N 18
ATOM 9772 C CA . ASN A 1 9 ? -0.360 10.874 6.458 1.00 0.00 9 ASN A CA 18
ATOM 9773 C C . ASN A 1 9 ? 0.070 10.510 5.040 1.00 0.00 9 ASN A C 18
ATOM 9774 O O . ASN A 1 9 ? -0.642 9.825 4.305 1.00 0.00 9 ASN A O 18
ATOM 9785 N N . PRO A 1 10 ? 1.264 10.977 4.645 1.00 0.00 10 PRO A N 18
ATOM 9786 C CA . PRO A 1 10 ? 1.817 10.713 3.314 1.00 0.00 10 PRO A CA 18
ATOM 9787 C C . PRO A 1 10 ? 2.219 9.253 3.132 1.00 0.00 10 PRO A C 18
ATOM 9788 O O . PRO A 1 10 ? 2.675 8.853 2.061 1.00 0.00 10 PRO A O 18
ATOM 9799 N N . TYR A 1 11 ? 2.046 8.462 4.185 1.00 0.00 11 TYR A N 18
ATOM 9800 C CA . TYR A 1 11 ? 2.393 7.046 4.143 1.00 0.00 11 TYR A CA 18
ATOM 9801 C C . TYR A 1 11 ? 1.386 6.214 4.930 1.00 0.00 11 TYR A C 18
ATOM 9802 O O . TYR A 1 11 ? 1.207 6.411 6.132 1.00 0.00 11 TYR A O 18
ATOM 9820 N N . GLU A 1 12 ? 0.731 5.284 4.243 1.00 0.00 12 GLU A N 18
ATOM 9821 C CA . GLU A 1 12 ? -0.259 4.422 4.878 1.00 0.00 12 GLU A CA 18
ATOM 9822 C C . GLU A 1 12 ? -0.149 2.992 4.357 1.00 0.00 12 GLU A C 18
ATOM 9823 O O . GLU A 1 12 ? 0.181 2.767 3.192 1.00 0.00 12 GLU A O 18
ATOM 9835 N N . CYS A 1 13 ? -0.429 2.028 5.227 1.00 0.00 13 CYS A N 18
ATOM 9836 C CA . CYS A 1 13 ? -0.361 0.619 4.858 1.00 0.00 13 CYS A CA 18
ATOM 9837 C C . CYS A 1 13 ? -1.640 0.180 4.150 1.00 0.00 13 CYS A C 18
ATOM 9838 O O . CYS A 1 13 ? -2.659 0.869 4.203 1.00 0.00 13 CYS A O 18
ATOM 9845 N N . SER A 1 14 ? -1.578 -0.970 3.487 1.00 0.00 14 SER A N 18
ATOM 9846 C CA . SER A 1 14 ? -2.729 -1.500 2.766 1.00 0.00 14 SER A CA 18
ATOM 9847 C C . SER A 1 14 ? -3.234 -2.784 3.417 1.00 0.00 14 SER A C 18
ATOM 9848 O O . SER A 1 14 ? -4.420 -3.105 3.340 1.00 0.00 14 SER A O 18
ATOM 9856 N N . GLU A 1 15 ? -2.326 -3.513 4.056 1.00 0.00 15 GLU A N 18
ATOM 9857 C CA . GLU A 1 15 ? -2.679 -4.763 4.720 1.00 0.00 15 GLU A CA 18
ATOM 9858 C C . GLU A 1 15 ? -3.540 -4.500 5.952 1.00 0.00 15 GLU A C 18
ATOM 9859 O O . GLU A 1 15 ? -4.649 -5.022 6.071 1.00 0.00 15 GLU A O 18
ATOM 9871 N N . CYS A 1 16 ? -3.022 -3.687 6.866 1.00 0.00 16 CYS A N 18
ATOM 9872 C CA . CYS A 1 16 ? -3.741 -3.354 8.090 1.00 0.00 16 CYS A CA 18
ATOM 9873 C C . CYS A 1 16 ? -4.530 -2.059 7.922 1.00 0.00 16 CYS A C 18
ATOM 9874 O O . CYS A 1 16 ? -5.705 -1.984 8.280 1.00 0.00 16 CYS A O 18
ATOM 9881 N N . GLY A 1 17 ? -3.875 -1.040 7.375 1.00 0.00 17 GLY A N 18
ATOM 9882 C CA . GLY A 1 17 ? -4.530 0.239 7.169 1.00 0.00 17 GLY A CA 18
ATOM 9883 C C . GLY A 1 17 ? -4.056 1.297 8.146 1.00 0.00 17 GLY A C 18
ATOM 9884 O O . GLY A 1 17 ? -4.804 2.211 8.493 1.00 0.00 17 GLY A O 18
ATOM 9888 N N . LYS A 1 18 ? -2.811 1.172 8.593 1.00 0.00 18 LYS A N 18
ATOM 9889 C CA . LYS A 1 18 ? -2.238 2.124 9.537 1.00 0.00 18 LYS A CA 18
ATOM 9890 C C . LYS A 1 18 ? -1.553 3.273 8.803 1.00 0.00 18 LYS A C 18
ATOM 9891 O O . LYS A 1 18 ? -1.176 3.141 7.639 1.00 0.00 18 LYS A O 18
ATOM 9910 N N . ALA A 1 19 ? -1.393 4.398 9.492 1.00 0.00 19 ALA A N 18
ATOM 9911 C CA . ALA A 1 19 ? -0.750 5.567 8.906 1.00 0.00 19 ALA A CA 18
ATOM 9912 C C . ALA A 1 19 ? 0.500 5.956 9.689 1.00 0.00 19 ALA A C 18
ATOM 9913 O O . ALA A 1 19 ? 0.477 6.033 10.918 1.00 0.00 19 ALA A O 18
ATOM 9920 N N . PHE A 1 20 ? 1.591 6.199 8.970 1.00 0.00 20 PHE A N 18
ATOM 9921 C CA . PHE A 1 20 ? 2.851 6.578 9.598 1.00 0.00 20 PHE A CA 18
ATOM 9922 C C . PHE A 1 20 ? 3.274 7.979 9.166 1.00 0.00 20 PHE A C 18
ATOM 9923 O O . PHE A 1 20 ? 2.921 8.439 8.081 1.00 0.00 20 PHE A O 18
ATOM 9940 N N . ASN A 1 21 ? 4.033 8.653 10.024 1.00 0.00 21 ASN A N 18
ATOM 9941 C CA . ASN A 1 21 ? 4.504 10.002 9.733 1.00 0.00 21 ASN A CA 18
ATOM 9942 C C . ASN A 1 21 ? 5.728 9.966 8.823 1.00 0.00 21 ASN A C 18
ATOM 9943 O O . ASN A 1 21 ? 5.916 10.848 7.984 1.00 0.00 21 ASN A O 18
ATOM 9954 N N . ARG A 1 22 ? 6.556 8.942 8.995 1.00 0.00 22 ARG A N 18
ATOM 9955 C CA . ARG A 1 22 ? 7.762 8.791 8.190 1.00 0.00 22 ARG A CA 18
ATOM 9956 C C . ARG A 1 22 ? 7.642 7.597 7.247 1.00 0.00 22 ARG A C 18
ATOM 9957 O O . ARG A 1 22 ? 6.969 6.614 7.557 1.00 0.00 22 ARG A O 18
ATOM 9978 N N . LYS A 1 23 ? 8.298 7.691 6.096 1.00 0.00 23 LYS A N 18
ATOM 9979 C CA . LYS A 1 23 ? 8.265 6.619 5.107 1.00 0.00 23 LYS A CA 18
ATOM 9980 C C . LYS A 1 23 ? 8.882 5.342 5.669 1.00 0.00 23 LYS A C 18
ATOM 9981 O O . LYS A 1 23 ? 8.218 4.308 5.758 1.00 0.00 23 LYS A O 18
ATOM 10000 N N . ASP A 1 24 ? 10.152 5.421 6.048 1.00 0.00 24 ASP A N 18
ATOM 10001 C CA . ASP A 1 24 ? 10.857 4.271 6.604 1.00 0.00 24 ASP A CA 18
ATOM 10002 C C . ASP A 1 24 ? 9.983 3.534 7.614 1.00 0.00 24 ASP A C 18
ATOM 10003 O O . ASP A 1 24 ? 9.965 2.304 7.651 1.00 0.00 24 ASP A O 18
ATOM 10012 N N . GLN A 1 25 ? 9.262 4.295 8.431 1.00 0.00 25 GLN A N 18
ATOM 10013 C CA . GLN A 1 25 ? 8.387 3.713 9.442 1.00 0.00 25 GLN A CA 18
ATOM 10014 C C . GLN A 1 25 ? 7.404 2.732 8.812 1.00 0.00 25 GLN A C 18
ATOM 10015 O O . GLN A 1 25 ? 7.193 1.632 9.326 1.00 0.00 25 GLN A O 18
ATOM 10029 N N . LEU A 1 26 ? 6.805 3.135 7.697 1.00 0.00 26 LEU A N 18
ATOM 10030 C CA . LEU A 1 26 ? 5.843 2.291 6.997 1.00 0.00 26 LEU A CA 18
ATOM 10031 C C . LEU A 1 26 ? 6.541 1.115 6.322 1.00 0.00 26 LEU A C 18
ATOM 10032 O O . LEU A 1 26 ? 6.113 -0.032 6.455 1.00 0.00 26 LEU A O 18
ATOM 10048 N N . ILE A 1 27 ? 7.619 1.407 5.601 1.00 0.00 27 ILE A N 18
ATOM 10049 C CA . ILE A 1 27 ? 8.378 0.372 4.910 1.00 0.00 27 ILE A CA 18
ATOM 10050 C C . ILE A 1 27 ? 8.818 -0.724 5.873 1.00 0.00 27 ILE A C 18
ATOM 10051 O O . ILE A 1 27 ? 8.537 -1.903 5.658 1.00 0.00 27 ILE A O 18
ATOM 10067 N N . SER A 1 28 ? 9.508 -0.327 6.938 1.00 0.00 28 SER A N 18
ATOM 10068 C CA . SER A 1 28 ? 9.989 -1.277 7.935 1.00 0.00 28 SER A CA 18
ATOM 10069 C C . SER A 1 28 ? 8.826 -2.035 8.568 1.00 0.00 28 SER A C 18
ATOM 10070 O O . SER A 1 28 ? 8.964 -3.195 8.956 1.00 0.00 28 SER A O 18
ATOM 10078 N N . HIS A 1 29 ? 7.679 -1.370 8.669 1.00 0.00 29 HIS A N 18
ATOM 10079 C CA . HIS A 1 29 ? 6.491 -1.980 9.255 1.00 0.00 29 HIS A CA 18
ATOM 10080 C C . HIS A 1 29 ? 5.928 -3.062 8.339 1.00 0.00 29 HIS A C 18
ATOM 10081 O O . HIS A 1 29 ? 5.547 -4.139 8.796 1.00 0.00 29 HIS A O 18
ATOM 10095 N N . GLN A 1 30 ? 5.877 -2.766 7.044 1.00 0.00 30 GLN A N 18
ATOM 10096 C CA . GLN A 1 30 ? 5.359 -3.714 6.064 1.00 0.00 30 GLN A CA 18
ATOM 10097 C C . GLN A 1 30 ? 6.156 -5.013 6.089 1.00 0.00 30 GLN A C 18
ATOM 10098 O O . GLN A 1 30 ? 5.669 -6.060 5.662 1.00 0.00 30 GLN A O 18
ATOM 10112 N N . ARG A 1 31 ? 7.385 -4.938 6.590 1.00 0.00 31 ARG A N 18
ATOM 10113 C CA . ARG A 1 31 ? 8.251 -6.109 6.668 1.00 0.00 31 ARG A CA 18
ATOM 10114 C C . ARG A 1 31 ? 7.561 -7.246 7.415 1.00 0.00 31 ARG A C 18
ATOM 10115 O O . ARG A 1 31 ? 7.731 -8.419 7.079 1.00 0.00 31 ARG A O 18
ATOM 10136 N N . THR A 1 32 ? 6.781 -6.892 8.432 1.00 0.00 32 THR A N 18
ATOM 10137 C CA . THR A 1 32 ? 6.066 -7.882 9.228 1.00 0.00 32 THR A CA 18
ATOM 10138 C C . THR A 1 32 ? 4.871 -8.442 8.466 1.00 0.00 32 THR A C 18
ATOM 10139 O O . THR A 1 32 ? 4.377 -9.527 8.775 1.00 0.00 32 THR A O 18
ATOM 10150 N N . HIS A 1 33 ? 4.410 -7.696 7.467 1.00 0.00 33 HIS A N 18
ATOM 10151 C CA . HIS A 1 33 ? 3.272 -8.120 6.659 1.00 0.00 33 HIS A CA 18
ATOM 10152 C C . HIS A 1 33 ? 3.692 -9.172 5.637 1.00 0.00 33 HIS A C 18
ATOM 10153 O O . HIS A 1 33 ? 3.036 -10.202 5.486 1.00 0.00 33 HIS A O 18
ATOM 10167 N N . ALA A 1 34 ? 4.790 -8.904 4.937 1.00 0.00 34 ALA A N 18
ATOM 10168 C CA . ALA A 1 34 ? 5.298 -9.828 3.930 1.00 0.00 34 ALA A CA 18
ATOM 10169 C C . ALA A 1 34 ? 5.872 -11.083 4.578 1.00 0.00 34 ALA A C 18
ATOM 10170 O O . ALA A 1 34 ? 6.995 -11.077 5.080 1.00 0.00 34 ALA A O 18
ATOM 10177 N N . GLY A 1 35 ? 5.092 -12.160 4.563 1.00 0.00 35 GLY A N 18
ATOM 10178 C CA . GLY A 1 35 ? 5.540 -13.408 5.153 1.00 0.00 35 GLY A CA 18
ATOM 10179 C C . GLY A 1 35 ? 4.625 -14.569 4.818 1.00 0.00 35 GLY A C 18
ATOM 10180 O O . GLY A 1 35 ? 3.848 -14.500 3.866 1.00 0.00 35 GLY A O 18
ATOM 10184 N N . GLU A 1 36 ? 4.719 -15.640 5.600 1.00 0.00 36 GLU A N 18
ATOM 10185 C CA . GLU A 1 36 ? 3.894 -16.822 5.378 1.00 0.00 36 GLU A CA 18
ATOM 10186 C C . GLU A 1 36 ? 2.480 -16.607 5.910 1.00 0.00 36 GLU A C 18
ATOM 10187 O O . GLU A 1 36 ? 1.503 -16.719 5.170 1.00 0.00 36 GLU A O 18
ATOM 10199 N N . SER A 1 37 ? 2.381 -16.297 7.199 1.00 0.00 37 SER A N 18
ATOM 10200 C CA . SER A 1 37 ? 1.087 -16.070 7.833 1.00 0.00 37 SER A CA 18
ATOM 10201 C C . SER A 1 37 ? 0.224 -15.138 6.988 1.00 0.00 37 SER A C 18
ATOM 10202 O O . SER A 1 37 ? -0.941 -15.426 6.718 1.00 0.00 37 SER A O 18
ATOM 10210 N N . GLY A 1 38 ? 0.807 -14.017 6.573 1.00 0.00 38 GLY A N 18
ATOM 10211 C CA . GLY A 1 38 ? 0.078 -13.058 5.763 1.00 0.00 38 GLY A CA 18
ATOM 10212 C C . GLY A 1 38 ? 0.784 -12.745 4.459 1.00 0.00 38 GLY A C 18
ATOM 10213 O O . GLY A 1 38 ? 1.558 -11.793 4.359 1.00 0.00 38 GLY A O 18
ATOM 10217 N N . PRO A 1 39 ? 0.520 -13.562 3.428 1.00 0.00 39 PRO A N 18
ATOM 10218 C CA . PRO A 1 39 ? 1.126 -13.389 2.105 1.00 0.00 39 PRO A CA 18
ATOM 10219 C C . PRO A 1 39 ? 0.603 -12.151 1.385 1.00 0.00 39 PRO A C 18
ATOM 10220 O O . PRO A 1 39 ? -0.590 -12.043 1.103 1.00 0.00 39 PRO A O 18
ATOM 10231 N N . SER A 1 40 ? 1.504 -11.219 1.089 1.00 0.00 40 SER A N 18
ATOM 10232 C CA . SER A 1 40 ? 1.132 -9.986 0.405 1.00 0.00 40 SER A CA 18
ATOM 10233 C C . SER A 1 40 ? 1.356 -10.111 -1.099 1.00 0.00 40 SER A C 18
ATOM 10234 O O . SER A 1 40 ? 0.507 -9.717 -1.899 1.00 0.00 40 SER A O 18
ATOM 10242 N N . SER A 1 41 ? 2.505 -10.663 -1.476 1.00 0.00 41 SER A N 18
ATOM 10243 C CA . SER A 1 41 ? 2.844 -10.837 -2.883 1.00 0.00 41 SER A CA 18
ATOM 10244 C C . SER A 1 41 ? 1.711 -11.530 -3.633 1.00 0.00 41 SER A C 18
ATOM 10245 O O . SER A 1 41 ? 1.156 -10.984 -4.586 1.00 0.00 41 SER A O 18
ATOM 10253 N N . GLY A 1 42 ? 1.372 -12.739 -3.195 1.00 0.00 42 GLY A N 18
ATOM 10254 C CA . GLY A 1 42 ? 0.307 -13.489 -3.835 1.00 0.00 42 GLY A CA 18
ATOM 10255 C C . GLY A 1 42 ? -0.983 -12.697 -3.931 1.00 0.00 42 GLY A C 18
ATOM 10256 O O . GLY A 1 42 ? -2.015 -13.175 -3.463 1.00 0.00 42 GLY A O 18
ATOM 10261 N N . GLY A 1 1 ? -15.714 11.424 17.519 1.00 0.00 1 GLY A N 19
ATOM 10262 C CA . GLY A 1 1 ? -15.885 10.581 16.350 1.00 0.00 1 GLY A CA 19
ATOM 10263 C C . GLY A 1 1 ? -14.563 10.162 15.739 1.00 0.00 1 GLY A C 19
ATOM 10264 O O . GLY A 1 1 ? -13.860 10.978 15.143 1.00 0.00 1 GLY A O 19
ATOM 10268 N N . SER A 1 2 ? -14.222 8.886 15.889 1.00 0.00 2 SER A N 19
ATOM 10269 C CA . SER A 1 2 ? -12.972 8.360 15.352 1.00 0.00 2 SER A CA 19
ATOM 10270 C C . SER A 1 2 ? -12.726 8.882 13.940 1.00 0.00 2 SER A C 19
ATOM 10271 O O . SER A 1 2 ? -11.652 9.404 13.637 1.00 0.00 2 SER A O 19
ATOM 10279 N N . SER A 1 3 ? -13.728 8.738 13.079 1.00 0.00 3 SER A N 19
ATOM 10280 C CA . SER A 1 3 ? -13.620 9.191 11.697 1.00 0.00 3 SER A CA 19
ATOM 10281 C C . SER A 1 3 ? -13.730 10.710 11.613 1.00 0.00 3 SER A C 19
ATOM 10282 O O . SER A 1 3 ? -14.352 11.346 12.463 1.00 0.00 3 SER A O 19
ATOM 10290 N N . GLY A 1 4 ? -13.122 11.285 10.580 1.00 0.00 4 GLY A N 19
ATOM 10291 C CA . GLY A 1 4 ? -13.163 12.725 10.403 1.00 0.00 4 GLY A CA 19
ATOM 10292 C C . GLY A 1 4 ? -11.797 13.366 10.546 1.00 0.00 4 GLY A C 19
ATOM 10293 O O . GLY A 1 4 ? -11.380 14.152 9.696 1.00 0.00 4 GLY A O 19
ATOM 10297 N N . SER A 1 5 ? -11.099 13.032 11.627 1.00 0.00 5 SER A N 19
ATOM 10298 C CA . SER A 1 5 ? -9.774 13.585 11.882 1.00 0.00 5 SER A CA 19
ATOM 10299 C C . SER A 1 5 ? -8.958 13.657 10.595 1.00 0.00 5 SER A C 19
ATOM 10300 O O . SER A 1 5 ? -9.029 12.763 9.752 1.00 0.00 5 SER A O 19
ATOM 10308 N N . SER A 1 6 ? -8.184 14.728 10.451 1.00 0.00 6 SER A N 19
ATOM 10309 C CA . SER A 1 6 ? -7.357 14.920 9.266 1.00 0.00 6 SER A CA 19
ATOM 10310 C C . SER A 1 6 ? -5.976 15.446 9.646 1.00 0.00 6 SER A C 19
ATOM 10311 O O . SER A 1 6 ? -5.848 16.522 10.229 1.00 0.00 6 SER A O 19
ATOM 10319 N N . GLY A 1 7 ? -4.944 14.678 9.312 1.00 0.00 7 GLY A N 19
ATOM 10320 C CA . GLY A 1 7 ? -3.586 15.082 9.626 1.00 0.00 7 GLY A CA 19
ATOM 10321 C C . GLY A 1 7 ? -2.667 15.009 8.423 1.00 0.00 7 GLY A C 19
ATOM 10322 O O . GLY A 1 7 ? -3.065 15.347 7.309 1.00 0.00 7 GLY A O 19
ATOM 10326 N N . GLU A 1 8 ? -1.433 14.567 8.648 1.00 0.00 8 GLU A N 19
ATOM 10327 C CA . GLU A 1 8 ? -0.455 14.454 7.573 1.00 0.00 8 GLU A CA 19
ATOM 10328 C C . GLU A 1 8 ? 0.122 13.043 7.508 1.00 0.00 8 GLU A C 19
ATOM 10329 O O . GLU A 1 8 ? 1.194 12.774 8.048 1.00 0.00 8 GLU A O 19
ATOM 10341 N N . ASN A 1 9 ? -0.599 12.145 6.844 1.00 0.00 9 ASN A N 19
ATOM 10342 C CA . ASN A 1 9 ? -0.161 10.761 6.709 1.00 0.00 9 ASN A CA 19
ATOM 10343 C C . ASN A 1 9 ? 0.170 10.434 5.256 1.00 0.00 9 ASN A C 19
ATOM 10344 O O . ASN A 1 9 ? -0.609 9.801 4.543 1.00 0.00 9 ASN A O 19
ATOM 10355 N N . PRO A 1 10 ? 1.354 10.875 4.806 1.00 0.00 10 PRO A N 19
ATOM 10356 C CA . PRO A 1 10 ? 1.816 10.640 3.434 1.00 0.00 10 PRO A CA 19
ATOM 10357 C C . PRO A 1 10 ? 2.154 9.175 3.179 1.00 0.00 10 PRO A C 19
ATOM 10358 O O . PRO A 1 10 ? 2.545 8.801 2.073 1.00 0.00 10 PRO A O 19
ATOM 10369 N N . TYR A 1 11 ? 1.999 8.349 4.208 1.00 0.00 11 TYR A N 19
ATOM 10370 C CA . TYR A 1 11 ? 2.289 6.925 4.095 1.00 0.00 11 TYR A CA 19
ATOM 10371 C C . TYR A 1 11 ? 1.291 6.100 4.902 1.00 0.00 11 TYR A C 19
ATOM 10372 O O . TYR A 1 11 ? 1.242 6.192 6.128 1.00 0.00 11 TYR A O 19
ATOM 10390 N N . GLU A 1 12 ? 0.499 5.293 4.204 1.00 0.00 12 GLU A N 19
ATOM 10391 C CA . GLU A 1 12 ? -0.499 4.451 4.855 1.00 0.00 12 GLU A CA 19
ATOM 10392 C C . GLU A 1 12 ? -0.448 3.027 4.309 1.00 0.00 12 GLU A C 19
ATOM 10393 O O . GLU A 1 12 ? -0.441 2.814 3.096 1.00 0.00 12 GLU A O 19
ATOM 10405 N N . CYS A 1 13 ? -0.412 2.054 5.214 1.00 0.00 13 CYS A N 19
ATOM 10406 C CA . CYS A 1 13 ? -0.361 0.650 4.826 1.00 0.00 13 CYS A CA 19
ATOM 10407 C C . CYS A 1 13 ? -1.669 0.219 4.169 1.00 0.00 13 CYS A C 19
ATOM 10408 O O . CYS A 1 13 ? -2.690 0.896 4.292 1.00 0.00 13 CYS A O 19
ATOM 10415 N N . SER A 1 14 ? -1.630 -0.911 3.471 1.00 0.00 14 SER A N 19
ATOM 10416 C CA . SER A 1 14 ? -2.811 -1.431 2.791 1.00 0.00 14 SER A CA 19
ATOM 10417 C C . SER A 1 14 ? -3.295 -2.718 3.451 1.00 0.00 14 SER A C 19
ATOM 10418 O O . SER A 1 14 ? -4.493 -2.993 3.494 1.00 0.00 14 SER A O 19
ATOM 10426 N N . GLU A 1 15 ? -2.353 -3.504 3.963 1.00 0.00 15 GLU A N 19
ATOM 10427 C CA . GLU A 1 15 ? -2.683 -4.763 4.620 1.00 0.00 15 GLU A CA 19
ATOM 10428 C C . GLU A 1 15 ? -3.541 -4.521 5.859 1.00 0.00 15 GLU A C 19
ATOM 10429 O O . GLU A 1 15 ? -4.637 -5.069 5.985 1.00 0.00 15 GLU A O 19
ATOM 10441 N N . CYS A 1 16 ? -3.035 -3.698 6.771 1.00 0.00 16 CYS A N 19
ATOM 10442 C CA . CYS A 1 16 ? -3.753 -3.384 8.000 1.00 0.00 16 CYS A CA 19
ATOM 10443 C C . CYS A 1 16 ? -4.497 -2.058 7.872 1.00 0.00 16 CYS A C 19
ATOM 10444 O O . CYS A 1 16 ? -5.653 -1.940 8.276 1.00 0.00 16 CYS A O 19
ATOM 10451 N N . GLY A 1 17 ? -3.824 -1.061 7.305 1.00 0.00 17 GLY A N 19
ATOM 10452 C CA . GLY A 1 17 ? -4.436 0.244 7.134 1.00 0.00 17 GLY A CA 19
ATOM 10453 C C . GLY A 1 17 ? -3.901 1.269 8.114 1.00 0.00 17 GLY A C 19
ATOM 10454 O O . GLY A 1 17 ? -4.604 2.209 8.487 1.00 0.00 17 GLY A O 19
ATOM 10458 N N . LYS A 1 18 ? -2.654 1.088 8.535 1.00 0.00 18 LYS A N 19
ATOM 10459 C CA . LYS A 1 18 ? -2.024 2.004 9.479 1.00 0.00 18 LYS A CA 19
ATOM 10460 C C . LYS A 1 18 ? -1.430 3.208 8.754 1.00 0.00 18 LYS A C 19
ATOM 10461 O O . LYS A 1 18 ? -1.189 3.161 7.548 1.00 0.00 18 LYS A O 19
ATOM 10480 N N . ALA A 1 19 ? -1.193 4.283 9.499 1.00 0.00 19 ALA A N 19
ATOM 10481 C CA . ALA A 1 19 ? -0.623 5.497 8.928 1.00 0.00 19 ALA A CA 19
ATOM 10482 C C . ALA A 1 19 ? 0.588 5.964 9.728 1.00 0.00 19 ALA A C 19
ATOM 10483 O O . ALA A 1 19 ? 0.514 6.128 10.946 1.00 0.00 19 ALA A O 19
ATOM 10490 N N . PHE A 1 20 ? 1.703 6.175 9.036 1.00 0.00 20 PHE A N 19
ATOM 10491 C CA . PHE A 1 20 ? 2.931 6.621 9.683 1.00 0.00 20 PHE A CA 19
ATOM 10492 C C . PHE A 1 20 ? 3.288 8.041 9.253 1.00 0.00 20 PHE A C 19
ATOM 10493 O O . PHE A 1 20 ? 2.707 8.580 8.311 1.00 0.00 20 PHE A O 19
ATOM 10510 N N . ASN A 1 21 ? 4.247 8.641 9.950 1.00 0.00 21 ASN A N 19
ATOM 10511 C CA . ASN A 1 21 ? 4.681 9.999 9.641 1.00 0.00 21 ASN A CA 19
ATOM 10512 C C . ASN A 1 21 ? 5.690 10.000 8.497 1.00 0.00 21 ASN A C 19
ATOM 10513 O O . ASN A 1 21 ? 5.604 10.818 7.581 1.00 0.00 21 ASN A O 19
ATOM 10524 N N . ARG A 1 22 ? 6.646 9.079 8.557 1.00 0.00 22 ARG A N 19
ATOM 10525 C CA . ARG A 1 22 ? 7.671 8.974 7.527 1.00 0.00 22 ARG A CA 19
ATOM 10526 C C . ARG A 1 22 ? 7.507 7.686 6.725 1.00 0.00 22 ARG A C 19
ATOM 10527 O O . ARG A 1 22 ? 6.818 6.759 7.152 1.00 0.00 22 ARG A O 19
ATOM 10548 N N . LYS A 1 23 ? 8.144 7.635 5.560 1.00 0.00 23 LYS A N 19
ATOM 10549 C CA . LYS A 1 23 ? 8.070 6.462 4.697 1.00 0.00 23 LYS A CA 19
ATOM 10550 C C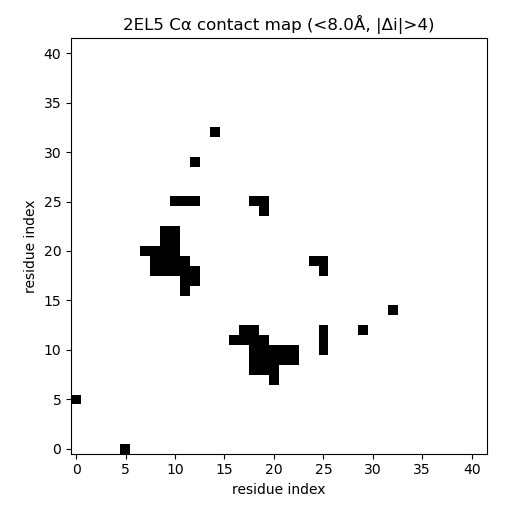 . LYS A 1 23 ? 8.784 5.274 5.333 1.00 0.00 23 LYS A C 19
ATOM 10551 O O . LYS A 1 23 ? 8.253 4.164 5.366 1.00 0.00 23 LYS A O 19
ATOM 10570 N N . ASP A 1 24 ? 9.989 5.514 5.836 1.00 0.00 24 ASP A N 19
ATOM 10571 C CA . ASP A 1 24 ? 10.775 4.464 6.474 1.00 0.00 24 ASP A CA 19
ATOM 10572 C C . ASP A 1 24 ? 9.954 3.738 7.535 1.00 0.00 24 ASP A C 19
ATOM 10573 O O . ASP A 1 24 ? 9.960 2.510 7.604 1.00 0.00 24 ASP A O 19
ATOM 10582 N N . GLN A 1 25 ? 9.250 4.507 8.359 1.00 0.00 25 GLN A N 19
ATOM 10583 C CA . GLN A 1 25 ? 8.426 3.937 9.418 1.00 0.00 25 GLN A CA 19
ATOM 10584 C C . GLN A 1 25 ? 7.478 2.880 8.860 1.00 0.00 25 GLN A C 19
ATOM 10585 O O . GLN A 1 25 ? 7.316 1.807 9.443 1.00 0.00 25 GLN A O 19
ATOM 10599 N N . LEU A 1 26 ? 6.854 3.189 7.729 1.00 0.00 26 LEU A N 19
ATOM 10600 C CA . LEU A 1 26 ? 5.922 2.266 7.092 1.00 0.00 26 LEU A CA 19
ATOM 10601 C C . LEU A 1 26 ? 6.665 1.100 6.447 1.00 0.00 26 LEU A C 19
ATOM 10602 O O . LEU A 1 26 ? 6.293 -0.060 6.625 1.00 0.00 26 LEU A O 19
ATOM 10618 N N . ILE A 1 27 ? 7.718 1.417 5.701 1.00 0.00 27 ILE A N 19
ATOM 10619 C CA . ILE A 1 27 ? 8.515 0.395 5.033 1.00 0.00 27 ILE A CA 19
ATOM 10620 C C . ILE A 1 27 ? 8.904 -0.718 6.000 1.00 0.00 27 ILE A C 19
ATOM 10621 O O . ILE A 1 27 ? 8.649 -1.894 5.744 1.00 0.00 27 ILE A O 19
ATOM 10637 N N . SER A 1 28 ? 9.523 -0.337 7.113 1.00 0.00 28 SER A N 19
ATOM 10638 C CA . SER A 1 28 ? 9.949 -1.303 8.119 1.00 0.00 28 SER A CA 19
ATOM 10639 C C . SER A 1 28 ? 8.755 -2.073 8.674 1.00 0.00 28 SER A C 19
ATOM 10640 O O . SER A 1 28 ? 8.845 -3.271 8.945 1.00 0.00 28 SER A O 19
ATOM 10648 N N . HIS A 1 29 ? 7.636 -1.375 8.842 1.00 0.00 29 HIS A N 19
ATOM 10649 C CA . HIS A 1 29 ? 6.422 -1.992 9.365 1.00 0.00 29 HIS A CA 19
ATOM 10650 C C . HIS A 1 29 ? 5.905 -3.067 8.413 1.00 0.00 29 HIS A C 19
ATOM 10651 O O . HIS A 1 29 ? 5.570 -4.173 8.835 1.00 0.00 29 HIS A O 19
ATOM 10665 N N . GLN A 1 30 ? 5.843 -2.732 7.128 1.00 0.00 30 GLN A N 19
ATOM 10666 C CA . GLN A 1 30 ? 5.366 -3.669 6.117 1.00 0.00 30 GLN A CA 19
ATOM 10667 C C . GLN A 1 30 ? 6.073 -5.014 6.244 1.00 0.00 30 GLN A C 19
ATOM 10668 O O . GLN A 1 30 ? 5.450 -6.068 6.118 1.00 0.00 30 GLN A O 19
ATOM 10682 N N . ARG A 1 31 ? 7.378 -4.969 6.494 1.00 0.00 31 ARG A N 19
ATOM 10683 C CA . ARG A 1 31 ? 8.170 -6.185 6.636 1.00 0.00 31 ARG A CA 19
ATOM 10684 C C . ARG A 1 31 ? 7.371 -7.275 7.344 1.00 0.00 31 ARG A C 19
ATOM 10685 O O . ARG A 1 31 ? 7.461 -8.453 6.995 1.00 0.00 31 ARG A O 19
ATOM 10706 N N . THR A 1 32 ? 6.589 -6.875 8.342 1.00 0.00 32 THR A N 19
ATOM 10707 C CA . THR A 1 32 ? 5.776 -7.817 9.100 1.00 0.00 32 THR A CA 19
ATOM 10708 C C . THR A 1 32 ? 4.786 -8.542 8.195 1.00 0.00 32 THR A C 19
ATOM 10709 O O . THR A 1 32 ? 4.714 -9.771 8.195 1.00 0.00 32 THR A O 19
ATOM 10720 N N . HIS A 1 33 ? 4.024 -7.773 7.424 1.00 0.00 33 HIS A N 19
ATOM 10721 C CA . HIS A 1 33 ? 3.038 -8.342 6.512 1.00 0.00 33 HIS A CA 19
ATOM 10722 C C . HIS A 1 33 ? 3.699 -9.307 5.531 1.00 0.00 33 HIS A C 19
ATOM 10723 O O . HIS A 1 33 ? 3.205 -10.411 5.304 1.00 0.00 33 HIS A O 19
ATOM 10737 N N . ALA A 1 34 ? 4.817 -8.881 4.952 1.00 0.00 34 ALA A N 19
ATOM 10738 C CA . ALA A 1 34 ? 5.545 -9.707 3.997 1.00 0.00 34 ALA A CA 19
ATOM 10739 C C . ALA A 1 34 ? 6.614 -10.540 4.696 1.00 0.00 34 ALA A C 19
ATOM 10740 O O . ALA A 1 34 ? 7.791 -10.183 4.696 1.00 0.00 34 ALA A O 19
ATOM 10747 N N . GLY A 1 35 ? 6.196 -11.653 5.291 1.00 0.00 35 GLY A N 19
ATOM 10748 C CA . GLY A 1 35 ? 7.130 -12.519 5.986 1.00 0.00 35 GLY A CA 19
ATOM 10749 C C . GLY A 1 35 ? 6.547 -13.098 7.260 1.00 0.00 35 GLY A C 19
ATOM 10750 O O . GLY A 1 35 ? 6.748 -12.552 8.345 1.00 0.00 35 GLY A O 19
ATOM 10754 N N . GLU A 1 36 ? 5.823 -14.204 7.128 1.00 0.00 36 GLU A N 19
ATOM 10755 C CA . GLU A 1 36 ? 5.207 -14.855 8.279 1.00 0.00 36 GLU A CA 19
ATOM 10756 C C . GLU A 1 36 ? 4.780 -16.279 7.935 1.00 0.00 36 GLU A C 19
ATOM 10757 O O . GLU A 1 36 ? 4.888 -16.711 6.787 1.00 0.00 36 GLU A O 19
ATOM 10769 N N . SER A 1 37 ? 4.295 -17.004 8.938 1.00 0.00 37 SER A N 19
ATOM 10770 C CA . SER A 1 37 ? 3.856 -18.381 8.743 1.00 0.00 37 SER A CA 19
ATOM 10771 C C . SER A 1 37 ? 2.357 -18.439 8.465 1.00 0.00 37 SER A C 19
ATOM 10772 O O . SER A 1 37 ? 1.551 -18.611 9.379 1.00 0.00 37 SER A O 19
ATOM 10780 N N . GLY A 1 38 ? 1.991 -18.294 7.195 1.00 0.00 38 GLY A N 19
ATOM 10781 C CA . GLY A 1 38 ? 0.591 -18.333 6.818 1.00 0.00 38 GLY A CA 19
ATOM 10782 C C . GLY A 1 38 ? 0.311 -17.556 5.546 1.00 0.00 38 GLY A C 19
ATOM 10783 O O . GLY A 1 38 ? -0.171 -16.423 5.578 1.00 0.00 38 GLY A O 19
ATOM 10787 N N . PRO A 1 39 ? 0.618 -18.170 4.394 1.00 0.00 39 PRO A N 19
ATOM 10788 C CA . PRO A 1 39 ? 0.407 -17.546 3.084 1.00 0.00 39 PRO A CA 19
ATOM 10789 C C . PRO A 1 39 ? -1.072 -17.418 2.735 1.00 0.00 39 PRO A C 19
ATOM 10790 O O . PRO A 1 39 ? -1.773 -18.419 2.584 1.00 0.00 39 PRO A O 19
ATOM 10801 N N . SER A 1 40 ? -1.541 -16.181 2.609 1.00 0.00 40 SER A N 19
ATOM 10802 C CA . SER A 1 40 ? -2.938 -15.922 2.281 1.00 0.00 40 SER A CA 19
ATOM 10803 C C . SER A 1 40 ? -3.333 -16.631 0.989 1.00 0.00 40 SER A C 19
ATOM 10804 O O . SER A 1 40 ? -2.697 -16.451 -0.050 1.00 0.00 40 SER A O 19
ATOM 10812 N N . SER A 1 41 ? -4.387 -17.437 1.062 1.00 0.00 41 SER A N 19
ATOM 10813 C CA . SER A 1 41 ? -4.865 -18.177 -0.100 1.00 0.00 41 SER A CA 19
ATOM 10814 C C . SER A 1 41 ? -5.522 -17.239 -1.108 1.00 0.00 41 SER A C 19
ATOM 10815 O O . SER A 1 41 ? -6.368 -16.420 -0.752 1.00 0.00 41 SER A O 19
ATOM 10823 N N . GLY A 1 42 ? -5.125 -17.366 -2.371 1.00 0.00 42 GLY A N 19
ATOM 10824 C CA . GLY A 1 42 ? -5.685 -16.524 -3.412 1.00 0.00 42 GLY A CA 19
ATOM 10825 C C . GLY A 1 42 ? -5.432 -15.050 -3.165 1.00 0.00 42 GLY A C 19
ATOM 10826 O O . GLY A 1 42 ? -6.391 -14.288 -3.057 1.00 0.00 42 GLY A O 19
ATOM 10831 N N . GLY A 1 1 ? -17.153 6.941 23.315 1.00 0.00 1 GLY A N 20
ATOM 10832 C CA . GLY A 1 1 ? -16.448 6.703 22.070 1.00 0.00 1 GLY A CA 20
ATOM 10833 C C . GLY A 1 1 ? -14.965 7.001 22.177 1.00 0.00 1 GLY A C 20
ATOM 10834 O O . GLY A 1 1 ? -14.561 7.928 22.879 1.00 0.00 1 GLY A O 20
ATOM 10838 N N . SER A 1 2 ? -14.153 6.214 21.480 1.00 0.00 2 SER A N 20
ATOM 10839 C CA . SER A 1 2 ? -12.706 6.394 21.504 1.00 0.00 2 SER A CA 20
ATOM 10840 C C . SER A 1 2 ? -12.104 6.146 20.125 1.00 0.00 2 SER A C 20
ATOM 10841 O O . SER A 1 2 ? -12.462 5.186 19.443 1.00 0.00 2 SER A O 20
ATOM 10849 N N . SER A 1 3 ? -11.187 7.019 19.720 1.00 0.00 3 SER A N 20
ATOM 10850 C CA . SER A 1 3 ? -10.537 6.898 18.420 1.00 0.00 3 SER A CA 20
ATOM 10851 C C . SER A 1 3 ? -9.413 7.920 18.278 1.00 0.00 3 SER A C 20
ATOM 10852 O O . SER A 1 3 ? -9.490 9.023 18.817 1.00 0.00 3 SER A O 20
ATOM 10860 N N . GLY A 1 4 ? -8.369 7.543 17.546 1.00 0.00 4 GLY A N 20
ATOM 10861 C CA . GLY A 1 4 ? -7.243 8.437 17.345 1.00 0.00 4 GLY A CA 20
ATOM 10862 C C . GLY A 1 4 ? -6.985 8.724 15.879 1.00 0.00 4 GLY A C 20
ATOM 10863 O O . GLY A 1 4 ? -6.229 8.007 15.223 1.00 0.00 4 GLY A O 20
ATOM 10867 N N . SER A 1 5 ? -7.616 9.773 15.363 1.00 0.00 5 SER A N 20
ATOM 10868 C CA . SER A 1 5 ? -7.455 10.150 13.964 1.00 0.00 5 SER A CA 20
ATOM 10869 C C . SER A 1 5 ? -6.450 11.288 13.819 1.00 0.00 5 SER A C 20
ATOM 10870 O O . SER A 1 5 ? -6.446 12.231 14.610 1.00 0.00 5 SER A O 20
ATOM 10878 N N . SER A 1 6 ? -5.598 11.192 12.803 1.00 0.00 6 SER A N 20
ATOM 10879 C CA . SER A 1 6 ? -4.585 12.211 12.556 1.00 0.00 6 SER A CA 20
ATOM 10880 C C . SER A 1 6 ? -4.227 12.274 11.074 1.00 0.00 6 SER A C 20
ATOM 10881 O O . SER A 1 6 ? -3.903 11.259 10.459 1.00 0.00 6 SER A O 20
ATOM 10889 N N . GLY A 1 7 ? -4.289 13.475 10.507 1.00 0.00 7 GLY A N 20
ATOM 10890 C CA . GLY A 1 7 ? -3.969 13.649 9.102 1.00 0.00 7 GLY A CA 20
ATOM 10891 C C . GLY A 1 7 ? -2.478 13.596 8.836 1.00 0.00 7 GLY A C 20
ATOM 10892 O O . GLY A 1 7 ? -1.784 12.708 9.330 1.00 0.00 7 GLY A O 20
ATOM 10896 N N . GLU A 1 8 ? -1.984 14.550 8.052 1.00 0.00 8 GLU A N 20
ATOM 10897 C CA . GLU A 1 8 ? -0.565 14.606 7.720 1.00 0.00 8 GLU A CA 20
ATOM 10898 C C . GLU A 1 8 ? 0.021 13.203 7.598 1.00 0.00 8 GLU A C 20
ATOM 10899 O O . GLU A 1 8 ? 1.114 12.930 8.093 1.00 0.00 8 GLU A O 20
ATOM 10911 N N . ASN A 1 9 ? -0.715 12.316 6.935 1.00 0.00 9 ASN A N 20
ATOM 10912 C CA . ASN A 1 9 ? -0.269 10.940 6.748 1.00 0.00 9 ASN A CA 20
ATOM 10913 C C . ASN A 1 9 ? 0.093 10.678 5.289 1.00 0.00 9 ASN A C 20
ATOM 10914 O O . ASN A 1 9 ? -0.678 10.093 4.528 1.00 0.00 9 ASN A O 20
ATOM 10925 N N . PRO A 1 10 ? 1.293 11.122 4.888 1.00 0.00 10 PRO A N 20
ATOM 10926 C CA . PRO A 1 10 ? 1.785 10.946 3.519 1.00 0.00 10 PRO A CA 20
ATOM 10927 C C . PRO A 1 10 ? 2.108 9.490 3.201 1.00 0.00 10 PRO A C 20
ATOM 10928 O O . PRO A 1 10 ? 2.466 9.156 2.071 1.00 0.00 10 PRO A O 20
ATOM 10939 N N . TYR A 1 11 ? 1.978 8.628 4.203 1.00 0.00 11 TYR A N 20
ATOM 10940 C CA . TYR A 1 11 ? 2.258 7.208 4.030 1.00 0.00 11 TYR A CA 20
ATOM 10941 C C . TYR A 1 11 ? 1.266 6.357 4.819 1.00 0.00 11 TYR A C 20
ATOM 10942 O O . TYR A 1 11 ? 1.239 6.398 6.048 1.00 0.00 11 TYR A O 20
ATOM 10960 N N . GLU A 1 12 ? 0.455 5.587 4.100 1.00 0.00 12 GLU A N 20
ATOM 10961 C CA . GLU A 1 12 ? -0.539 4.727 4.733 1.00 0.00 12 GLU A CA 20
ATOM 10962 C C . GLU A 1 12 ? -0.361 3.277 4.294 1.00 0.00 12 GLU A C 20
ATOM 10963 O O . GLU A 1 12 ? -0.303 2.980 3.100 1.00 0.00 12 GLU A O 20
ATOM 10975 N N . CYS A 1 13 ? -0.274 2.376 5.267 1.00 0.00 13 CYS A N 20
ATOM 10976 C CA . CYS A 1 13 ? -0.101 0.957 4.983 1.00 0.00 13 CYS A CA 20
ATOM 10977 C C . CYS A 1 13 ? -1.370 0.365 4.377 1.00 0.00 13 CYS A C 20
ATOM 10978 O O . CYS A 1 13 ? -2.395 0.247 5.049 1.00 0.00 13 CYS A O 20
ATOM 10985 N N . SER A 1 14 ? -1.293 -0.006 3.103 1.00 0.00 14 SER A N 20
ATOM 10986 C CA . SER A 1 14 ? -2.436 -0.582 2.405 1.00 0.00 14 SER A CA 20
ATOM 10987 C C . SER A 1 14 ? -2.540 -2.080 2.676 1.00 0.00 14 SER A C 20
ATOM 10988 O O . SER A 1 14 ? -3.166 -2.817 1.915 1.00 0.00 14 SER A O 20
ATOM 10996 N N . GLU A 1 15 ? -1.921 -2.522 3.766 1.00 0.00 15 GLU A N 20
ATOM 10997 C CA . GLU A 1 15 ? -1.942 -3.932 4.138 1.00 0.00 15 GLU A CA 20
ATOM 10998 C C . GLU A 1 15 ? -2.857 -4.164 5.337 1.00 0.00 15 GLU A C 20
ATOM 10999 O O . GLU A 1 15 ? -3.639 -5.115 5.361 1.00 0.00 15 GLU A O 20
ATOM 11011 N N . CYS A 1 16 ? -2.753 -3.289 6.331 1.00 0.00 16 CYS A N 20
ATOM 11012 C CA . CYS A 1 16 ? -3.569 -3.397 7.535 1.00 0.00 16 CYS A CA 20
ATOM 11013 C C . CYS A 1 16 ? -4.418 -2.145 7.731 1.00 0.00 16 CYS A C 20
ATOM 11014 O O . CYS A 1 16 ? -5.578 -2.225 8.134 1.00 0.00 16 CYS A O 20
ATOM 11021 N N . GLY A 1 17 ? -3.831 -0.987 7.444 1.00 0.00 17 GLY A N 20
ATOM 11022 C CA . GLY A 1 17 ? -4.547 0.266 7.595 1.00 0.00 17 GLY A CA 20
ATOM 11023 C C . GLY A 1 17 ? -3.897 1.188 8.607 1.00 0.00 17 GLY A C 20
ATOM 11024 O O . GLY A 1 17 ? -4.564 2.024 9.216 1.00 0.00 17 GLY A O 20
ATOM 11028 N N . LYS A 1 18 ? -2.589 1.034 8.790 1.00 0.00 18 LYS A N 20
ATOM 11029 C CA . LYS A 1 18 ? -1.847 1.859 9.736 1.00 0.00 18 LYS A CA 20
ATOM 11030 C C . LYS A 1 18 ? -1.119 2.990 9.018 1.00 0.00 18 LYS A C 20
ATOM 11031 O O . LYS A 1 18 ? -0.288 2.749 8.142 1.00 0.00 18 LYS A O 20
ATOM 11050 N N . ALA A 1 19 ? -1.435 4.225 9.395 1.00 0.00 19 ALA A N 20
ATOM 11051 C CA . ALA A 1 19 ? -0.807 5.392 8.789 1.00 0.00 19 ALA A CA 20
ATOM 11052 C C . ALA A 1 19 ? 0.448 5.800 9.552 1.00 0.00 19 ALA A C 20
ATOM 11053 O O . ALA A 1 19 ? 0.447 5.859 10.782 1.00 0.00 19 ALA A O 20
ATOM 11060 N N . PHE A 1 20 ? 1.519 6.079 8.816 1.00 0.00 20 PHE A N 20
ATOM 11061 C CA . PHE A 1 20 ? 2.782 6.479 9.424 1.00 0.00 20 PHE A CA 20
ATOM 11062 C C . PHE A 1 20 ? 3.181 7.882 8.976 1.00 0.00 20 PHE A C 20
ATOM 11063 O O . PHE A 1 20 ? 2.851 8.309 7.870 1.00 0.00 20 PHE A O 20
ATOM 11080 N N . ASN A 1 21 ? 3.894 8.593 9.843 1.00 0.00 21 ASN A N 20
ATOM 11081 C CA . ASN A 1 21 ? 4.338 9.949 9.537 1.00 0.00 21 ASN A CA 20
ATOM 11082 C C . ASN A 1 21 ? 5.441 9.935 8.483 1.00 0.00 21 ASN A C 20
ATOM 11083 O O . ASN A 1 21 ? 5.431 10.737 7.549 1.00 0.00 21 ASN A O 20
ATOM 11094 N N . ARG A 1 22 ? 6.390 9.018 8.639 1.00 0.00 22 ARG A N 20
ATOM 11095 C CA . ARG A 1 22 ? 7.500 8.900 7.701 1.00 0.00 22 ARG A CA 20
ATOM 11096 C C . ARG A 1 22 ? 7.352 7.650 6.838 1.00 0.00 22 ARG A C 20
ATOM 11097 O O . ARG A 1 22 ? 6.618 6.725 7.186 1.00 0.00 22 ARG A O 20
ATOM 11118 N N . LYS A 1 23 ? 8.053 7.630 5.709 1.00 0.00 23 LYS A N 20
ATOM 11119 C CA . LYS A 1 23 ? 8.001 6.495 4.796 1.00 0.00 23 LYS A CA 20
ATOM 11120 C C . LYS A 1 23 ? 8.746 5.297 5.375 1.00 0.00 23 LYS A C 20
ATOM 11121 O O . LYS A 1 23 ? 8.213 4.188 5.425 1.00 0.00 23 LYS A O 20
ATOM 11140 N N . ASP A 1 24 ? 9.979 5.527 5.812 1.00 0.00 24 ASP A N 20
ATOM 11141 C CA . ASP A 1 24 ? 10.795 4.466 6.390 1.00 0.00 24 ASP A CA 20
ATOM 11142 C C . ASP A 1 24 ? 10.015 3.696 7.451 1.00 0.00 24 ASP A C 20
ATOM 11143 O O . ASP A 1 24 ? 9.994 2.466 7.449 1.00 0.00 24 ASP A O 20
ATOM 11152 N N . GLN A 1 25 ? 9.375 4.430 8.357 1.00 0.00 25 GLN A N 20
ATOM 11153 C CA . GLN A 1 25 ? 8.595 3.816 9.424 1.00 0.00 25 GLN A CA 20
ATOM 11154 C C . GLN A 1 25 ? 7.628 2.779 8.864 1.00 0.00 25 GLN A C 20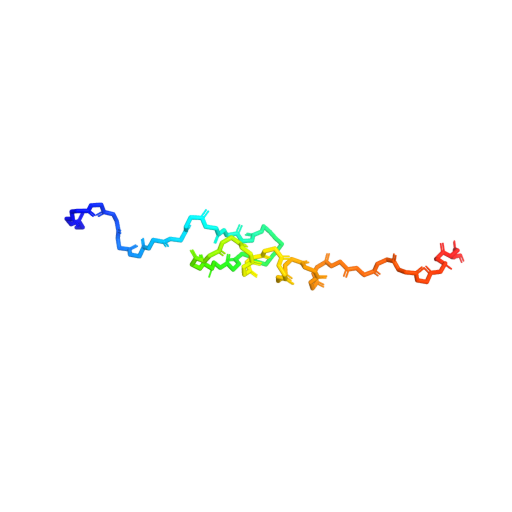
ATOM 11155 O O . GLN A 1 25 ? 7.488 1.685 9.413 1.00 0.00 25 GLN A O 20
ATOM 11169 N N . LEU A 1 26 ? 6.962 3.129 7.769 1.00 0.00 26 LEU A N 20
ATOM 11170 C CA . LEU A 1 26 ? 6.006 2.228 7.134 1.00 0.00 26 LEU A CA 20
ATOM 11171 C C . LEU A 1 26 ? 6.722 1.061 6.461 1.00 0.00 26 LEU A C 20
ATOM 11172 O O . LEU A 1 26 ? 6.325 -0.094 6.612 1.00 0.00 26 LEU A O 20
ATOM 11188 N N . ILE A 1 27 ? 7.780 1.372 5.719 1.00 0.00 27 ILE A N 20
ATOM 11189 C CA . ILE A 1 27 ? 8.553 0.349 5.025 1.00 0.00 27 ILE A CA 20
ATOM 11190 C C . ILE A 1 27 ? 8.978 -0.761 5.981 1.00 0.00 27 ILE A C 20
ATOM 11191 O O . ILE A 1 27 ? 8.715 -1.938 5.737 1.00 0.00 27 ILE A O 20
ATOM 11207 N N . SER A 1 28 ? 9.635 -0.376 7.070 1.00 0.00 28 SER A N 20
ATOM 11208 C CA . SER A 1 28 ? 10.099 -1.339 8.063 1.00 0.00 28 SER A CA 20
ATOM 11209 C C . SER A 1 28 ? 8.927 -2.118 8.653 1.00 0.00 28 SER A C 20
ATOM 11210 O O . SER A 1 28 ? 9.041 -3.310 8.939 1.00 0.00 28 SER A O 20
ATOM 11218 N N . HIS A 1 29 ? 7.801 -1.435 8.833 1.00 0.00 29 HIS A N 20
ATOM 11219 C CA . HIS A 1 29 ? 6.607 -2.062 9.388 1.00 0.00 29 HIS A CA 20
ATOM 11220 C C . HIS A 1 29 ? 6.068 -3.134 8.446 1.00 0.00 29 HIS A C 20
ATOM 11221 O O . HIS A 1 29 ? 5.794 -4.258 8.864 1.00 0.00 29 HIS A O 20
ATOM 11235 N N . GLN A 1 30 ? 5.918 -2.776 7.175 1.00 0.00 30 GLN A N 20
ATOM 11236 C CA . GLN A 1 30 ? 5.409 -3.707 6.175 1.00 0.00 30 GLN A CA 20
ATOM 11237 C C . GLN A 1 30 ? 6.031 -5.089 6.352 1.00 0.00 30 GLN A C 20
ATOM 11238 O O . GLN A 1 30 ? 5.335 -6.103 6.312 1.00 0.00 30 GLN A O 20
ATOM 11252 N N . ARG A 1 31 ? 7.346 -5.120 6.546 1.00 0.00 31 ARG A N 20
ATOM 11253 C CA . ARG A 1 31 ? 8.061 -6.377 6.728 1.00 0.00 31 ARG A CA 20
ATOM 11254 C C . ARG A 1 31 ? 7.202 -7.388 7.481 1.00 0.00 31 ARG A C 20
ATOM 11255 O O . ARG A 1 31 ? 7.220 -8.582 7.180 1.00 0.00 31 ARG A O 20
ATOM 11276 N N . THR A 1 32 ? 6.449 -6.902 8.463 1.00 0.00 32 THR A N 20
ATOM 11277 C CA . THR A 1 32 ? 5.584 -7.763 9.260 1.00 0.00 32 THR A CA 20
ATOM 11278 C C . THR A 1 32 ? 4.642 -8.569 8.374 1.00 0.00 32 THR A C 20
ATOM 11279 O O . THR A 1 32 ? 4.548 -9.791 8.500 1.00 0.00 32 THR A O 20
ATOM 11290 N N . HIS A 1 33 ? 3.946 -7.879 7.476 1.00 0.00 33 HIS A N 20
ATOM 11291 C CA . HIS A 1 33 ? 3.011 -8.532 6.566 1.00 0.00 33 HIS A CA 20
ATOM 11292 C C . HIS A 1 33 ? 3.750 -9.447 5.594 1.00 0.00 33 HIS A C 20
ATOM 11293 O O . HIS A 1 33 ? 3.514 -10.654 5.561 1.00 0.00 33 HIS A O 20
ATOM 11307 N N . ALA A 1 34 ? 4.643 -8.863 4.802 1.00 0.00 34 ALA A N 20
ATOM 11308 C CA . ALA A 1 34 ? 5.417 -9.626 3.830 1.00 0.00 34 ALA A CA 20
ATOM 11309 C C . ALA A 1 34 ? 5.867 -10.961 4.412 1.00 0.00 34 ALA A C 20
ATOM 11310 O O . ALA A 1 34 ? 6.213 -11.051 5.590 1.00 0.00 34 ALA A O 20
ATOM 11317 N N . GLY A 1 35 ? 5.861 -11.997 3.580 1.00 0.00 35 GLY A N 20
ATOM 11318 C CA . GLY A 1 35 ? 6.270 -13.314 4.031 1.00 0.00 35 GLY A CA 20
ATOM 11319 C C . GLY A 1 35 ? 5.274 -14.392 3.653 1.00 0.00 35 GLY A C 20
ATOM 11320 O O . GLY A 1 35 ? 4.112 -14.339 4.053 1.00 0.00 35 GLY A O 20
ATOM 11324 N N . GLU A 1 36 ? 5.730 -15.373 2.880 1.00 0.00 36 GLU A N 20
ATOM 11325 C CA . GLU A 1 36 ? 4.869 -16.466 2.446 1.00 0.00 36 GLU A CA 20
ATOM 11326 C C . GLU A 1 36 ? 5.058 -17.693 3.334 1.00 0.00 36 GLU A C 20
ATOM 11327 O O . GLU A 1 36 ? 5.935 -18.520 3.089 1.00 0.00 36 GLU A O 20
ATOM 11339 N N . SER A 1 37 ? 4.228 -17.802 4.367 1.00 0.00 37 SER A N 20
ATOM 11340 C CA . SER A 1 37 ? 4.306 -18.924 5.295 1.00 0.00 37 SER A CA 20
ATOM 11341 C C . SER A 1 37 ? 3.967 -20.235 4.591 1.00 0.00 37 SER A C 20
ATOM 11342 O O . SER A 1 37 ? 2.954 -20.339 3.901 1.00 0.00 37 SER A O 20
ATOM 11350 N N . GLY A 1 38 ? 4.825 -21.235 4.772 1.00 0.00 38 GLY A N 20
ATOM 11351 C CA . GLY A 1 38 ? 4.601 -22.526 4.149 1.00 0.00 38 GLY A CA 20
ATOM 11352 C C . GLY A 1 38 ? 5.869 -23.351 4.052 1.00 0.00 38 GLY A C 20
ATOM 11353 O O . GLY A 1 38 ? 6.957 -22.901 4.412 1.00 0.00 38 GLY A O 20
ATOM 11357 N N . PRO A 1 39 ? 5.737 -24.590 3.556 1.00 0.00 39 PRO A N 20
ATOM 11358 C CA . PRO A 1 39 ? 6.871 -25.507 3.403 1.00 0.00 39 PRO A CA 20
ATOM 11359 C C . PRO A 1 39 ? 7.830 -25.063 2.303 1.00 0.00 39 PRO A C 20
ATOM 11360 O O . PRO A 1 39 ? 8.810 -25.747 2.008 1.00 0.00 39 PRO A O 20
ATOM 11371 N N . SER A 1 40 ? 7.541 -23.914 1.700 1.00 0.00 40 SER A N 20
ATOM 11372 C CA . SER A 1 40 ? 8.376 -23.381 0.630 1.00 0.00 40 SER A CA 20
ATOM 11373 C C . SER A 1 40 ? 9.834 -23.296 1.070 1.00 0.00 40 SER A C 20
ATOM 11374 O O . SER A 1 40 ? 10.135 -23.297 2.264 1.00 0.00 40 SER A O 20
ATOM 11382 N N . SER A 1 41 ? 10.736 -23.222 0.097 1.00 0.00 41 SER A N 20
ATOM 11383 C CA . SER A 1 41 ? 12.164 -23.140 0.382 1.00 0.00 41 SER A CA 20
ATOM 11384 C C . SER A 1 41 ? 12.418 -22.338 1.656 1.00 0.00 41 SER A C 20
ATOM 11385 O O . SER A 1 41 ? 12.897 -22.874 2.654 1.00 0.00 41 SER A O 20
ATOM 11393 N N . GLY A 1 42 ? 12.093 -21.050 1.612 1.00 0.00 42 GLY A N 20
ATOM 11394 C CA . GLY A 1 42 ? 12.293 -20.194 2.767 1.00 0.00 42 GLY A CA 20
ATOM 11395 C C . GLY A 1 42 ? 11.400 -18.969 2.742 1.00 0.00 42 GLY A C 20
ATOM 11396 O O . GLY A 1 42 ? 10.439 -18.944 1.975 1.00 0.00 42 GLY A O 20
#

CATH classification: 3.30.160.60

InterPro domains:
  IPR001909 Krueppel-associated box [PF01352] (80-121)
  IPR001909 Krueppel-associated box [PS50805] (81-152)
  IPR001909 Krueppel-associated box [SM00349] (81-141)
  IPR001909 Krueppel-associated box [cd07765] (81-120)
  IPR013087 Zinc finger C2H2-type [PF00096] (306-326)
  IPR013087 Zinc finger C2H2-type [PF00096] (332-354)
  IPR013087 Zinc finger C2H2-type [PF00096] (360-382)
  IPR013087 Zinc finger C2H2-type [PF00096] (388-410)
  IPR013087 Zinc finger C2H2-type [PF00096] (416-438)
  IPR013087 Zinc finger C2H2-type [PF00096] (444-466)
  IPR013087 Zinc finger C2H2-type [PF00096] (476-494)
  IPR013087 Zinc finger C2H2-type [PF00096] (500-522)
  IPR013087 Zinc finger C2H2-type [PF00096] (528-550)
  IPR013087 Zinc finger C2H2-type [PF00096] (556-578)
  IPR013087 Zinc finger C2H2-type [PF00096] (584-606)
  IPR013087 Zinc finger C2H2-type [PF00096] (612-634)
  IPR013087 Zinc finger C2H2-type [PF00096] (640-662)
  IPR013087 Zinc finger C2H2-type [PF00096] (670-690)
  IPR013087 Zinc finger C2H2-type [PF00096] (724-746)
  IPR013087 Zinc finger C2H2-type [PF00096] (752-774)

Foldseek 3Di:
DDDDDDPCQPAFDPPPTRGDNDDVVNVVVCVVVDDDDDPPPD